Protein AF-0000000067420331 (afdb_homodimer)

Radius of gyration: 32.53 Å; Cα contacts (8 Å, |Δi|>4): 1209; chains: 2; bounding box: 94×81×78 Å

Sequence (820 aa):
MLSNLSTTNNPGLKLPEELQGYHTLVPLEPSGTGVERRKFGNWYSTVYRAIRSSDGLPYVLRRIENFRLTRQSAFAPIEVWSSLRHPGIISVREAFTTRSFDDNSLVVVYAYHPNSQTLFDAHLKPKPPTYQSRYQHGRQQLLLQAQSTVIAERTIWSYIVQIACAVKKVHDLGQAVRMIDVSKVLLTGQNRIRISSCGIVDVLMHDTVQDMLTLQQEDLTMFGRLVFALCCNNVSAATSAHFQKSLELIGRLYSADVKNVALFLISKGGPHRNVDQLLDMIRGKVMQEQEEALNATDRLEHELQSELENARLVRLLCKFGFINERPEFAREPRWAETGDRYIIKLFRDYVFHQMDEQGNPVLNMSHVLTCLNKLDAGTDERIMLVARDEQNCLVVSYKEIKACIDGAFTMLSNLSTTNNPGLKLPEELQGYHTLVPLEPSGTGVERRKFGNWYSTVYRAIRSSDGLPYVLRRIENFRLTRQSAFAPIEVWSSLRHPGIISVREAFTTRSFDDNSLVVVYAYHPNSQTLFDAHLKPKPPTYQSRYQHGRQQLLLQAQSTVIAERTIWSYIVQIACAVKKVHDLGQAVRMIDVSKVLLTGQNRIRISSCGIVDVLMHDTVQDMLTLQQEDLTMFGRLVFALCCNNVSAATSAHFQKSLELIGRLYSADVKNVALFLISKGGPHRNVDQLLDMIRGKVMQEQEEALNATDRLEHELQSELENARLVRLLCKFGFINERPEFAREPRWAETGDRYIIKLFRDYVFHQMDEQGNPVLNMSHVLTCLNKLDAGTDERIMLVARDEQNCLVVSYKEIKACIDGAFT

InterPro domains:
  IPR000719 Protein kinase domain [PS50011] (33-323)
  IPR011009 Protein kinase-like domain superfamily [SSF56112] (43-214)
  IPR030844 PAN2-PAN3 deadenylation complex subunit PAN3 [PTHR12272] (13-409)
  IPR041332 Pan3, C-terminal knob domain [PF18101] (275-409)

Secondary structure (DSSP, 8-state):
----------TTS---SEETTEEEEEESS--STTSPPPEETTEEEEEEEEEETTT--EEEEEEETT-----GGGGHHHHHHHH---TTBPPEEEEEEE-TTSS-EEEEEEE--TT-EEHIIIIISPPP-EEEEEEETTEEEEEEE----PPPHHHHHHHHHHHHHHHHHHHHTT------STTTEEEEETTEEEE-STTHHHHHTTTS---HHHHHHHHHHHHHHHHHHHHHT-TTTTSTTTHHHHHHHHHHHS-HHHHHHHHHHH--SSS---HHHHHHHTHHHHHHHHHHHHHHHHHHHHHHHHHHHHHHHHHHHHHHHHHTT-HHHHT-HHHHHSSHHHHHHHHHHHHH--B-TTS-B---HHHHHHHHHHHHHT---EEEEE-TTSS-EEEEEHHHHHHHHHHHH-/----------TTS---SEETTEEEEEESS--STTPPPPEETTEEEEEEEEEETTT--EEEEEEETT-----GGGGHHHHHHHH---TTBPPEEEEEEE-TTSS-EEEEEEE--TT-EEHIIIIISPPP-EEEEEEETTEEEEEEE----PPPHHHHHHHHHHHHHHHHHHHHTT------STTTEEEEETTEEEE-STTHHHHHTTTS---HHHHHHHHHHHHHHHHHHHHHT-TTTTSTTTHHHHHHHHHHHS-HHHHHHHHHHH--SSS---HHHHHHHTHHHHHHHHHHHHHHHHHHHHHHHHHHHHHHHHHHHHHHHHHTT-HHHHT-HHHHHSSHHHHHHHHHHHHH--B-TTS-B---HHHHHHHHHHHHHT---EEEEE-TTSS-EEEEEHHHHHHHHHHHH-

Organism: Laccaria bicolor (strain S238N-H82 / ATCC MYA-4686) (NCBI:txid486041)

pLDDT: mean 85.84, std 14.76, range [18.69, 98.69]

Foldseek 3Di:
DQPPLPLPPPVPQPAFQDDPQWGSWGWPDDDDDPDDFDDDVPWTKTKTWTAGNVPRDIKIKIKTFQDDQDDPCLCVLLVVQQPDDDQQAFHWPGKDWDCSSVHTMIITITHDQPPKDFLCVVQQPQDDFDFDFDDDPNDGDGDRDRPDSADDVLLLLLLLLSLLVVLQSQVVVLAAFLQQARRQWIDRDDSRIHGHDGSVVSSVCVVPDDDSLVRSLVNLQSSLLRLLCSRQSHSCCCPPVNPVVSLVSCVVRHPVLSSVSSCLSNPDPDDRDDSVVSCVSCVVSNVVSVVVVVVVVVVVVVVVVVCVLVVLLVVVVVLLVVQPPDVVCVPPPVVCCDDLSVLSVLVVCVQQADADPVRDGDGDVVSNSVLSSCLSVLPQDWDWGADPVNPDIDIDGSVSNNVSSVVSSD/DQPPLPLPPPVPQPAFQDDPQWGSWRWPDDDDDPDDFDDDVPWTKTKTWTAGNVPRDIKIKIKTFQDDQDDPCLCVLLVVQQPDDDQQAFHWPGKDWDCSSVHTMIITITHDQPPKDFLCVVQQPDDDFDFDFDDDPNDGDGDGDRPDSADDVLLLLLLLLSLLVVLQSQVVVLAAFLQQARRQWIDRDDSRIHGHDGSVVSSVCVVPDDDSLVRSLVNLQSSLLRLLCSRQSHSCCCPPVNPVVSLVSSVVRHPVLSSVSSCLSNPDPDPRDDSVVSCVSCVVSNVVSVVVVVVVVVVVVVVVVVVVLVVLLVVVVVLLVVQPPDVVCVPPPVVCCDDLSVLSVLVVCVQQADADPVRDGDGDVVSNSVLSSQLSVLPQDWDWGADPVNPDIDIHGSNSNNVSSVVSSD

Solvent-accessible surface area (backbone atoms only — not comparable to full-atom values): 45684 Å² total; per-residue (Å²): 132,78,78,69,76,68,78,64,73,56,86,77,66,85,68,55,70,65,55,94,59,29,30,71,67,39,71,74,52,94,74,58,92,88,52,81,80,47,68,55,86,95,26,44,42,51,49,26,36,26,31,31,67,90,79,66,43,66,29,29,38,40,34,34,50,75,37,78,83,87,55,78,73,35,49,54,51,46,57,56,41,40,68,48,81,51,70,30,41,53,41,34,67,52,72,51,73,44,56,72,78,80,41,42,23,35,36,41,32,29,62,56,66,76,90,50,37,31,42,33,67,74,58,54,48,84,70,76,72,46,67,44,71,43,78,56,96,88,44,74,41,66,44,74,47,76,73,78,68,71,68,57,63,70,54,53,49,44,50,51,47,44,50,51,52,40,49,40,58,37,44,73,71,70,43,56,66,81,37,57,38,43,82,32,26,28,37,61,54,90,79,34,54,28,36,34,76,58,47,53,63,52,40,76,41,53,88,52,90,74,59,60,68,60,44,40,47,46,36,38,32,32,44,16,35,34,50,33,14,55,70,62,53,30,86,60,23,60,37,84,91,31,29,69,63,38,51,52,50,34,57,71,76,41,56,68,68,58,44,50,51,37,50,62,30,56,60,76,86,61,78,85,76,49,64,65,60,53,49,61,73,40,42,72,58,47,52,49,50,31,45,50,30,46,44,48,34,53,52,40,51,53,52,33,58,60,28,50,53,26,46,53,46,34,54,52,51,49,50,47,48,49,60,52,83,38,71,83,51,74,76,42,67,69,57,59,79,51,62,54,57,26,53,50,52,33,46,50,39,63,49,37,60,37,58,46,95,87,67,45,80,44,92,49,64,66,58,32,52,52,51,51,50,39,31,75,68,39,37,78,58,71,46,77,36,60,41,94,82,67,77,48,74,45,79,45,29,29,34,56,50,38,50,29,49,56,56,68,72,99,133,78,80,68,75,68,75,64,73,57,85,76,64,85,66,55,69,64,56,94,60,28,30,70,67,38,72,75,52,94,76,59,92,87,52,81,78,48,67,54,87,95,27,46,42,49,46,26,38,26,30,33,67,90,77,66,44,67,29,29,38,39,33,34,49,74,37,78,82,86,55,78,72,36,50,54,53,46,56,56,40,39,68,48,82,51,68,31,40,52,39,35,67,50,71,51,74,46,56,70,78,80,40,42,24,36,35,42,31,28,61,57,65,76,89,49,37,31,41,32,66,73,57,55,49,85,69,77,72,45,66,44,73,44,79,54,96,88,43,75,42,66,42,72,46,76,73,79,66,74,68,56,65,70,55,51,50,43,49,51,47,44,49,49,52,42,50,40,57,38,45,75,71,69,44,58,66,80,38,56,38,43,81,30,26,27,36,63,53,90,79,35,53,27,36,34,77,59,46,52,63,54,40,76,42,53,88,52,90,73,59,58,67,58,44,39,46,47,36,39,33,33,43,16,36,36,50,32,13,55,70,61,52,31,84,60,24,60,37,84,91,31,30,69,62,39,51,52,49,35,57,71,75,42,54,68,67,57,44,51,52,38,49,63,31,55,59,77,87,61,79,84,76,48,62,65,58,54,49,60,75,40,43,71,58,47,51,50,50,31,44,49,30,45,44,49,33,52,51,39,50,53,52,33,56,57,30,50,52,24,44,54,46,34,53,51,50,48,50,47,48,50,61,52,84,37,69,84,49,74,75,41,65,68,59,57,78,50,63,54,55,28,53,49,53,33,46,50,40,63,50,38,58,36,59,47,97,87,67,43,79,45,91,50,66,68,57,34,51,53,52,50,51,39,30,73,69,40,37,80,58,70,46,77,36,60,40,95,83,67,76,48,73,46,80,45,30,28,35,57,51,38,49,28,49,55,57,67,72,98

Structure (mmCIF, N/CA/C/O backbone):
data_AF-0000000067420331-model_v1
#
loop_
_entity.id
_entity.type
_entity.pdbx_description
1 polymer 'Predicted protein'
#
loop_
_atom_site.group_PDB
_atom_site.id
_atom_site.type_symbol
_atom_site.label_atom_id
_atom_site.label_alt_id
_atom_site.label_comp_id
_atom_site.label_asym_id
_atom_site.label_entity_id
_atom_site.label_seq_id
_atom_site.pdbx_PDB_ins_code
_atom_site.Cartn_x
_atom_site.Cartn_y
_atom_site.Cartn_z
_atom_site.occupancy
_atom_site.B_iso_or_equiv
_atom_site.auth_seq_id
_atom_site.auth_comp_id
_atom_site.auth_asym_id
_atom_site.auth_atom_id
_atom_site.pdbx_PDB_model_num
ATOM 1 N N . MET A 1 1 ? 3.865 22.922 -7.109 1 18.81 1 MET A N 1
ATOM 2 C CA . MET A 1 1 ? 3.83 24.125 -6.266 1 18.81 1 MET A CA 1
ATOM 3 C C . MET A 1 1 ? 3.506 23.75 -4.82 1 18.81 1 MET A C 1
ATOM 5 O O . MET A 1 1 ? 2.391 23.312 -4.52 1 18.81 1 MET A O 1
ATOM 9 N N . LEU A 1 2 ? 4.422 23.219 -4.078 1 23.19 2 LEU A N 1
ATOM 10 C CA . LEU A 1 2 ? 4.41 22.891 -2.656 1 23.19 2 LEU A CA 1
ATOM 11 C C . LEU A 1 2 ? 3.979 24.094 -1.823 1 23.19 2 LEU A C 1
ATOM 13 O O . LEU A 1 2 ? 4.594 25.156 -1.899 1 23.19 2 LEU A O 1
ATOM 17 N N . SER A 1 3 ? 2.686 24.422 -1.788 1 28.72 3 SER A N 1
ATOM 18 C CA . SER A 1 3 ? 2.273 25.484 -0.888 1 28.72 3 SER A CA 1
ATOM 19 C C . SER A 1 3 ? 3.109 25.484 0.387 1 28.72 3 SER A C 1
ATOM 21 O O . SER A 1 3 ? 3.188 24.484 1.087 1 28.72 3 SER A O 1
ATOM 23 N N . ASN A 1 4 ? 4.242 26.078 0.3 1 29.09 4 ASN A N 1
ATOM 24 C CA . ASN A 1 4 ? 5.07 26.516 1.415 1 29.09 4 ASN A CA 1
ATOM 25 C C . ASN A 1 4 ? 4.227 26.969 2.604 1 29.09 4 ASN A C 1
ATOM 27 O O . ASN A 1 4 ? 3.439 27.906 2.492 1 29.09 4 ASN A O 1
ATOM 31 N N . LEU A 1 5 ? 3.771 26.062 3.387 1 34.72 5 LEU A N 1
ATOM 32 C CA . LEU A 1 5 ? 3.232 26.453 4.684 1 34.72 5 LEU A CA 1
ATOM 33 C C . LEU A 1 5 ? 4.047 27.578 5.293 1 34.72 5 LEU A C 1
ATOM 35 O O . LEU A 1 5 ? 5.238 27.422 5.574 1 34.72 5 LEU A O 1
ATOM 39 N N . SER A 1 6 ? 3.953 28.734 4.668 1 33.19 6 SER A N 1
ATOM 40 C CA . SER A 1 6 ? 4.516 29.906 5.324 1 33.19 6 SER A CA 1
ATOM 41 C C . SER A 1 6 ? 4.285 29.859 6.828 1 33.19 6 SER A C 1
ATOM 43 O O . SER A 1 6 ? 3.141 29.781 7.285 1 33.19 6 SER A O 1
ATOM 45 N N . THR A 1 7 ? 5.109 29.234 7.523 1 37.38 7 THR A N 1
ATOM 46 C CA . THR A 1 7 ? 5.207 29.406 8.969 1 37.38 7 THR A CA 1
ATOM 47 C C . THR A 1 7 ? 5.148 30.891 9.336 1 37.38 7 THR A C 1
ATOM 49 O O . THR A 1 7 ? 5.754 31.312 10.32 1 37.38 7 THR A O 1
ATOM 52 N N . THR A 1 8 ? 4.816 31.781 8.375 1 35.03 8 THR A N 1
ATOM 53 C CA . THR A 1 8 ? 4.84 33.156 8.906 1 35.03 8 THR A CA 1
ATOM 54 C C . THR A 1 8 ? 3.85 33.281 10.055 1 35.03 8 THR A C 1
ATOM 56 O O . THR A 1 8 ? 2.678 32.938 9.922 1 35.03 8 THR A O 1
ATOM 59 N N . ASN A 1 9 ? 4.332 33.188 11.305 1 38.22 9 ASN A N 1
ATOM 60 C CA . ASN A 1 9 ? 3.549 33.844 12.344 1 38.22 9 ASN A CA 1
ATOM 61 C C . ASN A 1 9 ? 2.863 35.094 11.82 1 38.22 9 ASN A C 1
ATOM 63 O O . ASN A 1 9 ? 3.529 36.062 11.43 1 38.22 9 ASN A O 1
ATOM 67 N N . ASN A 1 10 ? 1.935 35.031 11.047 1 39.69 10 ASN A N 1
ATOM 68 C CA . ASN A 1 10 ? 1.234 36.281 10.781 1 39.69 10 ASN A CA 1
ATOM 69 C C . ASN A 1 10 ? 1.087 37.125 12.047 1 39.69 10 ASN A C 1
ATOM 71 O O . ASN A 1 10 ? 0.393 36.719 12.984 1 39.69 10 ASN A O 1
ATOM 75 N N . PRO A 1 11 ? 1.977 38 12.375 1 43.22 11 PRO A N 1
ATOM 76 C CA . PRO A 1 11 ? 1.97 38.875 13.555 1 43.22 11 PRO A CA 1
ATOM 77 C C . PRO A 1 11 ? 0.559 39.281 13.992 1 43.22 11 PRO A C 1
ATOM 79 O O . PRO A 1 11 ? 0.354 39.656 15.141 1 43.22 11 PRO A O 1
ATOM 82 N N . GLY A 1 12 ? -0.405 39.344 13.148 1 47.84 12 GLY A N 1
ATOM 83 C CA . GLY A 1 12 ? -1.658 39.969 13.562 1 47.84 12 GLY A CA 1
ATOM 84 C C . GLY A 1 12 ? -2.605 39 14.234 1 47.84 12 GLY A C 1
ATOM 85 O O . GLY A 1 12 ? -3.654 39.406 14.742 1 47.84 12 GLY A O 1
ATOM 86 N N . LEU A 1 13 ? -2.619 37.75 13.812 1 58.31 13 LEU A N 1
ATOM 87 C CA . LEU A 1 13 ? -3.635 36.906 14.445 1 58.31 13 LEU A CA 1
ATOM 88 C C . LEU A 1 13 ? -3.195 36.5 15.836 1 58.31 13 LEU A C 1
ATOM 90 O O . LEU A 1 13 ? -2.102 35.938 16.016 1 58.31 13 LEU A O 1
ATOM 94 N N . LYS A 1 14 ? -3.654 37.188 16.812 1 73.19 14 LYS A N 1
ATOM 95 C CA . LYS A 1 14 ? -3.432 36.844 18.219 1 73.19 14 LYS A CA 1
ATOM 96 C C . LYS A 1 14 ? -3.814 35.406 18.516 1 73.19 14 LYS A C 1
ATOM 98 O O . LYS A 1 14 ? -4.918 35.125 18.984 1 73.19 14 LYS A O 1
ATOM 103 N N . LEU A 1 15 ? -2.99 34.375 18.016 1 85.38 15 LEU A N 1
ATOM 104 C CA . LEU A 1 15 ? -3.246 32.969 18.312 1 85.38 15 LEU A CA 1
ATOM 105 C C . LEU A 1 15 ? -2.648 32.562 19.656 1 85.38 15 LEU A C 1
ATOM 107 O O . LEU A 1 15 ? -1.607 33.094 20.047 1 85.38 15 LEU A O 1
ATOM 111 N N . PRO A 1 16 ? -3.408 31.766 20.391 1 90.56 16 PRO A N 1
ATOM 112 C CA . PRO A 1 16 ? -2.865 31.297 21.656 1 90.56 16 PRO A CA 1
ATOM 113 C C . PRO A 1 16 ? -1.562 30.516 21.5 1 90.56 16 PRO A C 1
ATOM 115 O O . PRO A 1 16 ? -1.396 29.781 20.516 1 90.56 16 PRO A O 1
ATOM 118 N N . GLU A 1 17 ? -0.677 30.688 22.406 1 86.62 17 GLU A N 1
ATOM 119 C CA . GLU A 1 17 ? 0.604 29.984 22.391 1 86.62 17 GLU A CA 1
ATOM 120 C C . GLU A 1 17 ? 0.43 28.5 22.734 1 86.62 17 GLU A C 1
ATOM 122 O O . GLU A 1 17 ? 1.148 27.656 22.203 1 86.62 17 GLU A O 1
ATOM 127 N N . GLU A 1 18 ? -0.521 28.297 23.656 1 89.5 18 GLU A N 1
ATOM 128 C CA . GLU A 1 18 ? -0.827 26.938 24.094 1 89.5 18 GLU A CA 1
ATOM 129 C C . GLU A 1 18 ? -2.334 26.719 24.188 1 89.5 18 GLU A C 1
ATOM 131 O O . GLU A 1 18 ? -3.076 27.609 24.594 1 89.5 18 GLU A O 1
ATOM 136 N N . LEU A 1 19 ? -2.688 25.516 23.75 1 93.69 19 LEU A N 1
ATOM 137 C CA . LEU A 1 19 ? -4.098 25.141 23.719 1 93.69 19 LEU A CA 1
ATOM 138 C C . LEU A 1 19 ? -4.297 23.703 24.172 1 93.69 19 LEU A C 1
ATOM 140 O O . LEU A 1 19 ? -4.363 22.797 23.344 1 93.69 19 LEU A O 1
ATOM 144 N N . GLN A 1 20 ? -4.504 23.469 25.375 1 93.44 20 GLN A N 1
ATOM 145 C CA . GLN A 1 20 ? -4.793 22.156 25.953 1 93.44 20 GLN A CA 1
ATOM 146 C C . GLN A 1 20 ? -3.818 21.109 25.438 1 93.44 20 GLN A C 1
ATOM 148 O O . GLN A 1 20 ? -4.238 20.078 24.906 1 93.44 20 GLN A O 1
ATOM 153 N N . GLY A 1 21 ? -2.574 21.344 25.516 1 93.06 21 GLY A N 1
ATOM 154 C CA . GLY A 1 21 ? -1.546 20.391 25.141 1 93.06 21 GLY A CA 1
ATOM 155 C C . GLY A 1 21 ? -1.044 20.562 23.719 1 93.06 21 GLY A C 1
ATOM 156 O O . GLY A 1 21 ? -0.162 19.828 23.281 1 93.06 21 GLY A O 1
ATOM 157 N N . TYR A 1 22 ? -1.645 21.484 23 1 94.94 22 TYR A N 1
ATOM 158 C CA . TYR A 1 22 ? -1.202 21.781 21.641 1 94.94 22 TYR A CA 1
ATOM 159 C C . TYR A 1 22 ? -0.523 23.141 21.578 1 94.94 22 TYR A C 1
ATOM 161 O O . TYR A 1 22 ? -0.89 24.062 22.312 1 94.94 22 TYR A O 1
ATOM 169 N N . HIS A 1 23 ? 0.487 23.172 20.734 1 91.12 23 HIS A N 1
ATOM 170 C CA . HIS A 1 23 ? 1.201 24.438 20.578 1 91.12 23 HIS A CA 1
ATOM 171 C C . HIS A 1 23 ? 1.605 24.656 19.125 1 91.12 23 HIS A C 1
ATOM 173 O O . HIS A 1 23 ? 1.311 23.828 18.266 1 91.12 23 HIS A O 1
ATOM 179 N N . THR A 1 24 ? 2.119 25.859 18.719 1 89.12 24 THR A N 1
ATOM 180 C CA . THR A 1 24 ? 2.592 26.203 17.375 1 89.12 24 THR A CA 1
ATOM 181 C C . THR A 1 24 ? 1.446 26.156 16.375 1 89.12 24 THR A C 1
ATOM 183 O O . THR A 1 24 ? 1.559 25.516 15.336 1 89.12 24 THR A O 1
ATOM 186 N N . LEU A 1 25 ? 0.408 26.781 16.719 1 92 25 LEU A N 1
ATOM 187 C CA . LEU A 1 25 ? -0.76 26.797 15.852 1 92 25 LEU A CA 1
ATOM 188 C C . LEU A 1 25 ? -0.475 27.594 14.578 1 92 25 LEU A C 1
ATOM 190 O O . LEU A 1 25 ? 0.066 28.703 14.641 1 92 25 LEU A O 1
ATOM 194 N N . VAL A 1 26 ? -0.782 26.984 13.438 1 89.12 26 VAL A N 1
ATOM 195 C CA . VAL A 1 26 ? -0.663 27.641 12.133 1 89.12 26 VAL A CA 1
ATOM 196 C C . VAL A 1 26 ? -1.964 27.469 11.352 1 89.12 26 VAL A C 1
ATOM 198 O O . VAL A 1 26 ? -2.432 26.344 11.148 1 89.12 26 VAL A O 1
ATOM 201 N N . PRO A 1 27 ? -2.549 28.547 10.969 1 90.12 27 PRO A N 1
ATOM 202 C CA . PRO A 1 27 ? -3.771 28.422 10.172 1 90.12 27 PRO A CA 1
ATOM 203 C C . PRO A 1 27 ? -3.539 27.688 8.852 1 90.12 27 PRO A C 1
ATOM 205 O O . PRO A 1 27 ? -2.516 27.891 8.195 1 90.12 27 PRO A O 1
ATOM 208 N N . LEU A 1 28 ? -4.402 26.781 8.477 1 89.31 28 LEU A N 1
ATOM 209 C CA . LEU A 1 28 ? -4.281 26.016 7.238 1 89.31 28 LEU A CA 1
ATOM 210 C C . LEU A 1 28 ? -5.129 26.641 6.133 1 89.31 28 LEU A C 1
ATOM 212 O O . LEU A 1 28 ? -5.008 26.266 4.965 1 89.31 28 LEU A O 1
ATOM 216 N N . GLU A 1 29 ? -5.984 27.484 6.461 1 83.38 29 GLU A N 1
ATOM 217 C CA . GLU A 1 29 ? -6.809 28.219 5.504 1 83.38 29 GLU A CA 1
ATOM 218 C C . GLU A 1 29 ? -6.523 29.719 5.559 1 83.38 29 GLU A C 1
ATOM 220 O O . GLU A 1 29 ? -6.066 30.234 6.582 1 83.38 29 GLU A O 1
ATOM 225 N N . PRO A 1 30 ? -6.582 30.312 4.34 1 74.12 30 PRO A N 1
ATOM 226 C CA . PRO A 1 30 ? -6.352 31.766 4.352 1 74.12 30 PRO A CA 1
ATOM 227 C C . PRO A 1 30 ? -7.215 32.5 5.379 1 74.12 30 PRO A C 1
ATOM 229 O O . PRO A 1 30 ? -8.375 32.125 5.586 1 74.12 30 PRO A O 1
ATOM 232 N N . SER A 1 31 ? -6.449 33.188 6.273 1 66.44 31 SER A N 1
ATOM 233 C CA . SER A 1 31 ? -7.113 34 7.277 1 66.44 31 SER A CA 1
ATOM 234 C C . SER A 1 31 ? -6.684 35.469 7.164 1 66.44 31 SER A C 1
ATOM 236 O O . SER A 1 31 ? -5.629 35.781 6.605 1 66.44 31 SER A O 1
ATOM 238 N N . GLY A 1 32 ? -7.52 36.375 7.363 1 59.78 32 GLY A N 1
ATOM 239 C CA . GLY A 1 32 ? -7.176 37.781 7.34 1 59.78 32 GLY A CA 1
ATOM 240 C C . GLY A 1 32 ? -8.32 38.656 6.891 1 59.78 32 GLY A C 1
ATOM 241 O O . GLY A 1 32 ? -9.438 38.188 6.684 1 59.78 32 GLY A O 1
ATOM 242 N N . THR A 1 33 ? -7.891 39.906 6.789 1 63.44 33 THR A N 1
ATOM 243 C CA . THR A 1 33 ? -8.859 40.906 6.391 1 63.44 33 THR A CA 1
ATOM 244 C C . THR A 1 33 ? -9.266 40.719 4.93 1 63.44 33 THR A C 1
ATOM 246 O O . THR A 1 33 ? -8.406 40.656 4.047 1 63.44 33 THR A O 1
ATOM 249 N N . GLY A 1 34 ? -10.562 40.5 4.629 1 65 34 GLY A N 1
ATOM 250 C CA . GLY A 1 34 ? -11.094 40.406 3.277 1 65 34 GLY A CA 1
ATOM 251 C C . GLY A 1 34 ? -11.438 38.969 2.879 1 65 34 GLY A C 1
ATOM 252 O O . GLY A 1 34 ? -12.086 38.75 1.852 1 65 34 GLY A O 1
ATOM 253 N N . VAL A 1 35 ? -10.867 38.062 3.643 1 72.31 35 VAL A N 1
ATOM 254 C CA . VAL A 1 35 ? -11.164 36.688 3.293 1 72.31 35 VAL A CA 1
ATOM 255 C C . VAL A 1 35 ? -12.492 36.281 3.922 1 72.31 35 VAL A C 1
ATOM 257 O O . VAL A 1 35 ? -12.773 36.594 5.078 1 72.31 35 VAL A O 1
ATOM 260 N N . GLU A 1 36 ? -13.336 35.812 3.064 1 75.75 36 GLU A N 1
ATOM 261 C CA . GLU A 1 36 ? -14.617 35.312 3.564 1 75.75 36 GLU A CA 1
ATOM 262 C C . GLU A 1 36 ? -14.43 34.188 4.562 1 75.75 36 GLU A C 1
ATOM 264 O O . GLU A 1 36 ? -13.727 33.188 4.273 1 75.75 36 GLU A O 1
ATOM 269 N N . ARG A 1 37 ? -14.969 34.406 5.711 1 78.94 37 ARG A N 1
ATOM 270 C CA . ARG A 1 37 ? -14.891 33.406 6.758 1 78.94 37 ARG A CA 1
ATOM 271 C C . ARG A 1 37 ? -15.68 32.156 6.379 1 78.94 37 ARG A C 1
ATOM 273 O O . ARG A 1 37 ? -16.766 32.25 5.805 1 78.94 37 ARG A O 1
ATOM 280 N N . ARG A 1 38 ? -15.164 31.016 6.719 1 82.5 38 ARG A N 1
ATOM 281 C CA . ARG A 1 38 ? -15.812 29.75 6.383 1 82.5 38 ARG A CA 1
ATOM 282 C C . ARG A 1 38 ? -16.828 29.359 7.445 1 82.5 38 ARG A C 1
ATOM 284 O O . ARG A 1 38 ? -16.594 29.547 8.641 1 82.5 38 ARG A O 1
ATOM 291 N N . LYS A 1 39 ? -17.922 28.922 6.91 1 80.81 39 LYS A N 1
ATOM 292 C CA . LYS A 1 39 ? -19 28.531 7.809 1 80.81 39 LYS A CA 1
ATOM 293 C C . LYS A 1 39 ? -19.141 27 7.871 1 80.81 39 LYS A C 1
ATOM 295 O O . LYS A 1 39 ? -18.906 26.312 6.875 1 80.81 39 LYS A O 1
ATOM 300 N N . PHE A 1 40 ? -19.359 26.531 9.031 1 81.69 40 PHE A N 1
ATOM 301 C CA . PHE A 1 40 ? -19.781 25.172 9.32 1 81.69 40 PHE A CA 1
ATOM 302 C C . PHE A 1 40 ? -21.203 25.156 9.883 1 81.69 40 PHE A C 1
ATOM 304 O O . PHE A 1 40 ? -21.406 25.344 11.078 1 81.69 40 PHE A O 1
ATOM 311 N N . GLY A 1 41 ? -22.125 24.969 8.977 1 79.81 41 GLY A N 1
ATOM 312 C CA . GLY A 1 41 ? -23.484 25.203 9.398 1 79.81 41 GLY A CA 1
ATOM 313 C C . GLY A 1 41 ? -23.75 26.641 9.789 1 79.81 41 GLY A C 1
ATOM 314 O O . GLY A 1 41 ? -23.516 27.562 8.992 1 79.81 41 GLY A O 1
ATOM 315 N N . ASN A 1 42 ? -24.078 26.812 11.055 1 83.69 42 ASN A N 1
ATOM 316 C CA . ASN A 1 42 ? -24.391 28.141 11.562 1 83.69 42 ASN A CA 1
ATOM 317 C C . ASN A 1 42 ? -23.203 28.734 12.328 1 83.69 42 ASN A C 1
ATOM 319 O O . ASN A 1 42 ? -23.312 29.797 12.914 1 83.69 42 ASN A O 1
ATOM 323 N N . TRP A 1 43 ? -22.109 28.047 12.242 1 90.94 43 TRP A N 1
ATOM 324 C CA . TRP A 1 43 ? -20.938 28.469 13.008 1 90.94 43 TRP A CA 1
ATOM 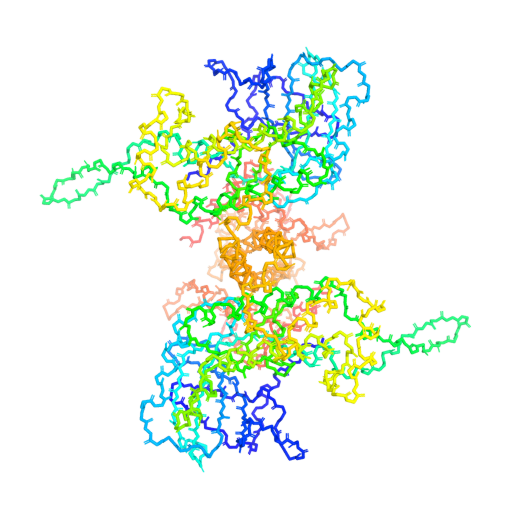325 C C . TRP A 1 43 ? -19.781 28.828 12.078 1 90.94 43 TRP A C 1
ATOM 327 O O . TRP A 1 43 ? -19.672 28.266 10.984 1 90.94 43 TRP A O 1
ATOM 337 N N . TYR A 1 44 ? -19.078 29.734 12.555 1 91.62 44 TYR A N 1
ATOM 338 C CA . TYR A 1 44 ? -17.812 29.953 11.883 1 91.62 44 TYR A CA 1
ATOM 339 C C . TYR A 1 44 ? -16.766 28.938 12.336 1 91.62 44 TYR A C 1
ATOM 341 O O . TYR A 1 44 ? -16.766 28.516 13.492 1 91.62 44 TYR A O 1
ATOM 349 N N . SER A 1 45 ? -16.016 28.562 11.367 1 92.75 45 SER A N 1
ATOM 350 C CA . SER A 1 45 ? -15.031 27.531 11.656 1 92.75 45 SER A CA 1
ATOM 351 C C . SER A 1 45 ? -13.664 27.891 11.078 1 92.75 45 SER A C 1
ATOM 353 O O . SER A 1 45 ? -13.578 28.484 10 1 92.75 45 SER A O 1
ATOM 355 N N . THR A 1 46 ? -12.641 27.594 11.828 1 92.12 46 THR A N 1
ATOM 356 C CA . THR A 1 46 ? -11.266 27.781 11.375 1 92.12 46 THR A CA 1
ATOM 357 C C . THR A 1 46 ? -10.445 26.516 11.625 1 92.12 46 THR A C 1
ATOM 359 O O . THR A 1 46 ? -10.688 25.797 12.602 1 92.12 46 THR A O 1
ATOM 362 N N . VAL A 1 47 ? -9.523 26.25 10.734 1 94.31 47 VAL A N 1
ATOM 363 C CA . VAL A 1 47 ? -8.719 25.031 10.836 1 94.31 47 VAL A CA 1
ATOM 364 C C . VAL A 1 47 ? -7.25 25.406 11.047 1 94.31 47 VAL A C 1
ATOM 366 O O . VAL A 1 47 ? -6.715 26.266 10.344 1 94.31 47 VAL A O 1
ATOM 369 N N . TYR A 1 48 ? -6.578 24.75 12.031 1 94.38 48 TYR A N 1
ATOM 370 C CA . TYR A 1 48 ? -5.176 24.984 12.352 1 94.38 48 TYR A CA 1
ATOM 371 C C . TYR A 1 48 ? -4.375 23.688 12.297 1 94.38 48 TYR A C 1
ATOM 373 O O . TYR A 1 48 ? -4.91 22.609 12.555 1 94.38 48 TYR A O 1
ATOM 381 N N . ARG A 1 49 ? -3.172 23.766 11.875 1 95.62 49 ARG A N 1
ATOM 382 C CA . ARG A 1 49 ? -2.184 22.734 12.203 1 95.62 49 ARG A CA 1
ATOM 383 C C . ARG A 1 49 ? -1.497 23.047 13.523 1 95.62 49 ARG A C 1
ATOM 385 O O . ARG A 1 49 ? -1.169 24.203 13.812 1 95.62 49 ARG A O 1
ATOM 392 N N . ALA A 1 50 ? -1.287 22.094 14.391 1 95.12 50 ALA A N 1
ATOM 393 C CA . ALA A 1 50 ? -0.624 22.266 15.68 1 95.12 50 ALA A CA 1
ATOM 394 C C . ALA A 1 50 ? 0.222 21.047 16.047 1 95.12 50 ALA A C 1
ATOM 396 O O . ALA A 1 50 ? 0.081 19.984 15.43 1 95.12 50 ALA A O 1
ATOM 397 N N . ILE A 1 51 ? 1.138 21.25 16.953 1 91.38 51 ILE A N 1
ATOM 398 C CA . ILE A 1 51 ? 1.994 20.172 17.438 1 91.38 51 ILE A CA 1
ATOM 399 C C . ILE A 1 51 ? 1.533 19.734 18.828 1 91.38 51 ILE A C 1
ATOM 401 O O . ILE A 1 51 ? 1.297 20.578 19.703 1 91.38 51 ILE A O 1
ATOM 405 N N . ARG A 1 52 ? 1.311 18.484 18.984 1 93 52 ARG A N 1
ATOM 406 C CA . ARG A 1 52 ? 0.95 17.984 20.297 1 93 52 ARG A CA 1
ATOM 407 C C . ARG A 1 52 ? 2.182 17.844 21.188 1 93 52 ARG A C 1
ATOM 409 O O . ARG A 1 52 ? 3.186 17.25 20.781 1 93 52 ARG A O 1
ATOM 416 N N . SER A 1 53 ? 2.086 18.266 22.375 1 87.69 53 SER A N 1
ATOM 417 C CA . SER A 1 53 ? 3.223 18.328 23.297 1 87.69 53 SER A CA 1
ATOM 418 C C . SER A 1 53 ? 3.656 16.922 23.719 1 87.69 53 SER A C 1
ATOM 420 O O . SER A 1 53 ? 4.848 16.656 23.875 1 87.69 53 SER A O 1
ATOM 422 N N . SER A 1 54 ? 2.734 16.094 23.812 1 88.38 54 SER A N 1
ATOM 423 C CA . SER A 1 54 ? 3.008 14.773 24.391 1 88.38 54 SER A CA 1
ATOM 424 C C . SER A 1 54 ? 3.848 13.922 23.438 1 88.38 54 SER A C 1
ATOM 426 O O . SER A 1 54 ? 4.715 13.164 23.875 1 88.38 54 SER A O 1
ATOM 428 N N . ASP A 1 55 ? 3.623 14.055 22.109 1 85.31 55 ASP A N 1
ATOM 429 C CA . ASP A 1 55 ? 4.324 13.172 21.188 1 85.31 55 ASP A CA 1
ATOM 430 C C . ASP A 1 55 ? 5.102 13.969 20.141 1 85.31 55 ASP A C 1
ATOM 432 O O . ASP A 1 55 ? 5.859 13.398 19.344 1 85.31 55 ASP A O 1
ATOM 436 N N . GLY A 1 56 ? 4.895 15.227 20.094 1 84.44 56 GLY A N 1
ATOM 437 C CA . GLY A 1 56 ? 5.641 16.094 19.188 1 84.44 56 GLY A CA 1
ATOM 438 C C . GLY A 1 56 ? 5.184 15.977 17.75 1 84.44 56 GLY A C 1
ATOM 439 O O . GLY A 1 56 ? 5.891 16.406 16.844 1 84.44 56 GLY A O 1
ATOM 440 N N . LEU A 1 57 ? 4.035 15.43 17.5 1 85.19 57 LEU A N 1
ATOM 441 C CA . LEU A 1 57 ? 3.539 15.195 16.141 1 85.19 57 LEU A CA 1
ATOM 442 C C . LEU A 1 57 ? 2.518 16.266 15.758 1 85.19 57 LEU A C 1
ATOM 444 O O . LEU A 1 57 ? 1.881 16.859 16.625 1 85.19 57 LEU A O 1
ATOM 448 N N . PRO A 1 58 ? 2.42 16.484 14.461 1 91.62 58 PRO A N 1
ATOM 449 C CA . PRO A 1 58 ? 1.434 17.469 14 1 91.62 58 PRO A CA 1
ATOM 450 C C . PRO A 1 58 ? 0.012 16.906 13.992 1 91.62 58 PRO A C 1
ATOM 452 O O . PRO A 1 58 ? -0.19 15.727 13.688 1 91.62 58 PRO A O 1
ATOM 455 N N . TYR A 1 59 ? -0.955 17.766 14.32 1 96.75 59 TYR A N 1
ATOM 456 C CA . TYR A 1 59 ? -2.383 17.469 14.289 1 96.75 59 TYR A CA 1
ATOM 457 C C . TYR A 1 59 ? -3.166 18.625 13.68 1 96.75 59 TYR A C 1
ATOM 459 O O . TYR A 1 59 ? -2.631 19.719 13.508 1 96.75 59 TYR A O 1
ATOM 467 N N . VAL A 1 60 ? -4.402 18.344 13.281 1 97.81 60 VAL A N 1
ATOM 468 C CA . VAL A 1 60 ? -5.305 19.375 12.773 1 97.81 60 VAL A CA 1
ATOM 469 C C . VAL A 1 60 ? -6.34 19.734 13.836 1 97.81 60 VAL A C 1
ATOM 471 O O . VAL A 1 60 ? -6.98 18.844 14.406 1 97.81 60 VAL A O 1
ATOM 474 N N . LEU A 1 61 ? -6.426 21 14.156 1 97.44 61 LEU A N 1
ATOM 475 C CA . LEU A 1 61 ? -7.438 21.5 15.078 1 97.44 61 LEU A CA 1
ATOM 476 C C . LEU A 1 61 ? -8.516 22.266 14.328 1 97.44 61 LEU A C 1
ATOM 478 O O . LEU A 1 61 ? -8.25 23.328 13.766 1 97.44 61 LEU A O 1
ATOM 482 N N . ARG A 1 62 ? -9.68 21.719 14.328 1 96.69 62 ARG A N 1
ATOM 483 C CA . ARG A 1 62 ? -10.805 22.484 13.789 1 96.69 62 ARG A CA 1
ATOM 484 C C . ARG A 1 62 ? -11.562 23.203 14.906 1 96.69 62 ARG A C 1
ATOM 486 O O . ARG A 1 62 ? -12.086 22.562 15.812 1 96.69 62 ARG A O 1
ATOM 493 N N . ARG A 1 63 ? -11.57 24.422 14.773 1 95.75 63 ARG A N 1
ATOM 494 C CA . ARG A 1 63 ? -12.195 25.281 15.781 1 95.75 63 ARG A CA 1
ATOM 495 C C . ARG A 1 63 ? -13.578 25.734 15.328 1 95.75 63 ARG A C 1
ATOM 497 O O . ARG A 1 63 ? -13.742 26.219 14.203 1 95.75 63 ARG A O 1
ATOM 504 N N . ILE A 1 64 ? -14.562 25.547 16.188 1 95.38 64 ILE A N 1
ATOM 505 C CA . ILE A 1 64 ? -15.898 26.109 16.016 1 95.38 64 ILE A CA 1
ATOM 506 C C . ILE A 1 64 ? -16.078 27.297 16.953 1 95.38 64 ILE A C 1
ATOM 508 O O . ILE A 1 64 ? -16 27.156 18.172 1 95.38 64 ILE A O 1
ATOM 512 N N . GLU A 1 65 ? -16.391 28.422 16.359 1 93.38 65 GLU A N 1
ATOM 513 C CA . GLU A 1 65 ? -16.438 29.672 17.125 1 93.38 65 GLU A CA 1
ATOM 514 C C . GLU A 1 65 ? -17.781 29.828 17.828 1 93.38 65 GLU A C 1
ATOM 516 O O . GLU A 1 65 ? -18.812 29.422 17.312 1 93.38 65 GLU A O 1
ATOM 521 N N . ASN A 1 66 ? -17.688 30.438 19 1 92.12 66 ASN A N 1
ATOM 522 C CA . ASN A 1 66 ? -18.859 30.859 19.766 1 92.12 66 ASN A CA 1
ATOM 523 C C . ASN A 1 66 ? -19.797 29.688 20.031 1 92.12 66 ASN A C 1
ATOM 525 O O . ASN A 1 66 ? -21 29.797 19.781 1 92.12 66 ASN A O 1
ATOM 529 N N . PHE A 1 67 ? -19.172 28.625 20.391 1 92.12 67 PHE A N 1
ATOM 530 C CA . PHE A 1 67 ? -19.938 27.438 20.766 1 92.12 67 PHE A CA 1
ATOM 531 C C . PHE A 1 67 ? -19.875 27.203 22.281 1 92.12 67 PHE A C 1
ATOM 533 O O . PHE A 1 67 ? -18.781 27.125 22.859 1 92.12 67 PHE A O 1
ATOM 540 N N . ARG A 1 68 ? -21.031 27.141 22.828 1 88.69 68 ARG A N 1
ATOM 541 C CA . ARG A 1 68 ? -21.109 26.859 24.266 1 88.69 68 ARG A CA 1
ATOM 542 C C . ARG A 1 68 ? -21.656 25.453 24.516 1 88.69 68 ARG A C 1
ATOM 544 O O . ARG A 1 68 ? -22.766 25.141 24.109 1 88.69 68 ARG A O 1
ATOM 551 N N . LEU A 1 69 ? -20.812 24.734 25.109 1 84.38 69 LEU A N 1
ATOM 552 C CA . LEU A 1 69 ? -21.203 23.359 25.453 1 84.38 69 LEU A CA 1
ATOM 553 C C . LEU A 1 69 ? -22.219 23.359 26.594 1 84.38 69 LEU A C 1
ATOM 555 O O . LEU A 1 69 ? -21.969 23.938 27.641 1 84.38 69 LEU A O 1
ATOM 559 N N . THR A 1 70 ? -23.312 22.797 26.422 1 78.75 70 THR A N 1
ATOM 560 C CA . THR A 1 70 ? -24.344 22.797 27.438 1 78.75 70 THR A CA 1
ATOM 561 C C . THR A 1 70 ? -24.203 21.578 28.359 1 78.75 70 THR A C 1
ATOM 563 O O . THR A 1 70 ? -24.422 21.688 29.562 1 78.75 70 THR A O 1
ATOM 566 N N . ARG A 1 71 ? -23.922 20.406 27.844 1 87.88 71 ARG A N 1
ATOM 567 C CA . ARG A 1 71 ? -23.766 19.156 28.578 1 87.88 71 ARG A CA 1
ATOM 568 C C . ARG A 1 71 ? -22.531 18.406 28.125 1 87.88 71 ARG A C 1
ATOM 570 O O . ARG A 1 71 ? -22.234 18.312 26.938 1 87.88 71 ARG A O 1
ATOM 577 N N . GLN A 1 72 ? -21.859 17.797 29.094 1 87 72 GLN A N 1
ATOM 578 C CA . GLN A 1 72 ? -20.656 17.016 28.812 1 87 72 GLN A CA 1
ATOM 579 C C . GLN A 1 72 ? -20.984 15.805 27.938 1 87 72 GLN A C 1
ATOM 581 O O . GLN A 1 72 ? -20.125 15.312 27.203 1 87 72 GLN A O 1
ATOM 586 N N . SER A 1 73 ? -22.172 15.344 28.078 1 90.5 73 SER A N 1
ATOM 587 C CA . SER A 1 73 ? -22.625 14.195 27.297 1 90.5 73 SER A CA 1
ATOM 588 C C . SER A 1 73 ? -22.547 14.477 25.797 1 90.5 73 SER A C 1
ATOM 590 O O . SER A 1 73 ? -22.562 13.547 25 1 90.5 73 SER A O 1
ATOM 592 N N . ALA A 1 74 ? -22.391 15.734 25.5 1 90.38 74 ALA A N 1
ATOM 593 C CA . ALA A 1 74 ? -22.297 16.141 24.094 1 90.38 74 ALA A CA 1
ATOM 594 C C . ALA A 1 74 ? -21.031 15.617 23.453 1 90.38 74 ALA A C 1
ATOM 596 O O . ALA A 1 74 ? -20.922 15.555 22.219 1 90.38 74 ALA A O 1
ATOM 597 N N . PHE A 1 75 ? -20.062 15.133 24.219 1 92.38 75 PHE A N 1
ATOM 598 C CA . PHE A 1 75 ? -18.812 14.633 23.703 1 92.38 75 PHE A CA 1
ATOM 599 C C . PHE A 1 75 ? -18.859 13.117 23.5 1 92.38 75 PHE A C 1
ATOM 601 O O . PHE A 1 75 ? -17.922 12.523 22.984 1 92.38 75 PHE A O 1
ATOM 608 N N . ALA A 1 76 ? -19.969 12.5 23.828 1 92.19 76 ALA A N 1
ATOM 609 C CA . ALA A 1 76 ? -20.094 11.047 23.719 1 92.19 76 ALA A CA 1
ATOM 610 C C . ALA A 1 76 ? -19.828 10.586 22.297 1 92.19 76 ALA A C 1
ATOM 612 O O . ALA A 1 76 ? -19.109 9.602 22.078 1 92.19 76 ALA A O 1
ATOM 613 N N . PRO A 1 77 ? -20.297 11.32 21.344 1 93.25 77 PRO A N 1
ATOM 614 C CA . PRO A 1 77 ? -20.031 10.898 19.969 1 93.25 77 PRO A CA 1
ATOM 615 C C . PRO A 1 77 ? -18.547 10.906 19.641 1 93.25 77 PRO A C 1
ATOM 617 O O . PRO A 1 77 ? -18.078 10.117 18.812 1 93.25 77 PRO A O 1
ATOM 620 N N . ILE A 1 78 ? -17.797 11.75 20.25 1 95.81 78 ILE A N 1
ATOM 621 C CA . ILE A 1 78 ? -16.375 11.859 19.984 1 95.81 78 ILE A CA 1
ATOM 622 C C . ILE A 1 78 ? -15.664 10.578 20.406 1 95.81 78 ILE A C 1
ATOM 624 O O . ILE A 1 78 ? -14.703 10.148 19.766 1 95.81 78 ILE A O 1
ATOM 628 N N . GLU A 1 79 ? -16.156 9.969 21.406 1 95 79 GLU A N 1
ATOM 629 C CA . GLU A 1 79 ? -15.586 8.711 21.859 1 95 79 GLU A CA 1
ATOM 630 C C . GLU A 1 79 ? -15.766 7.613 20.812 1 95 79 GLU A C 1
ATOM 632 O O . GLU A 1 79 ? -14.844 6.832 20.562 1 95 79 GLU A O 1
ATOM 637 N N . VAL A 1 80 ? -16.891 7.629 20.266 1 95.38 80 VAL A N 1
ATOM 638 C CA . VAL A 1 80 ? -17.188 6.656 19.219 1 95.38 80 VAL A CA 1
ATOM 639 C C . VAL A 1 80 ? -16.266 6.891 18.016 1 95.38 80 VAL A C 1
ATOM 641 O O . VAL A 1 80 ? -15.617 5.961 17.531 1 95.38 80 VAL A O 1
ATOM 644 N N . TRP A 1 81 ? -16.156 8.102 17.578 1 97.31 81 TRP A N 1
ATOM 645 C CA . TRP A 1 81 ? -15.375 8.445 16.406 1 97.31 81 TRP A CA 1
ATOM 646 C C . TRP A 1 81 ? -13.883 8.258 16.672 1 97.31 81 TRP A C 1
ATOM 648 O O . TRP A 1 81 ? -13.125 7.91 15.766 1 97.31 81 TRP A O 1
ATOM 658 N N . SER A 1 82 ? -13.422 8.516 17.906 1 97 82 SER A N 1
ATOM 659 C CA . SER A 1 82 ? -12.008 8.375 18.25 1 97 82 SER A CA 1
ATOM 660 C C . SER A 1 82 ? -11.57 6.914 18.234 1 97 82 SER A C 1
ATOM 662 O O . SER A 1 82 ? -10.391 6.613 18.062 1 97 82 SER A O 1
ATOM 664 N N . SER A 1 83 ? -12.523 6.031 18.375 1 96.12 83 SER A N 1
ATOM 665 C CA . SER A 1 83 ? -12.219 4.605 18.375 1 96.12 83 SER A CA 1
ATOM 666 C C . SER A 1 83 ? -12.336 4.012 16.969 1 96.12 83 SER A C 1
ATOM 668 O O . SER A 1 83 ? -11.859 2.9 16.719 1 96.12 83 SER A O 1
ATOM 670 N N . LEU A 1 84 ? -12.992 4.723 16.141 1 95.69 84 LEU A N 1
ATOM 671 C CA . LEU A 1 84 ? -13.203 4.266 14.773 1 95.69 84 LEU A CA 1
ATOM 672 C C . LEU A 1 84 ? -11.938 4.414 13.945 1 95.69 84 LEU A C 1
ATOM 674 O O . LEU A 1 84 ? -11.352 5.5 13.891 1 95.69 84 LEU A O 1
ATOM 678 N N . ARG A 1 85 ? -11.438 3.287 13.406 1 93.94 85 ARG A N 1
ATOM 679 C CA . ARG A 1 85 ? -10.289 3.309 12.516 1 93.94 85 ARG A CA 1
ATOM 680 C C . ARG A 1 85 ? -10.672 2.828 11.117 1 93.94 85 ARG A C 1
ATOM 682 O O . ARG A 1 85 ? -11.195 1.727 10.953 1 93.94 85 ARG A O 1
ATOM 689 N N . HIS A 1 86 ? -10.445 3.646 10.148 1 96.06 86 HIS A N 1
ATOM 690 C CA . HIS A 1 86 ? -10.703 3.342 8.742 1 96.06 86 HIS A CA 1
ATOM 691 C C . HIS A 1 86 ? -9.828 4.191 7.824 1 96.06 86 HIS A C 1
ATOM 693 O O . HIS A 1 86 ? -9.648 5.387 8.07 1 96.06 86 HIS A O 1
ATOM 699 N N . PRO A 1 87 ? -9.25 3.598 6.789 1 95.69 87 PRO A N 1
ATOM 700 C CA . PRO A 1 87 ? -8.336 4.344 5.922 1 95.69 87 PRO A CA 1
ATOM 701 C C . PRO A 1 87 ? -9.039 5.461 5.148 1 95.69 87 PRO A C 1
ATOM 703 O O . PRO A 1 87 ? -8.375 6.363 4.629 1 95.69 87 PRO A O 1
ATOM 706 N N . GLY A 1 88 ? -10.328 5.422 5.012 1 97.19 88 GLY A N 1
ATOM 707 C CA . GLY A 1 88 ? -11.07 6.43 4.266 1 97.19 88 GLY A CA 1
ATOM 708 C C . GLY A 1 88 ? -11.609 7.539 5.145 1 97.19 88 GLY A C 1
ATOM 709 O O . GLY A 1 88 ? -12.336 8.414 4.668 1 97.19 88 GLY A O 1
ATOM 710 N N . ILE A 1 89 ? -11.32 7.492 6.414 1 98.12 89 ILE A N 1
ATOM 711 C CA . ILE A 1 89 ? -11.797 8.484 7.371 1 98.12 89 ILE A CA 1
ATOM 712 C C . ILE A 1 89 ? -10.625 9.047 8.164 1 98.12 89 ILE A C 1
ATOM 714 O O . ILE A 1 89 ? -9.828 8.289 8.727 1 98.12 89 ILE A O 1
ATOM 718 N N . ILE A 1 90 ? -10.5 10.406 8.141 1 98.12 90 ILE A N 1
ATOM 719 C CA . ILE A 1 90 ? -9.469 11.008 8.977 1 98.12 90 ILE A CA 1
ATOM 720 C C . ILE A 1 90 ? -9.781 10.75 10.453 1 98.12 90 ILE A C 1
ATOM 722 O O . ILE A 1 90 ? -10.891 11.008 10.914 1 98.12 90 ILE A O 1
ATOM 726 N N . SER A 1 91 ? -8.867 10.234 11.156 1 97.5 91 SER A N 1
ATOM 727 C CA . SER A 1 91 ? -9.062 9.805 12.539 1 97.5 91 SER A CA 1
ATOM 728 C C . SER A 1 91 ? -9.352 10.992 13.453 1 97.5 91 SER A C 1
ATOM 730 O O . SER A 1 91 ? -8.633 11.992 13.414 1 97.5 91 SER A O 1
ATOM 732 N N . VAL A 1 92 ? -10.398 10.867 14.211 1 98 92 VAL A N 1
ATOM 733 C CA . VAL A 1 92 ? -10.695 11.812 15.281 1 98 92 VAL A CA 1
ATOM 734 C C . VAL A 1 92 ? -9.891 11.461 16.531 1 98 92 VAL A C 1
ATOM 736 O O . VAL A 1 92 ? -9.891 10.305 16.969 1 98 92 VAL A O 1
ATOM 739 N N . ARG A 1 93 ? -9.227 12.43 17.047 1 97.12 93 ARG A N 1
ATOM 740 C CA . ARG A 1 93 ? -8.367 12.133 18.188 1 97.12 93 ARG A CA 1
ATOM 741 C C . ARG A 1 93 ? -9.047 12.508 19.5 1 97.12 93 ARG A C 1
ATOM 743 O O . ARG A 1 93 ? -9.141 11.695 20.422 1 97.12 93 ARG A O 1
ATOM 750 N N . GLU A 1 94 ? -9.492 13.695 19.609 1 96.94 94 GLU A N 1
ATOM 751 C CA . GLU A 1 94 ? -10.148 14.203 20.797 1 96.94 94 GLU A CA 1
ATOM 752 C C . GLU A 1 94 ? -10.891 15.5 20.516 1 96.94 94 GLU A C 1
ATOM 754 O O . GLU A 1 94 ? -10.82 16.031 19.406 1 96.94 94 GLU A O 1
ATOM 759 N N . ALA A 1 95 ? -11.688 15.953 21.516 1 96.94 95 ALA A N 1
ATOM 760 C CA . ALA A 1 95 ? -12.398 17.234 21.438 1 96.94 95 ALA A CA 1
ATOM 761 C C . ALA A 1 95 ? -12.445 17.906 22.812 1 96.94 95 ALA A C 1
ATOM 763 O O . ALA A 1 95 ? -12.438 17.234 23.844 1 96.94 95 ALA A O 1
ATOM 764 N N . PHE A 1 96 ? -12.414 19.203 22.797 1 96.25 96 PHE A N 1
ATOM 765 C CA . PHE A 1 96 ? -12.508 19.969 24.047 1 96.25 96 PHE A CA 1
ATOM 766 C C . PHE A 1 96 ? -13.031 21.375 23.781 1 96.25 96 PHE A C 1
ATOM 768 O O . PHE A 1 96 ? -13.07 21.828 22.641 1 96.25 96 PHE A O 1
ATOM 775 N N . THR A 1 97 ? -13.508 22.031 24.797 1 95.38 97 THR A N 1
ATOM 776 C CA . THR A 1 97 ? -13.867 23.438 24.734 1 95.38 97 THR A CA 1
ATOM 777 C C . THR A 1 97 ? -12.766 24.312 25.312 1 95.38 97 THR A C 1
ATOM 779 O O . THR A 1 97 ? -11.945 23.828 26.109 1 95.38 97 THR A O 1
ATOM 782 N N . THR A 1 98 ? -12.711 25.547 24.828 1 95 98 THR A N 1
ATOM 783 C CA . THR A 1 98 ? -11.672 26.438 25.328 1 95 98 THR A CA 1
ATOM 784 C C . THR A 1 98 ? -12.102 27.891 25.203 1 95 98 THR A C 1
ATOM 786 O O . THR A 1 98 ? -13 28.219 24.422 1 95 98 THR A O 1
ATOM 789 N N . ARG A 1 99 ? -11.445 28.75 26 1 93.75 99 ARG A N 1
ATOM 790 C CA . ARG A 1 99 ? -11.648 30.188 25.953 1 93.75 99 ARG A CA 1
ATOM 791 C C . ARG A 1 99 ? -10.367 30.906 25.531 1 93.75 99 ARG A C 1
ATOM 793 O O . ARG A 1 99 ? -10.281 32.125 25.625 1 93.75 99 ARG A O 1
ATOM 800 N N . SER A 1 100 ? -9.492 30.125 25.016 1 93.44 100 SER A N 1
ATOM 801 C CA . SER A 1 100 ? -8.164 30.656 24.703 1 93.44 100 SER A CA 1
ATOM 802 C C . SER A 1 100 ? -8.219 31.625 23.531 1 93.44 100 SER A C 1
ATOM 804 O O . SER A 1 100 ? -7.277 32.375 23.312 1 93.44 100 SER A O 1
ATOM 806 N N . PHE A 1 101 ? -9.289 31.609 22.797 1 91.88 101 PHE A N 1
ATOM 807 C CA . PHE A 1 101 ? -9.438 32.469 21.625 1 91.88 101 PHE A CA 1
ATOM 808 C C . PHE A 1 101 ? -10.281 33.719 21.953 1 91.88 101 PHE A C 1
ATOM 810 O O . PHE A 1 101 ? -10.766 34.406 21.062 1 91.88 101 PHE A O 1
ATOM 817 N N . ASP A 1 102 ? -10.531 33.938 23.188 1 90.38 102 ASP A N 1
ATOM 818 C CA . ASP A 1 102 ? -11.297 35.062 23.703 1 90.38 102 ASP A CA 1
ATOM 819 C C . ASP A 1 102 ? -12.781 34.906 23.375 1 90.38 102 ASP A C 1
ATOM 821 O O . ASP A 1 102 ? -13.469 35.906 23.109 1 90.38 102 ASP A O 1
ATOM 825 N N . ASP A 1 103 ? -13.211 33.719 23.141 1 91.88 103 ASP A N 1
ATOM 826 C CA . ASP A 1 103 ? -14.602 33.281 23 1 91.88 103 ASP A CA 1
ATOM 827 C C . ASP A 1 103 ? -14.781 31.828 23.406 1 91.88 103 ASP A C 1
ATOM 829 O O . ASP A 1 103 ? -13.812 31.156 23.781 1 91.88 103 ASP A O 1
ATOM 833 N N . ASN A 1 104 ? -16.047 31.453 23.578 1 93.19 104 ASN A N 1
ATOM 834 C CA . ASN A 1 104 ? -16.281 30.031 23.781 1 93.19 104 ASN A CA 1
ATOM 835 C C . ASN A 1 104 ? -16.156 29.25 22.469 1 93.19 104 ASN A C 1
ATOM 837 O O . ASN A 1 104 ? -16.891 29.484 21.516 1 93.19 104 ASN A O 1
ATOM 841 N N . SER A 1 105 ? -15.172 28.359 22.469 1 95.12 105 SER A N 1
ATOM 842 C CA . SER A 1 105 ? -14.914 27.625 21.234 1 95.12 105 SER A CA 1
ATOM 843 C C . SER A 1 105 ? -14.93 26.125 21.469 1 95.12 105 SER A C 1
ATOM 845 O O . SER A 1 105 ? -14.531 25.656 22.531 1 95.12 105 SER A O 1
ATOM 847 N N . LEU A 1 106 ? -15.453 25.422 20.531 1 96.06 106 LEU A N 1
ATOM 848 C CA . LEU A 1 106 ? -15.25 23.984 20.438 1 96.06 106 LEU A CA 1
ATOM 849 C C . LEU A 1 106 ? -14.078 23.656 19.516 1 96.06 106 LEU A C 1
ATOM 851 O O . LEU A 1 106 ? -13.953 24.234 18.438 1 96.06 106 LEU A O 1
ATOM 855 N N . VAL A 1 107 ? -13.18 22.781 19.984 1 97.25 107 VAL A N 1
ATOM 856 C CA . VAL A 1 107 ? -12.062 22.344 19.172 1 97.25 107 VAL A CA 1
ATOM 857 C C . VAL A 1 107 ? -12.094 20.812 19.031 1 97.25 107 VAL A C 1
ATOM 859 O O . VAL A 1 107 ? -12.148 20.094 20.031 1 97.25 107 VAL A O 1
ATOM 862 N N . VAL A 1 108 ? -12.156 20.359 17.828 1 97.69 108 VAL A N 1
ATOM 863 C CA . VAL A 1 108 ? -12.031 18.938 17.547 1 97.69 108 VAL A CA 1
ATOM 864 C C . VAL A 1 108 ? -10.688 18.672 16.875 1 97.69 108 VAL A C 1
ATOM 866 O O . VAL A 1 108 ? -10.32 19.344 15.914 1 97.69 108 VAL A O 1
ATOM 869 N N . VAL A 1 109 ? -9.984 17.656 17.344 1 98.38 109 VAL A N 1
ATOM 870 C CA . VAL A 1 109 ? -8.617 17.359 16.906 1 98.38 109 VAL A CA 1
ATOM 871 C C . VAL A 1 109 ? -8.625 16.141 15.984 1 98.38 109 VAL A C 1
ATOM 873 O O . VAL A 1 109 ? -9.227 15.117 16.297 1 98.38 109 VAL A O 1
ATOM 876 N N . TYR A 1 110 ? -7.93 16.297 14.828 1 98.25 110 TYR A N 1
ATOM 877 C CA . TYR A 1 110 ? -7.852 15.242 13.82 1 98.25 110 TYR A CA 1
ATOM 878 C C . TYR A 1 110 ? -6.402 14.922 13.477 1 98.25 110 TYR A C 1
ATOM 880 O O . TYR A 1 110 ? -5.504 15.727 13.727 1 98.25 110 TYR A O 1
ATOM 888 N N . ALA A 1 111 ? -6.223 13.711 12.914 1 97.06 111 ALA A N 1
ATOM 889 C CA . ALA A 1 111 ? -4.918 13.367 12.359 1 97.06 111 ALA A CA 1
ATOM 890 C C . ALA A 1 111 ? -4.535 14.312 11.227 1 97.06 111 ALA A C 1
ATOM 892 O O . ALA A 1 111 ? -5.395 14.734 10.445 1 97.06 111 ALA A O 1
ATOM 893 N N . TYR A 1 112 ? -3.213 14.609 11.195 1 95.94 112 TYR A N 1
ATOM 894 C CA . TYR A 1 112 ? -2.699 15.508 10.164 1 95.94 112 TYR A CA 1
ATOM 895 C C . TYR A 1 112 ? -2.207 14.719 8.953 1 95.94 112 TYR A C 1
ATOM 897 O O . TYR A 1 112 ? -1.456 13.758 9.094 1 95.94 112 TYR A O 1
ATOM 905 N N . HIS A 1 113 ? -2.68 15.039 7.785 1 93.12 113 HIS A N 1
ATOM 906 C CA . HIS A 1 113 ? -2.191 14.539 6.508 1 93.12 113 HIS A CA 1
ATOM 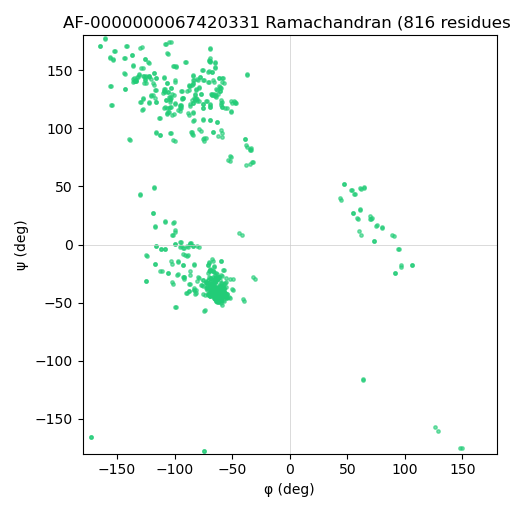907 C C . HIS A 1 113 ? -1.546 15.648 5.688 1 93.12 113 HIS A C 1
ATOM 909 O O . HIS A 1 113 ? -2.244 16.5 5.133 1 93.12 113 HIS A O 1
ATOM 915 N N . PRO A 1 114 ? -0.267 15.609 5.555 1 86.5 114 PRO A N 1
ATOM 916 C CA . PRO A 1 114 ? 0.417 16.719 4.871 1 86.5 114 PRO A CA 1
ATOM 917 C C . PRO A 1 114 ? 0.03 16.828 3.398 1 86.5 114 PRO A C 1
ATOM 919 O O . PRO A 1 114 ? -0.315 15.82 2.77 1 86.5 114 PRO A O 1
ATOM 922 N N . ASN A 1 115 ? 0.097 18 2.83 1 85.62 115 ASN A N 1
ATOM 923 C CA . ASN A 1 115 ? -0.108 18.344 1.425 1 85.62 115 ASN A CA 1
ATOM 924 C C . ASN A 1 115 ? -1.464 17.844 0.922 1 85.62 115 ASN A C 1
ATOM 926 O O . ASN A 1 115 ? -1.601 17.469 -0.242 1 85.62 115 ASN A O 1
ATOM 930 N N . SER A 1 116 ? -2.408 17.719 1.798 1 93.31 116 SER A N 1
ATOM 931 C CA . SER A 1 116 ? -3.758 17.312 1.418 1 93.31 116 SER A CA 1
ATOM 932 C C . SER A 1 116 ? -4.516 18.469 0.763 1 93.31 116 SER A C 1
ATOM 934 O O . SER A 1 116 ? -4.219 19.625 1.013 1 93.31 116 SER A O 1
ATOM 936 N N . GLN A 1 117 ? -5.449 18.141 -0.142 1 94.62 117 GLN A N 1
ATOM 937 C CA . GLN A 1 117 ? -6.355 19.094 -0.782 1 94.62 117 GLN A CA 1
ATOM 938 C C . GLN A 1 117 ? -7.793 18.578 -0.752 1 94.62 117 GLN A C 1
ATOM 940 O O . GLN A 1 117 ? -8.031 17.375 -0.814 1 94.62 117 GLN A O 1
ATOM 945 N N . THR A 1 118 ? -8.695 19.484 -0.596 1 95.69 118 THR A N 1
ATOM 946 C CA . THR A 1 118 ? -10.086 19.078 -0.752 1 95.69 118 THR A CA 1
ATOM 947 C C . THR A 1 118 ? -10.359 18.641 -2.189 1 95.69 118 THR A C 1
ATOM 949 O O . THR A 1 118 ? -9.648 19.047 -3.111 1 95.69 118 THR A O 1
ATOM 952 N N . LEU A 1 119 ? -11.375 17.844 -2.377 1 97.75 119 LEU A N 1
ATOM 953 C CA . LEU A 1 119 ? -11.766 17.453 -3.73 1 97.75 119 LEU A CA 1
ATOM 954 C C . LEU A 1 119 ? -12.195 18.672 -4.535 1 97.75 119 LEU A C 1
ATOM 956 O O . LEU A 1 119 ? -11.984 18.734 -5.75 1 97.75 119 LEU A O 1
ATOM 960 N N . PHE A 1 120 ? -12.711 19.703 -3.861 1 96.12 120 PHE A N 1
ATOM 961 C CA . PHE A 1 120 ? -13.055 20.953 -4.539 1 96.12 120 PHE A CA 1
ATOM 962 C C . PHE A 1 120 ? -11.812 21.594 -5.141 1 96.12 120 PHE A C 1
ATOM 964 O O . PHE A 1 120 ? -11.797 21.938 -6.324 1 96.12 120 PHE A O 1
ATOM 971 N N . ASP A 1 121 ? -10.773 21.719 -4.359 1 92.81 121 ASP A N 1
ATOM 972 C CA . ASP A 1 121 ? -9.539 22.359 -4.797 1 92.81 121 ASP A CA 1
ATOM 973 C C . ASP A 1 121 ? -8.844 21.547 -5.883 1 92.81 121 ASP A C 1
ATOM 975 O O . ASP A 1 121 ? -8.242 22.094 -6.805 1 92.81 121 ASP A O 1
ATOM 979 N N . ALA A 1 122 ? -8.961 20.266 -5.785 1 93.94 122 ALA A N 1
ATOM 980 C CA . ALA A 1 122 ? -8.25 19.359 -6.695 1 93.94 122 ALA A CA 1
ATOM 981 C C . ALA A 1 122 ? -8.938 19.312 -8.062 1 93.94 122 ALA A C 1
ATOM 983 O O . ALA A 1 122 ? -8.266 19.219 -9.094 1 93.94 122 ALA A O 1
ATOM 984 N N . HIS A 1 123 ? -10.297 19.422 -8.039 1 95.06 123 HIS A N 1
ATOM 985 C CA . HIS A 1 123 ? -10.977 19.078 -9.281 1 95.06 123 HIS A CA 1
ATOM 986 C C . HIS A 1 123 ? -11.867 20.203 -9.766 1 95.06 123 HIS A C 1
ATOM 988 O O . HIS A 1 123 ? -12.109 20.344 -10.969 1 95.06 123 HIS A O 1
ATOM 994 N N . LEU A 1 124 ? -12.438 21 -8.859 1 93.62 124 LEU A N 1
ATOM 995 C CA . LEU A 1 124 ? -13.516 21.891 -9.266 1 93.62 124 LEU A CA 1
ATOM 996 C C . LEU A 1 124 ? -13.031 23.328 -9.328 1 93.62 124 LEU A C 1
ATOM 998 O O . LEU A 1 124 ? -13.641 24.172 -10 1 93.62 124 LEU A O 1
ATOM 1002 N N . LYS A 1 125 ? -12 23.562 -8.562 1 89.31 125 LYS A N 1
ATOM 1003 C CA . LYS A 1 125 ? -11.469 24.922 -8.586 1 89.31 125 LYS A CA 1
ATOM 1004 C C . LYS A 1 125 ? -10.953 25.281 -9.977 1 89.31 125 LYS A C 1
ATOM 1006 O O . LYS A 1 125 ? -10.227 24.5 -10.602 1 89.31 125 LYS A O 1
ATOM 1011 N N . PRO A 1 126 ? -11.344 26.359 -10.508 1 81.31 126 PRO A N 1
ATOM 1012 C CA . PRO A 1 126 ? -10.867 26.781 -11.828 1 81.31 126 PRO A CA 1
ATOM 1013 C C . PRO A 1 126 ? -9.352 26.953 -11.875 1 81.31 126 PRO A C 1
ATOM 1015 O O . PRO A 1 126 ? -8.766 27.547 -10.961 1 81.31 126 PRO A O 1
ATOM 1018 N N . LYS A 1 127 ? -8.703 26.234 -12.75 1 72.56 127 LYS A N 1
ATOM 1019 C CA . LYS A 1 127 ? -7.262 26.359 -12.93 1 72.56 127 LYS A CA 1
ATOM 1020 C C . LYS A 1 127 ? -6.926 27.422 -13.969 1 72.56 127 LYS A C 1
ATOM 1022 O O . LYS A 1 127 ? -7.598 27.531 -14.992 1 72.56 127 LYS A O 1
ATOM 1027 N N . PRO A 1 128 ? -5.957 28.25 -13.477 1 69.38 128 PRO A N 1
ATOM 1028 C CA . PRO A 1 128 ? -5.574 29.266 -14.461 1 69.38 128 PRO A CA 1
ATOM 1029 C C . PRO A 1 128 ? -5.027 28.656 -15.75 1 69.38 128 PRO A C 1
ATOM 1031 O O . PRO A 1 128 ? -4.422 27.594 -15.727 1 69.38 128 PRO A O 1
ATOM 1034 N N . PRO A 1 129 ? -5.531 29.219 -16.844 1 64.81 129 PRO A N 1
ATOM 1035 C CA . PRO A 1 129 ? -5.012 28.719 -18.125 1 64.81 129 PRO A CA 1
ATOM 1036 C C . PRO A 1 129 ? -3.484 28.719 -18.188 1 64.81 129 PRO A C 1
ATOM 1038 O O . PRO A 1 129 ? -2.842 29.594 -17.594 1 64.81 129 PRO A O 1
ATOM 1041 N N . THR A 1 130 ? -2.998 27.531 -18.266 1 63.16 130 THR A N 1
ATOM 1042 C CA . THR A 1 130 ? -1.552 27.484 -18.453 1 63.16 130 THR A CA 1
ATOM 1043 C C . THR A 1 130 ? -1.186 27.719 -19.922 1 63.16 130 THR A C 1
ATOM 1045 O O . THR A 1 130 ? -1.936 27.344 -20.828 1 63.16 130 THR A O 1
ATOM 1048 N N . TYR A 1 131 ? -0.343 28.688 -20.094 1 62.59 131 TYR A N 1
ATOM 1049 C CA . TYR A 1 131 ? 0.154 29 -21.438 1 62.59 131 TYR A CA 1
ATOM 1050 C C . TYR A 1 131 ? 1.314 28.078 -21.812 1 62.59 131 TYR A C 1
ATOM 1052 O O . TYR A 1 131 ? 2.199 27.828 -20.984 1 62.59 131 TYR A O 1
ATOM 1060 N N . GLN A 1 132 ? 1.031 27.203 -22.672 1 61.53 132 GLN A N 1
ATOM 1061 C CA . GLN A 1 132 ? 2.166 26.469 -23.219 1 61.53 132 GLN A CA 1
ATOM 1062 C C . GLN A 1 132 ? 2.773 27.203 -24.406 1 61.53 132 GLN A C 1
ATOM 1064 O O . GLN A 1 132 ? 2.049 27.688 -25.281 1 61.53 132 GLN A O 1
ATOM 1069 N N . SER A 1 133 ? 4.051 27.562 -24.266 1 63.34 133 SER A N 1
ATOM 1070 C CA . SER A 1 133 ? 4.777 28.203 -25.359 1 63.34 133 SER A CA 1
ATOM 1071 C C . SER A 1 133 ? 5.145 27.188 -26.438 1 63.34 133 SER A C 1
ATOM 1073 O O . SER A 1 133 ? 5.719 26.141 -26.156 1 63.34 133 SER A O 1
ATOM 1075 N N . ARG A 1 134 ? 4.504 27.25 -27.516 1 58.88 134 ARG A N 1
ATOM 1076 C CA . ARG A 1 134 ? 4.961 26.484 -28.672 1 58.88 134 ARG A CA 1
ATOM 1077 C C . ARG A 1 134 ? 5.727 27.359 -29.656 1 58.88 134 ARG A C 1
ATOM 1079 O O . ARG A 1 134 ? 5.281 28.453 -29.984 1 58.88 134 ARG A O 1
ATOM 1086 N N . TYR A 1 135 ? 6.988 27.031 -29.703 1 62.84 135 TYR A N 1
ATOM 1087 C CA . TYR A 1 135 ? 7.816 27.734 -30.672 1 62.84 135 TYR A CA 1
ATOM 1088 C C . TYR A 1 135 ? 7.543 27.25 -32.094 1 62.84 135 TYR A C 1
ATOM 1090 O O . TYR A 1 135 ? 7.703 26.062 -32.375 1 62.84 135 TYR A O 1
ATOM 1098 N N . GLN A 1 136 ? 6.637 27.875 -32.812 1 60.28 136 GLN A N 1
ATOM 1099 C CA . GLN A 1 136 ? 6.488 27.578 -34.25 1 60.28 136 GLN A CA 1
ATOM 1100 C C . GLN A 1 136 ? 6.98 28.734 -35.094 1 60.28 136 GLN A C 1
ATOM 1102 O O . GLN A 1 136 ? 6.504 29.859 -34.969 1 60.28 136 GLN A O 1
ATOM 1107 N N . HIS A 1 137 ? 7.812 28.516 -36.125 1 66.88 137 HIS A N 1
ATOM 1108 C CA . HIS A 1 137 ? 8.469 29.344 -37.125 1 66.88 137 HIS A CA 1
ATOM 1109 C C . HIS A 1 137 ? 9.055 30.609 -36.5 1 66.88 137 HIS A C 1
ATOM 1111 O O . HIS A 1 137 ? 8.945 31.688 -37.062 1 66.88 137 HIS A O 1
ATOM 1117 N N . GLY A 1 138 ? 9.688 30.688 -35.312 1 60.59 138 GLY A N 1
ATOM 1118 C CA . GLY A 1 138 ? 10.406 31.812 -34.719 1 60.59 138 GLY A CA 1
ATOM 1119 C C . GLY A 1 138 ? 9.547 32.625 -33.75 1 60.59 138 GLY A C 1
ATOM 1120 O O . GLY A 1 138 ? 10.039 33.531 -33.094 1 60.59 138 GLY A O 1
ATOM 1121 N N . ARG A 1 139 ? 8.328 32.5 -33.812 1 66.06 139 ARG A N 1
ATOM 1122 C CA . ARG A 1 139 ? 7.453 33.281 -32.938 1 66.06 139 ARG A CA 1
ATOM 1123 C C . ARG A 1 139 ? 6.859 32.406 -31.844 1 66.06 139 ARG A C 1
ATOM 1125 O O . ARG A 1 139 ? 6.434 31.281 -32.094 1 66.06 139 ARG A O 1
ATOM 1132 N N . GLN A 1 140 ? 7.168 32.719 -30.641 1 64 140 GLN A N 1
ATOM 1133 C CA . GLN A 1 140 ? 6.625 32.062 -29.453 1 64 140 GLN A CA 1
ATOM 1134 C C . GLN A 1 140 ? 5.109 32.25 -29.375 1 64 140 GLN A C 1
ATOM 1136 O O . GLN A 1 140 ? 4.602 33.375 -29.344 1 64 140 GLN A O 1
ATOM 1141 N N . GLN A 1 141 ? 4.414 31.297 -29.906 1 66.38 141 GLN A N 1
ATOM 1142 C CA . GLN A 1 141 ? 2.963 31.375 -29.75 1 66.38 141 GLN A CA 1
ATOM 1143 C C . GLN A 1 141 ? 2.512 30.719 -28.453 1 66.38 141 GLN A C 1
ATOM 1145 O O . GLN A 1 141 ? 2.904 29.594 -28.156 1 66.38 141 GLN A O 1
ATOM 1150 N N . LEU A 1 142 ? 2.057 31.422 -27.547 1 63.22 142 LEU A N 1
ATOM 1151 C CA . LEU A 1 142 ? 1.498 30.953 -26.281 1 63.22 142 LEU A CA 1
ATOM 1152 C C . LEU A 1 142 ? 0.113 30.344 -26.484 1 63.22 142 LEU A C 1
ATOM 1154 O O . LEU A 1 142 ? -0.801 31.031 -26.953 1 63.22 142 LEU A O 1
ATOM 1158 N N . LEU A 1 143 ? -0.002 29.078 -26.75 1 64.56 143 LEU A N 1
ATOM 1159 C CA . LEU A 1 143 ? -1.3 28.422 -26.875 1 64.56 143 LEU A CA 1
ATOM 1160 C C . LEU A 1 143 ? -1.892 28.125 -25.5 1 64.56 143 LEU A C 1
ATOM 1162 O O . LEU A 1 143 ? -1.191 27.641 -24.609 1 64.56 143 LEU A O 1
ATOM 1166 N N . LEU A 1 144 ? -3.039 28.656 -25.391 1 62.81 144 LEU A N 1
ATOM 1167 C CA . LEU A 1 144 ? -3.83 28.422 -24.188 1 62.81 144 LEU A CA 1
ATOM 1168 C C . LEU A 1 144 ? -4.25 26.953 -24.094 1 62.81 144 LEU A C 1
ATOM 1170 O O . LEU A 1 144 ? -4.84 26.422 -25.031 1 62.81 144 LEU A O 1
ATOM 1174 N N . GLN A 1 145 ? -3.619 26.109 -23.406 1 58.25 145 GLN A N 1
ATOM 1175 C CA . GLN A 1 145 ? -4.074 24.734 -23.203 1 58.25 145 GLN A CA 1
ATOM 1176 C C . GLN A 1 145 ? -5.035 24.641 -22.031 1 58.25 145 GLN A C 1
ATOM 1178 O O . GLN A 1 145 ? -4.664 24.953 -20.891 1 58.25 145 GLN A O 1
ATOM 1183 N N . ALA A 1 146 ? -6.391 24.656 -22.422 1 57.25 146 ALA A N 1
ATOM 1184 C CA . ALA A 1 146 ? -7.406 24.453 -21.391 1 57.25 146 ALA A CA 1
ATOM 1185 C C . ALA A 1 146 ? -7.27 23.078 -20.766 1 57.25 146 ALA A C 1
ATOM 1187 O O . ALA A 1 146 ? -7.152 22.062 -21.469 1 57.25 146 ALA A O 1
ATOM 1188 N N . GLN A 1 147 ? -6.773 22.953 -19.578 1 60.59 147 GLN A N 1
ATOM 1189 C CA . GLN A 1 147 ? -6.66 21.688 -18.875 1 60.59 147 GLN A CA 1
ATOM 1190 C C . GLN A 1 147 ? -8.016 20.984 -18.797 1 60.59 147 GLN A C 1
ATOM 1192 O O . GLN A 1 147 ? -9.031 21.625 -18.516 1 60.59 147 GLN A O 1
ATOM 1197 N N . SER A 1 148 ? -8.133 19.828 -19.391 1 67.25 148 SER A N 1
ATOM 1198 C CA . SER A 1 148 ? -9.367 19.047 -19.312 1 67.25 148 SER A CA 1
ATOM 1199 C C . SER A 1 148 ? -9.844 18.938 -17.859 1 67.25 148 SER A C 1
ATOM 1201 O O . SER A 1 148 ? -9.055 18.672 -16.953 1 67.25 148 SER A O 1
ATOM 1203 N N . THR A 1 149 ? -11.078 19.391 -17.688 1 82.25 149 THR A N 1
ATOM 1204 C CA . THR A 1 149 ? -11.727 19.344 -16.375 1 82.25 149 THR A CA 1
ATOM 1205 C C . THR A 1 149 ? -12.367 17.969 -16.141 1 82.25 149 THR A C 1
ATOM 1207 O O . THR A 1 149 ? -12.945 17.719 -15.086 1 82.25 149 THR A O 1
ATOM 1210 N N . VAL A 1 150 ? -12.25 17.109 -17.125 1 92.06 150 VAL A N 1
ATOM 1211 C CA . VAL A 1 150 ? -12.906 15.812 -17.016 1 92.06 150 VAL A CA 1
ATOM 1212 C C . VAL A 1 150 ? -12.039 14.867 -16.188 1 92.06 150 VAL A C 1
ATOM 1214 O O . VA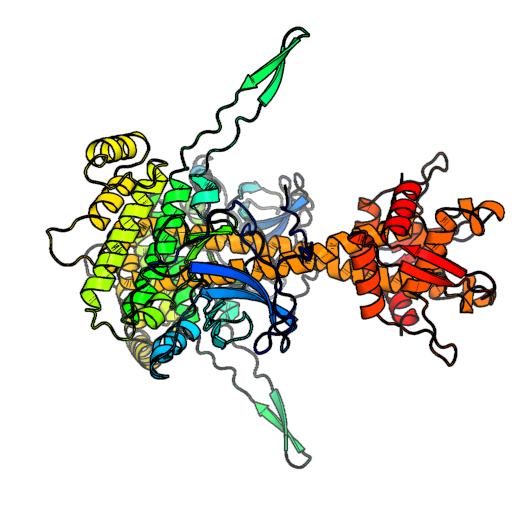L A 1 150 ? -10.852 14.688 -16.484 1 92.06 150 VAL A O 1
ATOM 1217 N N . ILE A 1 151 ? -12.625 14.344 -15.156 1 96.44 151 ILE A N 1
ATOM 1218 C CA . ILE A 1 151 ? -11.938 13.383 -14.312 1 96.44 151 ILE A CA 1
ATOM 1219 C C . ILE A 1 151 ? -12 11.992 -14.945 1 96.44 151 ILE A C 1
ATOM 1221 O O . ILE A 1 151 ? -13.055 11.562 -15.406 1 96.44 151 ILE A O 1
ATOM 1225 N N . ALA A 1 152 ? -10.859 11.281 -15.008 1 96.88 152 ALA A N 1
ATOM 1226 C CA . ALA A 1 152 ? -10.82 9.93 -15.555 1 96.88 152 ALA A CA 1
ATOM 1227 C C . ALA A 1 152 ? -11.781 9.008 -14.812 1 96.88 152 ALA A C 1
ATOM 1229 O O . ALA A 1 152 ? -11.891 9.07 -13.586 1 96.88 152 ALA A O 1
ATOM 1230 N N . GLU A 1 153 ? -12.508 8.125 -15.492 1 97.69 153 GLU A N 1
ATOM 1231 C CA . GLU A 1 153 ? -13.484 7.227 -14.883 1 97.69 153 GLU A CA 1
ATOM 1232 C C . GLU A 1 153 ? -12.836 6.359 -13.805 1 97.69 153 GLU A C 1
ATOM 1234 O O . GLU A 1 153 ? -13.445 6.102 -12.766 1 97.69 153 GLU A O 1
ATOM 1239 N N . ARG A 1 154 ? -11.609 5.918 -14.062 1 96.44 154 ARG A N 1
ATOM 1240 C CA . ARG A 1 154 ? -10.914 5.105 -13.07 1 96.44 154 ARG A CA 1
ATOM 1241 C C . ARG A 1 154 ? -10.789 5.848 -11.742 1 96.44 154 ARG A C 1
ATOM 1243 O O . ARG A 1 154 ? -10.945 5.254 -10.672 1 96.44 154 ARG A O 1
ATOM 1250 N N . THR A 1 155 ? -10.492 7.102 -11.828 1 97.56 155 THR A N 1
ATOM 1251 C CA . THR A 1 155 ? -10.375 7.934 -10.641 1 97.56 155 THR A CA 1
ATOM 1252 C C . THR A 1 155 ? -11.719 8.07 -9.93 1 97.56 155 THR A C 1
ATOM 1254 O O . THR A 1 155 ? -11.797 7.953 -8.711 1 97.56 155 THR A O 1
ATOM 1257 N N . ILE A 1 156 ? -12.773 8.242 -10.68 1 98.44 156 ILE A N 1
ATOM 1258 C CA . ILE A 1 156 ? -14.117 8.352 -10.133 1 98.44 156 ILE A CA 1
ATOM 1259 C C . ILE A 1 156 ? -14.477 7.074 -9.383 1 98.44 156 ILE A C 1
ATOM 1261 O O . ILE A 1 156 ? -14.969 7.133 -8.25 1 98.44 156 ILE A O 1
ATOM 1265 N N . TRP A 1 157 ? -14.172 5.977 -9.984 1 98.25 157 TRP A N 1
ATOM 1266 C CA . TRP A 1 157 ? -14.469 4.695 -9.352 1 98.25 157 TRP A CA 1
ATOM 1267 C C . TRP A 1 157 ? -13.656 4.523 -8.07 1 98.25 157 TRP A C 1
ATOM 1269 O O . TRP A 1 157 ? -14.164 4.012 -7.07 1 98.25 157 TRP A O 1
ATOM 1279 N N . SER A 1 158 ? -12.398 4.918 -8.109 1 97.69 158 SER A N 1
ATOM 1280 C CA . SER A 1 158 ? -11.578 4.855 -6.902 1 97.69 158 SER A CA 1
ATOM 1281 C C . SER A 1 158 ? -12.203 5.648 -5.762 1 97.69 158 SER A C 1
ATOM 1283 O O . SER A 1 158 ? -12.297 5.16 -4.637 1 97.69 158 SER A O 1
ATOM 1285 N N . TYR A 1 159 ? -12.688 6.832 -6.09 1 98.56 159 TYR A N 1
ATOM 1286 C CA . TYR A 1 159 ? -13.336 7.672 -5.09 1 98.56 159 TYR A CA 1
ATOM 1287 C C . TYR A 1 159 ? -14.617 7.027 -4.578 1 98.56 159 TYR A C 1
ATOM 1289 O O . TYR A 1 159 ? -14.844 6.945 -3.369 1 98.56 159 TYR A O 1
ATOM 1297 N N . ILE A 1 160 ? -15.422 6.5 -5.48 1 98.62 160 ILE A N 1
ATOM 1298 C CA . ILE A 1 160 ? -16.719 5.918 -5.129 1 98.62 160 ILE A CA 1
ATOM 1299 C C . ILE A 1 160 ? -16.516 4.73 -4.191 1 98.62 160 ILE A C 1
ATOM 1301 O O . ILE A 1 160 ? -17.172 4.629 -3.154 1 98.62 160 ILE A O 1
ATOM 1305 N N . VAL A 1 161 ? -15.594 3.883 -4.539 1 97.62 161 VAL A N 1
ATOM 1306 C CA . VAL A 1 161 ? -15.367 2.676 -3.752 1 97.62 161 VAL A CA 1
ATOM 1307 C C . VAL A 1 161 ? -14.859 3.053 -2.361 1 97.62 161 VAL A C 1
ATOM 1309 O O . VAL A 1 161 ? -15.328 2.523 -1.354 1 97.62 161 VAL A O 1
ATOM 1312 N N . GLN A 1 162 ? -13.906 3.939 -2.291 1 97.69 162 GLN A N 1
ATOM 1313 C CA . GLN A 1 162 ? -13.344 4.344 -1.009 1 97.69 162 GLN A CA 1
ATOM 1314 C C . GLN A 1 162 ? -14.398 4.977 -0.112 1 97.69 162 GLN A C 1
ATOM 1316 O O . GLN A 1 162 ? -14.492 4.652 1.074 1 97.69 162 GLN A O 1
ATOM 1321 N N . ILE A 1 163 ? -15.219 5.812 -0.669 1 98.56 163 ILE A N 1
ATOM 1322 C CA . ILE A 1 163 ? -16.25 6.48 0.116 1 98.56 163 ILE A CA 1
ATOM 1323 C C . ILE A 1 163 ? -17.312 5.465 0.547 1 98.56 163 ILE A C 1
ATOM 1325 O O . ILE A 1 163 ? -17.75 5.469 1.697 1 98.56 163 ILE A O 1
ATOM 1329 N N . ALA A 1 164 ? -17.719 4.605 -0.374 1 98.06 164 ALA A N 1
ATOM 1330 C CA . ALA A 1 164 ? -18.719 3.584 -0.054 1 98.06 164 ALA A CA 1
ATOM 1331 C C . ALA A 1 164 ? -18.25 2.717 1.113 1 98.06 164 ALA A C 1
ATOM 1333 O O . ALA A 1 164 ? -19.031 2.426 2.025 1 98.06 164 ALA A O 1
ATOM 1334 N N . CYS A 1 165 ? -17.016 2.361 1.067 1 96.75 165 CYS A N 1
ATOM 1335 C CA . CYS A 1 165 ? -16.469 1.532 2.135 1 96.75 165 CYS A CA 1
ATOM 1336 C C . CYS A 1 165 ? -16.438 2.291 3.457 1 96.75 165 CYS A C 1
ATOM 1338 O O . CYS A 1 165 ? -16.734 1.724 4.508 1 96.75 165 CYS A O 1
ATOM 1340 N N . ALA A 1 166 ? -16.062 3.529 3.408 1 97.88 166 ALA A N 1
ATOM 1341 C CA . ALA A 1 166 ? -16.047 4.355 4.613 1 97.88 166 ALA A CA 1
ATOM 1342 C C . ALA A 1 166 ? -17.453 4.508 5.188 1 97.88 166 ALA A C 1
ATOM 1344 O O . ALA A 1 166 ? -17.656 4.367 6.398 1 97.88 166 ALA A O 1
ATOM 1345 N N . VAL A 1 167 ? -18.422 4.75 4.316 1 98.31 167 VAL A N 1
ATOM 1346 C CA . VAL A 1 167 ? -19.812 4.918 4.734 1 98.31 167 VAL A CA 1
ATOM 1347 C C . VAL A 1 167 ? -20.328 3.625 5.363 1 98.31 167 VAL A C 1
ATOM 1349 O O . VAL A 1 167 ? -21 3.652 6.398 1 98.31 167 VAL A O 1
ATOM 1352 N N . LYS A 1 168 ? -20.016 2.553 4.75 1 97.19 168 LYS A N 1
ATOM 1353 C CA . LYS A 1 168 ? -20.453 1.268 5.293 1 97.19 168 LYS A CA 1
ATOM 1354 C C . LYS A 1 168 ? -19.938 1.069 6.715 1 97.19 168 LYS A C 1
ATOM 1356 O O . LYS A 1 168 ? -20.703 0.661 7.602 1 97.19 168 LYS A O 1
ATOM 1361 N N . LYS A 1 169 ? -18.656 1.324 6.906 1 96.5 169 LYS A N 1
ATOM 1362 C CA . LYS A 1 169 ? -18.062 1.164 8.234 1 96.5 169 LYS A CA 1
ATOM 1363 C C . LYS A 1 169 ? -18.828 1.981 9.273 1 96.5 169 LYS A C 1
ATOM 1365 O O . LYS A 1 169 ? -19.156 1.475 10.352 1 96.5 169 LYS A O 1
ATOM 1370 N N . VAL A 1 170 ? -19.125 3.184 8.961 1 97.94 170 VAL A N 1
ATOM 1371 C CA . VAL A 1 170 ? -19.797 4.09 9.891 1 97.94 170 VAL A CA 1
ATOM 1372 C C . VAL A 1 170 ? -21.234 3.633 10.109 1 97.94 170 VAL A C 1
ATOM 1374 O O . VAL A 1 170 ? -21.703 3.59 11.25 1 97.94 170 VAL A O 1
ATOM 1377 N N . HIS A 1 171 ? -21.938 3.238 9.031 1 97.38 171 HIS A N 1
ATOM 1378 C CA . HIS A 1 171 ? -23.312 2.789 9.117 1 97.38 171 HIS A CA 1
ATOM 1379 C C . HIS A 1 171 ? -23.422 1.493 9.914 1 97.38 171 HIS A C 1
ATOM 1381 O O . HIS A 1 171 ? -24.375 1.308 10.68 1 97.38 171 HIS A O 1
ATOM 1387 N N . ASP A 1 172 ? -22.453 0.636 9.758 1 95.5 172 ASP A N 1
ATOM 1388 C CA . ASP A 1 172 ? -22.438 -0.625 10.5 1 95.5 172 ASP A CA 1
ATOM 1389 C C . ASP A 1 172 ? -22.328 -0.381 12 1 95.5 172 ASP A C 1
ATOM 1391 O O . ASP A 1 172 ? -22.781 -1.203 12.805 1 95.5 172 ASP A O 1
ATOM 1395 N N . LEU A 1 173 ? -21.766 0.728 12.375 1 95.44 173 LEU A N 1
ATOM 1396 C CA . LEU A 1 173 ? -21.625 1.094 13.781 1 95.44 173 LEU A CA 1
ATOM 1397 C C . LEU A 1 173 ? -22.891 1.808 14.273 1 95.44 173 LEU A C 1
ATOM 1399 O O . LEU A 1 173 ? -22.938 2.26 15.422 1 95.44 173 LEU A O 1
ATOM 1403 N N . GLY A 1 174 ? -23.812 1.934 13.383 1 95.62 174 GLY A N 1
ATOM 1404 C CA . GLY A 1 174 ? -25.062 2.602 13.742 1 95.62 174 GLY A CA 1
ATOM 1405 C C . GLY A 1 174 ? -24.938 4.113 13.734 1 95.62 174 GLY A C 1
ATOM 1406 O O . GLY A 1 174 ? -25.766 4.805 14.344 1 95.62 174 GLY A O 1
ATOM 1407 N N . GLN A 1 175 ? -23.875 4.656 13.133 1 96.62 175 GLN A N 1
ATOM 1408 C CA . GLN A 1 175 ? -23.656 6.098 13.055 1 96.62 175 GLN A CA 1
ATOM 1409 C C . GLN A 1 175 ? -23.875 6.609 11.633 1 96.62 175 GLN A C 1
ATOM 1411 O O . GLN A 1 175 ? -24.188 5.836 10.734 1 96.62 175 GLN A O 1
ATOM 1416 N N . ALA A 1 176 ? -23.859 7.922 11.477 1 98 176 ALA A N 1
ATOM 1417 C CA . ALA A 1 176 ? -23.922 8.578 10.172 1 98 176 ALA A CA 1
ATOM 1418 C C . ALA A 1 176 ? -22.703 9.477 9.961 1 98 176 ALA A C 1
ATOM 1420 O O . ALA A 1 176 ? -22.203 10.094 10.898 1 98 176 ALA A O 1
ATOM 1421 N N . VAL A 1 177 ? -22.219 9.562 8.688 1 98.19 177 VAL A N 1
ATOM 1422 C CA . VAL A 1 177 ? -21 10.32 8.352 1 98.19 177 VAL A CA 1
ATOM 1423 C C . VAL A 1 177 ? -21.312 11.812 8.398 1 98.19 177 VAL A C 1
ATOM 1425 O O . VAL A 1 177 ? -20.594 12.57 9.07 1 98.19 177 VAL A O 1
ATOM 1428 N N . ARG A 1 178 ? -22.281 12.25 7.629 1 96.81 178 ARG A N 1
ATOM 1429 C CA . ARG A 1 178 ? -22.875 13.578 7.621 1 96.81 178 ARG A CA 1
ATOM 1430 C C . ARG A 1 178 ? -21.938 14.602 7.004 1 96.81 178 ARG A C 1
ATOM 1432 O O . ARG A 1 178 ? -22.219 15.805 7.012 1 96.81 178 ARG A O 1
ATOM 1439 N N . MET A 1 179 ? -20.75 14.203 6.496 1 96.06 179 MET A N 1
ATOM 1440 C CA . MET A 1 179 ? -19.734 15.133 6.016 1 96.06 179 MET A CA 1
ATOM 1441 C C . MET A 1 179 ? -19.25 14.734 4.625 1 96.06 179 MET A C 1
ATOM 1443 O O . MET A 1 179 ? -18.047 14.75 4.355 1 96.06 179 MET A O 1
ATOM 1447 N N . ILE A 1 180 ? -20.156 14.352 3.748 1 97.88 180 ILE A N 1
ATOM 1448 C CA . ILE A 1 180 ? -19.734 13.883 2.432 1 97.88 180 ILE A CA 1
ATOM 1449 C C . ILE A 1 180 ? -19.969 14.969 1.392 1 97.88 180 ILE A C 1
ATOM 1451 O O . ILE A 1 180 ? -21.078 15.102 0.87 1 97.88 180 ILE A O 1
ATOM 1455 N N . ASP A 1 181 ? -18.969 15.75 1.08 1 96.44 181 ASP A N 1
ATOM 1456 C CA . ASP A 1 181 ? -19.031 16.719 -0.009 1 96.44 181 ASP A CA 1
ATOM 1457 C C . ASP A 1 181 ? -17.641 17.125 -0.456 1 96.44 181 ASP A C 1
ATOM 1459 O O . ASP A 1 181 ? -16.641 16.719 0.138 1 96.44 181 ASP A O 1
ATOM 1463 N N . VAL A 1 182 ? -17.531 17.938 -1.438 1 96.81 182 VAL A N 1
ATOM 1464 C CA . VAL A 1 182 ? -16.281 18.234 -2.125 1 96.81 182 VAL A CA 1
ATOM 1465 C C . VAL A 1 182 ? -15.367 19.047 -1.203 1 96.81 182 VAL A C 1
ATOM 1467 O O . VAL A 1 182 ? -14.148 19.062 -1.389 1 96.81 182 VAL A O 1
ATOM 1470 N N . SER A 1 183 ? -15.906 19.719 -0.225 1 94.94 183 SER A N 1
ATOM 1471 C CA . SER A 1 183 ? -15.102 20.562 0.659 1 94.94 183 SER A CA 1
ATOM 1472 C C . SER A 1 183 ? -14.625 19.781 1.882 1 94.94 183 SER A C 1
ATOM 1474 O O . SER A 1 183 ? -13.781 20.25 2.639 1 94.94 183 SER A O 1
ATOM 1476 N N . LYS A 1 184 ? -15.141 18.547 2.064 1 96.75 184 LYS A N 1
ATOM 1477 C CA . LYS A 1 184 ? -14.844 17.797 3.283 1 96.75 184 LYS A CA 1
ATOM 1478 C C . LYS A 1 184 ? -14.078 16.516 2.969 1 96.75 184 LYS A C 1
ATOM 1480 O O . LYS A 1 184 ? -13.5 15.898 3.865 1 96.75 184 LYS A O 1
ATOM 1485 N N . VAL A 1 185 ? -14.094 16.125 1.762 1 98.56 185 VAL A N 1
ATOM 1486 C CA . VAL A 1 185 ? -13.305 14.977 1.361 1 98.56 185 VAL A CA 1
ATOM 1487 C C . VAL A 1 185 ? -11.945 15.43 0.834 1 98.56 185 VAL A C 1
ATOM 1489 O O . VAL A 1 185 ? -11.875 16.266 -0.069 1 98.56 185 VAL A O 1
ATOM 1492 N N . LEU A 1 186 ? -10.883 14.883 1.417 1 98 186 LEU A N 1
ATOM 1493 C CA . LEU A 1 186 ? -9.531 15.32 1.104 1 98 186 LEU A CA 1
ATOM 1494 C C . LEU A 1 186 ? -8.828 14.328 0.187 1 98 186 LEU A C 1
ATOM 1496 O O . LEU A 1 186 ? -8.977 13.109 0.357 1 98 186 LEU A O 1
ATOM 1500 N N . LEU A 1 187 ? -8.188 14.82 -0.789 1 97.44 187 LEU A N 1
ATOM 1501 C CA . LEU A 1 187 ? -7.207 14.07 -1.557 1 97.44 187 LEU A CA 1
ATOM 1502 C C . LEU A 1 187 ? -5.848 14.094 -0.867 1 97.44 187 LEU A C 1
ATOM 1504 O O . LEU A 1 187 ? -5.238 15.156 -0.719 1 97.44 187 LEU A O 1
ATOM 1508 N N . THR A 1 188 ? -5.332 12.945 -0.371 1 94.25 188 THR A N 1
ATOM 1509 C CA . THR A 1 188 ? -4.113 12.891 0.433 1 94.25 188 THR A CA 1
ATOM 1510 C C . THR A 1 188 ? -2.994 12.188 -0.327 1 94.25 188 THR A C 1
ATOM 1512 O O . THR A 1 188 ? -1.872 12.078 0.171 1 94.25 188 THR A O 1
ATOM 1515 N N . GLY A 1 189 ? -3.207 11.68 -1.466 1 88.5 189 GLY A N 1
ATOM 1516 C CA . GLY A 1 189 ? -2.283 10.984 -2.348 1 88.5 189 GLY A CA 1
ATOM 1517 C C . GLY A 1 189 ? -2.875 10.68 -3.709 1 88.5 189 GLY A C 1
ATOM 1518 O O . GLY A 1 189 ? -3.918 11.227 -4.074 1 88.5 189 GLY A O 1
ATOM 1519 N N . GLN A 1 190 ? -2.176 9.773 -4.434 1 88.19 190 GLN A N 1
ATOM 1520 C CA . GLN A 1 190 ? -2.709 9.414 -5.742 1 88.19 190 GLN A CA 1
ATOM 1521 C C . GLN A 1 190 ? -3.996 8.602 -5.609 1 88.19 190 GLN A C 1
ATOM 1523 O O . GLN A 1 190 ? -3.969 7.453 -5.172 1 88.19 190 GLN A O 1
ATOM 1528 N N . ASN A 1 191 ? -5.059 9.211 -5.914 1 91.81 191 ASN A N 1
ATOM 1529 C CA . ASN A 1 191 ? -6.398 8.633 -5.871 1 91.81 191 ASN A CA 1
ATOM 1530 C C . ASN A 1 191 ? -6.754 8.133 -4.473 1 91.81 191 ASN A C 1
ATOM 1532 O O . ASN A 1 191 ? -7.504 7.168 -4.328 1 91.81 191 ASN A O 1
ATOM 1536 N N . ARG A 1 192 ? -6.09 8.688 -3.504 1 95.56 192 ARG A N 1
ATOM 1537 C CA . ARG A 1 192 ? -6.367 8.344 -2.111 1 95.56 192 ARG A CA 1
ATOM 1538 C C . ARG A 1 192 ? -7.168 9.445 -1.428 1 95.56 192 ARG A C 1
ATOM 1540 O O . ARG A 1 192 ? -6.707 10.586 -1.332 1 95.56 192 ARG A O 1
ATOM 1547 N N . ILE A 1 193 ? -8.344 9.086 -0.996 1 97.81 193 ILE A N 1
ATOM 1548 C CA . ILE A 1 193 ? -9.18 10.133 -0.411 1 97.81 193 ILE A CA 1
ATOM 1549 C C . ILE A 1 193 ? -9.555 9.758 1.02 1 97.81 193 ILE A C 1
ATOM 1551 O O . ILE A 1 193 ? -9.531 8.578 1.382 1 97.81 193 ILE A O 1
ATOM 1555 N N . ARG A 1 194 ? -9.875 10.742 1.853 1 98.44 194 ARG A N 1
ATOM 1556 C CA . ARG A 1 194 ? -10.297 10.578 3.24 1 98.44 194 ARG A CA 1
ATOM 1557 C C . ARG A 1 194 ? -11.375 11.594 3.609 1 98.44 194 ARG A C 1
ATOM 1559 O O . ARG A 1 194 ? -11.273 12.773 3.252 1 98.44 194 ARG A O 1
ATOM 1566 N N . ILE A 1 195 ? -12.391 11.117 4.246 1 98.62 195 ILE A N 1
ATOM 1567 C CA . ILE A 1 195 ? -13.438 12.016 4.715 1 98.62 195 ILE A CA 1
ATOM 1568 C C . ILE A 1 195 ? -12.969 12.75 5.969 1 98.62 195 ILE A C 1
ATOM 1570 O O . ILE A 1 195 ? -12.469 12.125 6.91 1 98.62 195 ILE A O 1
ATOM 1574 N N . SER A 1 196 ? -13.102 14.047 5.973 1 97.62 196 SER A N 1
ATOM 1575 C CA . SER A 1 196 ? -12.633 14.867 7.09 1 97.62 196 SER A CA 1
ATOM 1576 C C . SER A 1 196 ? -13.797 15.383 7.922 1 97.62 196 SER A C 1
ATOM 1578 O O . SER A 1 196 ? -14.961 15.234 7.531 1 97.62 196 SER A O 1
ATOM 1580 N N . SER A 1 197 ? -13.508 15.875 9.133 1 96.56 197 SER A N 1
ATOM 1581 C CA . SER A 1 197 ? -14.406 16.641 9.992 1 96.56 197 SER A CA 1
ATOM 1582 C C . SER A 1 197 ? -15.523 15.766 10.547 1 96.56 197 SER A C 1
ATOM 1584 O O . SER A 1 197 ? -16.609 16.266 10.867 1 96.56 197 SER A O 1
ATOM 1586 N N . CYS A 1 198 ? -15.312 14.5 10.586 1 97.38 198 CYS A N 1
ATOM 1587 C CA . CYS A 1 198 ? -16.328 13.617 11.141 1 97.38 198 CYS A CA 1
ATOM 1588 C C . CYS A 1 198 ? -16.5 13.844 12.641 1 97.38 198 CYS A C 1
ATOM 1590 O O . CYS A 1 198 ? -15.547 14.242 13.32 1 97.38 198 CYS A O 1
ATOM 1592 N N . GLY A 1 199 ? -17.672 13.648 13.148 1 95.69 199 GLY A N 1
ATOM 1593 C CA . GLY A 1 199 ? -17.938 13.727 14.57 1 95.69 199 GLY A CA 1
ATOM 1594 C C . GLY A 1 199 ? -18.359 15.109 15.023 1 95.69 199 GLY A C 1
ATOM 1595 O O . GLY A 1 199 ? -19.078 15.25 16.016 1 95.69 199 GLY A O 1
ATOM 1596 N N . ILE A 1 200 ? -18 16.156 14.328 1 95.31 200 ILE A N 1
ATOM 1597 C CA . ILE A 1 200 ? -18.25 17.531 14.742 1 95.31 200 ILE A CA 1
ATOM 1598 C C . ILE A 1 200 ? -19.75 17.797 14.781 1 95.31 200 ILE A C 1
ATOM 1600 O O . ILE A 1 200 ? -20.25 18.359 15.758 1 95.31 200 ILE A O 1
ATOM 1604 N N . VAL A 1 201 ? -20.469 17.391 13.766 1 94.38 201 VAL A N 1
ATOM 1605 C CA . VAL A 1 201 ? -21.906 17.672 13.664 1 94.38 201 VAL A CA 1
ATOM 1606 C C . VAL A 1 201 ? -22.641 16.938 14.789 1 94.38 201 VAL A C 1
ATOM 1608 O O . VAL A 1 201 ? -23.641 17.453 15.305 1 94.38 201 VAL A O 1
ATOM 1611 N N . ASP A 1 202 ? -22.141 15.789 15.172 1 94.62 202 ASP A N 1
ATOM 1612 C CA . ASP A 1 202 ? -22.75 15.047 16.281 1 94.62 202 ASP A CA 1
ATOM 1613 C C . ASP A 1 202 ? -22.688 15.852 17.578 1 94.62 202 ASP A C 1
ATOM 1615 O O . ASP A 1 202 ? -23.625 15.812 18.375 1 94.62 202 ASP A O 1
ATOM 1619 N N . VAL A 1 203 ? -21.609 16.562 17.75 1 94.06 203 VAL A N 1
ATOM 1620 C CA . VAL A 1 203 ? -21.453 17.375 18.953 1 94.06 203 VAL A CA 1
ATOM 1621 C C . VAL A 1 203 ? -22.328 18.625 18.859 1 94.06 203 VAL A C 1
ATOM 1623 O O . VAL A 1 203 ? -23.062 18.953 19.797 1 94.06 203 VAL A O 1
ATOM 1626 N N . LEU A 1 204 ? -22.328 19.203 17.719 1 92.69 204 LEU A N 1
ATOM 1627 C CA . LEU A 1 204 ? -23.062 20.453 17.516 1 92.69 204 LEU A CA 1
ATOM 1628 C C . LEU A 1 204 ? -24.562 20.25 17.609 1 92.69 204 LEU A C 1
ATOM 1630 O O . LEU A 1 204 ? -25.297 21.125 18.078 1 92.69 204 LEU A O 1
ATOM 1634 N N . MET A 1 205 ? -25.016 19.031 17.219 1 91 205 MET A N 1
ATOM 1635 C CA . MET A 1 205 ? -26.453 18.766 17.141 1 91 205 MET A CA 1
ATOM 1636 C C . MET A 1 205 ? -26.891 17.828 18.266 1 91 205 MET A C 1
ATOM 1638 O O . MET A 1 205 ? -27.938 17.188 18.172 1 91 205 MET A O 1
ATOM 1642 N N . HIS A 1 206 ? -26.141 17.734 19.266 1 88 206 HIS A N 1
ATOM 1643 C CA . HIS A 1 206 ? -26.375 16.781 20.344 1 88 206 HIS A CA 1
ATOM 1644 C C . HIS A 1 206 ? -27.766 16.984 20.938 1 88 206 HIS A C 1
ATOM 1646 O O . HIS A 1 206 ? -28.422 16.016 21.328 1 88 206 HIS A O 1
ATOM 1652 N N . ASP A 1 207 ? -28.312 18.234 20.984 1 86.31 207 ASP A N 1
ATOM 1653 C CA . ASP A 1 207 ? -29.562 18.531 21.656 1 86.31 207 ASP A CA 1
ATOM 1654 C C . ASP A 1 207 ? -30.75 18.344 20.719 1 86.31 207 ASP A C 1
ATOM 1656 O O . ASP A 1 207 ? -31.906 18.406 21.141 1 86.31 207 ASP A O 1
ATOM 1660 N N . THR A 1 208 ? -30.422 18.141 19.484 1 87 208 THR A N 1
ATOM 1661 C CA . THR A 1 208 ? -31.484 17.953 18.484 1 87 208 THR A CA 1
ATOM 1662 C C . THR A 1 208 ? -31.766 16.469 18.281 1 87 208 THR A C 1
ATOM 1664 O O . THR A 1 208 ? -30.844 15.688 18.016 1 87 208 THR A O 1
ATOM 1667 N N . VAL A 1 209 ? -32.969 16.062 18.531 1 88.62 209 VAL A N 1
ATOM 1668 C CA . VAL A 1 209 ? -33.344 14.68 18.312 1 88.62 209 VAL A CA 1
ATOM 1669 C C . VAL A 1 209 ? -33.375 14.398 16.812 1 88.62 209 VAL A C 1
ATOM 1671 O O . VAL A 1 209 ? -34.062 15.094 16.047 1 88.62 209 VAL A O 1
ATOM 1674 N N . GLN A 1 210 ? -32.531 13.484 16.422 1 89.75 210 GLN A N 1
ATOM 1675 C CA . GLN A 1 210 ? -32.469 13.117 15.016 1 89.75 210 GLN A CA 1
ATOM 1676 C C . GLN A 1 210 ? -32.625 11.609 14.836 1 89.75 210 GLN A C 1
ATOM 1678 O O . GLN A 1 210 ? -32.156 10.836 15.688 1 89.75 210 GLN A O 1
ATOM 1683 N N . ASP A 1 211 ? -33.281 11.195 13.75 1 94.38 211 ASP A N 1
ATOM 1684 C CA . ASP A 1 211 ? -33.406 9.781 13.391 1 94.38 211 ASP A CA 1
ATOM 1685 C C . ASP A 1 211 ? -32.188 9.289 12.625 1 94.38 211 ASP A C 1
ATOM 1687 O O . ASP A 1 211 ? -31.906 9.773 11.523 1 94.38 211 ASP A O 1
ATOM 1691 N N . MET A 1 212 ? -31.578 8.297 13.18 1 94.38 212 MET A N 1
ATOM 1692 C CA . MET A 1 212 ? -30.312 7.809 12.625 1 94.38 212 MET A CA 1
ATOM 1693 C C . MET A 1 212 ? -30.531 7.234 11.227 1 94.38 212 MET A C 1
ATOM 1695 O O . MET A 1 212 ? -29.688 7.402 10.344 1 94.38 212 MET A O 1
ATOM 1699 N N . LEU A 1 213 ? -31.594 6.555 11.016 1 94.38 213 LEU A N 1
ATOM 1700 C CA . LEU A 1 213 ? -31.875 5.988 9.703 1 94.38 213 LEU A CA 1
ATOM 1701 C C . LEU A 1 213 ? -32 7.09 8.656 1 94.38 213 LEU A C 1
ATOM 1703 O O . LEU A 1 213 ? -31.531 6.953 7.535 1 94.38 213 LEU A O 1
ATOM 1707 N N . THR A 1 214 ? -32.656 8.141 9.055 1 94.69 214 THR A N 1
ATOM 1708 C CA . THR A 1 214 ? -32.812 9.281 8.164 1 94.69 214 THR A CA 1
ATOM 1709 C C . THR A 1 214 ? -31.469 9.914 7.848 1 94.69 214 THR A C 1
ATOM 1711 O O . THR A 1 214 ? -31.188 10.273 6.703 1 94.69 214 THR A O 1
ATOM 1714 N N . LEU A 1 215 ? -30.609 10.023 8.859 1 96.19 215 LEU A N 1
ATOM 1715 C CA . LEU A 1 215 ? -29.281 10.586 8.672 1 96.19 215 LEU A CA 1
ATOM 1716 C C . LEU A 1 215 ? -28.453 9.711 7.742 1 96.19 215 LEU A C 1
ATOM 1718 O O . LEU A 1 215 ? -27.703 10.227 6.91 1 96.19 215 LEU A O 1
ATOM 1722 N N . GLN A 1 216 ? -28.625 8.414 7.875 1 97 216 GLN A N 1
ATOM 1723 C CA . GLN A 1 216 ? -27.891 7.48 7.023 1 97 216 GLN A CA 1
ATOM 1724 C C . GLN A 1 216 ? -28.375 7.559 5.582 1 97 216 GLN A C 1
ATOM 1726 O O . GLN A 1 216 ? -27.578 7.445 4.645 1 97 216 GLN A O 1
ATOM 1731 N N . GLN A 1 217 ? -29.672 7.805 5.426 1 96.69 217 GLN A N 1
ATOM 1732 C CA . GLN A 1 217 ? -30.203 8.031 4.082 1 96.69 217 GLN A CA 1
ATOM 1733 C C . GLN A 1 217 ? -29.641 9.32 3.484 1 96.69 217 GLN A C 1
ATOM 1735 O O . GLN A 1 217 ? -29.312 9.367 2.295 1 96.69 217 GLN A O 1
ATOM 1740 N N . GLU A 1 218 ? -29.5 10.289 4.297 1 96.25 218 GLU A N 1
ATOM 1741 C CA . GLU A 1 218 ? -28.953 11.562 3.848 1 96.25 218 GLU A CA 1
ATOM 1742 C C . GLU A 1 218 ? -27.484 11.414 3.439 1 96.25 218 GLU A C 1
ATOM 1744 O O . GLU A 1 218 ? -27.016 12.07 2.508 1 96.25 218 GLU A O 1
ATOM 1749 N N . ASP A 1 219 ? -26.75 10.523 4.168 1 97.88 219 ASP A N 1
ATOM 1750 C CA . ASP A 1 219 ? -25.375 10.227 3.783 1 97.88 219 ASP A CA 1
ATOM 1751 C C . ASP A 1 219 ? -25.297 9.773 2.33 1 97.88 219 ASP A C 1
ATOM 1753 O O . ASP A 1 219 ? -24.438 10.227 1.576 1 97.88 219 ASP A O 1
ATOM 1757 N N . LEU A 1 220 ? -26.203 8.891 1.951 1 97.94 220 LEU A N 1
ATOM 1758 C CA . LEU A 1 220 ? -26.219 8.359 0.591 1 97.94 220 LEU A CA 1
ATOM 1759 C C . LEU A 1 220 ? -26.562 9.453 -0.412 1 97.94 220 LEU A C 1
ATOM 1761 O O . LEU A 1 220 ? -25.969 9.523 -1.49 1 97.94 220 LEU A O 1
ATOM 1765 N N . THR A 1 221 ? -27.453 10.312 -0.014 1 97.12 221 THR A N 1
ATOM 1766 C CA . THR A 1 221 ? -27.812 11.43 -0.875 1 97.12 221 THR A CA 1
ATOM 1767 C C . THR A 1 221 ? -26.641 12.383 -1.056 1 97.12 221 THR A C 1
ATOM 1769 O O . THR A 1 221 ? -26.359 12.828 -2.17 1 97.12 221 THR A O 1
ATOM 1772 N N . MET A 1 222 ? -25.969 12.703 0.053 1 97.75 222 MET A N 1
ATOM 1773 C CA . MET A 1 222 ? -24.766 13.547 -0.015 1 97.75 222 MET A CA 1
ATOM 1774 C C . MET A 1 222 ? -23.703 12.906 -0.903 1 97.75 222 MET A C 1
ATOM 1776 O O . MET A 1 222 ? -23.047 13.602 -1.686 1 97.75 222 MET A O 1
ATOM 1780 N N . PHE A 1 223 ? -23.578 11.609 -0.775 1 98.44 223 PHE A N 1
ATOM 1781 C CA . PHE A 1 223 ? -22.672 10.836 -1.602 1 98.44 223 PHE A CA 1
ATOM 1782 C C . PHE A 1 223 ? -23.016 10.969 -3.078 1 98.44 223 PHE A C 1
ATOM 1784 O O . PHE A 1 223 ? -22.141 11.227 -3.91 1 98.44 223 PHE A O 1
ATOM 1791 N N . GLY A 1 224 ? -24.234 10.859 -3.391 1 98.25 224 GLY A N 1
ATOM 1792 C CA . GLY A 1 224 ? -24.688 11.047 -4.758 1 98.25 224 GLY A CA 1
ATOM 1793 C C . GLY A 1 224 ? -24.406 12.438 -5.293 1 98.25 224 GLY A C 1
ATOM 1794 O O . GLY A 1 224 ? -23.938 12.594 -6.418 1 98.25 224 GLY A O 1
ATOM 1795 N N . ARG A 1 225 ? -24.734 13.414 -4.5 1 98.06 225 ARG A N 1
ATOM 1796 C CA . ARG A 1 225 ? -24.453 14.797 -4.887 1 98.06 225 ARG A CA 1
ATOM 1797 C C . ARG A 1 225 ? -22.969 14.992 -5.188 1 98.06 225 ARG A C 1
ATOM 1799 O O . ARG A 1 225 ? -22.609 15.711 -6.121 1 98.06 225 ARG A O 1
ATOM 1806 N N . LEU A 1 226 ? -22.141 14.414 -4.379 1 98.62 226 LEU A N 1
ATOM 1807 C CA . LEU A 1 226 ? -20.703 14.484 -4.594 1 98.62 226 LEU A CA 1
ATOM 1808 C C . LEU A 1 226 ? -20.328 13.867 -5.934 1 98.62 226 LEU A C 1
ATOM 1810 O O . LEU A 1 226 ? -19.531 14.445 -6.688 1 98.62 226 LEU A O 1
ATOM 1814 N N . VAL A 1 227 ? -20.859 12.656 -6.234 1 98.69 227 VAL A N 1
ATOM 1815 C CA . VAL A 1 227 ? -20.562 11.984 -7.496 1 98.69 227 VAL A CA 1
ATOM 1816 C C . VAL A 1 227 ? -20.984 12.867 -8.664 1 98.69 227 VAL A C 1
ATOM 1818 O O . VAL A 1 227 ? -20.219 13.055 -9.617 1 98.69 227 VAL A O 1
ATOM 1821 N N . PHE A 1 228 ? -22.188 13.477 -8.555 1 98.38 228 PHE A N 1
ATOM 1822 C CA . PHE A 1 228 ? -22.656 14.398 -9.586 1 98.38 228 PHE A CA 1
ATOM 1823 C C . PHE A 1 228 ? -21.688 15.57 -9.742 1 98.38 228 PHE A C 1
ATOM 1825 O O . PHE A 1 228 ? -21.328 15.938 -10.859 1 98.38 228 PHE A O 1
ATOM 1832 N N . ALA A 1 229 ? -21.297 16.125 -8.68 1 98.19 229 ALA A N 1
ATOM 1833 C CA . ALA A 1 229 ? -20.422 17.297 -8.695 1 98.19 229 ALA A CA 1
ATOM 1834 C C . ALA A 1 229 ? -19.094 16.984 -9.375 1 98.19 229 ALA A C 1
ATOM 1836 O O . ALA A 1 229 ? -18.609 17.766 -10.195 1 98.19 229 ALA A O 1
ATOM 1837 N N . LEU A 1 230 ? -18.531 15.828 -9.062 1 98.19 230 LEU A N 1
ATOM 1838 C CA . LEU A 1 230 ? -17.234 15.438 -9.609 1 98.19 230 LEU A CA 1
ATOM 1839 C C . LEU A 1 230 ? -17.359 15.109 -11.094 1 98.19 230 LEU A C 1
ATOM 1841 O O . LEU A 1 230 ? -16.5 15.516 -11.891 1 98.19 230 LEU A O 1
ATOM 1845 N N . CYS A 1 231 ? -18.406 14.406 -11.469 1 98.06 231 CYS A N 1
ATOM 1846 C CA . CYS A 1 231 ? -18.562 13.977 -12.852 1 98.06 231 CYS A CA 1
ATOM 1847 C C . CYS A 1 231 ? -18.875 15.164 -13.766 1 98.06 231 CYS A C 1
ATOM 1849 O O . CYS A 1 231 ? -18.5 15.156 -14.938 1 98.06 231 CYS A O 1
ATOM 1851 N N . CYS A 1 232 ? -19.484 16.172 -13.227 1 97.12 232 CYS A N 1
ATOM 1852 C CA . CYS A 1 232 ? -19.938 17.281 -14.055 1 97.12 232 CYS A CA 1
ATOM 1853 C C . CYS A 1 232 ? -19.078 18.531 -13.805 1 97.12 232 CYS A C 1
ATOM 1855 O O . CYS A 1 232 ? -19.266 19.562 -14.453 1 97.12 232 CYS A O 1
ATOM 1857 N N . ASN A 1 233 ? -18.188 18.438 -12.891 1 94.75 233 ASN A N 1
ATOM 1858 C CA . ASN A 1 233 ? -17.391 19.578 -12.492 1 94.75 233 ASN A CA 1
ATOM 1859 C C . ASN A 1 233 ? -18.25 20.781 -12.109 1 94.75 233 ASN A C 1
ATOM 1861 O O . ASN A 1 233 ? -18.031 21.891 -12.594 1 94.75 233 ASN A O 1
ATOM 1865 N N . ASN A 1 234 ? -19.25 20.453 -11.297 1 95.25 234 ASN A N 1
ATOM 1866 C CA . ASN A 1 234 ? -20.25 21.422 -10.859 1 95.25 234 ASN A CA 1
ATOM 1867 C C . ASN A 1 234 ? -20.875 21.016 -9.531 1 95.25 234 ASN A C 1
ATOM 1869 O O . ASN A 1 234 ? -21.547 20 -9.445 1 95.25 234 ASN A O 1
ATOM 1873 N N . VAL A 1 235 ? -20.734 21.875 -8.523 1 95.06 235 VAL A N 1
ATOM 1874 C CA . VAL A 1 235 ? -21.203 21.547 -7.176 1 95.06 235 VAL A CA 1
ATOM 1875 C C . VAL A 1 235 ? -22.719 21.438 -7.168 1 95.06 235 VAL A C 1
ATOM 1877 O O . VAL A 1 235 ? -23.297 20.688 -6.367 1 95.06 235 VAL A O 1
ATOM 1880 N N . SER A 1 236 ? -23.406 22.078 -8.109 1 94.94 236 SER A N 1
ATOM 1881 C CA . SER A 1 236 ? -24.859 22.125 -8.141 1 94.94 236 SER A CA 1
ATOM 1882 C C . SER A 1 236 ? -25.422 21.125 -9.148 1 94.94 236 SER A C 1
ATOM 1884 O O . SER A 1 236 ? -26.594 21.203 -9.516 1 94.94 236 SER A O 1
ATOM 1886 N N . ALA A 1 237 ? -24.688 20.188 -9.508 1 95.12 237 ALA A N 1
ATOM 1887 C CA . ALA A 1 237 ? -25.047 19.312 -10.625 1 95.12 237 ALA A CA 1
ATOM 1888 C C . ALA A 1 237 ? -26.266 18.469 -10.289 1 95.12 237 ALA A C 1
ATOM 1890 O O . ALA A 1 237 ? -27.031 18.094 -11.188 1 95.12 237 ALA A O 1
ATOM 1891 N N . ALA A 1 238 ? -26.484 18.172 -9.039 1 93.94 238 ALA A N 1
ATOM 1892 C CA . ALA A 1 238 ? -27.562 17.266 -8.656 1 93.94 238 ALA A CA 1
ATOM 1893 C C . ALA A 1 238 ? -28.844 18.031 -8.344 1 9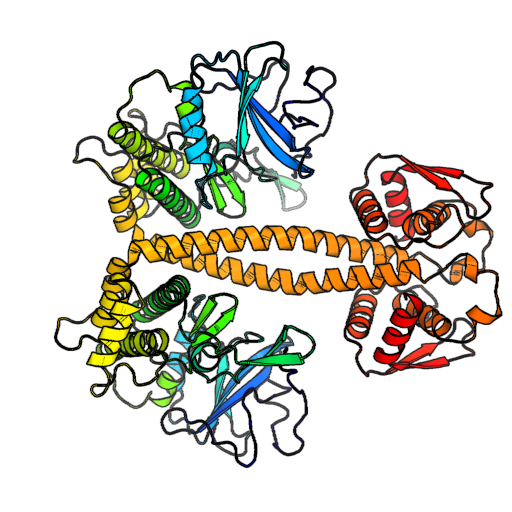3.94 238 ALA A C 1
ATOM 1895 O O . ALA A 1 238 ? -29.891 17.438 -8.055 1 93.94 238 ALA A O 1
ATOM 1896 N N . THR A 1 239 ? -28.781 19.312 -8.391 1 93.88 239 THR A N 1
ATOM 1897 C CA . THR A 1 239 ? -29.969 20.109 -8.102 1 93.88 239 THR A CA 1
ATOM 1898 C C . THR A 1 239 ? -31.016 19.953 -9.211 1 93.88 239 THR A C 1
ATOM 1900 O O . THR A 1 239 ? -30.672 19.562 -10.336 1 93.88 239 THR A O 1
ATOM 1903 N N . SER A 1 240 ? -32.219 20.219 -8.867 1 92.12 240 SER A N 1
ATOM 1904 C CA . SER A 1 240 ? -33.344 20.062 -9.789 1 92.12 240 SER A CA 1
ATOM 1905 C C . SER A 1 240 ? -33.094 20.859 -11.07 1 92.12 240 SER A C 1
ATOM 1907 O O . SER A 1 240 ? -33.438 20.391 -12.164 1 92.12 240 SER A O 1
ATOM 1909 N N . ALA A 1 241 ? -32.5 21.969 -10.992 1 93.31 241 ALA A N 1
ATOM 1910 C CA . ALA A 1 241 ? -32.281 22.875 -12.117 1 93.31 241 ALA A CA 1
ATOM 1911 C C . ALA A 1 241 ? -31.297 22.281 -13.117 1 93.31 241 ALA A C 1
ATOM 1913 O O . ALA A 1 241 ? -31.391 22.531 -14.32 1 93.31 241 ALA A O 1
ATOM 1914 N N . HIS A 1 242 ? -30.422 21.484 -12.617 1 94.62 242 HIS A N 1
ATOM 1915 C CA . HIS A 1 242 ? -29.328 21.016 -13.469 1 94.62 242 HIS A CA 1
ATOM 1916 C C . HIS A 1 242 ? -29.406 19.5 -13.672 1 94.62 242 HIS A C 1
ATOM 1918 O O . HIS A 1 242 ? -28.625 18.938 -14.445 1 94.62 242 HIS A O 1
ATOM 1924 N N . PHE A 1 243 ? -30.344 18.891 -13.078 1 94.81 243 PHE A N 1
ATOM 1925 C CA . PHE A 1 243 ? -30.359 17.438 -12.93 1 94.81 243 PHE A CA 1
ATOM 1926 C C . PHE A 1 243 ? -30.359 16.75 -14.289 1 94.81 243 PHE A C 1
ATOM 1928 O O . PHE A 1 243 ? -29.516 15.883 -14.547 1 94.81 243 PHE A O 1
ATOM 1935 N N . GLN A 1 244 ? -31.25 17.141 -15.172 1 95.56 244 GLN A N 1
ATOM 1936 C CA . GLN A 1 244 ? -31.375 16.484 -16.469 1 95.56 244 GLN A CA 1
ATOM 1937 C C . GLN A 1 244 ? -30.125 16.703 -17.312 1 95.56 244 GLN A C 1
ATOM 1939 O O . GLN A 1 244 ? -29.625 15.773 -17.953 1 95.56 244 GLN A O 1
ATOM 1944 N N . LYS A 1 245 ? -29.688 17.875 -17.312 1 96.88 245 LYS A N 1
ATOM 1945 C CA . LYS A 1 245 ? -28.469 18.188 -18.047 1 96.88 245 LYS A CA 1
ATOM 1946 C C . LYS A 1 245 ? -27.266 17.406 -17.5 1 96.88 245 LYS A C 1
ATOM 1948 O O . LYS A 1 245 ? -26.438 16.906 -18.266 1 96.88 245 LYS A O 1
ATOM 1953 N N . SER A 1 246 ? -27.172 17.359 -16.188 1 97.44 246 SER A N 1
ATOM 1954 C CA . SER A 1 246 ? -26.094 16.641 -15.531 1 97.44 246 SER A CA 1
ATOM 1955 C C . SER A 1 246 ? -26.125 15.156 -15.883 1 97.44 246 SER A C 1
ATOM 1957 O O . SER A 1 246 ? -25.094 14.547 -16.156 1 97.44 246 SER A O 1
ATOM 1959 N N . LEU A 1 247 ? -27.281 14.617 -15.914 1 96.56 247 LEU A N 1
ATOM 1960 C CA . LEU A 1 247 ? -27.438 13.203 -16.219 1 96.56 247 LEU A CA 1
ATOM 1961 C C . LEU A 1 247 ? -27 12.898 -17.641 1 96.56 247 LEU A C 1
ATOM 1963 O O . LEU A 1 247 ? -26.359 11.867 -17.891 1 96.56 247 LEU A O 1
ATOM 1967 N N . GLU A 1 248 ? -27.328 13.75 -18.547 1 97.5 248 GLU A N 1
ATOM 1968 C CA . GLU A 1 248 ? -26.922 13.586 -19.938 1 97.5 248 GLU A CA 1
ATOM 1969 C C . GLU A 1 248 ? -25.406 13.68 -20.078 1 97.5 248 GLU A C 1
ATOM 1971 O O . GLU A 1 248 ? -24.797 12.898 -20.812 1 97.5 248 GLU A O 1
ATOM 1976 N N . LEU A 1 249 ? -24.922 14.609 -19.375 1 97.19 249 LEU A N 1
ATOM 1977 C CA . LEU A 1 249 ? -23.469 14.789 -19.406 1 97.19 249 LEU A CA 1
ATOM 1978 C C . LEU A 1 249 ? -22.75 13.555 -18.875 1 97.19 249 LEU A C 1
ATOM 1980 O O . LEU A 1 249 ? -21.781 13.086 -19.469 1 97.19 249 LEU A O 1
ATOM 1984 N N . ILE A 1 250 ? -23.188 13.008 -17.781 1 98 250 ILE A N 1
ATOM 1985 C CA . ILE A 1 250 ? -22.609 11.805 -17.188 1 98 250 ILE A CA 1
ATOM 1986 C C . ILE A 1 250 ? -22.703 10.648 -18.172 1 98 250 ILE A C 1
ATOM 1988 O O . ILE A 1 250 ? -21.75 9.891 -18.359 1 98 250 ILE A O 1
ATOM 1992 N N . GLY A 1 251 ? -23.812 10.539 -18.828 1 97.69 251 GLY A N 1
ATOM 1993 C CA . GLY A 1 251 ? -24.016 9.477 -19.797 1 97.69 251 GLY A CA 1
ATOM 1994 C C . GLY A 1 251 ? -23.078 9.586 -21 1 97.69 251 GLY A C 1
ATOM 1995 O O . GLY A 1 251 ? -22.734 8.578 -21.609 1 97.69 251 GLY A O 1
ATOM 1996 N N . ARG A 1 252 ? -22.688 10.75 -21.297 1 97.19 252 ARG A N 1
ATOM 1997 C CA . ARG A 1 252 ? -21.812 11 -22.438 1 97.19 252 ARG A CA 1
ATOM 1998 C C . ARG A 1 252 ? -20.359 10.75 -22.062 1 97.19 252 ARG A C 1
ATOM 2000 O O . ARG A 1 252 ? -19.578 10.227 -22.859 1 97.19 252 ARG A O 1
ATOM 2007 N N . LEU A 1 253 ? -20.016 11.141 -20.875 1 96.94 253 LEU A N 1
ATOM 2008 C CA . LEU A 1 253 ? -18.609 11.18 -20.469 1 96.94 253 LEU A CA 1
ATOM 2009 C C . LEU A 1 253 ? -18.188 9.875 -19.812 1 96.94 253 LEU A C 1
ATOM 2011 O O . LEU A 1 253 ? -17.016 9.5 -19.844 1 96.94 253 LEU A O 1
ATOM 2015 N N . TYR A 1 254 ? -19.141 9.219 -19.172 1 98.12 254 TYR A N 1
ATOM 2016 C CA . TYR A 1 254 ? -18.797 8.055 -18.359 1 98.12 254 TYR A CA 1
ATOM 2017 C C . TYR A 1 254 ? -19.672 6.855 -18.734 1 98.12 254 TYR A C 1
ATOM 2019 O O . TYR A 1 254 ? -20.609 6.98 -19.531 1 98.12 254 TYR A O 1
ATOM 2027 N N . SER A 1 255 ? -19.328 5.664 -18.219 1 97.81 255 SER A N 1
ATOM 2028 C CA . SER A 1 255 ? -20.047 4.426 -18.5 1 97.81 255 SER A CA 1
ATOM 2029 C C . SER A 1 255 ? -21.422 4.43 -17.859 1 97.81 255 SER A C 1
ATOM 2031 O O . SER A 1 255 ? -21.703 5.242 -16.984 1 97.81 255 SER A O 1
ATOM 2033 N N . ALA A 1 256 ? -22.25 3.504 -18.203 1 97.75 256 ALA A N 1
ATOM 2034 C CA . ALA A 1 256 ? -23.594 3.32 -17.656 1 97.75 256 ALA A CA 1
ATOM 2035 C C . ALA A 1 256 ? -23.516 2.971 -16.172 1 97.75 256 ALA A C 1
ATOM 2037 O O . ALA A 1 256 ? -24.406 3.348 -15.391 1 97.75 256 ALA A O 1
ATOM 2038 N N . ASP A 1 257 ? -22.453 2.277 -15.805 1 97.56 257 ASP A N 1
ATOM 2039 C CA . ASP A 1 257 ? -22.297 1.89 -14.406 1 97.56 257 ASP A CA 1
ATOM 2040 C C . ASP A 1 257 ? -22.172 3.117 -13.5 1 97.56 257 ASP A C 1
ATOM 2042 O O . ASP A 1 257 ? -22.781 3.166 -12.43 1 97.56 257 ASP A O 1
ATOM 2046 N N . VAL A 1 258 ? -21.422 4.125 -13.938 1 98.25 258 VAL A N 1
ATOM 2047 C CA . VAL A 1 258 ? -21.25 5.348 -13.156 1 98.25 258 VAL A CA 1
ATOM 2048 C C . VAL A 1 258 ? -22.594 6.07 -13.039 1 98.25 258 VAL A C 1
ATOM 2050 O O . VAL A 1 258 ? -22.984 6.504 -11.953 1 98.25 258 VAL A O 1
ATOM 2053 N N . LYS A 1 259 ? -23.234 6.137 -14.148 1 98.06 259 LYS A N 1
ATOM 2054 C CA . LYS A 1 259 ? -24.531 6.793 -14.18 1 98.06 259 LYS A CA 1
ATOM 2055 C C . LYS A 1 259 ? -25.531 6.094 -13.258 1 98.06 259 LYS A C 1
ATOM 2057 O O . LYS A 1 259 ? -26.266 6.75 -12.516 1 98.06 259 LYS A O 1
ATOM 2062 N N . ASN A 1 260 ? -25.578 4.781 -13.266 1 97.44 260 ASN A N 1
ATOM 2063 C CA . ASN A 1 260 ? -26.484 3.996 -12.438 1 97.44 260 ASN A CA 1
ATOM 2064 C C . ASN A 1 260 ? -26.219 4.215 -10.945 1 97.44 260 ASN A C 1
ATOM 2066 O O . ASN A 1 260 ? -27.141 4.316 -10.148 1 97.44 260 ASN A O 1
ATOM 2070 N N . VAL A 1 261 ? -24.953 4.27 -10.617 1 97.88 261 VAL A N 1
ATOM 2071 C CA . VAL A 1 261 ? -24.578 4.496 -9.227 1 97.88 261 VAL A CA 1
ATOM 2072 C C . VAL A 1 261 ? -25.031 5.883 -8.781 1 97.88 261 VAL A C 1
ATOM 2074 O O . VAL A 1 261 ? -25.625 6.039 -7.707 1 97.88 261 VAL A O 1
ATOM 2077 N N . ALA A 1 262 ? -24.781 6.906 -9.617 1 97.75 262 ALA A N 1
ATOM 2078 C CA . ALA A 1 262 ? -25.188 8.273 -9.305 1 97.75 262 ALA A CA 1
ATOM 2079 C C . ALA A 1 262 ? -26.703 8.352 -9.078 1 97.75 262 ALA A C 1
ATOM 2081 O O . ALA A 1 262 ? -27.156 8.953 -8.109 1 97.75 262 ALA A O 1
ATOM 2082 N N . LEU A 1 263 ? -27.438 7.652 -9.906 1 95.94 263 LEU A N 1
ATOM 2083 C CA . LEU A 1 263 ? -28.891 7.656 -9.836 1 95.94 263 LEU A CA 1
ATOM 2084 C C . LEU A 1 263 ? -29.375 6.91 -8.594 1 95.94 263 LEU A C 1
ATOM 2086 O O . LEU A 1 263 ? -30.297 7.367 -7.914 1 95.94 263 LEU A O 1
ATOM 2090 N N . PHE A 1 264 ? -28.812 5.801 -8.305 1 96.62 264 PHE A N 1
ATOM 2091 C CA . PHE A 1 264 ? -29.172 5.023 -7.125 1 96.62 264 PHE A CA 1
ATOM 2092 C C . PHE A 1 264 ? -29.016 5.863 -5.863 1 96.62 264 PHE A C 1
ATOM 2094 O O . PHE A 1 264 ? -29.891 5.848 -4.996 1 96.62 264 PHE A O 1
ATOM 2101 N N . LEU A 1 265 ? -27.906 6.6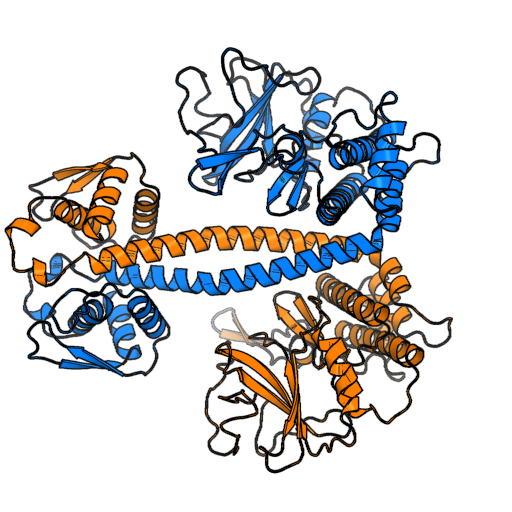05 -5.816 1 97.19 265 LEU A N 1
ATOM 2102 C CA . LEU A 1 265 ? -27.547 7.332 -4.605 1 97.19 265 LEU A CA 1
ATOM 2103 C C . LEU A 1 265 ? -28.484 8.508 -4.371 1 97.19 265 LEU A C 1
ATOM 2105 O O . LEU A 1 265 ? -28.75 8.875 -3.225 1 97.19 265 LEU A O 1
ATOM 2109 N N . ILE A 1 266 ? -29.031 9.117 -5.41 1 94.19 266 ILE A N 1
ATOM 2110 C CA . ILE A 1 266 ? -29.844 10.328 -5.242 1 94.19 266 ILE A CA 1
ATOM 2111 C C . ILE A 1 266 ? -31.328 9.969 -5.281 1 94.19 266 ILE A C 1
ATOM 2113 O O . ILE A 1 266 ? -32.188 10.844 -5.117 1 94.19 266 ILE A O 1
ATOM 2117 N N . SER A 1 267 ? -31.641 8.742 -5.438 1 89.25 267 SER A N 1
ATOM 2118 C CA . SER A 1 267 ? -33.031 8.32 -5.562 1 89.25 267 SER A CA 1
ATOM 2119 C C . SER A 1 267 ? -33.781 8.539 -4.258 1 89.25 267 SER A C 1
ATOM 2121 O O . SER A 1 267 ? -33.25 8.297 -3.174 1 89.25 267 SER A O 1
ATOM 2123 N N . LYS A 1 268 ? -34.938 9.18 -4.125 1 77.38 268 LYS A N 1
ATOM 2124 C CA . LYS A 1 268 ? -35.719 9.461 -2.928 1 77.38 268 LYS A CA 1
ATOM 2125 C C . LYS A 1 268 ? -36.906 8.5 -2.801 1 77.38 268 LYS A C 1
ATOM 2127 O O . LYS A 1 268 ? -37.344 8.188 -1.69 1 77.38 268 LYS A O 1
ATOM 2132 N N . GLY A 1 269 ? -37.562 7.988 -3.811 1 64.75 269 GLY A N 1
ATOM 2133 C CA . GLY A 1 269 ? -38.875 7.402 -3.775 1 64.75 269 GLY A CA 1
ATOM 2134 C C . GLY A 1 269 ? -38.875 5.953 -3.328 1 64.75 269 GLY A C 1
ATOM 2135 O O . GLY A 1 269 ? -39.906 5.438 -2.895 1 64.75 269 GLY A O 1
ATOM 2136 N N . GLY A 1 270 ? -37.906 5.281 -3.328 1 62.97 270 GLY A N 1
ATOM 2137 C CA . GLY A 1 270 ? -38.031 3.846 -3.129 1 62.97 270 GLY A CA 1
ATOM 2138 C C . GLY A 1 270 ? -37.656 3.4 -1.734 1 62.97 270 GLY A C 1
ATOM 2139 O O . GLY A 1 270 ? -37.5 4.227 -0.828 1 62.97 270 GLY A O 1
ATOM 2140 N N . PRO A 1 271 ? -37.875 2.141 -1.502 1 75.25 271 PRO A N 1
ATOM 2141 C CA . PRO A 1 271 ? -37.375 1.558 -0.253 1 75.25 271 PRO A CA 1
ATOM 2142 C C . PRO A 1 271 ? -36 2.127 0.168 1 75.25 271 PRO A C 1
ATOM 2144 O O . PRO A 1 271 ? -35.281 2.656 -0.667 1 75.25 271 PRO A O 1
ATOM 2147 N N . HIS A 1 272 ? -35.844 2.215 1.487 1 84.88 272 HIS A N 1
ATOM 2148 C CA . HIS A 1 272 ? -34.594 2.727 2.041 1 84.88 272 HIS A CA 1
ATOM 2149 C C . HIS A 1 272 ? -33.406 2.084 1.367 1 84.88 272 HIS A C 1
ATOM 2151 O O . HIS A 1 272 ? -33.312 0.856 1.291 1 84.88 272 HIS A O 1
ATOM 2157 N N . ARG A 1 273 ? -32.656 2.947 0.827 1 90.88 273 ARG A N 1
ATOM 2158 C CA . ARG A 1 273 ? -31.375 2.518 0.25 1 90.88 273 ARG A CA 1
ATOM 2159 C C . ARG A 1 273 ? -30.391 2.117 1.34 1 90.88 273 ARG A C 1
ATOM 2161 O O . ARG A 1 273 ? -30.469 2.602 2.471 1 90.88 273 ARG A O 1
ATOM 2168 N N . ASN A 1 274 ? -29.594 1.233 0.999 1 92.44 274 ASN A N 1
ATOM 2169 C CA . ASN A 1 274 ? -28.531 0.817 1.911 1 92.44 274 ASN A CA 1
ATOM 2170 C C . ASN A 1 274 ? -27.203 0.676 1.188 1 92.44 274 ASN A C 1
ATOM 2172 O O . ASN A 1 274 ? -27.156 0.294 0.018 1 92.44 274 ASN A O 1
ATOM 2176 N N . VAL A 1 275 ? -26.203 1.09 1.931 1 95.19 275 VAL A N 1
ATOM 2177 C CA . VAL A 1 275 ? -24.859 1.113 1.349 1 95.19 275 VAL A CA 1
ATOM 2178 C C . VAL A 1 275 ? -24.469 -0.29 0.887 1 95.19 275 VAL A C 1
ATOM 2180 O O . VAL A 1 275 ? -23.703 -0.447 -0.065 1 95.19 275 VAL A O 1
ATOM 2183 N N . ASP A 1 276 ? -25 -1.332 1.473 1 93.38 276 ASP A N 1
ATOM 2184 C CA . ASP A 1 276 ? -24.734 -2.703 1.056 1 93.38 276 ASP A CA 1
ATOM 2185 C C . ASP A 1 276 ? -25.234 -2.963 -0.358 1 93.38 276 ASP A C 1
ATOM 2187 O O . ASP A 1 276 ? -24.609 -3.689 -1.129 1 93.38 276 ASP A O 1
ATOM 2191 N N . GLN A 1 277 ? -26.359 -2.408 -0.635 1 93.62 277 GLN A N 1
ATOM 2192 C CA . GLN A 1 277 ? -26.891 -2.52 -1.988 1 93.62 277 GLN A CA 1
ATOM 2193 C C . GLN A 1 277 ? -25.953 -1.87 -3.004 1 93.62 277 GLN A C 1
ATOM 2195 O O . GLN A 1 277 ? -25.734 -2.416 -4.086 1 93.62 277 GLN A O 1
ATOM 2200 N N . LEU A 1 278 ? -25.438 -0.709 -2.627 1 95.81 278 LEU A N 1
ATOM 2201 C CA . LEU A 1 278 ? -24.469 -0.033 -3.486 1 95.81 278 LEU A CA 1
ATOM 2202 C C . LEU A 1 278 ? -23.25 -0.903 -3.711 1 95.81 278 LEU A C 1
ATOM 2204 O O . LEU A 1 278 ? -22.812 -1.096 -4.848 1 95.81 278 LEU A O 1
ATOM 2208 N N . LEU A 1 279 ? -22.734 -1.438 -2.637 1 94 279 LEU A N 1
ATOM 2209 C CA . LEU A 1 279 ? -21.516 -2.246 -2.701 1 94 279 LEU A CA 1
ATOM 2210 C C . LEU A 1 279 ? -21.75 -3.504 -3.531 1 94 279 LEU A C 1
ATOM 2212 O O . LEU A 1 279 ? -20.828 -3.977 -4.215 1 94 279 LEU A O 1
ATOM 2216 N N . ASP A 1 280 ? -22.953 -3.973 -3.51 1 91.38 280 ASP A N 1
ATOM 2217 C CA . ASP A 1 280 ? -23.312 -5.109 -4.355 1 91.38 280 ASP A CA 1
ATOM 2218 C C . ASP A 1 280 ? -23.297 -4.719 -5.832 1 91.38 280 ASP A C 1
ATOM 2220 O O . ASP A 1 280 ? -22.781 -5.461 -6.668 1 91.38 280 ASP A O 1
ATOM 2224 N N . MET A 1 281 ? -23.766 -3.58 -6.086 1 92.56 281 MET A N 1
ATOM 2225 C CA . MET A 1 281 ? -23.844 -3.066 -7.453 1 92.56 281 MET A CA 1
ATOM 2226 C C . MET A 1 281 ? -22.438 -2.873 -8.039 1 92.56 281 MET A C 1
ATOM 2228 O O . MET A 1 281 ? -22.234 -3.031 -9.242 1 92.56 281 MET A O 1
ATOM 2232 N N . ILE A 1 282 ? -21.5 -2.594 -7.168 1 94.75 282 ILE A N 1
ATOM 2233 C CA . ILE A 1 282 ? -20.188 -2.211 -7.699 1 94.75 282 ILE A CA 1
ATOM 2234 C C . ILE A 1 282 ? -19.141 -3.213 -7.242 1 94.75 282 ILE A C 1
ATOM 2236 O O . ILE A 1 282 ? -17.969 -2.854 -7.066 1 94.75 282 ILE A O 1
ATOM 2240 N N . ARG A 1 283 ? -19.469 -4.402 -6.977 1 89.69 283 ARG A N 1
ATOM 2241 C CA . ARG A 1 283 ? -18.578 -5.438 -6.445 1 89.69 283 ARG A CA 1
ATOM 2242 C C . ARG A 1 283 ? -17.344 -5.602 -7.316 1 89.69 283 ARG A C 1
ATOM 2244 O O . ARG A 1 283 ? -16.234 -5.758 -6.805 1 89.69 283 ARG A O 1
ATOM 2251 N N . GLY A 1 284 ? -17.578 -5.582 -8.648 1 89.25 284 GLY A N 1
ATOM 2252 C CA . GLY A 1 284 ? -16.438 -5.691 -9.562 1 89.25 284 GLY A CA 1
ATOM 2253 C C . GLY A 1 284 ? -15.438 -4.566 -9.398 1 89.25 284 GLY A C 1
ATOM 2254 O O . GLY A 1 284 ? -14.227 -4.797 -9.453 1 89.25 284 GLY A O 1
ATOM 2255 N N . LYS A 1 285 ? -15.914 -3.381 -9.148 1 93.94 285 LYS A N 1
ATOM 2256 C CA . LYS A 1 285 ? -15.039 -2.225 -8.977 1 93.94 285 LYS A CA 1
ATOM 2257 C C . LYS A 1 285 ? -14.297 -2.291 -7.648 1 93.94 285 LYS A C 1
ATOM 2259 O O . LYS A 1 285 ? -13.141 -1.856 -7.555 1 93.94 285 LYS A O 1
ATOM 2264 N N . VAL A 1 286 ? -14.922 -2.844 -6.641 1 93.06 286 VAL A N 1
ATOM 2265 C CA . VAL A 1 286 ? -14.289 -3.02 -5.34 1 93.06 286 VAL A CA 1
ATOM 2266 C C . VAL A 1 286 ? -13.086 -3.953 -5.477 1 93.06 286 VAL A C 1
ATOM 2268 O O . VAL A 1 286 ? -12.016 -3.682 -4.926 1 93.06 286 VAL A O 1
ATOM 2271 N N . MET A 1 287 ? -13.273 -5 -6.195 1 89.62 287 MET A N 1
ATOM 2272 C CA . MET A 1 287 ? -12.195 -5.957 -6.418 1 89.62 287 MET A CA 1
ATOM 2273 C C . MET A 1 287 ? -11.031 -5.309 -7.168 1 89.62 287 MET A C 1
ATOM 2275 O O . MET A 1 287 ? -9.867 -5.543 -6.844 1 89.62 287 MET A O 1
ATOM 2279 N N . GLN A 1 288 ? -11.398 -4.535 -8.125 1 91.56 288 GLN A N 1
ATOM 2280 C CA . GLN A 1 288 ? -10.375 -3.838 -8.891 1 91.56 288 GLN A CA 1
ATOM 2281 C C . GLN A 1 288 ? -9.57 -2.893 -8.008 1 91.56 288 GLN A C 1
ATOM 2283 O O . GLN A 1 288 ? -8.352 -2.795 -8.141 1 91.56 288 GLN A O 1
ATOM 2288 N N . GLU A 1 289 ? -10.297 -2.199 -7.121 1 93.38 289 GLU A N 1
ATOM 2289 C CA . GLU A 1 289 ? -9.617 -1.286 -6.203 1 93.38 289 GLU A CA 1
ATOM 2290 C C . GLU A 1 289 ? -8.703 -2.043 -5.246 1 93.38 289 GLU A C 1
ATOM 2292 O O . GLU A 1 289 ? -7.637 -1.545 -4.879 1 93.38 289 GLU A O 1
ATOM 2297 N N . GLN A 1 290 ? -9.133 -3.166 -4.848 1 90.75 290 GLN A N 1
ATOM 2298 C CA . GLN A 1 290 ? -8.289 -3.998 -3.994 1 90.75 290 GLN A CA 1
ATOM 2299 C C . GLN A 1 290 ? -7.008 -4.406 -4.715 1 90.75 290 GLN A C 1
ATOM 2301 O O . GLN A 1 290 ? -5.922 -4.344 -4.141 1 90.75 290 GLN A O 1
ATOM 2306 N N . GLU A 1 291 ? -7.18 -4.828 -5.945 1 90.69 291 GLU A N 1
ATOM 2307 C CA . GLU A 1 291 ? -6.027 -5.191 -6.762 1 90.69 291 GLU A CA 1
ATOM 2308 C C . GLU A 1 291 ? -5.047 -4.027 -6.887 1 90.69 291 GLU A C 1
ATOM 2310 O O . GLU A 1 291 ? -3.838 -4.207 -6.734 1 90.69 291 GLU A O 1
ATOM 2315 N N . GLU A 1 292 ? -5.609 -2.908 -7.109 1 92 292 GLU A N 1
ATOM 2316 C CA . GLU A 1 292 ? -4.777 -1.718 -7.262 1 92 292 GLU A CA 1
ATOM 2317 C C . GLU A 1 292 ? -4.043 -1.389 -5.965 1 92 292 GLU A C 1
ATOM 2319 O O . GLU A 1 292 ? -2.883 -0.971 -5.988 1 92 292 GLU A O 1
ATOM 2324 N N . ALA A 1 293 ? -4.738 -1.519 -4.895 1 92.06 293 ALA A N 1
ATOM 2325 C CA . ALA A 1 293 ? -4.121 -1.252 -3.598 1 92.06 293 ALA A CA 1
ATOM 2326 C C . ALA A 1 293 ? -2.969 -2.215 -3.33 1 92.06 293 ALA A C 1
ATOM 2328 O O . ALA A 1 293 ? -1.927 -1.813 -2.805 1 92.06 293 ALA A O 1
ATOM 2329 N N . LEU A 1 294 ? -3.131 -3.484 -3.668 1 91.5 294 LEU A N 1
ATOM 2330 C CA . LEU A 1 294 ? -2.07 -4.469 -3.5 1 91.5 294 LEU A CA 1
ATOM 2331 C C . LEU A 1 294 ? -0.882 -4.148 -4.402 1 91.5 294 LEU A C 1
ATOM 2333 O O . LEU A 1 294 ? 0.271 -4.258 -3.979 1 91.5 294 LEU A O 1
ATOM 2337 N N . ASN A 1 295 ? -1.16 -3.754 -5.617 1 91.5 295 ASN A N 1
ATOM 2338 C CA . ASN A 1 295 ? -0.094 -3.334 -6.52 1 91.5 295 ASN A CA 1
ATOM 2339 C C . ASN A 1 295 ? 0.683 -2.148 -5.953 1 91.5 295 ASN A C 1
ATOM 2341 O O . ASN A 1 295 ? 1.91 -2.1 -6.055 1 91.5 295 ASN A O 1
ATOM 2345 N N . ALA A 1 296 ? -0.066 -1.212 -5.406 1 90.25 296 ALA A N 1
ATOM 2346 C CA . ALA A 1 296 ? 0.576 -0.049 -4.797 1 90.25 296 ALA A CA 1
ATOM 2347 C C . ALA A 1 296 ? 1.478 -0.462 -3.639 1 90.25 296 ALA A C 1
ATOM 2349 O O . ALA A 1 296 ? 2.59 0.051 -3.494 1 90.25 296 ALA A O 1
ATOM 2350 N N . THR A 1 297 ? 1.047 -1.371 -2.822 1 88.75 297 THR A N 1
ATOM 2351 C CA . THR A 1 297 ? 1.838 -1.883 -1.708 1 88.75 297 THR A CA 1
ATOM 2352 C C . THR A 1 297 ? 3.129 -2.523 -2.211 1 88.75 297 THR A C 1
ATOM 2354 O O . THR A 1 297 ? 4.203 -2.285 -1.653 1 88.75 297 THR A O 1
ATOM 2357 N N . ASP A 1 298 ? 3.029 -3.287 -3.262 1 88.69 298 ASP A N 1
ATOM 2358 C CA . ASP A 1 298 ? 4.207 -3.926 -3.842 1 88.69 298 ASP A CA 1
ATOM 2359 C C . ASP A 1 298 ? 5.219 -2.885 -4.309 1 88.69 298 ASP A C 1
ATOM 2361 O O . ASP A 1 298 ? 6.414 -3.006 -4.031 1 88.69 298 ASP A O 1
ATOM 2365 N N . ARG A 1 299 ? 4.707 -1.918 -4.977 1 87.75 299 ARG A N 1
ATOM 2366 C CA . ARG A 1 299 ? 5.566 -0.856 -5.488 1 87.75 299 ARG A CA 1
ATOM 2367 C C . ARG A 1 299 ? 6.27 -0.123 -4.352 1 87.75 299 ARG A C 1
ATOM 2369 O O . ARG A 1 299 ? 7.48 0.094 -4.402 1 87.75 299 ARG A O 1
ATOM 2376 N N . LEU A 1 300 ? 5.508 0.242 -3.35 1 86 300 LEU A N 1
ATOM 2377 C CA . LEU A 1 300 ? 6.043 0.99 -2.217 1 86 300 LEU A CA 1
ATOM 2378 C C . LEU A 1 300 ? 7.066 0.158 -1.449 1 86 300 LEU A C 1
ATOM 2380 O O . LEU A 1 300 ? 8.086 0.683 -1.002 1 86 300 LEU A O 1
ATOM 2384 N N . GLU A 1 301 ? 6.742 -1.12 -1.295 1 83.94 301 GLU A N 1
ATOM 2385 C CA . GLU A 1 301 ? 7.691 -2.012 -0.633 1 83.94 301 GLU A CA 1
ATOM 2386 C C . GLU A 1 301 ? 9.008 -2.088 -1.4 1 83.94 301 GLU A C 1
ATOM 2388 O O . GLU A 1 301 ? 10.086 -2.068 -0.799 1 83.94 301 GLU A O 1
ATOM 2393 N N . HIS A 1 302 ? 8.938 -2.164 -2.664 1 80.69 302 HIS A N 1
ATOM 2394 C CA . HIS A 1 302 ? 10.125 -2.197 -3.512 1 80.69 302 HIS A CA 1
ATOM 2395 C C . HIS A 1 302 ? 10.938 -0.917 -3.371 1 80.69 302 HIS A C 1
ATOM 2397 O O . HIS A 1 302 ? 12.156 -0.968 -3.189 1 80.69 302 HIS A O 1
ATOM 2403 N N . GLU A 1 303 ? 10.227 0.192 -3.406 1 80.75 303 GLU A N 1
ATOM 2404 C CA . GLU A 1 303 ? 10.883 1.486 -3.26 1 80.75 303 GLU A CA 1
ATOM 2405 C C . GLU A 1 303 ? 11.539 1.619 -1.888 1 80.75 303 GLU A C 1
ATOM 2407 O O . GLU A 1 303 ? 12.648 2.146 -1.771 1 80.75 303 GLU A O 1
ATOM 2412 N N . LEU A 1 304 ? 10.82 1.153 -0.887 1 80.12 304 LEU A N 1
ATOM 2413 C CA . LEU A 1 304 ? 11.336 1.22 0.478 1 80.12 304 LEU A CA 1
ATOM 2414 C C . LEU A 1 304 ? 12.602 0.381 0.627 1 80.12 304 LEU A C 1
ATOM 2416 O O . LEU A 1 304 ? 13.555 0.807 1.274 1 80.12 304 LEU A O 1
ATOM 2420 N N . GLN A 1 305 ? 12.609 -0.811 0.068 1 73.44 305 GLN A N 1
ATOM 2421 C CA . GLN A 1 305 ? 13.781 -1.674 0.124 1 73.44 305 GLN A CA 1
ATOM 2422 C C . GLN A 1 305 ? 14.992 -0.999 -0.514 1 73.44 305 GLN A C 1
ATOM 2424 O O . GLN A 1 305 ? 16.109 -1.069 0.019 1 73.44 305 GLN A O 1
ATOM 2429 N N . SER A 1 306 ? 14.727 -0.281 -1.557 1 71.25 306 SER A N 1
ATOM 2430 C CA . SER A 1 306 ? 15.781 0.461 -2.232 1 71.25 306 SER A CA 1
ATOM 2431 C C . SER A 1 306 ? 16.297 1.605 -1.366 1 71.25 306 SER A C 1
ATOM 2433 O O . SER A 1 306 ? 17.5 1.852 -1.306 1 71.25 306 SER A O 1
ATOM 2435 N N . GLU A 1 307 ? 15.328 2.186 -0.632 1 73.88 307 GLU A N 1
ATOM 2436 C CA . GLU A 1 307 ? 15.688 3.348 0.177 1 73.88 307 GLU A CA 1
ATOM 2437 C C . GLU A 1 307 ? 16.344 2.928 1.49 1 73.88 307 GLU A C 1
ATOM 2439 O O . GLU A 1 307 ? 17.125 3.68 2.066 1 73.88 307 GLU A O 1
ATOM 2444 N N . LEU A 1 308 ? 15.93 1.791 1.977 1 70.62 308 LEU A N 1
ATOM 2445 C CA . LEU A 1 308 ? 16.547 1.289 3.193 1 70.62 308 LEU A CA 1
ATOM 2446 C C . LEU A 1 308 ? 18.062 1.186 3.025 1 70.62 308 LEU A C 1
ATOM 2448 O O . LEU A 1 308 ? 18.812 1.365 3.986 1 70.62 308 LEU A O 1
ATOM 2452 N N . GLU A 1 309 ? 18.453 0.977 1.799 1 73.81 309 GLU A N 1
ATOM 2453 C CA . GLU A 1 309 ? 19.875 1.005 1.521 1 73.81 309 GLU A CA 1
ATOM 2454 C C . GLU A 1 309 ? 20.484 2.373 1.841 1 73.81 309 GLU A C 1
ATOM 2456 O O . GLU A 1 309 ? 21.625 2.465 2.297 1 73.81 309 GLU A O 1
ATOM 2461 N N . ASN A 1 310 ? 19.609 3.342 1.722 1 76.25 310 ASN A N 1
ATOM 2462 C CA . ASN A 1 310 ? 20.078 4.695 2.006 1 76.25 310 ASN A CA 1
ATOM 2463 C C . ASN A 1 310 ? 20.297 4.914 3.502 1 76.25 310 ASN A C 1
ATOM 2465 O O . ASN A 1 310 ? 21.219 5.621 3.904 1 76.25 310 ASN A O 1
ATOM 2469 N N . ALA A 1 311 ? 19.453 4.352 4.277 1 78.12 311 ALA A N 1
ATOM 2470 C CA . ALA A 1 311 ? 19.625 4.465 5.723 1 78.12 311 ALA A CA 1
ATOM 2471 C C . ALA A 1 311 ? 20.953 3.859 6.168 1 78.12 311 ALA A C 1
ATOM 2473 O O . ALA A 1 311 ? 21.641 4.422 7.023 1 78.12 311 ALA A O 1
ATOM 2474 N N . ARG A 1 312 ? 21.219 2.773 5.625 1 80.88 312 ARG A N 1
ATOM 2475 C CA . ARG A 1 312 ? 22.5 2.135 5.938 1 80.88 312 ARG A CA 1
ATOM 2476 C C . ARG A 1 312 ? 23.672 3.012 5.512 1 80.88 312 ARG A C 1
ATOM 2478 O O . ARG A 1 312 ? 24.641 3.146 6.246 1 80.88 312 ARG A O 1
ATOM 2485 N N . LEU A 1 313 ? 23.469 3.586 4.441 1 84.31 313 LEU A N 1
ATOM 2486 C CA . LEU A 1 313 ? 24.516 4.465 3.932 1 84.31 313 LEU A CA 1
ATOM 2487 C C . LEU A 1 313 ? 24.688 5.691 4.824 1 84.31 313 LEU A C 1
ATOM 2489 O O . LEU A 1 313 ? 25.797 6.148 5.062 1 84.31 313 LEU A O 1
ATOM 2493 N N . VAL A 1 314 ? 23.547 6.18 5.305 1 85.38 314 VAL A N 1
ATOM 2494 C CA . VAL A 1 314 ? 23.609 7.332 6.191 1 85.38 314 VAL A CA 1
ATOM 2495 C C . VAL A 1 314 ? 24.391 6.973 7.457 1 85.38 314 VAL A C 1
ATOM 2497 O O . VAL A 1 314 ? 25.266 7.719 7.891 1 85.38 314 VAL A O 1
ATOM 2500 N N . ARG A 1 315 ? 24.078 5.883 7.996 1 83.75 315 ARG A N 1
ATOM 2501 C CA . ARG A 1 315 ? 24.781 5.445 9.203 1 83.75 315 ARG A CA 1
ATOM 2502 C C . ARG A 1 315 ? 26.281 5.281 8.938 1 83.75 315 ARG A C 1
ATOM 2504 O O . ARG A 1 315 ? 27.109 5.711 9.742 1 83.75 315 ARG A O 1
ATOM 2511 N N . LEU A 1 316 ? 26.531 4.664 7.855 1 86 316 LEU A N 1
ATOM 2512 C CA . LEU A 1 316 ? 27.922 4.445 7.48 1 86 316 LEU A CA 1
ATOM 2513 C C . LEU A 1 316 ? 28.656 5.77 7.297 1 86 316 LEU A C 1
ATOM 2515 O O . LEU A 1 316 ? 29.781 5.945 7.789 1 86 316 LEU A O 1
ATOM 2519 N N . LEU A 1 317 ? 28.031 6.656 6.637 1 88.12 317 LEU A N 1
ATOM 2520 C CA . LEU A 1 317 ? 28.641 7.953 6.359 1 88.12 317 LEU A CA 1
ATOM 2521 C C . LEU A 1 317 ? 28.797 8.766 7.641 1 88.12 317 LEU A C 1
ATOM 2523 O O . LEU A 1 317 ? 29.797 9.484 7.809 1 88.12 317 LEU A O 1
ATOM 2527 N N . CYS A 1 318 ? 27.844 8.688 8.477 1 86.06 318 CYS A N 1
ATOM 2528 C CA . CYS A 1 318 ? 27.969 9.359 9.766 1 86.06 318 CYS A CA 1
ATOM 2529 C C . CYS A 1 318 ? 29.125 8.789 10.578 1 86.06 318 CYS A C 1
ATOM 2531 O O . CYS A 1 318 ? 29.859 9.539 11.227 1 86.06 318 CYS A O 1
ATOM 2533 N N . LYS A 1 319 ? 29.25 7.477 10.539 1 84.94 319 LYS A N 1
ATOM 2534 C CA . LYS A 1 319 ? 30.391 6.859 11.211 1 84.94 319 LYS A CA 1
ATOM 2535 C C . LYS A 1 319 ? 31.703 7.434 10.695 1 84.94 319 LYS A C 1
ATOM 2537 O O . LYS A 1 319 ? 32.594 7.754 11.484 1 84.94 319 LYS A O 1
ATOM 2542 N N . PHE A 1 320 ? 31.766 7.582 9.367 1 83.5 320 PHE A N 1
ATOM 2543 C CA . PHE A 1 320 ? 32.938 8.219 8.781 1 83.5 320 PHE A CA 1
ATOM 2544 C C . PHE A 1 320 ? 33.156 9.617 9.344 1 83.5 320 PHE A C 1
ATOM 2546 O O . PHE A 1 320 ? 34.281 10.008 9.656 1 83.5 320 PHE A O 1
ATOM 2553 N N . GLY A 1 321 ? 32.094 10.32 9.469 1 82 321 GLY A N 1
ATOM 2554 C CA . GLY A 1 321 ? 32.156 11.672 10 1 82 321 GLY A CA 1
ATOM 2555 C C . GLY A 1 321 ? 32.688 11.734 11.422 1 82 321 GLY A C 1
ATOM 2556 O O . GLY A 1 321 ? 33.438 12.625 11.766 1 82 321 GLY A O 1
ATOM 2557 N N . PHE A 1 322 ? 32.344 10.797 12.234 1 82.56 322 PHE A N 1
ATOM 2558 C CA . PHE A 1 322 ? 32.781 10.75 13.625 1 82.56 322 PHE A CA 1
ATOM 2559 C C . PHE A 1 322 ? 34.25 10.367 13.711 1 82.56 322 PHE A C 1
ATOM 2561 O O . PHE A 1 322 ? 34.969 10.828 14.609 1 82.56 322 PHE A O 1
ATOM 2568 N N . ILE A 1 323 ? 34.625 9.578 12.797 1 80.25 323 ILE A N 1
ATOM 2569 C CA . ILE A 1 323 ? 35.969 9 12.891 1 80.25 323 ILE A CA 1
ATOM 2570 C C . ILE A 1 323 ? 37 9.93 12.242 1 80.25 323 ILE A C 1
ATOM 2572 O O . ILE A 1 323 ? 38.062 10.148 12.781 1 80.25 323 ILE A O 1
ATOM 2576 N N . ASN A 1 324 ? 36.562 10.477 11.156 1 77.25 324 ASN A N 1
ATOM 2577 C CA . ASN A 1 324 ? 37.5 11.25 10.367 1 77.25 324 ASN A CA 1
ATOM 2578 C C . ASN A 1 324 ? 37.812 12.602 11.008 1 77.25 324 ASN A C 1
ATOM 2580 O O . ASN A 1 324 ? 36.906 13.227 11.586 1 77.25 324 ASN A O 1
ATOM 2584 N N . GLU A 1 325 ? 38.969 13.039 10.961 1 66.56 325 GLU A N 1
ATOM 2585 C CA . GLU A 1 325 ? 39.469 14.359 11.328 1 66.56 325 GLU A CA 1
ATOM 2586 C C . GLU A 1 325 ? 39.219 14.648 12.812 1 66.56 325 GLU A C 1
ATOM 2588 O O . GLU A 1 325 ? 39 15.797 13.195 1 66.56 325 GLU A O 1
ATOM 2593 N N . ARG A 1 326 ? 39.219 13.609 13.547 1 69.31 326 ARG A N 1
ATOM 2594 C CA . ARG A 1 326 ? 39.094 13.836 14.977 1 69.31 326 ARG A CA 1
ATOM 2595 C C . ARG A 1 326 ? 40.219 14.719 15.5 1 69.31 326 ARG A C 1
ATOM 2597 O O . ARG A 1 326 ? 41.406 14.477 15.18 1 69.31 326 ARG A O 1
ATOM 2604 N N . PRO A 1 327 ? 39.844 15.883 16.047 1 61.38 327 PRO A N 1
ATOM 2605 C CA . PRO A 1 327 ? 40.875 16.812 16.5 1 61.38 327 PRO A CA 1
ATOM 2606 C C . PRO A 1 327 ? 41.906 16.156 17.391 1 61.38 327 PRO A C 1
ATOM 2608 O O . PRO A 1 327 ? 43.094 16.531 17.359 1 61.38 327 PRO A O 1
ATOM 2611 N N . GLU A 1 328 ? 41.5 15.273 18.234 1 59.19 328 GLU A N 1
ATOM 2612 C CA . GLU A 1 328 ? 42.438 14.633 19.141 1 59.19 328 GLU A CA 1
ATOM 2613 C C . GLU A 1 328 ? 43.562 13.93 18.375 1 59.19 328 GLU A C 1
ATOM 2615 O O . GLU A 1 328 ? 44.656 13.766 18.906 1 59.19 328 GLU A O 1
ATOM 2620 N N . PHE A 1 329 ? 43.25 13.641 17.141 1 53.16 329 PHE A N 1
ATOM 2621 C CA . PHE A 1 329 ? 44.188 12.828 16.406 1 53.16 329 PHE A CA 1
ATOM 2622 C C . PHE A 1 329 ? 45.094 13.703 15.547 1 53.16 329 PHE A C 1
ATOM 2624 O O . PHE A 1 329 ? 46.125 13.242 15.031 1 53.16 329 PHE A O 1
ATOM 2631 N N . ALA A 1 330 ? 44.688 14.844 15.172 1 51.44 330 ALA A N 1
ATOM 2632 C CA . ALA A 1 330 ? 45.531 15.758 14.391 1 51.44 330 ALA A CA 1
ATOM 2633 C C . ALA A 1 330 ? 46.906 15.961 15.055 1 51.44 330 ALA A C 1
ATOM 2635 O O . ALA A 1 330 ? 47.906 16.203 14.367 1 51.44 330 ALA A O 1
ATOM 2636 N N . ARG A 1 331 ? 47.062 15.891 16.328 1 47.38 331 ARG A N 1
ATOM 2637 C CA . ARG A 1 331 ? 48.344 16.156 17.016 1 47.38 331 ARG A CA 1
ATOM 2638 C C . ARG A 1 331 ? 49.188 14.891 17.062 1 47.38 331 ARG A C 1
ATOM 2640 O O . ARG A 1 331 ? 50.375 14.953 17.406 1 47.38 331 ARG A O 1
ATOM 2647 N N . GLU A 1 332 ? 48.656 13.703 16.969 1 48.88 332 GLU A N 1
ATOM 2648 C CA . GLU A 1 332 ? 49.531 12.555 17.203 1 48.88 332 GLU A CA 1
ATOM 2649 C C . GLU A 1 332 ? 49.969 11.914 15.891 1 48.88 332 GLU A C 1
ATOM 2651 O O . GLU A 1 332 ? 49.188 11.18 15.273 1 48.88 332 GLU A O 1
ATOM 2656 N N . PRO A 1 333 ? 51.062 12.32 15.289 1 49.12 333 PRO A N 1
ATOM 2657 C CA . PRO A 1 333 ? 51.625 11.812 14.039 1 49.12 333 PRO A CA 1
ATOM 2658 C C . PRO A 1 333 ? 51.531 10.289 13.922 1 49.12 333 PRO A C 1
ATOM 2660 O O . PRO A 1 333 ? 51.469 9.758 12.812 1 49.12 333 PRO A O 1
ATOM 2663 N N . ARG A 1 334 ? 51.906 9.633 14.992 1 45.72 334 ARG A N 1
ATOM 2664 C CA . ARG A 1 334 ? 52.062 8.18 15.031 1 45.72 334 ARG A CA 1
ATOM 2665 C C . ARG A 1 334 ? 50.719 7.496 14.68 1 45.72 334 ARG A C 1
ATOM 2667 O O . ARG A 1 334 ? 50.719 6.363 14.195 1 45.72 334 ARG A O 1
ATOM 2674 N N . TRP A 1 335 ? 49.688 7.855 15.086 1 45.28 335 TRP A N 1
ATOM 2675 C CA . TRP A 1 335 ? 48.406 7.246 14.883 1 45.28 335 TRP A CA 1
ATOM 2676 C C . TRP A 1 335 ? 47.938 7.418 13.445 1 45.28 335 TRP A C 1
ATOM 2678 O O . TRP A 1 335 ? 46.969 6.77 13.008 1 45.28 335 TRP A O 1
ATOM 2688 N N . ALA A 1 336 ? 48.438 8.523 12.648 1 48.47 336 ALA A N 1
ATOM 2689 C CA . ALA A 1 336 ? 48.062 8.906 11.289 1 48.47 336 ALA A CA 1
ATOM 2690 C C . ALA A 1 336 ? 48.531 7.883 10.273 1 48.47 336 ALA A C 1
ATOM 2692 O O . ALA A 1 336 ? 47.906 7.68 9.234 1 48.47 336 ALA A O 1
ATOM 2693 N N . GLU A 1 337 ? 49.781 7.344 10.461 1 52.22 337 GLU A N 1
ATOM 2694 C CA . GLU A 1 337 ? 50.406 6.582 9.375 1 52.22 337 GLU A CA 1
ATOM 2695 C C . GLU A 1 337 ? 50.312 5.082 9.633 1 52.22 337 GLU A C 1
ATOM 2697 O O . GLU A 1 337 ? 50.688 4.273 8.781 1 52.22 337 GLU A O 1
ATOM 2702 N N . THR A 1 338 ? 50 4.617 11 1 53.59 338 THR A N 1
ATOM 2703 C CA . THR A 1 338 ? 50.062 3.191 11.305 1 53.59 338 THR A CA 1
ATOM 2704 C C . THR A 1 338 ? 48.75 2.746 11.984 1 53.59 338 THR A C 1
ATOM 2706 O O . THR A 1 338 ? 48.156 3.52 12.719 1 53.59 338 THR A O 1
ATOM 2709 N N . GLY A 1 339 ? 47.812 1.745 11.32 1 68 339 GLY A N 1
ATOM 2710 C CA . GLY A 1 339 ? 46.75 1.016 12 1 68 339 GLY A CA 1
ATOM 2711 C C . GLY A 1 339 ? 45.406 1.124 11.305 1 68 339 GLY A C 1
ATOM 2712 O O . GLY A 1 339 ? 45.344 1.496 10.125 1 68 339 GLY A O 1
ATOM 2713 N N . ASP A 1 340 ? 44.312 0.834 12.078 1 77.31 340 ASP A N 1
ATOM 2714 C CA . ASP A 1 340 ? 42.938 0.742 11.586 1 77.31 340 ASP A CA 1
ATOM 2715 C C . ASP A 1 340 ? 42.469 2.092 11.062 1 77.31 340 ASP A C 1
ATOM 2717 O O . ASP A 1 340 ? 41.781 2.158 10.039 1 77.31 340 ASP A O 1
ATOM 2721 N N . ARG A 1 341 ? 43.031 3.102 11.523 1 80.44 341 ARG A N 1
ATOM 2722 C CA . ARG A 1 341 ? 42.594 4.434 11.156 1 80.44 341 ARG A CA 1
ATOM 2723 C C . ARG A 1 341 ? 43.156 4.863 9.812 1 80.44 341 ARG A C 1
ATOM 2725 O O . ARG A 1 341 ? 42.531 5.594 9.055 1 80.44 341 ARG A O 1
ATOM 2732 N N . TYR A 1 342 ? 44.438 4.449 9.68 1 83.69 342 TYR A N 1
ATOM 2733 C CA . TYR A 1 342 ? 45.062 4.77 8.414 1 83.69 342 TYR A CA 1
ATOM 2734 C C . TYR A 1 342 ? 44.344 4.145 7.238 1 83.69 342 TYR A C 1
ATOM 2736 O O . TYR A 1 342 ? 44.156 4.777 6.199 1 83.69 342 TYR A O 1
ATOM 2744 N N . ILE A 1 343 ? 43.875 3.014 7.453 1 87.94 343 ILE A N 1
ATOM 2745 C CA . ILE A 1 343 ? 43.125 2.307 6.43 1 87.94 343 ILE A CA 1
ATOM 2746 C C . ILE A 1 343 ? 41.844 3.068 6.129 1 87.94 343 ILE A C 1
ATOM 2748 O O . ILE A 1 343 ? 41.438 3.207 4.969 1 87.94 343 ILE A O 1
ATOM 2752 N N . ILE A 1 344 ? 41.25 3.598 7.168 1 87.94 344 ILE A N 1
ATOM 2753 C CA . ILE A 1 344 ? 40 4.316 7.016 1 87.94 344 ILE A CA 1
ATOM 2754 C C . ILE A 1 344 ? 40.25 5.613 6.238 1 87.94 344 ILE A C 1
ATOM 2756 O O . ILE A 1 344 ? 39.438 5.969 5.359 1 87.94 344 ILE A O 1
ATOM 2760 N N . LYS A 1 345 ? 41.312 6.215 6.512 1 85.44 345 LYS A N 1
ATOM 2761 C CA . LYS A 1 345 ? 41.656 7.457 5.828 1 85.44 345 LYS A CA 1
ATOM 2762 C C . LYS A 1 345 ? 41.906 7.211 4.344 1 85.44 345 LYS A C 1
ATOM 2764 O O . LYS A 1 345 ? 41.438 7.965 3.492 1 85.44 345 LYS A O 1
ATOM 2769 N N . LEU A 1 346 ? 42.656 6.176 4.133 1 87.75 346 LEU A N 1
ATOM 2770 C CA . LEU A 1 346 ? 42.969 5.848 2.742 1 87.75 346 LEU A CA 1
ATOM 2771 C C . LEU A 1 346 ? 41.688 5.484 1.986 1 87.75 346 LEU A C 1
ATOM 2773 O O . LEU A 1 346 ? 41.531 5.84 0.815 1 87.75 346 LEU A O 1
ATOM 2777 N N . PHE A 1 347 ? 40.875 4.789 2.576 1 91.69 347 PHE A N 1
ATOM 2778 C CA . PHE A 1 347 ? 39.625 4.391 1.953 1 91.69 347 PHE A CA 1
ATOM 2779 C C . PHE A 1 347 ? 38.75 5.609 1.649 1 91.69 347 PHE A C 1
ATOM 2781 O O . PHE A 1 347 ? 38.125 5.691 0.584 1 91.69 347 PHE A O 1
ATOM 2788 N N . ARG A 1 348 ? 38.656 6.469 2.648 1 88.5 348 ARG A N 1
ATOM 2789 C CA . ARG A 1 348 ? 37.906 7.699 2.416 1 88.5 348 ARG A CA 1
ATOM 2790 C C . ARG A 1 348 ? 38.406 8.422 1.175 1 88.5 348 ARG A C 1
ATOM 2792 O O . ARG A 1 348 ? 37.625 8.898 0.357 1 88.5 348 ARG A O 1
ATOM 2799 N N . ASP A 1 349 ? 39.688 8.539 1.032 1 86.56 349 ASP A N 1
ATOM 2800 C CA . ASP A 1 349 ? 40.281 9.18 -0.133 1 86.56 349 ASP A CA 1
ATOM 2801 C C . ASP A 1 349 ? 39.938 8.422 -1.415 1 86.56 349 ASP A C 1
ATOM 2803 O O . ASP A 1 349 ? 39.656 9.039 -2.449 1 86.56 349 ASP A O 1
ATOM 2807 N N . TYR A 1 350 ? 40.062 7.141 -1.257 1 89 350 TYR A N 1
ATOM 2808 C CA . TYR A 1 350 ? 39.75 6.27 -2.377 1 89 350 TYR A CA 1
ATOM 2809 C C . TYR A 1 350 ? 38.312 6.496 -2.834 1 89 350 TYR A C 1
ATOM 2811 O O . TYR A 1 350 ? 38 6.48 -4.031 1 89 350 TYR A O 1
ATOM 2819 N N . VAL A 1 351 ? 37.438 6.723 -1.897 1 90.88 351 VAL A N 1
ATOM 2820 C CA . VAL A 1 351 ? 36 6.824 -2.168 1 90.88 351 VAL A CA 1
ATOM 2821 C C . VAL A 1 351 ? 35.656 8.219 -2.682 1 90.88 351 VAL A C 1
ATOM 2823 O O . VAL A 1 351 ? 34.969 8.367 -3.693 1 90.88 351 VAL A O 1
ATOM 2826 N N . PHE A 1 352 ? 36.219 9.266 -2.125 1 89.06 352 PHE A N 1
ATOM 2827 C CA . PHE A 1 352 ? 35.688 10.602 -2.365 1 89.06 352 PHE A CA 1
ATOM 2828 C C . PHE A 1 352 ? 36.688 11.43 -3.182 1 89.06 352 PHE A C 1
ATOM 2830 O O . PHE A 1 352 ? 36.312 12.445 -3.779 1 89.06 352 PHE A O 1
ATOM 2837 N N . HIS A 1 353 ? 37.906 11.086 -3.16 1 85.38 353 HIS A N 1
ATOM 2838 C CA . HIS A 1 353 ? 38.906 11.969 -3.75 1 85.38 353 HIS A CA 1
ATOM 2839 C C . HIS A 1 353 ? 39.625 11.289 -4.914 1 85.38 353 HIS A C 1
ATOM 2841 O O . HIS A 1 353 ? 40.844 11.32 -4.992 1 85.38 353 HIS A O 1
ATOM 2847 N N . GLN A 1 354 ? 38.875 10.773 -5.707 1 81.44 354 GLN A N 1
ATOM 2848 C CA . GLN A 1 354 ? 39.438 10.219 -6.945 1 81.44 354 GLN A CA 1
ATOM 2849 C C . GLN A 1 354 ? 39.906 11.328 -7.875 1 81.44 354 GLN A C 1
ATOM 2851 O O . GLN A 1 354 ? 39.344 12.422 -7.898 1 81.44 354 GLN A O 1
ATOM 2856 N N . MET A 1 355 ? 41 11.109 -8.492 1 79.75 355 MET A N 1
ATOM 2857 C CA . MET A 1 355 ? 41.562 12.07 -9.445 1 79.75 355 MET A CA 1
ATOM 2858 C C . MET A 1 355 ? 41.656 11.469 -10.836 1 79.75 355 MET A C 1
ATOM 2860 O O . MET A 1 355 ? 41.844 10.266 -10.992 1 79.75 355 MET A O 1
ATOM 2864 N N . ASP A 1 356 ? 41.281 12.289 -11.812 1 78.94 356 ASP A N 1
ATOM 2865 C CA . ASP A 1 356 ? 41.5 11.82 -13.18 1 78.94 356 ASP A CA 1
ATOM 2866 C C . ASP A 1 356 ? 42.969 11.875 -13.578 1 78.94 356 ASP A C 1
ATOM 2868 O O . ASP A 1 356 ? 43.812 12.203 -12.758 1 78.94 356 ASP A O 1
ATOM 2872 N N . GLU A 1 357 ? 43.219 11.508 -14.828 1 77 357 GLU A N 1
ATOM 2873 C CA . GLU A 1 357 ? 44.594 11.438 -15.344 1 77 357 GLU A CA 1
ATOM 2874 C C . GLU A 1 357 ? 45.25 12.805 -15.32 1 77 357 GLU A C 1
ATOM 2876 O O . GLU A 1 357 ? 46.469 12.906 -15.219 1 77 357 GLU A O 1
ATOM 2881 N N . GLN A 1 358 ? 44.5 13.867 -15.438 1 77.81 358 GLN A N 1
ATOM 2882 C CA . GLN A 1 358 ? 45.031 15.234 -15.484 1 77.81 358 GLN A CA 1
ATOM 2883 C C . GLN A 1 358 ? 45.156 15.82 -14.086 1 77.81 358 GLN A C 1
ATOM 2885 O O . GLN A 1 358 ? 45.594 16.953 -13.922 1 77.81 358 GLN A O 1
ATOM 2890 N N . GLY A 1 359 ? 44.75 15.07 -13 1 74.25 359 GLY A N 1
ATOM 2891 C CA . GLY A 1 359 ? 44.875 15.508 -11.625 1 74.25 359 GLY A CA 1
ATOM 2892 C C . GLY A 1 359 ? 43.656 16.266 -11.133 1 74.25 359 GLY A C 1
ATOM 2893 O O . GLY A 1 359 ? 43.719 16.906 -10.078 1 74.25 359 GLY A O 1
ATOM 2894 N N . ASN A 1 360 ? 42.625 16.266 -11.984 1 77.19 360 ASN A N 1
ATOM 2895 C CA . ASN A 1 360 ? 41.406 16.938 -11.562 1 77.19 360 ASN A CA 1
ATOM 2896 C C . ASN A 1 360 ? 40.531 16.047 -10.695 1 77.19 360 ASN A C 1
ATOM 2898 O O . ASN A 1 360 ? 40.469 14.836 -10.93 1 77.19 360 ASN A O 1
ATOM 2902 N N . PRO A 1 361 ? 39.906 16.688 -9.641 1 77.69 361 PRO A N 1
ATOM 2903 C CA . PRO A 1 361 ? 39.031 15.891 -8.812 1 77.69 361 PRO A CA 1
ATOM 2904 C C . PRO A 1 361 ? 37.812 15.367 -9.586 1 77.69 361 PRO A C 1
ATOM 2906 O O . PRO A 1 361 ? 37.281 16.062 -10.453 1 77.69 361 PRO A O 1
ATOM 2909 N N . VAL A 1 362 ? 37.469 14.117 -9.453 1 76.94 362 VAL A N 1
ATOM 2910 C CA . VAL A 1 362 ? 36.344 13.477 -10.117 1 76.94 362 VAL A CA 1
ATOM 2911 C C . VAL A 1 362 ? 35.219 13.266 -9.117 1 76.94 362 VAL A C 1
ATOM 2913 O O . VAL A 1 362 ? 35.406 12.656 -8.062 1 76.94 362 VAL A O 1
ATOM 2916 N N . LEU A 1 363 ? 34.094 13.969 -9.336 1 79.31 363 LEU A N 1
ATOM 2917 C CA . LEU A 1 363 ? 32.906 13.719 -8.539 1 79.31 363 LEU A CA 1
ATOM 2918 C C . LEU A 1 363 ? 32.094 12.562 -9.117 1 79.31 363 LEU A C 1
ATOM 2920 O O . LEU A 1 363 ? 31.375 12.734 -10.102 1 79.31 363 LEU A O 1
ATOM 2924 N N . ASN A 1 364 ? 32.312 11.367 -8.609 1 80.75 364 ASN A N 1
ATOM 2925 C CA . ASN A 1 364 ? 31.656 10.164 -9.109 1 80.75 364 ASN A CA 1
ATOM 2926 C C . ASN A 1 364 ? 30.766 9.539 -8.039 1 80.75 364 ASN A C 1
ATOM 2928 O O . ASN A 1 364 ? 31.219 8.711 -7.25 1 80.75 364 ASN A O 1
ATOM 2932 N N . MET A 1 365 ? 29.516 9.836 -8.062 1 81.31 365 MET A N 1
ATOM 2933 C CA . MET A 1 365 ? 28.578 9.344 -7.059 1 81.31 365 MET A CA 1
ATOM 2934 C C . MET A 1 365 ? 28.391 7.836 -7.184 1 81.31 365 MET A C 1
ATOM 2936 O O . MET A 1 365 ? 28.219 7.145 -6.184 1 81.31 365 MET A O 1
ATOM 2940 N N . SER A 1 366 ? 28.453 7.402 -8.43 1 80.62 366 SER A N 1
ATOM 2941 C CA . SER A 1 366 ? 28.281 5.965 -8.641 1 80.62 366 SER A CA 1
ATOM 2942 C C . SER A 1 366 ? 29.391 5.18 -7.941 1 80.62 366 SER A C 1
ATOM 2944 O O . SER A 1 366 ? 29.125 4.145 -7.324 1 80.62 366 SER A O 1
ATOM 2946 N N . HIS A 1 367 ? 30.578 5.754 -8.117 1 85.69 367 HIS A N 1
ATOM 2947 C CA . HIS A 1 367 ? 31.719 5.137 -7.445 1 85.69 367 HIS A CA 1
ATOM 2948 C C . HIS A 1 367 ? 31.531 5.148 -5.93 1 85.69 367 HIS A C 1
ATOM 2950 O O . HIS A 1 367 ? 31.75 4.129 -5.27 1 85.69 367 HIS A O 1
ATOM 2956 N N . VAL A 1 368 ? 31.125 6.238 -5.43 1 88.25 368 VAL A N 1
ATOM 2957 C CA . VAL A 1 368 ? 30.953 6.406 -3.992 1 88.25 368 VAL A CA 1
ATOM 2958 C C . VAL A 1 368 ? 29.906 5.41 -3.477 1 88.25 368 VAL A C 1
ATOM 2960 O O . VAL A 1 368 ? 30.172 4.668 -2.527 1 88.25 368 VAL A O 1
ATOM 2963 N N . LEU A 1 369 ? 28.766 5.309 -4.133 1 83.81 369 LEU A N 1
ATOM 2964 C CA . LEU A 1 369 ? 27.672 4.461 -3.68 1 83.81 369 LEU A CA 1
ATOM 2965 C C . LEU A 1 369 ? 28.047 2.988 -3.775 1 83.81 369 LEU A C 1
ATOM 2967 O O . LEU A 1 369 ? 27.734 2.201 -2.879 1 83.81 369 LEU A O 1
ATOM 2971 N N . THR A 1 370 ? 28.703 2.643 -4.828 1 84.06 370 THR A N 1
ATOM 2972 C CA . THR A 1 370 ? 29.156 1.267 -5.008 1 84.06 370 THR A CA 1
ATOM 2973 C C . THR A 1 370 ? 30.094 0.857 -3.889 1 84.06 370 THR A C 1
ATOM 2975 O O . THR A 1 370 ? 29.938 -0.209 -3.289 1 84.06 370 THR A O 1
ATOM 2978 N N . CYS A 1 371 ? 31.078 1.738 -3.611 1 89.25 371 CYS A N 1
ATOM 2979 C CA . CYS A 1 371 ? 32.062 1.458 -2.58 1 89.25 371 CYS A CA 1
ATOM 2980 C C . CYS A 1 371 ? 31.406 1.355 -1.207 1 89.25 371 CYS A C 1
ATOM 2982 O O . CYS A 1 371 ? 31.719 0.446 -0.435 1 89.25 371 CYS A O 1
ATOM 2984 N N . LEU A 1 372 ? 30.516 2.26 -0.959 1 89.12 372 LEU A N 1
ATOM 2985 C CA . LEU A 1 372 ? 29.859 2.275 0.347 1 89.12 372 LEU A CA 1
ATOM 2986 C C . LEU A 1 372 ? 28.969 1.05 0.527 1 89.12 372 LEU A C 1
ATOM 2988 O O . LEU A 1 372 ? 28.906 0.486 1.621 1 89.12 372 LEU A O 1
ATOM 2992 N N . ASN A 1 373 ? 28.312 0.648 -0.515 1 85.19 373 ASN A N 1
ATOM 2993 C CA . ASN A 1 373 ? 27.484 -0.541 -0.445 1 85.19 373 ASN A CA 1
ATOM 2994 C C . ASN A 1 373 ? 28.297 -1.799 -0.188 1 85.19 373 ASN A C 1
ATOM 2996 O O . ASN A 1 373 ? 27.906 -2.654 0.604 1 85.19 373 ASN A O 1
ATOM 3000 N N . LYS A 1 374 ? 29.422 -1.886 -0.89 1 87 374 LYS A N 1
ATOM 3001 C CA . LYS A 1 374 ? 30.312 -3.021 -0.688 1 87 374 LYS A CA 1
ATOM 3002 C C . LYS A 1 374 ? 30.875 -3.035 0.731 1 87 374 LYS A C 1
ATOM 3004 O O . LYS A 1 374 ? 31.031 -4.098 1.334 1 87 374 LYS A O 1
ATOM 3009 N N . LEU A 1 375 ? 31.188 -1.872 1.185 1 89.75 375 LEU A N 1
ATOM 3010 C CA . LEU A 1 375 ? 31.672 -1.739 2.551 1 89.75 375 LEU A CA 1
ATOM 3011 C C . LEU A 1 375 ? 30.625 -2.178 3.559 1 89.75 375 LEU A C 1
ATOM 3013 O O . LEU A 1 375 ? 30.922 -2.928 4.492 1 89.75 375 LEU A O 1
ATOM 3017 N N . ASP A 1 376 ? 29.438 -1.729 3.387 1 87 376 ASP A N 1
ATOM 3018 C CA . ASP A 1 376 ? 28.344 -2.076 4.293 1 87 376 ASP A CA 1
ATOM 3019 C C . ASP A 1 376 ? 28.094 -3.584 4.301 1 87 376 ASP A C 1
ATOM 3021 O O . ASP A 1 376 ? 27.828 -4.168 5.355 1 87 376 ASP A O 1
ATOM 3025 N N . ALA A 1 377 ? 28.125 -4.156 3.127 1 81.62 377 ALA A N 1
ATOM 3026 C CA . ALA A 1 377 ? 27.922 -5.594 2.975 1 81.62 377 ALA A CA 1
ATOM 3027 C C . ALA A 1 377 ? 29.125 -6.383 3.508 1 81.62 377 ALA A C 1
ATOM 3029 O O . ALA A 1 377 ? 29 -7.566 3.822 1 81.62 377 ALA A O 1
ATOM 3030 N N . GLY A 1 378 ? 30.266 -5.727 3.672 1 87.56 378 GLY A N 1
ATOM 3031 C CA . GLY A 1 378 ? 31.484 -6.41 4.078 1 87.56 378 GLY A CA 1
ATOM 3032 C C . GLY A 1 378 ? 31.938 -7.465 3.088 1 87.56 378 GLY A C 1
ATOM 3033 O O . GLY A 1 378 ? 32.219 -8.609 3.467 1 87.56 378 GLY A O 1
ATOM 3034 N N . THR A 1 379 ? 31.984 -7.121 1.801 1 85.31 379 THR A N 1
ATOM 3035 C CA . THR A 1 379 ? 32.344 -8.07 0.75 1 85.31 379 THR A CA 1
ATOM 3036 C C . THR A 1 379 ? 33.812 -8.445 0.842 1 85.31 379 THR A C 1
ATOM 3038 O O . THR A 1 379 ? 34.625 -7.68 1.37 1 85.31 379 THR A O 1
ATOM 3041 N N . ASP A 1 380 ? 34.219 -9.578 0.293 1 89.75 380 ASP A N 1
ATOM 3042 C CA . ASP A 1 380 ? 35.625 -10.055 0.324 1 89.75 380 ASP A CA 1
ATOM 3043 C C . ASP A 1 380 ? 36.406 -9.477 -0.832 1 89.75 380 ASP A C 1
ATOM 3045 O O . ASP A 1 380 ? 37.625 -9.719 -0.937 1 89.75 380 ASP A O 1
ATOM 3049 N N . GLU A 1 381 ? 35.844 -8.695 -1.612 1 88.56 381 GLU A N 1
ATOM 3050 C CA . GLU A 1 381 ? 36.531 -8.047 -2.711 1 88.56 381 GLU A CA 1
ATOM 3051 C C . GLU A 1 381 ? 37.688 -7.172 -2.193 1 88.56 381 GLU A C 1
ATOM 3053 O O . GLU A 1 381 ? 37.531 -6.445 -1.21 1 88.56 381 GLU A O 1
ATOM 3058 N N . ARG A 1 382 ? 38.844 -7.363 -2.854 1 91.31 382 ARG A N 1
ATOM 3059 C CA . ARG A 1 382 ? 40.031 -6.621 -2.414 1 91.31 382 ARG A CA 1
ATOM 3060 C C . ARG A 1 382 ? 40.281 -5.395 -3.289 1 91.31 382 ARG A C 1
ATOM 3062 O O . ARG A 1 382 ? 40 -5.43 -4.496 1 91.31 382 ARG A O 1
ATOM 3069 N N . ILE A 1 383 ? 40.688 -4.27 -2.627 1 92.31 383 ILE A N 1
ATOM 3070 C CA . ILE A 1 383 ? 41 -3.041 -3.35 1 92.31 383 ILE A CA 1
ATOM 3071 C C . ILE A 1 383 ? 42.406 -2.537 -2.936 1 92.31 383 ILE A C 1
ATOM 3073 O O . ILE A 1 383 ? 42.875 -2.85 -1.844 1 92.31 383 ILE A O 1
ATOM 3077 N N . MET A 1 384 ? 42.969 -1.881 -3.84 1 91.94 384 MET A N 1
ATOM 3078 C CA . MET A 1 384 ? 44.25 -1.27 -3.57 1 91.94 384 MET A CA 1
ATOM 3079 C C . MET A 1 384 ? 44.094 0.183 -3.137 1 91.94 384 MET A C 1
ATOM 3081 O O . MET A 1 384 ? 43.562 1.001 -3.881 1 91.94 384 MET A O 1
ATOM 3085 N N . LEU A 1 385 ? 44.5 0.508 -1.948 1 91.06 385 LEU A N 1
ATOM 3086 C CA . LEU A 1 385 ? 44.469 1.869 -1.422 1 91.06 385 LEU A CA 1
ATOM 3087 C C . LEU A 1 385 ? 45.844 2.52 -1.521 1 91.06 385 LEU A C 1
ATOM 3089 O O . LEU A 1 385 ? 46.844 1.966 -1.036 1 91.06 385 LEU A O 1
ATOM 3093 N N . VAL A 1 386 ? 45.844 3.615 -2.238 1 86.88 386 VAL A N 1
ATOM 3094 C CA . VAL A 1 386 ? 47.125 4.289 -2.473 1 86.88 386 VAL A CA 1
ATOM 3095 C C . VAL A 1 386 ? 47.156 5.586 -1.664 1 86.88 386 VAL A C 1
ATOM 3097 O O . VAL A 1 386 ? 46.219 6.367 -1.671 1 86.88 386 VAL A O 1
ATOM 3100 N N . ALA A 1 387 ? 48.281 5.738 -0.958 1 81.81 387 ALA A N 1
ATOM 3101 C CA . ALA A 1 387 ? 48.469 6.961 -0.182 1 81.81 387 ALA A CA 1
ATOM 3102 C C . ALA A 1 387 ? 48.688 8.164 -1.098 1 81.81 387 ALA A C 1
ATOM 3104 O O . ALA A 1 387 ? 49.031 8.008 -2.271 1 81.81 387 ALA A O 1
ATOM 3105 N N . ARG A 1 388 ? 48.406 9.391 -0.496 1 76.31 388 ARG A N 1
ATOM 3106 C CA . ARG A 1 388 ? 48.5 10.625 -1.258 1 76.31 388 ARG A CA 1
ATOM 3107 C C . ARG A 1 388 ? 49.938 10.836 -1.801 1 76.31 388 ARG A C 1
ATOM 3109 O O . ARG A 1 388 ? 50.094 11.391 -2.885 1 76.31 388 ARG A O 1
ATOM 3116 N N . ASP A 1 389 ? 50.875 10.344 -0.966 1 73.44 389 ASP A N 1
ATOM 3117 C CA . ASP A 1 389 ? 52.25 10.508 -1.374 1 73.44 389 ASP A CA 1
ATOM 3118 C C . ASP A 1 389 ? 52.656 9.453 -2.4 1 73.44 389 ASP A C 1
ATOM 3120 O O . ASP A 1 389 ? 53.781 9.469 -2.904 1 73.44 389 ASP A O 1
ATOM 3124 N N . GLU A 1 390 ? 51.812 8.539 -2.777 1 72.38 390 GLU A N 1
ATOM 3125 C CA . GLU A 1 390 ? 51.938 7.492 -3.783 1 72.38 390 GLU A CA 1
ATOM 3126 C C . GLU A 1 390 ? 53.094 6.551 -3.438 1 72.38 390 GLU A C 1
ATOM 3128 O O . GLU A 1 390 ? 53.562 5.781 -4.289 1 72.38 390 GLU A O 1
ATOM 3133 N N . GLN A 1 391 ? 53.562 6.684 -2.309 1 75.56 391 GLN A N 1
ATOM 3134 C CA . GLN A 1 391 ? 54.719 5.855 -1.935 1 75.56 391 GLN A CA 1
ATOM 3135 C C . GLN A 1 391 ? 54.25 4.57 -1.246 1 75.56 391 GLN A C 1
ATOM 3137 O O . GLN A 1 391 ? 54.969 3.561 -1.281 1 75.56 391 GLN A O 1
ATOM 3142 N N . ASN A 1 392 ? 53.125 4.656 -0.616 1 78.44 392 ASN A N 1
ATOM 3143 C CA . ASN A 1 392 ? 52.625 3.504 0.123 1 78.44 392 ASN A CA 1
ATOM 3144 C C . ASN A 1 392 ? 51.281 3.037 -0.421 1 78.44 392 ASN A C 1
ATOM 3146 O O . ASN A 1 392 ? 50.438 3.855 -0.82 1 78.44 392 ASN A O 1
ATOM 3150 N N . CYS A 1 393 ? 51.219 1.729 -0.706 1 86.5 393 CYS A N 1
ATOM 3151 C CA . CYS A 1 393 ? 49.938 1.172 -1.124 1 86.5 393 CYS A CA 1
ATOM 3152 C C . CYS A 1 393 ? 49.562 -0.02 -0.256 1 86.5 393 CYS A C 1
ATOM 3154 O O . CYS A 1 393 ? 50.438 -0.729 0.255 1 86.5 393 CYS A O 1
ATOM 3156 N N . LEU A 1 394 ? 48.281 -0.112 0.105 1 88.69 394 LEU A N 1
ATOM 3157 C CA . LEU A 1 394 ? 47.75 -1.211 0.902 1 88.69 394 LEU A CA 1
ATOM 3158 C C . LEU A 1 394 ? 46.656 -1.938 0.152 1 88.69 394 LEU A C 1
ATOM 3160 O O . LEU A 1 394 ? 45.812 -1.301 -0.475 1 88.69 394 LEU A O 1
ATOM 3164 N N . VAL A 1 395 ? 46.812 -3.283 0.089 1 92.69 395 VAL A N 1
ATOM 3165 C CA . VAL A 1 395 ? 45.719 -4.086 -0.471 1 92.69 395 VAL A CA 1
ATOM 3166 C C . VAL A 1 395 ? 44.844 -4.641 0.656 1 92.69 395 VAL A C 1
ATOM 3168 O O . VAL A 1 395 ? 45.344 -5.379 1.517 1 92.69 395 VAL A O 1
ATOM 3171 N N . VAL A 1 396 ? 43.594 -4.215 0.702 1 92.75 396 VAL A N 1
ATOM 3172 C CA . VAL A 1 396 ? 42.719 -4.613 1.777 1 92.75 396 VAL A CA 1
ATOM 3173 C C . VAL A 1 396 ? 41.344 -4.996 1.197 1 92.75 396 VAL A C 1
ATOM 3175 O O . VAL A 1 396 ? 41 -4.574 0.093 1 92.75 396 VAL A O 1
ATOM 3178 N N . SER A 1 397 ? 40.625 -5.863 1.916 1 93.5 397 SER A N 1
ATOM 3179 C CA . SER A 1 397 ? 39.281 -6.191 1.52 1 93.5 397 SER A CA 1
ATOM 3180 C C . SER A 1 397 ? 38.25 -5.242 2.166 1 93.5 397 SER A C 1
ATOM 3182 O O . SER A 1 397 ? 38.562 -4.598 3.17 1 93.5 397 SER A O 1
ATOM 3184 N N . TYR A 1 398 ? 37.062 -5.109 1.573 1 93.31 398 TYR A N 1
ATOM 3185 C CA . TYR A 1 398 ? 36.031 -4.289 2.174 1 93.31 398 TYR A CA 1
ATOM 3186 C C . TYR A 1 398 ? 35.656 -4.801 3.564 1 93.31 398 TYR A C 1
ATOM 3188 O O . TYR A 1 398 ? 35.344 -4.012 4.453 1 93.31 398 TYR A O 1
ATOM 3196 N N . LYS A 1 399 ? 35.688 -6.141 3.719 1 93.25 399 LYS A N 1
ATOM 3197 C CA . LYS A 1 399 ? 35.438 -6.754 5.02 1 93.25 399 LYS A CA 1
ATOM 3198 C C . LYS A 1 399 ? 36.438 -6.246 6.066 1 93.25 399 LYS A C 1
ATOM 3200 O O . LYS A 1 399 ? 36.031 -5.953 7.199 1 93.25 399 LYS A O 1
ATOM 3205 N N . GLU A 1 400 ? 37.656 -6.148 5.703 1 91.88 400 GLU A N 1
ATOM 3206 C CA . GLU A 1 400 ? 38.688 -5.648 6.598 1 91.88 400 GLU A CA 1
ATOM 3207 C C . GLU A 1 400 ? 38.469 -4.176 6.93 1 91.88 400 GLU A C 1
ATOM 3209 O O . GLU A 1 400 ? 38.656 -3.756 8.07 1 91.88 400 GLU A O 1
ATOM 3214 N N . ILE A 1 401 ? 38.125 -3.441 5.961 1 91.94 401 ILE A N 1
ATOM 3215 C CA . ILE A 1 401 ? 37.875 -2.02 6.16 1 91.94 401 ILE A CA 1
ATOM 3216 C C . ILE A 1 401 ? 36.719 -1.83 7.125 1 91.94 401 ILE A C 1
ATOM 3218 O O . ILE A 1 401 ? 36.75 -0.973 8.008 1 91.94 401 ILE A O 1
ATOM 3222 N N . LYS A 1 402 ? 35.688 -2.598 6.891 1 91.75 402 LYS A N 1
ATOM 3223 C CA . LYS A 1 402 ? 34.531 -2.539 7.766 1 91.75 402 LYS A CA 1
ATOM 3224 C C . LYS A 1 402 ? 34.906 -2.838 9.211 1 91.75 402 LYS A C 1
ATOM 3226 O O . LYS A 1 402 ? 34.438 -2.174 10.141 1 91.75 402 LYS A O 1
ATOM 3231 N N . ALA A 1 403 ? 35.688 -3.826 9.344 1 91 403 ALA A N 1
ATOM 3232 C CA . ALA A 1 403 ? 36.188 -4.18 10.68 1 91 403 ALA A CA 1
ATOM 3233 C C . ALA A 1 403 ? 36.938 -3.021 11.312 1 91 403 ALA A C 1
ATOM 3235 O O . ALA A 1 403 ? 36.812 -2.77 12.516 1 91 403 ALA A O 1
ATOM 3236 N N . CYS A 1 404 ? 37.75 -2.387 10.562 1 88.81 404 CYS A N 1
ATOM 3237 C CA . CYS A 1 404 ? 38.5 -1.236 11.047 1 88.81 404 CYS A CA 1
ATOM 3238 C C . CYS A 1 404 ? 37.562 -0.123 11.508 1 88.81 404 CYS A C 1
ATOM 3240 O O . CYS A 1 404 ? 37.812 0.496 12.547 1 88.81 404 CYS A O 1
ATOM 3242 N N . ILE A 1 405 ? 36.531 0.112 10.781 1 87.62 405 ILE A N 1
ATOM 3243 C CA . ILE A 1 405 ? 35.594 1.177 11.078 1 87.62 405 ILE A CA 1
ATOM 3244 C C . ILE A 1 405 ? 34.812 0.832 12.352 1 87.62 405 ILE A C 1
ATOM 3246 O O . ILE A 1 405 ? 34.656 1.679 13.234 1 87.62 405 ILE A O 1
ATOM 3250 N N . ASP A 1 406 ? 34.406 -0.42 12.398 1 85.75 406 ASP A N 1
ATOM 3251 C CA . ASP A 1 406 ? 33.656 -0.865 13.57 1 85.75 406 ASP A CA 1
ATOM 3252 C C . ASP A 1 406 ? 34.531 -0.784 14.828 1 85.75 406 ASP A C 1
ATOM 3254 O O . ASP A 1 406 ? 34.062 -0.43 15.906 1 85.75 406 ASP A O 1
ATOM 3258 N N . GLY A 1 407 ? 35.75 -1.138 14.609 1 80.94 407 GLY A N 1
ATOM 3259 C CA . GLY A 1 407 ? 36.688 -1.044 15.719 1 80.94 407 GLY A CA 1
ATOM 3260 C C . GLY A 1 407 ? 36.938 0.383 16.156 1 80.94 407 GLY A C 1
ATOM 3261 O O . GLY A 1 407 ? 37.062 0.653 17.359 1 80.94 407 GLY A O 1
ATOM 3262 N N . ALA A 1 408 ? 36.969 1.297 15.242 1 78.25 408 ALA A N 1
ATOM 3263 C CA . ALA A 1 408 ? 37.25 2.697 15.539 1 78.25 408 ALA A CA 1
ATOM 3264 C C . ALA A 1 408 ? 36.062 3.385 16.172 1 78.25 408 ALA A C 1
ATOM 3266 O O . ALA A 1 408 ? 36.188 4.375 16.891 1 78.25 408 ALA A O 1
ATOM 3267 N N . PHE A 1 409 ? 34.875 2.936 15.812 1 74.81 409 PHE A N 1
ATOM 3268 C CA . PHE A 1 409 ? 33.656 3.559 16.297 1 74.81 409 PHE A CA 1
ATOM 3269 C C . PHE A 1 409 ? 33.344 3.098 17.719 1 74.81 409 PHE A C 1
ATOM 3271 O O . PHE A 1 409 ? 32.656 3.805 18.469 1 74.81 409 PHE A O 1
ATOM 3278 N N . THR A 1 410 ? 33.719 1.934 18.125 1 65.44 410 THR A N 1
ATOM 3279 C CA . THR A 1 410 ? 33.531 1.441 19.484 1 65.44 410 THR A CA 1
ATOM 3280 C C . THR A 1 410 ? 34.562 2.049 20.422 1 65.44 410 THR A C 1
ATOM 3282 O O . THR A 1 410 ? 35.75 2.16 20.062 1 65.44 410 THR A O 1
ATOM 3285 N N . MET B 1 1 ? 16.625 -15.617 10.203 1 18.69 1 MET B N 1
ATOM 3286 C CA . MET B 1 1 ? 17.562 -16.5 9.516 1 18.69 1 MET B CA 1
ATOM 3287 C C . MET B 1 1 ? 17.469 -16.328 8.008 1 18.69 1 MET B C 1
ATOM 3289 O O . MET B 1 1 ? 16.453 -16.703 7.398 1 18.69 1 MET B O 1
ATOM 3293 N N . LEU B 1 2 ? 17.969 -15.297 7.43 1 22.83 2 LEU B N 1
ATOM 3294 C CA . LEU B 1 2 ? 18.141 -14.969 6.016 1 22.83 2 LEU B CA 1
ATOM 3295 C C . LEU B 1 2 ? 18.828 -16.109 5.273 1 22.83 2 LEU B C 1
ATOM 3297 O O . LEU B 1 2 ? 19.938 -16.5 5.633 1 22.83 2 LEU B O 1
ATOM 3301 N N . SER B 1 3 ? 18.125 -17.203 4.988 1 28.45 3 SER B N 1
ATOM 3302 C CA . SER B 1 3 ? 18.766 -18.219 4.145 1 28.45 3 SER B CA 1
ATOM 3303 C C . SER B 1 3 ? 19.688 -17.562 3.117 1 28.45 3 SER B C 1
ATOM 3305 O O . SER B 1 3 ? 19.25 -16.703 2.344 1 28.45 3 SER B O 1
ATOM 3307 N N . ASN B 1 4 ? 20.859 -17.266 3.543 1 29.11 4 ASN B N 1
ATOM 3308 C CA . ASN B 1 4 ? 22.016 -16.969 2.703 1 29.11 4 ASN B CA 1
ATOM 3309 C C . ASN B 1 4 ? 22 -17.797 1.416 1 29.11 4 ASN B C 1
ATOM 3311 O O . ASN B 1 4 ? 22.016 -19.016 1.457 1 29.11 4 ASN B O 1
ATOM 3315 N N . LEU B 1 5 ? 21.25 -17.375 0.447 1 34.59 5 LEU B N 1
ATOM 3316 C CA . LEU B 1 5 ? 21.469 -17.922 -0.885 1 34.59 5 LEU B CA 1
ATOM 3317 C C . LEU B 1 5 ? 22.953 -18.203 -1.131 1 34.59 5 LEU B C 1
ATOM 3319 O O . LEU B 1 5 ? 23.766 -17.266 -1.115 1 34.59 5 LEU B O 1
ATOM 3323 N N . SER B 1 6 ? 23.453 -19.188 -0.437 1 33.03 6 SER B N 1
ATOM 3324 C CA . SER B 1 6 ? 24.781 -19.641 -0.796 1 33.03 6 SER B CA 1
ATOM 3325 C C . SER B 1 6 ? 25 -19.594 -2.305 1 33.03 6 SER B C 1
ATOM 3327 O O . SER B 1 6 ? 24.266 -20.203 -3.07 1 33.03 6 SER B O 1
ATOM 3329 N N . THR B 1 7 ? 25.359 -18.484 -2.791 1 37.91 7 THR B N 1
ATOM 3330 C CA . THR B 1 7 ? 25.969 -18.406 -4.117 1 37.91 7 THR B CA 1
ATOM 3331 C C . THR B 1 7 ? 26.969 -19.531 -4.328 1 37.91 7 THR B C 1
ATOM 3333 O O . THR B 1 7 ? 27.953 -19.359 -5.059 1 37.91 7 THR B O 1
ATOM 3336 N N . THR B 1 8 ? 27.047 -20.5 -3.4 1 35 8 THR B N 1
ATOM 3337 C CA . THR B 1 8 ? 28.094 -21.469 -3.752 1 35 8 THR B CA 1
ATOM 3338 C C . THR B 1 8 ? 27.812 -22.094 -5.113 1 35 8 THR B C 1
ATOM 3340 O O . THR B 1 8 ? 26.719 -22.594 -5.355 1 35 8 THR B O 1
ATOM 3343 N N . ASN B 1 9 ? 28.438 -21.547 -6.184 1 38.25 9 ASN B N 1
ATOM 3344 C CA . ASN B 1 9 ? 28.609 -22.438 -7.332 1 38.25 9 ASN B CA 1
ATOM 3345 C C . ASN B 1 9 ? 28.781 -23.891 -6.902 1 38.25 9 ASN B C 1
ATOM 3347 O O . ASN B 1 9 ? 29.766 -24.219 -6.23 1 38.25 9 ASN B O 1
ATOM 3351 N N . ASN B 1 10 ? 27.859 -24.531 -6.438 1 39.28 10 ASN B N 1
ATOM 3352 C CA . ASN B 1 10 ? 28.125 -25.953 -6.266 1 39.28 10 ASN B CA 1
ATOM 3353 C C . ASN B 1 10 ? 28.938 -26.516 -7.426 1 39.28 10 ASN B C 1
ATOM 3355 O O . ASN B 1 10 ? 28.453 -26.562 -8.562 1 39.28 10 ASN B O 1
ATOM 3359 N N . PRO B 1 11 ? 30.219 -26.547 -7.406 1 43.19 11 PRO B N 1
ATOM 3360 C CA . PRO B 1 11 ? 31.125 -27.062 -8.438 1 43.19 11 PRO B CA 1
ATOM 3361 C C . PRO B 1 11 ? 30.5 -28.219 -9.234 1 43.19 11 PRO B C 1
ATOM 3363 O O . PRO B 1 11 ? 30.922 -28.5 -10.359 1 43.19 11 PRO B O 1
ATOM 3366 N N . GLY B 1 12 ? 29.641 -29.016 -8.711 1 47.88 12 GLY B N 1
ATOM 3367 C CA . GLY B 1 12 ? 29.281 -30.25 -9.398 1 47.88 12 GLY B CA 1
ATOM 3368 C C . GLY B 1 12 ? 28.156 -30.062 -10.414 1 47.88 12 GLY B C 1
ATOM 3369 O O . GLY B 1 12 ? 27.828 -30.984 -11.164 1 47.88 12 GLY B O 1
ATOM 3370 N N . LEU B 1 13 ? 27.219 -29.172 -10.141 1 58.62 13 LEU B N 1
ATOM 3371 C CA . LEU B 1 13 ? 26.141 -29.156 -11.125 1 58.62 13 LEU B CA 1
ATOM 3372 C C . LEU B 1 13 ? 26.562 -28.391 -12.375 1 58.62 13 LEU B C 1
ATOM 3374 O O . LEU B 1 13 ? 27 -27.234 -12.289 1 58.62 13 LEU B O 1
ATOM 3378 N N . LYS B 1 14 ? 26.938 -29.078 -13.352 1 73.06 14 LYS B N 1
ATOM 3379 C CA . LYS B 1 14 ? 27.281 -28.516 -14.656 1 73.06 14 LYS B CA 1
ATOM 3380 C C . LYS B 1 14 ? 26.141 -27.656 -15.195 1 73.06 14 LYS B C 1
ATOM 3382 O O . LYS B 1 14 ? 25.328 -28.125 -15.992 1 73.06 14 LYS B O 1
ATOM 3387 N N . LEU B 1 15 ? 25.906 -26.391 -14.594 1 86 15 LEU B N 1
ATOM 3388 C CA . LEU B 1 15 ? 24.891 -25.484 -15.094 1 86 15 LEU B CA 1
ATOM 3389 C C . LEU B 1 15 ? 25.422 -24.641 -16.25 1 86 15 LEU B C 1
ATOM 3391 O O . LEU B 1 15 ? 26.609 -24.312 -16.281 1 86 15 LEU B O 1
ATOM 3395 N N . PRO B 1 16 ? 24.578 -24.484 -17.25 1 90.94 16 PRO B N 1
ATOM 3396 C CA . PRO B 1 16 ? 25.016 -23.625 -18.359 1 90.94 16 PRO B CA 1
ATOM 3397 C C . PRO B 1 16 ? 25.375 -22.203 -17.922 1 90.94 16 PRO B C 1
ATOM 3399 O O . PRO B 1 16 ? 24.734 -21.672 -17.016 1 90.94 16 PRO B O 1
ATOM 3402 N N . GLU B 1 17 ? 26.344 -21.656 -18.516 1 87.31 17 GLU B N 1
ATOM 3403 C CA . GLU B 1 17 ? 26.781 -20.297 -18.219 1 87.31 17 GLU B CA 1
ATOM 3404 C C . GLU B 1 17 ? 25.781 -19.266 -18.75 1 87.31 17 GLU B C 1
ATOM 3406 O O . GLU B 1 17 ? 25.578 -18.219 -18.141 1 87.31 17 GLU B O 1
ATOM 3411 N N . GLU B 1 18 ? 25.266 -19.641 -19.938 1 89.94 18 GLU B N 1
ATOM 3412 C CA . GLU B 1 18 ? 24.281 -18.781 -20.578 1 89.94 18 GLU B CA 1
ATOM 3413 C C . GLU B 1 18 ? 23.109 -19.594 -21.125 1 89.94 18 GLU B C 1
ATOM 3415 O O . GLU B 1 18 ? 23.297 -20.703 -21.625 1 89.94 18 GLU B O 1
ATOM 3420 N N . LEU B 1 19 ? 21.938 -18.984 -20.938 1 93.94 19 LEU B N 1
ATOM 3421 C CA . LEU B 1 19 ? 20.703 -19.641 -21.344 1 93.94 19 LEU B CA 1
ATOM 3422 C C . LEU B 1 19 ? 19.75 -18.656 -22 1 93.94 19 LEU B C 1
ATOM 3424 O O . LEU B 1 19 ? 18.875 -18.109 -21.328 1 93.94 19 LEU B O 1
ATOM 3428 N N . GLN B 1 20 ? 19.797 -18.484 -23.234 1 93.62 20 GLN B N 1
ATOM 3429 C CA . GLN B 1 20 ? 18.891 -17.625 -24 1 93.62 20 GLN B CA 1
ATOM 3430 C C . GLN B 1 20 ? 18.734 -16.266 -23.344 1 93.62 20 GLN B C 1
ATOM 3432 O O . GLN B 1 20 ? 17.609 -15.82 -23.078 1 93.62 20 GLN B O 1
ATOM 3437 N N . GLY B 1 21 ? 19.781 -15.609 -23.047 1 93.44 21 GLY B N 1
ATOM 3438 C CA . GLY B 1 21 ? 19.766 -14.258 -22.5 1 93.44 21 GLY B CA 1
ATOM 3439 C C . GLY B 1 21 ? 19.828 -14.219 -20.984 1 93.44 21 GLY B C 1
ATOM 3440 O O . GLY B 1 21 ? 19.844 -13.141 -20.391 1 93.44 21 GLY B O 1
ATOM 3441 N N . TYR B 1 22 ? 19.812 -15.375 -20.359 1 95.5 22 TYR B N 1
ATOM 3442 C CA . TYR B 1 22 ? 19.922 -15.453 -18.906 1 95.5 22 TYR B CA 1
ATOM 3443 C C . TYR B 1 22 ? 21.281 -16.031 -18.5 1 95.5 22 TYR B C 1
ATOM 3445 O O . TYR B 1 22 ? 21.828 -16.875 -19.203 1 95.5 22 TYR B O 1
ATOM 3453 N N . HIS B 1 23 ? 21.766 -15.469 -17.422 1 92.06 23 HIS B N 1
ATOM 3454 C CA . HIS B 1 23 ? 23.047 -15.961 -16.922 1 92.06 23 HIS B CA 1
ATOM 3455 C C . HIS B 1 23 ? 23.062 -16.016 -15.406 1 92.06 23 HIS B C 1
ATOM 3457 O O . HIS B 1 23 ? 22.078 -15.68 -14.758 1 92.06 23 HIS B O 1
ATOM 3463 N N . THR B 1 24 ? 24.109 -16.625 -14.75 1 90.38 24 THR B N 1
ATOM 3464 C CA . THR B 1 24 ? 24.281 -16.719 -13.312 1 90.38 24 THR B CA 1
ATOM 3465 C C . THR B 1 24 ? 23.172 -17.547 -12.68 1 90.38 24 THR B C 1
ATOM 3467 O O . THR B 1 24 ? 22.531 -17.094 -11.719 1 90.38 24 THR B O 1
ATOM 3470 N N . LEU B 1 25 ? 22.938 -18.656 -13.227 1 92.62 25 LEU B N 1
ATOM 3471 C CA . LEU B 1 25 ? 21.891 -19.547 -12.719 1 92.62 25 LEU B CA 1
ATOM 3472 C C . LEU B 1 25 ? 22.266 -20.094 -11.344 1 92.62 25 LEU B C 1
ATOM 3474 O O . LEU B 1 25 ? 23.375 -20.547 -11.133 1 92.62 25 LEU B O 1
ATOM 3478 N N . VAL B 1 26 ? 21.312 -19.953 -10.414 1 89.94 26 VAL B N 1
ATOM 3479 C CA . VAL B 1 26 ? 21.453 -20.5 -9.07 1 89.94 26 VAL B CA 1
ATOM 3480 C C . VAL B 1 26 ? 20.219 -21.312 -8.711 1 89.94 26 VAL B C 1
ATOM 3482 O O . VAL B 1 26 ? 19.094 -20.812 -8.766 1 89.94 26 VAL B O 1
ATOM 3485 N N . PRO B 1 27 ? 20.422 -22.562 -8.375 1 90.5 27 PRO B N 1
ATOM 3486 C CA . PRO B 1 27 ? 19.266 -23.344 -7.973 1 90.5 27 PRO B CA 1
ATOM 3487 C C . PRO B 1 27 ? 18.578 -22.781 -6.73 1 90.5 27 PRO B C 1
ATOM 3489 O O . PRO B 1 27 ? 19.25 -22.344 -5.793 1 90.5 27 PRO B O 1
ATOM 3492 N N . LEU B 1 28 ? 17.266 -22.719 -6.715 1 89.62 28 LEU B N 1
ATOM 3493 C CA . LEU B 1 28 ? 16.5 -22.203 -5.582 1 89.62 28 LEU B CA 1
ATOM 3494 C C . LEU B 1 28 ? 16.016 -23.359 -4.699 1 89.62 28 LEU B C 1
ATOM 3496 O O . LEU B 1 28 ? 15.523 -23.125 -3.59 1 89.62 28 LEU B O 1
ATOM 3500 N N . GLU B 1 29 ? 16.062 -24.5 -5.152 1 83.31 29 GLU B N 1
ATOM 3501 C CA . GLU B 1 29 ? 15.695 -25.688 -4.391 1 83.31 29 GLU B CA 1
ATOM 3502 C C . GLU B 1 29 ? 16.891 -26.609 -4.195 1 83.31 29 GLU B C 1
ATOM 3504 O O . GLU B 1 29 ? 17.844 -26.578 -4.98 1 83.31 29 GLU B O 1
ATOM 3509 N N . PRO B 1 30 ? 16.891 -27.219 -2.984 1 74.12 30 PRO B N 1
ATOM 3510 C CA . PRO B 1 30 ? 18.016 -28.141 -2.768 1 74.12 30 PRO B CA 1
ATOM 3511 C C . PRO B 1 30 ? 18.188 -29.141 -3.908 1 74.12 30 PRO B C 1
ATOM 3513 O O . PRO B 1 30 ? 17.188 -29.609 -4.477 1 74.12 30 PRO B O 1
ATOM 3516 N N . SER B 1 31 ? 19.438 -29.078 -4.43 1 66.44 31 SER B N 1
ATOM 3517 C CA . SER B 1 31 ? 19.797 -30.031 -5.477 1 66.44 31 SER B CA 1
ATOM 3518 C C . SER B 1 31 ? 21.031 -30.859 -5.078 1 66.44 31 SER B C 1
ATOM 3520 O O . SER B 1 31 ? 21.797 -30.453 -4.203 1 66.44 31 SER B O 1
ATOM 3522 N N . GLY B 1 32 ? 21.078 -32.031 -5.438 1 60 32 GLY B N 1
ATOM 3523 C CA . GLY B 1 32 ? 22.234 -32.844 -5.156 1 60 32 GLY B CA 1
ATOM 3524 C C . GLY B 1 32 ? 21.891 -34.312 -4.941 1 60 32 GLY B C 1
ATOM 3525 O O . GLY B 1 32 ? 20.734 -34.719 -5.113 1 60 32 GLY B O 1
ATOM 3526 N N . THR B 1 33 ? 22.969 -34.969 -4.582 1 63.78 33 THR B N 1
ATOM 3527 C CA . THR B 1 33 ? 22.844 -36.406 -4.355 1 63.78 33 THR B CA 1
ATOM 3528 C C . THR B 1 33 ? 22.016 -36.688 -3.102 1 63.78 33 THR B C 1
ATOM 3530 O O . THR B 1 33 ? 22.312 -36.156 -2.029 1 63.78 33 THR B O 1
ATOM 3533 N N . GLY B 1 34 ? 20.891 -37.406 -3.225 1 65.5 34 GLY B N 1
ATOM 3534 C CA . GLY B 1 34 ? 20.062 -37.812 -2.1 1 65.5 34 GLY B CA 1
ATOM 3535 C C . GLY B 1 34 ? 18.781 -37.031 -1.984 1 65.5 34 GLY B C 1
ATOM 3536 O O . GLY B 1 34 ? 17.891 -37.375 -1.208 1 65.5 34 GLY B O 1
ATOM 3537 N N . VAL B 1 35 ? 18.797 -35.906 -2.66 1 71.81 35 VAL B N 1
ATOM 3538 C CA . VAL B 1 35 ? 17.594 -35.094 -2.572 1 71.81 35 VAL B CA 1
ATOM 3539 C C . VAL B 1 35 ? 16.562 -35.562 -3.594 1 71.81 35 VAL B C 1
ATOM 3541 O O . VAL B 1 35 ? 16.922 -35.875 -4.734 1 71.81 35 VAL B O 1
ATOM 3544 N N . GLU B 1 36 ? 15.414 -35.875 -3.104 1 74.5 36 GLU B N 1
ATOM 3545 C CA . GLU B 1 36 ? 14.336 -36.312 -3.996 1 74.5 36 GLU B CA 1
ATOM 3546 C C . GLU B 1 36 ? 14.008 -35.219 -5.016 1 74.5 36 GLU B C 1
ATOM 3548 O O . GLU B 1 36 ? 13.758 -34.062 -4.648 1 74.5 36 GLU B O 1
ATOM 3553 N N . ARG B 1 37 ? 14.094 -35.625 -6.238 1 78.62 37 ARG B N 1
ATOM 3554 C CA . ARG B 1 37 ? 13.773 -34.719 -7.328 1 78.62 37 ARG B CA 1
ATOM 3555 C C . ARG B 1 37 ? 12.297 -34.344 -7.324 1 78.62 37 ARG B C 1
ATOM 3557 O O . ARG B 1 37 ? 11.438 -35.188 -7.066 1 78.62 37 ARG B O 1
ATOM 3564 N N . ARG B 1 38 ? 12.023 -33.125 -7.59 1 82.75 38 ARG B N 1
ATOM 3565 C CA . ARG B 1 38 ? 10.648 -32.656 -7.59 1 82.75 38 ARG B CA 1
ATOM 3566 C C . ARG B 1 38 ? 9.969 -32.906 -8.93 1 82.75 38 ARG B C 1
ATOM 3568 O O . ARG B 1 38 ? 10.594 -32.75 -9.984 1 82.75 38 ARG B O 1
ATOM 3575 N N . LYS B 1 39 ? 8.773 -33.344 -8.789 1 80.69 39 LYS B N 1
ATOM 3576 C CA . LYS B 1 39 ? 8.016 -33.688 -10 1 80.69 39 LYS B CA 1
ATOM 3577 C C . LYS B 1 39 ? 6.93 -32.625 -10.266 1 80.69 39 LYS B C 1
ATOM 3579 O O . LYS B 1 39 ? 6.359 -32.062 -9.328 1 80.69 39 LYS B O 1
ATOM 3584 N N . PHE B 1 40 ? 6.816 -32.312 -11.484 1 81.56 40 PHE B N 1
ATOM 3585 C CA . PHE B 1 40 ? 5.703 -31.547 -12.031 1 81.56 40 PHE B CA 1
ATOM 3586 C C . PHE B 1 40 ? 4.859 -32.406 -12.961 1 81.56 40 PHE B C 1
ATOM 3588 O O . PHE B 1 40 ? 5.188 -32.562 -14.141 1 81.56 40 PHE B O 1
ATOM 3595 N N . GLY B 1 41 ? 3.824 -32.969 -12.383 1 79.88 41 GLY B N 1
ATOM 3596 C CA . GLY B 1 41 ? 3.143 -34 -13.141 1 79.88 41 GLY B CA 1
ATOM 3597 C C . GLY B 1 41 ? 4.02 -35.219 -13.422 1 79.88 41 GLY B C 1
ATOM 3598 O O . GLY B 1 41 ? 4.566 -35.812 -12.492 1 79.88 41 GLY B O 1
ATOM 3599 N N . ASN B 1 42 ? 4.266 -35.406 -14.711 1 83.56 42 ASN B N 1
ATOM 3600 C CA . ASN B 1 42 ? 5.078 -36.562 -15.133 1 83.56 42 ASN B CA 1
ATOM 3601 C C . ASN B 1 42 ? 6.504 -36.125 -15.461 1 83.56 42 ASN B C 1
ATOM 3603 O O . ASN B 1 42 ? 7.305 -36.938 -15.938 1 83.56 42 ASN B O 1
ATOM 3607 N N . TRP B 1 43 ? 6.789 -34.906 -15.164 1 90.75 43 TRP B N 1
ATOM 3608 C CA . TRP B 1 43 ? 8.094 -34.375 -15.516 1 90.75 43 TRP B CA 1
ATOM 3609 C C . TRP B 1 43 ? 8.875 -33.969 -14.266 1 90.75 43 TRP B C 1
ATOM 3611 O O . TRP B 1 43 ? 8.281 -33.594 -13.25 1 90.75 43 TRP B O 1
ATOM 3621 N N . TYR B 1 44 ? 10.094 -34.125 -14.406 1 91.5 44 TYR B N 1
ATOM 3622 C CA . TYR B 1 44 ? 10.938 -33.531 -13.383 1 91.5 44 TYR B CA 1
ATOM 3623 C C . TYR B 1 44 ? 11.125 -32.031 -13.625 1 91.5 44 TYR B C 1
ATOM 3625 O O . TYR B 1 44 ? 11.18 -31.578 -14.773 1 91.5 44 TYR B O 1
ATOM 3633 N N . SER B 1 45 ? 11.125 -31.375 -12.539 1 92.69 45 SER B N 1
ATOM 3634 C CA . SER B 1 45 ? 11.219 -29.922 -12.648 1 92.69 45 SER B CA 1
ATOM 3635 C C . SER B 1 45 ? 12.25 -29.359 -11.672 1 92.69 45 SER B C 1
ATOM 3637 O O . SER B 1 45 ? 12.398 -29.859 -10.562 1 92.69 45 SER B O 1
ATOM 3639 N N . THR B 1 46 ? 12.984 -28.375 -12.141 1 92.06 46 THR B N 1
ATOM 3640 C CA . THR B 1 46 ? 13.938 -27.656 -11.305 1 92.06 46 THR B CA 1
ATOM 3641 C C . THR B 1 46 ? 13.742 -26.141 -11.453 1 92.06 46 THR B C 1
ATOM 3643 O O . THR B 1 46 ? 13.383 -25.672 -12.531 1 92.06 46 THR B O 1
ATOM 3646 N N . VAL B 1 47 ? 13.977 -25.438 -10.367 1 94.38 47 VAL B N 1
ATOM 3647 C CA . VAL B 1 47 ? 13.766 -24 -10.367 1 94.38 47 VAL B CA 1
ATOM 3648 C C . VAL B 1 47 ? 15.094 -23.281 -10.117 1 94.38 47 VAL B C 1
ATOM 3650 O O . VAL B 1 47 ? 15.836 -23.641 -9.203 1 94.38 47 VAL B O 1
ATOM 3653 N N . TYR B 1 48 ? 15.398 -22.234 -10.938 1 94.5 48 TYR B N 1
ATOM 3654 C CA . TYR B 1 48 ? 16.625 -21.469 -10.828 1 94.5 48 TYR B CA 1
ATOM 3655 C C . TYR B 1 48 ? 16.328 -19.969 -10.688 1 94.5 48 TYR B C 1
ATOM 3657 O O . TYR B 1 48 ? 15.312 -19.5 -11.211 1 94.5 48 TYR B O 1
ATOM 3665 N N . ARG B 1 49 ? 17.094 -19.281 -9.938 1 95.88 49 ARG B N 1
ATOM 3666 C CA . ARG B 1 49 ? 17.203 -17.844 -10.078 1 95.88 49 ARG B CA 1
ATOM 3667 C C . ARG B 1 49 ? 18.266 -17.469 -11.117 1 95.88 49 ARG B C 1
ATOM 3669 O O . ARG B 1 49 ? 19.328 -18.078 -11.164 1 95.88 49 ARG B O 1
ATOM 3676 N N . ALA B 1 50 ? 18.016 -16.531 -11.992 1 95.56 50 ALA B N 1
ATOM 3677 C CA . ALA B 1 50 ? 18.953 -16.094 -13.016 1 95.56 50 ALA B CA 1
ATOM 3678 C C . ALA B 1 50 ? 18.859 -14.586 -13.25 1 95.56 50 ALA B C 1
ATOM 3680 O O . ALA B 1 50 ? 17.891 -13.953 -12.82 1 95.56 50 ALA B O 1
ATOM 3681 N N . ILE B 1 51 ? 19.875 -14.031 -13.836 1 92.19 51 ILE B N 1
ATOM 3682 C CA . ILE B 1 51 ? 19.906 -12.609 -14.18 1 92.19 51 ILE B CA 1
ATOM 3683 C C . ILE B 1 51 ? 19.703 -12.445 -15.68 1 92.19 51 ILE B C 1
ATOM 3685 O O . ILE B 1 51 ? 20.328 -13.133 -16.484 1 92.19 51 ILE B O 1
ATOM 3689 N N . ARG B 1 52 ? 18.766 -11.641 -16.047 1 93.38 52 ARG B N 1
ATOM 3690 C CA . ARG B 1 52 ? 18.547 -11.359 -17.469 1 93.38 52 ARG B CA 1
ATOM 3691 C C . ARG B 1 52 ? 19.562 -10.344 -17.984 1 93.38 52 ARG B C 1
ATOM 3693 O O . ARG B 1 52 ? 19.766 -9.297 -17.359 1 93.38 52 ARG B O 1
ATOM 3700 N N . SER B 1 53 ? 20.109 -10.602 -19.078 1 88.31 53 SER B N 1
ATOM 3701 C CA . SER B 1 53 ? 21.203 -9.797 -19.625 1 88.31 53 SER B CA 1
ATOM 3702 C C . SER B 1 53 ? 20.703 -8.422 -20.047 1 88.31 53 SER B C 1
ATOM 3704 O O . SER B 1 53 ? 21.406 -7.422 -19.906 1 88.31 53 SER B O 1
ATOM 3706 N N . SER B 1 54 ? 19.547 -8.398 -20.516 1 89.06 54 SER B N 1
ATOM 3707 C CA . SER B 1 54 ? 19.031 -7.176 -21.125 1 89.06 54 SER B CA 1
ATOM 3708 C C . SER B 1 54 ? 18.797 -6.09 -20.078 1 89.06 54 SER B C 1
ATOM 3710 O O . SER B 1 54 ? 19.031 -4.91 -20.328 1 89.06 54 SER B O 1
ATOM 3712 N N . ASP B 1 55 ? 18.344 -6.477 -18.844 1 85.69 55 ASP B N 1
ATOM 3713 C CA . ASP B 1 55 ? 17.984 -5.457 -17.859 1 85.69 55 ASP B CA 1
ATOM 3714 C C . ASP B 1 55 ? 18.766 -5.656 -16.562 1 85.69 55 ASP B C 1
ATOM 3716 O O . ASP B 1 55 ? 18.703 -4.816 -15.664 1 85.69 55 ASP B O 1
ATOM 3720 N N . GLY B 1 56 ? 19.438 -6.746 -16.453 1 85.19 56 GLY B N 1
ATOM 3721 C CA . GLY B 1 56 ? 20.266 -6.996 -15.281 1 85.19 56 GLY B CA 1
ATOM 3722 C C . GLY B 1 56 ? 19.453 -7.367 -14.047 1 85.19 56 GLY B C 1
ATOM 3723 O O . GLY B 1 56 ? 19.969 -7.332 -12.93 1 85.19 56 GLY B O 1
ATOM 3724 N N . LEU B 1 57 ? 18.219 -7.727 -14.195 1 85.06 57 LEU B N 1
ATOM 3725 C CA . LEU B 1 57 ? 17.344 -8.031 -13.07 1 85.06 57 LEU B CA 1
ATOM 3726 C C . LEU B 1 57 ? 17.219 -9.539 -12.867 1 85.06 57 LEU B C 1
ATOM 3728 O O . LEU B 1 57 ? 17.422 -10.312 -13.805 1 85.06 57 LEU B O 1
ATOM 3732 N N . PRO B 1 58 ? 16.938 -9.914 -11.641 1 91.94 58 PRO B N 1
ATOM 3733 C CA . PRO B 1 58 ? 16.766 -11.344 -11.367 1 91.94 58 PRO B CA 1
ATOM 3734 C C . PRO B 1 58 ? 15.398 -11.867 -11.82 1 91.94 58 PRO B C 1
ATOM 3736 O O . PRO B 1 58 ? 14.398 -11.148 -11.727 1 91.94 58 PRO B O 1
ATOM 3739 N N . TYR B 1 59 ? 15.383 -13.102 -12.312 1 96.88 59 TYR B N 1
ATOM 3740 C CA . TYR B 1 59 ? 14.18 -13.82 -12.711 1 96.88 59 TYR B CA 1
ATOM 3741 C C . TYR B 1 59 ? 14.219 -15.266 -12.227 1 96.88 59 TYR B C 1
ATOM 3743 O O . TYR B 1 59 ? 15.266 -15.75 -11.789 1 96.88 59 TYR B O 1
ATOM 3751 N N . VAL B 1 60 ? 13.07 -15.914 -12.211 1 97.88 60 VAL B N 1
ATOM 3752 C CA . VAL B 1 60 ? 12.977 -17.328 -11.875 1 97.88 60 VAL B CA 1
ATOM 3753 C C . VAL B 1 60 ? 12.781 -18.156 -13.141 1 97.88 60 VAL B C 1
ATOM 3755 O O . VAL B 1 60 ? 11.914 -17.859 -13.961 1 97.88 60 VAL B O 1
ATOM 3758 N N . LEU B 1 61 ? 13.641 -19.125 -13.328 1 97.5 61 LEU B N 1
ATOM 3759 C CA . LEU B 1 61 ? 13.531 -20.062 -14.438 1 97.5 61 LEU B CA 1
ATOM 3760 C C . LEU B 1 61 ? 13.07 -21.438 -13.945 1 97.5 61 LEU B C 1
ATOM 3762 O O . LEU B 1 61 ? 13.797 -22.109 -13.219 1 97.5 61 LEU B O 1
ATOM 3766 N N . ARG B 1 62 ? 11.891 -21.781 -14.336 1 96.69 62 ARG B N 1
ATOM 3767 C CA . ARG B 1 62 ? 11.461 -23.156 -14.055 1 96.69 62 ARG B CA 1
ATOM 3768 C C . ARG B 1 62 ? 11.711 -24.062 -15.25 1 96.69 62 ARG B C 1
ATOM 3770 O O . ARG B 1 62 ? 11.18 -23.828 -16.344 1 96.69 62 ARG B O 1
ATOM 3777 N N . ARG B 1 63 ? 12.469 -25 -14.984 1 95.75 63 ARG B N 1
ATOM 3778 C CA . ARG B 1 63 ? 12.875 -25.922 -16.031 1 95.75 63 ARG B CA 1
ATOM 3779 C C . ARG B 1 63 ? 12.086 -27.234 -15.938 1 95.75 63 ARG B C 1
ATOM 3781 O O . ARG B 1 63 ? 11.977 -27.828 -14.859 1 95.75 63 ARG B O 1
ATOM 3788 N N . ILE B 1 64 ? 11.516 -27.641 -17.062 1 95.38 64 ILE B N 1
ATOM 3789 C CA . ILE B 1 64 ? 10.906 -28.969 -17.203 1 95.38 64 ILE B CA 1
ATOM 3790 C C . ILE B 1 64 ? 11.836 -29.859 -18.016 1 95.38 64 ILE B C 1
ATOM 3792 O O . ILE B 1 64 ? 12.125 -29.578 -19.188 1 95.38 64 ILE B O 1
ATOM 3796 N N . GLU B 1 65 ? 12.18 -30.969 -17.422 1 93.31 65 GLU B N 1
ATOM 3797 C CA . GLU B 1 65 ? 13.188 -31.844 -18.016 1 93.31 65 GLU B CA 1
ATOM 3798 C C . GLU B 1 65 ? 12.562 -32.781 -19.062 1 93.31 65 GLU B C 1
ATOM 3800 O O . GLU B 1 65 ? 11.422 -33.219 -18.906 1 93.31 65 GLU B O 1
ATOM 3805 N N . ASN B 1 66 ? 13.344 -33.031 -20.078 1 92.12 66 ASN B N 1
ATOM 3806 C CA . ASN B 1 66 ? 13.031 -34.031 -21.094 1 92.12 66 ASN B CA 1
ATOM 3807 C C . ASN B 1 66 ? 11.672 -33.75 -21.75 1 92.12 66 ASN B C 1
ATOM 3809 O O . ASN B 1 66 ? 10.836 -34.656 -21.844 1 92.12 66 ASN B O 1
ATOM 3813 N N . PHE B 1 67 ? 11.508 -32.5 -22.031 1 91.94 67 PHE B N 1
ATOM 3814 C CA . PHE B 1 67 ? 10.305 -32.094 -22.734 1 91.94 67 PHE B CA 1
ATOM 3815 C C . PHE B 1 67 ? 10.625 -31.719 -24.172 1 91.94 67 PHE B C 1
ATOM 3817 O O . PHE B 1 67 ? 11.492 -30.875 -24.422 1 91.94 67 PHE B O 1
ATOM 3824 N N . ARG B 1 68 ? 9.93 -32.375 -25.031 1 88.5 68 ARG B N 1
ATOM 3825 C CA . ARG B 1 68 ? 10.094 -32.062 -26.453 1 88.5 68 ARG B CA 1
ATOM 3826 C C . ARG B 1 68 ? 8.867 -31.344 -27 1 88.5 68 ARG B C 1
ATOM 3828 O O . ARG B 1 68 ? 7.758 -31.875 -26.953 1 88.5 68 ARG B O 1
ATOM 3835 N N . LEU B 1 69 ? 9.156 -30.188 -27.422 1 84.06 69 LEU B N 1
ATOM 3836 C CA . LEU B 1 69 ? 8.078 -29.391 -28 1 84.06 69 LEU B CA 1
ATOM 3837 C C . LEU B 1 69 ? 7.688 -29.922 -29.375 1 84.06 69 LEU B C 1
ATOM 3839 O O . LEU B 1 69 ? 8.539 -30.078 -30.25 1 84.06 69 LEU B O 1
ATOM 3843 N N . THR B 1 70 ? 6.512 -30.25 -29.562 1 78.56 70 THR B N 1
ATOM 3844 C CA . THR B 1 70 ? 6.066 -30.812 -30.828 1 78.56 70 THR B CA 1
ATOM 3845 C C . THR B 1 70 ? 5.625 -29.719 -31.797 1 78.56 70 THR B C 1
ATOM 3847 O O . THR B 1 70 ? 5.852 -29.828 -33 1 78.56 70 THR B O 1
ATOM 3850 N N . ARG B 1 71 ? 4.906 -28.688 -31.375 1 87.5 71 ARG B N 1
ATOM 3851 C CA . ARG B 1 71 ? 4.383 -27.578 -32.156 1 87.5 71 ARG B CA 1
ATOM 3852 C C . ARG B 1 71 ? 4.629 -26.25 -31.469 1 87.5 71 ARG B C 1
ATOM 3854 O O . ARG B 1 71 ? 4.438 -26.125 -30.266 1 87.5 71 ARG B O 1
ATOM 3861 N N . GLN B 1 72 ? 4.965 -25.266 -32.25 1 86.94 72 GLN B N 1
ATOM 3862 C CA . GLN B 1 72 ? 5.211 -23.922 -31.734 1 86.94 72 GLN B CA 1
ATOM 3863 C C . GLN B 1 72 ? 3.943 -23.328 -31.141 1 86.94 72 GLN B C 1
ATOM 3865 O O . GLN B 1 72 ? 4.016 -22.484 -30.25 1 86.94 72 GLN B O 1
ATOM 3870 N N . SER B 1 73 ? 2.844 -23.75 -31.656 1 90.25 73 SER B N 1
ATOM 3871 C CA . SER B 1 73 ? 1.555 -23.281 -31.172 1 90.25 73 SER B CA 1
ATOM 3872 C C . SER B 1 73 ? 1.365 -23.609 -29.688 1 90.25 73 SER B C 1
ATOM 3874 O O . SER B 1 73 ? 0.517 -23 -29.016 1 90.25 73 SER B O 1
ATOM 3876 N N . ALA B 1 74 ? 2.225 -24.469 -29.219 1 90.25 74 ALA B N 1
ATOM 3877 C CA . ALA B 1 74 ? 2.154 -24.859 -27.812 1 90.25 74 ALA B CA 1
ATOM 3878 C C . ALA B 1 74 ? 2.52 -23.703 -26.891 1 90.25 74 ALA B C 1
ATOM 3880 O O . ALA B 1 74 ? 2.207 -23.719 -25.703 1 90.25 74 ALA B O 1
ATOM 3881 N N . PHE B 1 75 ? 3.078 -22.625 -27.406 1 92.31 75 PHE B N 1
ATOM 3882 C CA . PHE B 1 75 ? 3.486 -21.469 -26.609 1 92.31 75 PHE B CA 1
ATOM 3883 C C . PHE B 1 75 ? 2.398 -20.406 -26.594 1 92.31 75 PHE B C 1
ATOM 3885 O O . PHE B 1 75 ? 2.52 -19.406 -25.891 1 92.31 75 PHE B O 1
ATOM 3892 N N . ALA B 1 76 ? 1.33 -20.641 -27.297 1 92.12 76 ALA B N 1
ATOM 3893 C CA . ALA B 1 76 ? 0.253 -19.656 -27.375 1 92.12 76 ALA B CA 1
ATOM 3894 C C . ALA B 1 76 ? -0.269 -19.297 -26 1 92.12 76 ALA B C 1
ATOM 3896 O O . ALA B 1 76 ? -0.475 -18.109 -25.688 1 92.12 76 ALA B O 1
ATOM 3897 N N . PRO B 1 77 ? -0.39 -20.25 -25.156 1 93.12 77 PRO B N 1
ATOM 3898 C CA . PRO B 1 77 ? -0.863 -19.906 -23.812 1 93.12 77 PRO B CA 1
ATOM 3899 C C . PRO B 1 77 ? 0.089 -18.969 -23.062 1 93.12 77 PRO B C 1
ATOM 3901 O O . PRO B 1 77 ? -0.348 -18.172 -22.234 1 93.12 77 PRO B O 1
ATOM 3904 N N . ILE B 1 78 ? 1.33 -19.047 -23.359 1 95.69 78 ILE B N 1
ATOM 3905 C CA . ILE B 1 78 ? 2.326 -18.219 -22.688 1 95.69 78 ILE B CA 1
ATOM 3906 C C . ILE B 1 78 ? 2.102 -16.75 -23.031 1 95.69 78 ILE B C 1
ATOM 3908 O O . ILE B 1 78 ? 2.309 -15.867 -22.203 1 95.69 78 ILE B O 1
ATOM 3912 N N . GLU B 1 79 ? 1.632 -16.516 -24.188 1 94.94 79 GLU B N 1
ATOM 3913 C CA . GLU B 1 79 ? 1.338 -15.141 -24.594 1 94.94 79 GLU B CA 1
ATOM 3914 C C . GLU B 1 79 ? 0.196 -14.555 -23.766 1 94.94 79 GLU B C 1
ATOM 3916 O O . GLU B 1 79 ? 0.257 -13.398 -23.359 1 94.94 79 GLU B O 1
ATOM 3921 N N . VAL B 1 80 ? -0.742 -15.375 -23.562 1 95.44 80 VAL B N 1
ATOM 3922 C CA . VAL B 1 80 ? -1.882 -14.953 -22.75 1 95.44 80 VAL B CA 1
ATOM 3923 C C . VAL B 1 80 ? -1.425 -14.656 -21.328 1 95.44 80 VAL B C 1
ATOM 3925 O O . VAL B 1 80 ? -1.714 -13.586 -20.781 1 95.44 80 VAL B O 1
ATOM 3928 N N . TRP B 1 81 ? -0.676 -15.539 -20.75 1 97.31 81 TRP B N 1
ATOM 3929 C CA . TRP B 1 81 ? -0.23 -15.406 -19.375 1 97.31 81 TRP B CA 1
ATOM 3930 C C . TRP B 1 81 ? 0.762 -14.258 -19.219 1 97.31 81 TRP B C 1
ATOM 3932 O O . TRP B 1 81 ? 0.807 -13.594 -18.188 1 97.31 81 TRP B O 1
ATOM 3942 N N . SER B 1 82 ? 1.606 -14 -20.25 1 97 82 SER B N 1
ATOM 3943 C CA . SER B 1 82 ? 2.598 -12.93 -20.188 1 97 82 SER B CA 1
ATOM 3944 C C . SER B 1 82 ? 1.934 -11.562 -20.219 1 97 82 SER B C 1
ATOM 3946 O O . SER B 1 82 ? 2.51 -10.578 -19.75 1 97 82 SER B O 1
ATOM 3948 N N . SER B 1 83 ? 0.729 -11.516 -20.703 1 96.12 83 SER B N 1
ATOM 3949 C CA . SER B 1 83 ? 0.005 -10.25 -20.781 1 96.12 83 SER B CA 1
ATOM 3950 C C . SER B 1 83 ? -0.857 -10.031 -19.547 1 96.12 83 SER B C 1
ATOM 3952 O O . SER B 1 83 ? -1.324 -8.914 -19.297 1 96.12 83 SER B O 1
ATOM 3954 N N . LEU B 1 84 ? -1.08 -11.086 -18.859 1 95.69 84 LEU B N 1
ATOM 3955 C CA . LEU B 1 84 ? -1.914 -11.039 -17.656 1 95.69 84 LEU B CA 1
ATOM 3956 C C . LEU B 1 84 ? -1.158 -10.398 -16.5 1 95.69 84 LEU B C 1
ATOM 3958 O O . LEU B 1 84 ? -0.053 -10.836 -16.156 1 95.69 84 LEU B O 1
ATOM 3962 N N . ARG B 1 85 ? -1.713 -9.289 -15.969 1 93.94 85 ARG B N 1
ATOM 3963 C CA . ARG B 1 85 ? -1.145 -8.641 -14.797 1 93.94 85 ARG B CA 1
ATOM 3964 C C . ARG B 1 85 ? -2.119 -8.688 -13.625 1 93.94 85 ARG B C 1
ATOM 3966 O O . ARG B 1 85 ? -3.258 -8.227 -13.734 1 93.94 85 ARG B O 1
ATOM 3973 N N . HIS B 1 86 ? -1.691 -9.258 -12.547 1 96.12 86 HIS B N 1
ATOM 3974 C CA . HIS B 1 86 ? -2.469 -9.352 -11.312 1 96.12 86 HIS B CA 1
ATOM 3975 C C . HIS B 1 86 ? -1.561 -9.508 -10.102 1 96.12 86 HIS B C 1
ATOM 3977 O O . HIS B 1 86 ? -0.577 -10.25 -10.148 1 96.12 86 HIS B O 1
ATOM 3983 N N . PRO B 1 87 ? -1.844 -8.797 -9.016 1 95.69 87 PRO B N 1
ATOM 3984 C CA . PRO B 1 87 ? -0.957 -8.852 -7.848 1 95.69 87 PRO B CA 1
ATOM 3985 C C . PRO B 1 87 ? -0.935 -10.227 -7.18 1 95.69 87 PRO B C 1
ATOM 3987 O O . PRO B 1 87 ? -0.03 -10.516 -6.395 1 95.69 87 PRO B O 1
ATOM 3990 N N . GLY B 1 88 ? -1.9 -11.062 -7.426 1 97.19 88 GLY B N 1
ATOM 3991 C CA . GLY B 1 88 ? -1.967 -12.375 -6.812 1 97.19 88 GLY B CA 1
ATOM 3992 C C . GLY B 1 88 ? -1.369 -13.469 -7.676 1 97.19 88 GLY B C 1
ATOM 3993 O O . GLY B 1 88 ? -1.435 -14.648 -7.328 1 97.19 88 GLY B O 1
ATOM 3994 N N . ILE B 1 89 ? -0.838 -13.109 -8.812 1 98.12 89 ILE B N 1
ATOM 3995 C CA . ILE B 1 89 ? -0.25 -14.062 -9.742 1 98.12 89 ILE B CA 1
ATOM 3996 C C . ILE B 1 89 ? 1.166 -13.625 -10.109 1 98.12 89 ILE B C 1
ATOM 3998 O O . ILE B 1 89 ? 1.385 -12.477 -10.5 1 98.12 89 ILE B O 1
ATOM 4002 N N . ILE B 1 90 ? 2.135 -14.555 -9.914 1 98.19 90 ILE B N 1
ATOM 4003 C CA . ILE B 1 90 ? 3.486 -14.227 -10.352 1 98.19 90 ILE B CA 1
ATOM 4004 C C . ILE B 1 90 ? 3.516 -14.078 -11.867 1 98.19 90 ILE B C 1
ATOM 4006 O O . ILE B 1 90 ? 3.033 -14.945 -12.594 1 98.19 90 ILE B O 1
ATOM 4010 N N . SER B 1 91 ? 4.023 -13.016 -12.336 1 97.56 91 SER B N 1
ATOM 4011 C CA . SER B 1 91 ? 3.998 -12.672 -13.75 1 97.56 91 SER B CA 1
ATOM 4012 C C . SER B 1 91 ? 4.836 -13.641 -14.578 1 97.56 91 SER B C 1
ATOM 4014 O O . SER B 1 91 ? 5.984 -13.93 -14.227 1 97.56 91 SER B O 1
ATOM 4016 N N . VAL B 1 92 ? 4.234 -14.156 -15.609 1 97.94 92 VAL B N 1
ATOM 4017 C CA . VAL B 1 92 ? 4.953 -14.945 -16.609 1 97.94 92 VAL B CA 1
ATOM 4018 C C . VAL B 1 92 ? 5.637 -14.008 -17.609 1 97.94 92 VAL B C 1
ATOM 4020 O O . VAL B 1 92 ? 5.004 -13.102 -18.141 1 97.94 92 VAL B O 1
ATOM 4023 N N . ARG B 1 93 ? 6.879 -14.25 -17.797 1 97.12 93 ARG B N 1
ATOM 4024 C CA . ARG B 1 93 ? 7.605 -13.344 -18.688 1 97.12 93 ARG B CA 1
ATOM 4025 C C . ARG B 1 93 ? 7.746 -13.93 -20.078 1 97.12 93 ARG B C 1
ATOM 4027 O O . ARG B 1 93 ? 7.395 -13.289 -21.078 1 97.12 93 ARG B O 1
ATOM 4034 N N . GLU B 1 94 ? 8.25 -15.094 -20.188 1 96.94 94 GLU B N 1
ATOM 4035 C CA . GLU B 1 94 ? 8.461 -15.773 -21.453 1 96.94 94 GLU B CA 1
ATOM 4036 C C . GLU B 1 94 ? 8.719 -17.266 -21.25 1 96.94 94 GLU B C 1
ATOM 4038 O O . GLU B 1 94 ? 8.789 -17.734 -20.109 1 96.94 94 GLU B O 1
ATOM 4043 N N . ALA B 1 95 ? 8.734 -18.016 -22.375 1 96.88 95 ALA B N 1
ATOM 4044 C CA . ALA B 1 95 ? 9.047 -19.438 -22.375 1 96.88 95 ALA B CA 1
ATOM 4045 C C . ALA B 1 95 ? 9.852 -19.828 -23.609 1 96.88 95 ALA B C 1
ATOM 4047 O O . ALA B 1 95 ? 9.711 -19.203 -24.672 1 96.88 95 ALA B O 1
ATOM 4048 N N . PHE B 1 96 ? 10.727 -20.781 -23.453 1 96.25 96 PHE B N 1
ATOM 4049 C CA . PHE B 1 96 ? 11.516 -21.266 -24.578 1 96.25 96 PHE B CA 1
ATOM 4050 C C . PHE B 1 96 ? 12 -22.688 -24.328 1 96.25 96 PHE B C 1
ATOM 4052 O O . PHE B 1 96 ? 11.945 -23.172 -23.188 1 96.25 96 PHE B O 1
ATOM 4059 N N . THR B 1 97 ? 12.375 -23.391 -25.359 1 95.38 97 THR B N 1
ATOM 4060 C CA . THR B 1 97 ? 13.031 -24.688 -25.234 1 95.38 97 THR B CA 1
ATOM 4061 C C . THR B 1 97 ? 14.547 -24.547 -25.391 1 95.38 97 THR B C 1
ATOM 4063 O O . THR B 1 97 ? 15.023 -23.562 -25.969 1 95.38 97 THR B O 1
ATOM 4066 N N . THR B 1 98 ? 15.242 -25.469 -24.781 1 95 98 THR B N 1
ATOM 4067 C CA . THR B 1 98 ? 16.703 -25.391 -24.859 1 95 98 THR B CA 1
ATOM 4068 C C . THR B 1 98 ? 17.312 -26.781 -24.703 1 95 98 THR B C 1
ATOM 4070 O O . THR B 1 98 ? 16.688 -27.703 -24.188 1 95 98 THR B O 1
ATOM 4073 N N . ARG B 1 99 ? 18.562 -26.906 -25.188 1 93.75 99 ARG B N 1
ATOM 4074 C CA . ARG B 1 99 ? 19.344 -28.125 -25.031 1 93.75 99 ARG B CA 1
ATOM 4075 C C . ARG B 1 99 ? 20.594 -27.859 -24.203 1 93.75 99 ARG B C 1
ATOM 4077 O O . ARG B 1 99 ? 21.484 -28.719 -24.125 1 93.75 99 ARG B O 1
ATOM 4084 N N . SER B 1 100 ? 20.547 -26.75 -23.547 1 93.5 100 SER B N 1
ATOM 4085 C CA . SER B 1 100 ? 21.734 -26.312 -22.828 1 93.5 100 SER B CA 1
ATOM 4086 C C . SER B 1 100 ? 22.016 -27.188 -21.609 1 93.5 100 SER B C 1
ATOM 4088 O O . SER B 1 100 ? 23.109 -27.172 -21.047 1 93.5 100 SER B O 1
ATOM 4090 N N . PHE B 1 101 ? 21.047 -27.969 -21.203 1 92.06 101 PHE B N 1
ATOM 4091 C CA . PHE B 1 101 ? 21.188 -28.844 -20.047 1 92.06 101 PHE B CA 1
ATOM 4092 C C . PHE B 1 101 ? 21.5 -30.266 -20.469 1 92.06 101 PHE B C 1
ATOM 4094 O O . PHE B 1 101 ? 21.375 -31.203 -19.672 1 92.06 101 PHE B O 1
ATOM 4101 N N . ASP B 1 102 ? 21.844 -30.484 -21.688 1 90.56 102 ASP B N 1
ATOM 4102 C CA . ASP B 1 102 ? 22.188 -31.781 -22.281 1 90.56 102 ASP B CA 1
ATOM 4103 C C . ASP B 1 102 ? 20.953 -32.688 -22.391 1 90.56 102 ASP B C 1
ATOM 4105 O O . ASP B 1 102 ? 21.047 -33.906 -22.219 1 90.56 102 ASP B O 1
ATOM 4109 N N . ASP B 1 103 ? 19.797 -32.094 -22.438 1 91.94 103 ASP B N 1
ATOM 4110 C CA . ASP B 1 103 ? 18.5 -32.688 -22.75 1 91.94 103 ASP B CA 1
ATOM 4111 C C . ASP B 1 103 ? 17.531 -31.672 -23.344 1 91.94 103 ASP B C 1
ATOM 4113 O O . ASP B 1 103 ? 17.875 -30.5 -23.484 1 91.94 103 ASP B O 1
ATOM 4117 N N . ASN B 1 104 ? 16.453 -32.219 -23.891 1 93.25 104 ASN B N 1
ATOM 4118 C CA . ASN B 1 104 ? 15.406 -31.297 -24.312 1 93.25 104 ASN B CA 1
ATOM 4119 C C . ASN B 1 104 ? 14.625 -30.766 -23.109 1 93.25 104 ASN B C 1
ATOM 4121 O O . ASN B 1 104 ? 14 -31.531 -22.375 1 93.25 104 ASN B O 1
ATOM 4125 N N . SER B 1 105 ? 14.711 -29.453 -22.922 1 95.12 105 SER B N 1
ATOM 4126 C CA . SER B 1 105 ? 14.07 -28.859 -21.75 1 95.12 105 SER B CA 1
ATOM 4127 C C . SER B 1 105 ? 13.133 -27.734 -22.141 1 95.12 105 SER B C 1
ATOM 4129 O O . SER B 1 105 ? 13.398 -27 -23.094 1 95.12 105 SER B O 1
ATOM 4131 N N . LEU B 1 106 ? 12.047 -27.672 -21.469 1 96.12 106 LEU B N 1
ATOM 4132 C CA . LEU B 1 106 ? 11.211 -26.469 -21.484 1 96.12 106 LEU B CA 1
ATOM 4133 C C . LEU B 1 106 ? 11.562 -25.562 -20.312 1 96.12 106 LEU B C 1
ATOM 4135 O O . LEU B 1 106 ? 11.719 -26.016 -19.188 1 96.12 106 LEU B O 1
ATOM 4139 N N . VAL B 1 107 ? 11.75 -24.25 -20.609 1 97.25 107 VAL B N 1
ATOM 4140 C CA . VAL B 1 10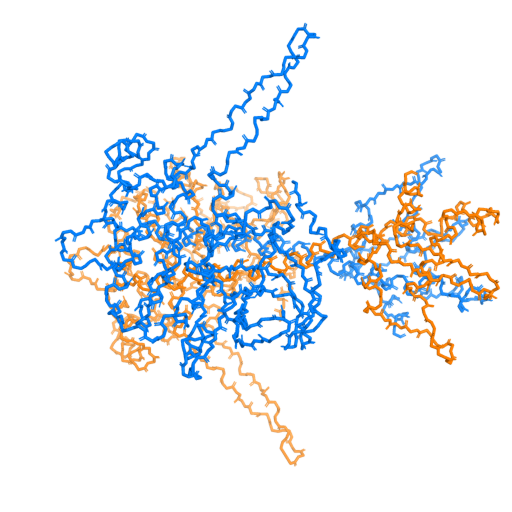7 ? 12.008 -23.281 -19.547 1 97.25 107 VAL B CA 1
ATOM 4141 C C . VAL B 1 107 ? 10.945 -22.188 -19.594 1 97.25 107 VAL B C 1
ATOM 4143 O O . VAL B 1 107 ? 10.719 -21.562 -20.641 1 97.25 107 VAL B O 1
ATOM 4146 N N . VAL B 1 108 ? 10.266 -22.016 -18.531 1 97.69 108 VAL B N 1
ATOM 4147 C CA . VAL B 1 108 ? 9.336 -20.906 -18.391 1 97.69 108 VAL B CA 1
ATOM 4148 C C . VAL B 1 108 ? 9.906 -19.891 -17.391 1 97.69 108 VAL B C 1
ATOM 4150 O O . VAL B 1 108 ? 10.336 -20.266 -16.297 1 97.69 108 VAL B O 1
ATOM 4153 N N . VAL B 1 109 ? 9.859 -18.609 -17.75 1 98.38 109 VAL B N 1
ATOM 4154 C CA . VAL B 1 109 ? 10.5 -17.547 -16.984 1 98.38 109 VAL B CA 1
ATOM 4155 C C . VAL B 1 109 ? 9.438 -16.75 -16.234 1 98.38 109 VAL B C 1
ATOM 4157 O O . VAL B 1 109 ? 8.43 -16.344 -16.812 1 98.38 109 VAL B O 1
ATOM 4160 N N . TYR B 1 110 ? 9.695 -16.531 -14.914 1 98.25 110 TYR B N 1
ATOM 4161 C CA . TYR B 1 110 ? 8.773 -15.805 -14.047 1 98.25 110 TYR B CA 1
ATOM 4162 C C . TYR B 1 110 ? 9.477 -14.648 -13.344 1 98.25 110 TYR B C 1
ATOM 4164 O O . TYR B 1 110 ? 10.711 -14.633 -13.242 1 98.25 110 TYR B O 1
ATOM 4172 N N . ALA B 1 111 ? 8.648 -13.688 -12.891 1 97.12 111 ALA B N 1
ATOM 4173 C CA . ALA B 1 111 ? 9.18 -12.633 -12.039 1 97.12 111 ALA B CA 1
ATOM 41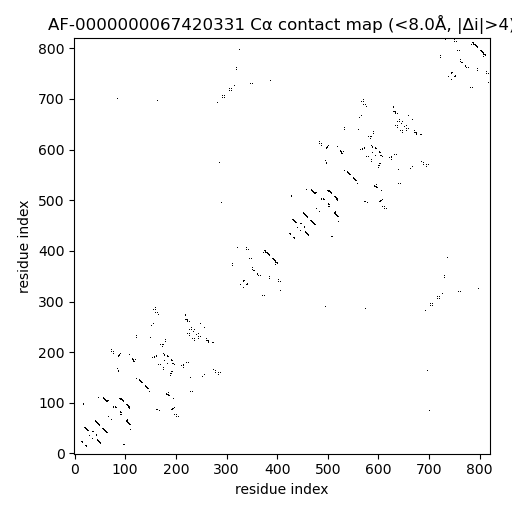74 C C . ALA B 1 111 ? 9.742 -13.203 -10.742 1 97.12 111 ALA B C 1
ATOM 4176 O O . ALA B 1 111 ? 9.195 -14.164 -10.188 1 97.12 111 ALA B O 1
ATOM 4177 N N . TYR B 1 112 ? 10.852 -12.578 -10.305 1 96 112 TYR B N 1
ATOM 4178 C CA . TYR B 1 112 ? 11.516 -13.023 -9.078 1 96 112 TYR B CA 1
ATOM 4179 C C . TYR B 1 112 ? 11.008 -12.25 -7.871 1 96 112 TYR B C 1
ATOM 4181 O O . TYR B 1 112 ? 10.938 -11.016 -7.898 1 96 112 TYR B O 1
ATOM 4189 N N . HIS B 1 113 ? 10.562 -12.914 -6.855 1 93.31 113 HIS B N 1
ATOM 4190 C CA . HIS B 1 113 ? 10.211 -12.359 -5.555 1 93.31 113 HIS B CA 1
ATOM 4191 C C . HIS B 1 113 ? 11.156 -12.859 -4.469 1 93.31 113 HIS B C 1
ATOM 4193 O O . HIS B 1 113 ? 11.07 -14.008 -4.047 1 93.31 113 HIS B O 1
ATOM 4199 N N . PRO B 1 114 ? 11.992 -12 -3.984 1 86.81 114 PRO B N 1
ATOM 4200 C CA . PRO B 1 114 ? 13 -12.445 -3.02 1 86.81 114 PRO B CA 1
ATOM 4201 C C . PRO B 1 114 ? 12.391 -12.945 -1.714 1 86.81 114 PRO B C 1
ATOM 4203 O O . PRO B 1 114 ? 11.312 -12.484 -1.319 1 86.81 114 PRO B O 1
ATOM 4206 N N . ASN B 1 115 ? 13.047 -13.844 -1.031 1 86.38 115 ASN B N 1
ATOM 4207 C CA . ASN B 1 115 ? 12.734 -14.391 0.286 1 86.38 115 ASN B CA 1
ATOM 4208 C C . ASN B 1 115 ? 11.32 -14.969 0.329 1 86.38 115 ASN B C 1
ATOM 4210 O O . ASN B 1 115 ? 10.648 -14.898 1.359 1 86.38 115 ASN B O 1
ATOM 4214 N N . SER B 1 116 ? 10.82 -15.391 -0.783 1 93.44 116 SER B N 1
ATOM 4215 C CA . SER B 1 116 ? 9.508 -16.016 -0.844 1 93.44 116 SER B CA 1
ATOM 4216 C C . SER B 1 116 ? 9.547 -17.438 -0.307 1 93.44 116 SER B C 1
ATOM 4218 O O . SER B 1 116 ? 10.586 -18.094 -0.341 1 93.44 116 SER B O 1
ATOM 4220 N N . GLN B 1 117 ? 8.422 -17.906 0.264 1 94.75 117 GLN B N 1
ATOM 4221 C CA . GLN B 1 117 ? 8.227 -19.281 0.722 1 94.75 117 GLN B CA 1
ATOM 4222 C C . GLN B 1 117 ? 6.898 -19.844 0.232 1 94.75 117 GLN B C 1
ATOM 4224 O O . GLN B 1 117 ? 5.922 -19.094 0.092 1 94.75 117 GLN B O 1
ATOM 4229 N N . THR B 1 118 ? 6.91 -21.094 -0.069 1 95.69 118 THR B N 1
ATOM 4230 C CA . THR B 1 118 ? 5.617 -21.719 -0.356 1 95.69 118 THR B CA 1
ATOM 4231 C C . THR B 1 118 ? 4.734 -21.734 0.889 1 95.69 118 THR B C 1
ATOM 4233 O O . THR B 1 118 ? 5.238 -21.656 2.012 1 95.69 118 THR B O 1
ATOM 4236 N N . LEU B 1 119 ? 3.436 -21.812 0.696 1 97.69 119 LEU B N 1
ATOM 4237 C CA . LEU B 1 119 ? 2.533 -21.938 1.838 1 97.69 119 LEU B CA 1
ATOM 4238 C C . LEU B 1 119 ? 2.812 -23.219 2.617 1 97.69 119 LEU B C 1
ATOM 4240 O O . LEU B 1 119 ? 2.646 -23.25 3.84 1 97.69 119 LEU B O 1
ATOM 4244 N N . PHE B 1 120 ? 3.318 -24.234 1.935 1 96.12 120 PHE B N 1
ATOM 4245 C CA . PHE B 1 120 ? 3.703 -25.469 2.619 1 96.12 120 PHE B CA 1
ATOM 4246 C C . PHE B 1 120 ? 4.828 -25.203 3.611 1 96.12 120 PHE B C 1
ATOM 4248 O O . PHE B 1 120 ? 4.734 -25.578 4.781 1 96.12 120 PHE B O 1
ATOM 4255 N N . ASP B 1 121 ? 5.859 -24.531 3.176 1 92.81 121 ASP B N 1
ATOM 4256 C CA . ASP B 1 121 ? 7.02 -24.25 4.012 1 92.81 121 ASP B CA 1
ATOM 4257 C C . ASP B 1 121 ? 6.656 -23.297 5.152 1 92.81 121 ASP B C 1
ATOM 4259 O O . ASP B 1 121 ? 7.188 -23.422 6.258 1 92.81 121 ASP B O 1
ATOM 4263 N N . ALA B 1 122 ? 5.77 -22.406 4.879 1 94 122 ALA B N 1
ATOM 4264 C CA . ALA B 1 122 ? 5.422 -21.375 5.848 1 94 122 ALA B CA 1
ATOM 4265 C C . ALA B 1 122 ? 4.531 -21.938 6.953 1 94 122 ALA B C 1
ATOM 4267 O O . ALA B 1 122 ? 4.648 -21.531 8.117 1 94 122 ALA B O 1
ATOM 4268 N N . HIS B 1 123 ? 3.648 -22.906 6.562 1 95.12 123 HIS B N 1
ATOM 4269 C CA . HIS B 1 123 ? 2.594 -23.219 7.523 1 95.12 123 HIS B CA 1
ATOM 4270 C C . HIS B 1 123 ? 2.578 -24.703 7.855 1 95.12 123 HIS B C 1
ATOM 4272 O O . HIS B 1 123 ? 2.156 -25.094 8.945 1 95.12 123 HIS B O 1
ATOM 4278 N N . LEU B 1 124 ? 2.953 -25.578 6.914 1 93.69 124 LEU B N 1
ATOM 4279 C CA . LEU B 1 124 ? 2.67 -27 7.09 1 93.69 124 LEU B CA 1
ATOM 4280 C C . LEU B 1 124 ? 3.941 -27.766 7.441 1 93.69 124 LEU B C 1
ATOM 4282 O O . LEU B 1 124 ? 3.873 -28.859 8.008 1 93.69 124 LEU B O 1
ATOM 4286 N N . LYS B 1 125 ? 5.031 -27.172 7.035 1 89.12 125 LYS B N 1
ATOM 4287 C CA . LYS B 1 125 ? 6.289 -27.844 7.359 1 89.12 125 LYS B CA 1
ATOM 4288 C C . LYS B 1 125 ? 6.504 -27.906 8.867 1 89.12 125 LYS B C 1
ATOM 4290 O O . LYS B 1 125 ? 6.324 -26.922 9.57 1 89.12 125 LYS B O 1
ATOM 4295 N N . PRO B 1 126 ? 6.773 -29.047 9.367 1 81.44 126 PRO B N 1
ATOM 4296 C CA . PRO B 1 126 ? 7.02 -29.172 10.805 1 81.44 126 PRO B CA 1
ATOM 4297 C C . PRO B 1 126 ? 8.188 -28.328 11.289 1 81.44 126 PRO B C 1
ATOM 4299 O O . PRO B 1 126 ? 9.234 -28.266 10.633 1 81.44 126 PRO B O 1
ATOM 4302 N N . LYS B 1 127 ? 7.918 -27.438 12.195 1 72.25 127 LYS B N 1
ATOM 4303 C CA . LYS B 1 127 ? 8.961 -26.609 12.781 1 72.25 127 LYS B CA 1
ATOM 4304 C C . LYS B 1 127 ? 9.609 -27.297 13.984 1 72.25 127 LYS B C 1
ATOM 4306 O O . LYS B 1 127 ? 8.922 -27.922 14.781 1 72.25 127 LYS B O 1
ATOM 4311 N N . PRO B 1 128 ? 10.969 -27.219 13.906 1 70.25 128 PRO B N 1
ATOM 4312 C CA . PRO B 1 128 ? 11.633 -27.828 15.055 1 70.25 128 PRO B CA 1
ATOM 4313 C C . PRO B 1 128 ? 11.258 -27.156 16.375 1 70.25 128 PRO B C 1
ATOM 4315 O O . PRO B 1 128 ? 10.984 -25.953 16.406 1 70.25 128 PRO B O 1
ATOM 4318 N N . PRO B 1 129 ? 10.977 -28 17.344 1 65.31 129 PRO B N 1
ATOM 4319 C CA . PRO B 1 129 ? 10.656 -27.438 18.656 1 65.31 129 PRO B CA 1
ATOM 4320 C C . PRO B 1 129 ? 11.703 -26.438 19.141 1 65.31 129 PRO B C 1
ATOM 4322 O O . PRO B 1 129 ? 12.898 -26.609 18.859 1 65.31 129 PRO B O 1
ATOM 4325 N N . THR B 1 130 ? 11.242 -25.25 19.234 1 63.19 130 THR B N 1
ATOM 4326 C CA . THR B 1 130 ? 12.172 -24.281 19.812 1 63.19 130 THR B CA 1
ATOM 4327 C C . THR B 1 130 ? 12.164 -24.375 21.328 1 63.19 130 THR B C 1
ATOM 4329 O O . THR B 1 130 ? 11.133 -24.672 21.938 1 63.19 130 THR B O 1
ATOM 4332 N N . TYR B 1 131 ? 13.336 -24.547 21.875 1 62.91 131 TYR B N 1
ATOM 4333 C CA . TYR B 1 131 ? 13.508 -24.594 23.312 1 62.91 131 TYR B CA 1
ATOM 4334 C C . TYR B 1 131 ? 13.617 -23.203 23.906 1 62.91 131 TYR B C 1
ATOM 4336 O O . TYR B 1 131 ? 14.305 -22.344 23.344 1 62.91 131 TYR B O 1
ATOM 4344 N N . GLN B 1 132 ? 12.617 -22.828 24.531 1 61.5 132 GLN B N 1
ATOM 4345 C CA . GLN B 1 132 ? 12.781 -21.594 25.281 1 61.5 132 GLN B CA 1
ATOM 4346 C C . GLN B 1 132 ? 13.352 -21.875 26.672 1 61.5 132 GLN B C 1
ATOM 4348 O O . GLN B 1 132 ? 12.898 -22.781 27.359 1 61.5 132 GLN B O 1
ATOM 4353 N N . SER B 1 133 ? 14.516 -21.281 26.969 1 63.94 133 SER B N 1
ATOM 4354 C CA . SER B 1 133 ? 15.141 -21.391 28.281 1 63.94 133 SER B CA 1
ATOM 4355 C C . SER B 1 133 ? 14.438 -20.516 29.297 1 63.94 133 SER B C 1
ATOM 4357 O O . SER B 1 133 ? 14.242 -19.312 29.062 1 63.94 133 SER B O 1
ATOM 4359 N N . ARG B 1 134 ? 13.742 -21.094 30.172 1 59.41 134 ARG B N 1
ATOM 4360 C CA . ARG B 1 134 ? 13.234 -20.344 31.312 1 59.41 134 ARG B CA 1
ATOM 4361 C C . ARG B 1 134 ? 14.07 -20.625 32.562 1 59.41 134 ARG B C 1
ATOM 4363 O O . ARG B 1 134 ? 14.383 -21.766 32.875 1 59.41 134 ARG B O 1
ATOM 4370 N N . TYR B 1 135 ? 14.773 -19.547 32.938 1 65 135 TYR B N 1
ATOM 4371 C CA . TYR B 1 135 ? 15.547 -19.641 34.188 1 65 135 TYR B CA 1
ATOM 4372 C C . TYR B 1 135 ? 14.633 -19.609 35.406 1 65 135 TYR B C 1
ATOM 4374 O O . TYR B 1 135 ? 13.93 -18.625 35.625 1 65 135 TYR B O 1
ATOM 4382 N N . GLN B 1 136 ? 14.195 -20.766 35.906 1 60.72 136 GLN B N 1
ATOM 4383 C CA . GLN B 1 136 ? 13.508 -20.797 37.188 1 60.72 136 GLN B CA 1
ATOM 4384 C C . GLN B 1 136 ? 14.383 -21.438 38.25 1 60.72 136 GLN B C 1
ATOM 4386 O O . GLN B 1 136 ? 14.836 -22.578 38.094 1 60.72 136 GLN B O 1
ATOM 4391 N N . HIS B 1 137 ? 14.539 -20.812 39.469 1 66.94 137 HIS B N 1
ATOM 4392 C CA . HIS B 1 137 ? 15.266 -21.125 40.688 1 66.94 137 HIS B CA 1
ATOM 4393 C C . HIS B 1 137 ? 16.672 -21.609 40.406 1 66.94 137 HIS B C 1
ATOM 4395 O O . HIS B 1 137 ? 17.156 -22.562 41 1 66.94 137 HIS B O 1
ATOM 4401 N N . GLY B 1 138 ? 17.516 -21.141 39.438 1 58.34 138 GLY B N 1
ATOM 4402 C CA . GLY B 1 138 ? 18.922 -21.453 39.188 1 58.34 138 GLY B CA 1
ATOM 4403 C C . GLY B 1 138 ? 19.094 -22.516 38.125 1 58.34 138 GLY B C 1
ATOM 4404 O O . GLY B 1 138 ? 20.219 -22.828 37.75 1 58.34 138 GLY B O 1
ATOM 4405 N N . ARG B 1 139 ? 18.125 -23.25 37.844 1 65 139 ARG B N 1
ATOM 4406 C CA . ARG B 1 139 ? 18.266 -24.297 36.844 1 65 139 ARG B CA 1
ATOM 4407 C C . ARG B 1 139 ? 17.578 -23.891 35.531 1 65 139 ARG B C 1
ATOM 4409 O O . ARG B 1 139 ? 16.469 -23.359 35.531 1 65 139 ARG B O 1
ATOM 4416 N N . GLN B 1 140 ? 18.328 -23.781 34.531 1 61.62 140 GLN B N 1
ATOM 4417 C CA . GLN B 1 140 ? 17.859 -23.531 33.156 1 61.62 140 GLN B CA 1
ATOM 4418 C C . GLN B 1 140 ? 16.922 -24.625 32.688 1 61.62 140 GLN B C 1
ATOM 4420 O O . GLN B 1 140 ? 17.297 -25.797 32.625 1 61.62 140 GLN B O 1
ATOM 4425 N N . GLN B 1 141 ? 15.656 -24.422 32.875 1 65.5 141 GLN B N 1
ATOM 4426 C CA . GLN B 1 141 ? 14.742 -25.422 32.312 1 65.5 141 GLN B CA 1
ATOM 4427 C C . GLN B 1 141 ? 14.359 -25.078 30.875 1 65.5 141 GLN B C 1
ATOM 4429 O O . GLN B 1 141 ? 13.977 -23.953 30.594 1 65.5 141 GLN B O 1
ATOM 4434 N N . LEU B 1 142 ? 14.75 -25.812 29.953 1 62.56 142 LEU B N 1
ATOM 4435 C CA . LEU B 1 142 ? 14.414 -25.688 28.531 1 62.56 142 LEU B CA 1
ATOM 4436 C C . LEU B 1 142 ? 12.984 -26.172 28.266 1 62.56 142 LEU B C 1
ATOM 4438 O O . LEU B 1 142 ? 12.656 -27.328 28.547 1 62.56 142 LEU B O 1
ATOM 4442 N N . LEU B 1 143 ? 12.016 -25.328 28.328 1 65.06 143 LEU B N 1
ATOM 4443 C CA . LEU B 1 143 ? 10.641 -25.703 28.016 1 65.06 143 LEU B CA 1
ATOM 4444 C C . LEU B 1 143 ? 10.414 -25.719 26.516 1 65.06 143 LEU B C 1
ATOM 4446 O O . LEU B 1 143 ? 10.836 -24.797 25.797 1 65.06 143 LEU B O 1
ATOM 4450 N N . LEU B 1 144 ? 9.992 -26.844 26.141 1 62.47 144 LEU B N 1
ATOM 4451 C CA . LEU B 1 144 ? 9.617 -27.062 24.75 1 62.47 144 LEU B CA 1
ATOM 4452 C C . LEU B 1 144 ? 8.391 -26.234 24.375 1 62.47 144 LEU B C 1
ATOM 4454 O O . LEU B 1 144 ? 7.363 -26.297 25.047 1 62.47 144 LEU B O 1
ATOM 4458 N N . GLN B 1 145 ? 8.453 -25.125 23.797 1 58.47 145 GLN B N 1
ATOM 4459 C CA . GLN B 1 145 ? 7.293 -24.375 23.312 1 58.47 145 GLN B CA 1
ATOM 4460 C C . GLN B 1 145 ? 6.879 -24.828 21.922 1 58.47 145 GLN B C 1
ATOM 4462 O O . GLN B 1 145 ? 7.652 -24.703 20.969 1 58.47 145 GLN B O 1
ATOM 4467 N N . ALA B 1 146 ? 5.836 -25.75 21.953 1 57.66 146 ALA B N 1
ATOM 4468 C CA . ALA B 1 146 ? 5.266 -26.156 20.672 1 57.66 146 ALA B CA 1
ATOM 4469 C C . ALA B 1 146 ? 4.633 -24.984 19.953 1 57.66 146 ALA B C 1
ATOM 4471 O O . ALA B 1 146 ? 3.877 -24.203 20.547 1 57.66 146 ALA B O 1
ATOM 4472 N N . GLN B 1 147 ? 5.23 -24.453 18.938 1 59.91 147 GLN B N 1
ATOM 4473 C CA . GLN B 1 147 ? 4.664 -23.359 18.172 1 59.91 147 GLN B CA 1
ATOM 4474 C C . GLN B 1 147 ? 3.281 -23.719 17.625 1 59.91 147 GLN B C 1
ATOM 4476 O O . GLN B 1 147 ? 3.066 -24.828 17.156 1 59.91 147 GLN B O 1
ATOM 4481 N N . SER B 1 148 ? 2.246 -23 18.047 1 67.25 148 SER B N 1
ATOM 4482 C CA . SER B 1 148 ? 0.897 -23.219 17.531 1 67.25 148 SER B CA 1
ATOM 4483 C C . SER B 1 148 ? 0.889 -23.297 16 1 67.25 148 SER B C 1
ATOM 4485 O O . SER B 1 148 ? 1.512 -22.469 15.336 1 67.25 148 SER B O 1
ATOM 4487 N N . THR B 1 149 ? 0.371 -24.438 15.531 1 82.06 149 THR B N 1
ATOM 4488 C CA . THR B 1 149 ? 0.25 -24.688 14.094 1 82.06 149 THR B CA 1
ATOM 4489 C C . THR B 1 149 ? -1.029 -24.062 13.547 1 82.06 149 THR B C 1
ATOM 4491 O O . THR B 1 149 ? -1.302 -24.141 12.352 1 82.06 149 THR B O 1
ATOM 4494 N N . VAL B 1 150 ? -1.792 -23.438 14.438 1 92 150 VAL B N 1
ATOM 4495 C CA . VAL B 1 150 ? -3.07 -22.891 13.992 1 92 150 VAL B CA 1
ATOM 4496 C C . VAL B 1 150 ? -2.852 -21.516 13.344 1 92 150 VAL B C 1
ATOM 4498 O O . VAL B 1 150 ? -2.227 -20.641 13.938 1 92 150 VAL B O 1
ATOM 4501 N N . ILE B 1 151 ? -3.322 -21.406 12.148 1 96.38 151 ILE B N 1
ATOM 4502 C CA . ILE B 1 151 ? -3.23 -20.141 11.43 1 96.38 151 ILE B CA 1
ATOM 4503 C C . ILE B 1 151 ? -4.359 -19.219 11.867 1 96.38 151 ILE B C 1
ATOM 4505 O O . ILE B 1 151 ? -5.516 -19.641 11.961 1 96.38 151 ILE B O 1
ATOM 4509 N N . ALA B 1 152 ? -4.055 -17.938 12.156 1 96.88 152 ALA B N 1
ATOM 4510 C CA . ALA B 1 152 ? -5.07 -16.969 12.547 1 96.88 152 ALA B CA 1
ATOM 4511 C C . ALA B 1 152 ? -6.137 -16.828 11.461 1 96.88 152 ALA B C 1
ATOM 4513 O O . ALA B 1 152 ? -5.824 -16.812 10.273 1 96.88 152 ALA B O 1
ATOM 4514 N N . GLU B 1 153 ? -7.418 -16.719 11.82 1 97.69 153 GLU B N 1
ATOM 4515 C CA . GLU B 1 153 ? -8.516 -16.625 10.867 1 97.69 153 GLU B CA 1
ATOM 4516 C C . GLU B 1 153 ? -8.336 -15.438 9.922 1 97.69 153 GLU B C 1
ATOM 4518 O O . GLU B 1 153 ? -8.641 -15.531 8.727 1 97.69 153 GLU B O 1
ATOM 4523 N N . ARG B 1 154 ? -7.824 -14.328 10.453 1 96.44 154 ARG B N 1
ATOM 4524 C CA . ARG B 1 154 ? -7.59 -13.156 9.617 1 96.44 154 ARG B CA 1
ATOM 4525 C C . ARG B 1 154 ? -6.645 -13.484 8.469 1 96.44 154 ARG B C 1
ATOM 4527 O O . ARG B 1 154 ? -6.844 -13.031 7.34 1 96.44 154 ARG B O 1
ATOM 4534 N N . THR B 1 155 ? -5.637 -14.234 8.773 1 97.56 155 THR B N 1
ATOM 4535 C CA . THR B 1 155 ? -4.672 -14.648 7.758 1 97.56 155 THR B CA 1
ATOM 4536 C C . THR B 1 155 ? -5.328 -15.562 6.727 1 97.56 155 THR B C 1
ATOM 4538 O O . THR B 1 155 ? -5.125 -15.391 5.523 1 97.56 155 THR B O 1
ATOM 4541 N N . ILE B 1 156 ? -6.164 -16.453 7.16 1 98.44 156 ILE B N 1
ATOM 4542 C CA . ILE B 1 156 ? -6.879 -17.359 6.273 1 98.44 156 ILE B CA 1
ATOM 4543 C C . ILE B 1 156 ? -7.758 -16.562 5.312 1 98.44 156 ILE B C 1
ATOM 4545 O O . ILE B 1 156 ? -7.75 -16.812 4.102 1 98.44 156 ILE B O 1
ATOM 4549 N N . TRP B 1 157 ? -8.445 -15.609 5.859 1 98.25 157 TRP B N 1
ATOM 4550 C CA . TRP B 1 157 ? -9.312 -14.789 5.031 1 98.25 157 TRP B CA 1
ATOM 4551 C C . TRP B 1 157 ? -8.5 -13.984 4.02 1 98.25 157 TRP B C 1
ATOM 4553 O O . TRP B 1 157 ? -8.906 -13.836 2.865 1 98.25 157 TRP B O 1
ATOM 4563 N N . SER B 1 158 ? -7.367 -13.461 4.449 1 97.69 158 SER B N 1
ATOM 4564 C CA . SER B 1 158 ? -6.492 -12.742 3.525 1 97.69 158 SER B CA 1
ATOM 4565 C C . SER B 1 158 ? -6.094 -13.625 2.348 1 97.69 158 SER B C 1
ATOM 4567 O O . SER B 1 158 ? -6.168 -13.195 1.192 1 97.69 158 SER B O 1
ATOM 4569 N N . TYR B 1 159 ? -5.75 -14.859 2.65 1 98.56 159 TYR B N 1
ATOM 4570 C CA . TYR B 1 159 ? -5.371 -15.805 1.604 1 98.56 159 TYR B CA 1
ATOM 4571 C C . TYR B 1 159 ? -6.551 -16.109 0.688 1 98.56 159 TYR B C 1
ATOM 4573 O O . TYR B 1 159 ? -6.422 -16.062 -0.537 1 98.56 159 TYR B O 1
ATOM 4581 N N . ILE B 1 160 ? -7.707 -16.344 1.264 1 98.62 160 ILE B N 1
ATOM 4582 C CA . ILE B 1 160 ? -8.898 -16.719 0.506 1 98.62 160 ILE B CA 1
ATOM 4583 C C . ILE B 1 160 ? -9.273 -15.594 -0.461 1 98.62 160 ILE B C 1
ATOM 4585 O O . ILE B 1 160 ? -9.508 -15.844 -1.646 1 98.62 160 ILE B O 1
ATOM 4589 N N . VAL B 1 161 ? -9.281 -14.398 0.03 1 97.62 161 VAL B N 1
ATOM 4590 C CA . VAL B 1 161 ? -9.695 -13.258 -0.789 1 97.62 161 VAL B CA 1
ATOM 4591 C C . VAL B 1 161 ? -8.703 -13.055 -1.93 1 97.62 161 VAL B C 1
ATOM 4593 O O . VAL B 1 161 ? -9.102 -12.867 -3.082 1 97.62 161 VAL B O 1
ATOM 4596 N N . GLN B 1 162 ? -7.434 -13.094 -1.632 1 97.69 162 GLN B N 1
ATOM 4597 C CA . GLN B 1 162 ? -6.414 -12.875 -2.652 1 97.69 162 GLN B CA 1
ATOM 4598 C C . GLN B 1 162 ? -6.484 -13.953 -3.734 1 97.69 162 GLN B C 1
ATOM 4600 O O . GLN B 1 162 ? -6.43 -13.641 -4.926 1 97.69 162 GLN B O 1
ATOM 4605 N N . ILE B 1 163 ? -6.66 -15.172 -3.34 1 98.56 163 ILE B N 1
ATOM 4606 C CA . ILE B 1 163 ? -6.727 -16.266 -4.305 1 98.56 163 ILE B CA 1
ATOM 4607 C C . ILE B 1 163 ? -8.008 -16.156 -5.121 1 98.56 163 ILE B C 1
ATOM 4609 O O . ILE B 1 163 ? -7.992 -16.328 -6.344 1 98.56 163 ILE B O 1
ATOM 4613 N N . ALA B 1 164 ? -9.125 -15.891 -4.453 1 98.06 164 ALA B N 1
ATOM 4614 C CA . ALA B 1 164 ? -10.398 -15.742 -5.152 1 98.06 164 ALA B CA 1
ATOM 4615 C C . ALA B 1 164 ? -10.32 -14.672 -6.23 1 98.06 164 ALA B C 1
ATOM 4617 O O . ALA B 1 164 ? -10.797 -14.867 -7.348 1 98.06 164 ALA B O 1
ATOM 4618 N N . CYS B 1 165 ? -9.695 -13.586 -5.871 1 96.75 165 CYS B N 1
ATOM 4619 C CA . CYS B 1 165 ? -9.555 -12.492 -6.828 1 96.75 165 CYS B CA 1
ATOM 4620 C C . CYS B 1 165 ? -8.672 -12.906 -7.996 1 96.75 165 CYS B C 1
ATOM 4622 O O . CYS B 1 165 ? -8.953 -12.562 -9.148 1 96.75 165 CYS B O 1
ATOM 4624 N N . ALA B 1 166 ? -7.602 -13.586 -7.707 1 97.88 166 ALA B N 1
ATOM 4625 C CA . ALA B 1 166 ? -6.711 -14.062 -8.758 1 97.88 166 ALA B CA 1
ATOM 4626 C C . ALA B 1 166 ? -7.434 -15.039 -9.688 1 97.88 166 ALA B C 1
ATOM 4628 O O . ALA B 1 166 ? -7.324 -14.93 -10.914 1 97.88 166 ALA B O 1
ATOM 4629 N N . VAL B 1 167 ? -8.195 -15.953 -9.102 1 98.31 167 VAL B N 1
ATOM 4630 C CA . VAL B 1 167 ? -8.945 -16.938 -9.875 1 98.31 167 VAL B CA 1
ATOM 4631 C C . VAL B 1 167 ? -9.969 -16.25 -10.758 1 98.31 167 VAL B C 1
ATOM 4633 O O . VAL B 1 167 ? -10.133 -16.594 -11.93 1 98.31 167 VAL B O 1
ATOM 4636 N N . LYS B 1 168 ? -10.641 -15.312 -10.211 1 97.19 168 LYS B N 1
ATOM 4637 C CA . LYS B 1 168 ? -11.633 -14.578 -10.984 1 97.19 168 LYS B CA 1
ATOM 4638 C C . LYS B 1 168 ? -11 -13.945 -12.219 1 97.19 168 LYS B C 1
ATOM 4640 O O . LYS B 1 168 ? -11.547 -14.039 -13.32 1 97.19 168 LYS B O 1
ATOM 4645 N N . LYS B 1 169 ? -9.883 -13.273 -12.023 1 96.5 169 LYS B N 1
ATOM 4646 C CA . LYS B 1 169 ? -9.203 -12.617 -13.133 1 96.5 169 LYS B CA 1
ATOM 4647 C C . LYS B 1 169 ? -8.906 -13.617 -14.25 1 96.5 169 LYS B C 1
ATOM 4649 O O . LYS B 1 169 ? -9.164 -13.336 -15.422 1 96.5 169 LYS B O 1
ATOM 4654 N N . VAL B 1 170 ? -8.414 -14.742 -13.906 1 98 170 VAL B N 1
ATOM 4655 C CA . VAL B 1 170 ? -8.023 -15.758 -14.883 1 98 170 VAL B CA 1
ATOM 4656 C C . VAL B 1 170 ? -9.266 -16.344 -15.547 1 98 170 VAL B C 1
ATOM 4658 O O . VAL B 1 170 ? -9.305 -16.5 -16.766 1 98 170 VAL B O 1
ATOM 4661 N N . HIS B 1 171 ? -10.32 -16.625 -14.75 1 97.38 171 HIS B N 1
ATOM 4662 C CA . HIS B 1 171 ? -11.562 -17.203 -15.273 1 97.38 171 HIS B CA 1
ATOM 4663 C C . HIS B 1 171 ? -12.266 -16.219 -16.203 1 97.38 171 HIS B C 1
ATOM 4665 O O . HIS B 1 171 ? -12.836 -16.625 -17.219 1 97.38 171 HIS B O 1
ATOM 4671 N N . ASP B 1 172 ? -12.18 -14.938 -15.883 1 95.5 172 ASP B N 1
ATOM 4672 C CA . ASP B 1 172 ? -12.797 -13.914 -16.719 1 95.5 172 ASP B CA 1
ATOM 4673 C C . ASP B 1 172 ? -12.141 -13.867 -18.094 1 95.5 172 ASP B C 1
ATOM 4675 O O . ASP B 1 172 ? -12.766 -13.461 -19.078 1 95.5 172 ASP B O 1
ATOM 4679 N N . LEU B 1 173 ? -10.906 -14.281 -18.156 1 95.38 173 LEU B N 1
ATOM 4680 C CA . LEU B 1 173 ? -10.18 -14.32 -19.422 1 95.38 173 LEU B CA 1
ATOM 4681 C C . LEU B 1 173 ? -10.438 -15.625 -20.172 1 95.38 173 LEU B C 1
ATOM 4683 O O . LEU B 1 173 ? -9.852 -15.867 -21.219 1 95.38 173 LEU B O 1
ATOM 4687 N N . GLY B 1 174 ? -11.258 -16.438 -19.562 1 95.62 174 GLY B N 1
ATOM 4688 C CA . GLY B 1 174 ? -11.586 -17.719 -20.188 1 95.62 174 GLY B CA 1
ATOM 4689 C C . GLY B 1 174 ? -10.508 -18.766 -19.969 1 95.62 174 GLY B C 1
ATOM 4690 O O . GLY B 1 174 ? -10.453 -19.75 -20.719 1 95.62 174 GLY B O 1
ATOM 4691 N N . GLN B 1 175 ? -9.586 -18.516 -19.047 1 96.62 175 GLN B N 1
ATOM 4692 C CA . GLN B 1 175 ? -8.508 -19.453 -18.75 1 96.62 175 GLN B CA 1
ATOM 4693 C C . GLN B 1 175 ? -8.719 -20.141 -17.406 1 96.62 175 GLN B C 1
ATOM 4695 O O . GLN B 1 175 ? -9.703 -19.859 -16.719 1 96.62 175 GLN B O 1
ATOM 4700 N N . ALA B 1 176 ? -7.895 -21.125 -17.094 1 98 176 ALA B N 1
ATOM 4701 C CA . ALA B 1 176 ? -7.871 -21.797 -15.805 1 98 176 ALA B CA 1
ATOM 4702 C C . ALA B 1 176 ? -6.492 -21.688 -15.156 1 98 176 ALA B C 1
ATOM 4704 O O . ALA B 1 176 ? -5.473 -21.719 -15.844 1 98 176 ALA B O 1
ATOM 4705 N N . VAL B 1 177 ? -6.453 -21.562 -13.797 1 98.19 177 VAL B N 1
ATOM 4706 C CA . VAL B 1 177 ? -5.211 -21.359 -13.062 1 98.19 177 VAL B CA 1
ATOM 4707 C C . VAL B 1 177 ? -4.422 -22.672 -13.023 1 98.19 177 VAL B C 1
ATOM 4709 O O . VAL B 1 177 ? -3.24 -22.703 -13.383 1 98.19 177 VAL B O 1
ATOM 4712 N N . ARG B 1 178 ? -5.027 -23.719 -12.516 1 96.88 178 ARG B N 1
ATOM 4713 C CA . ARG B 1 178 ? -4.574 -25.109 -12.531 1 96.88 178 ARG B CA 1
ATOM 4714 C C . ARG B 1 178 ? -3.416 -25.328 -11.562 1 96.88 178 ARG B C 1
ATOM 4716 O O . ARG B 1 178 ? -2.828 -26.406 -11.516 1 96.88 178 ARG B O 1
ATOM 4723 N N . MET B 1 179 ? -3.012 -24.297 -10.797 1 96 179 MET B N 1
ATOM 4724 C CA . MET B 1 179 ? -1.823 -24.375 -9.945 1 96 179 MET B CA 1
ATOM 4725 C C . MET B 1 179 ? -2.137 -23.906 -8.531 1 96 179 MET B C 1
ATOM 4727 O O . MET B 1 179 ? -1.371 -23.141 -7.938 1 96 179 MET B O 1
ATOM 4731 N N . ILE B 1 180 ? -3.264 -24.312 -7.984 1 97.88 180 ILE B N 1
ATOM 4732 C CA . ILE B 1 180 ? -3.646 -23.828 -6.66 1 97.88 180 ILE B CA 1
ATOM 4733 C C . ILE B 1 180 ? -3.396 -24.922 -5.621 1 97.88 180 ILE B C 1
ATOM 4735 O O . ILE B 1 180 ? -4.23 -25.812 -5.426 1 97.88 180 ILE B O 1
ATOM 4739 N N . ASP B 1 181 ? -2.275 -24.875 -4.961 1 96.44 181 ASP B N 1
ATOM 4740 C CA . ASP B 1 181 ? -1.99 -25.766 -3.834 1 96.44 181 ASP B CA 1
ATOM 4741 C C . ASP B 1 181 ? -0.864 -25.203 -2.969 1 96.44 181 ASP B C 1
ATOM 4743 O O . ASP B 1 181 ? -0.269 -24.172 -3.305 1 96.44 181 ASP B O 1
ATOM 4747 N N . VAL B 1 182 ? -0.536 -25.828 -1.911 1 96.81 182 VAL B N 1
ATOM 4748 C CA . VAL B 1 182 ? 0.344 -25.312 -0.872 1 96.81 182 VAL B CA 1
ATOM 4749 C C . VAL B 1 182 ? 1.772 -25.219 -1.404 1 96.81 182 VAL B C 1
ATOM 4751 O O . VAL B 1 182 ? 2.582 -24.438 -0.887 1 96.81 182 VAL B O 1
ATOM 4754 N N . SER B 1 183 ? 2.105 -25.953 -2.416 1 94.88 183 SER B N 1
ATOM 4755 C CA . SER B 1 183 ? 3.469 -25.953 -2.941 1 94.88 183 SER B CA 1
ATOM 4756 C C . SER B 1 183 ? 3.631 -24.938 -4.059 1 94.88 183 SER B C 1
ATOM 4758 O O . SER B 1 183 ? 4.75 -24.656 -4.492 1 94.88 183 SER B O 1
ATOM 4760 N N . LYS B 1 184 ? 2.521 -24.328 -4.512 1 96.69 184 LYS B N 1
ATOM 4761 C CA . LYS B 1 184 ? 2.586 -23.453 -5.672 1 96.69 184 LYS B CA 1
ATOM 4762 C C . LYS B 1 184 ? 2.201 -22.016 -5.297 1 96.69 184 LYS B C 1
ATOM 4764 O O . LYS B 1 184 ? 2.453 -21.078 -6.055 1 96.69 184 LYS B O 1
ATOM 4769 N N . VAL B 1 185 ? 1.591 -21.875 -4.195 1 98.56 185 VAL B N 1
ATOM 4770 C CA . VAL B 1 185 ? 1.271 -20.531 -3.719 1 98.56 185 VAL B CA 1
ATOM 4771 C C . VAL B 1 185 ? 2.373 -20.047 -2.787 1 98.56 185 VAL B C 1
ATOM 4773 O O . VAL B 1 185 ? 2.721 -20.719 -1.813 1 98.56 185 VAL B O 1
ATOM 4776 N N . LEU B 1 186 ? 2.918 -18.875 -3.113 1 98 186 LEU B N 1
ATOM 4777 C CA . LEU B 1 186 ? 4.066 -18.344 -2.387 1 98 186 LEU B CA 1
ATOM 4778 C C . LEU B 1 186 ? 3.637 -17.234 -1.423 1 98 186 LEU B C 1
ATOM 4780 O O . LEU B 1 186 ? 2.783 -16.406 -1.756 1 98 186 LEU B O 1
ATOM 4784 N N . LEU B 1 187 ? 4.141 -17.297 -0.259 1 97.5 187 LEU B N 1
ATOM 4785 C CA . LEU B 1 187 ? 4.117 -16.172 0.669 1 97.5 187 LEU B CA 1
ATOM 4786 C C . LEU B 1 187 ? 5.277 -15.219 0.399 1 97.5 187 LEU B C 1
ATOM 4788 O O . LEU B 1 187 ? 6.441 -15.594 0.547 1 97.5 187 LEU B O 1
ATOM 4792 N N . THR B 1 188 ? 5.035 -13.969 -0.057 1 94.31 188 THR B N 1
ATOM 4793 C CA . THR B 1 188 ? 6.078 -13.039 -0.485 1 94.31 188 THR B CA 1
ATOM 4794 C C . THR B 1 188 ? 6.188 -11.867 0.478 1 94.31 188 THR B C 1
ATOM 4796 O O . THR B 1 188 ? 7.047 -10.992 0.311 1 94.31 188 THR B O 1
ATOM 4799 N N . GLY B 1 189 ? 5.383 -11.75 1.447 1 88.81 189 GLY B N 1
ATOM 4800 C CA . GLY B 1 189 ? 5.324 -10.719 2.473 1 88.81 189 GLY B CA 1
ATOM 4801 C C . GLY B 1 189 ? 4.324 -11.031 3.57 1 88.81 189 GLY B C 1
ATOM 4802 O O . GLY B 1 189 ? 3.848 -12.156 3.684 1 88.81 189 GLY B O 1
ATOM 4803 N N . GLN B 1 190 ? 4.023 -9.977 4.359 1 88.62 190 GLN B N 1
ATOM 4804 C CA . GLN B 1 190 ? 3.045 -10.195 5.418 1 88.62 190 GLN B CA 1
ATOM 4805 C C . GLN B 1 190 ? 1.651 -10.422 4.836 1 88.62 190 GLN B C 1
ATOM 4807 O O . GLN B 1 190 ? 1.044 -9.492 4.293 1 88.62 190 GLN B O 1
ATOM 4812 N N . ASN B 1 191 ? 1.205 -11.602 4.895 1 91.75 191 ASN B N 1
ATOM 4813 C CA . ASN B 1 191 ? -0.104 -12.039 4.418 1 91.75 191 ASN B CA 1
ATOM 4814 C C . ASN B 1 191 ? -0.286 -11.758 2.932 1 91.75 191 ASN B C 1
ATOM 4816 O O . ASN B 1 191 ? -1.405 -11.516 2.473 1 91.75 191 ASN B O 1
ATOM 4820 N N . ARG B 1 192 ? 0.82 -11.625 2.254 1 95.62 192 ARG B N 1
ATOM 4821 C CA . ARG B 1 192 ? 0.795 -11.406 0.812 1 95.62 192 ARG B CA 1
ATOM 4822 C C . ARG B 1 192 ? 1.151 -12.68 0.056 1 95.62 192 ARG B C 1
ATOM 4824 O O . ARG B 1 192 ? 2.248 -13.219 0.219 1 95.62 192 ARG B O 1
ATOM 4831 N N . ILE B 1 193 ? 0.215 -13.141 -0.736 1 97.81 193 ILE B N 1
ATOM 4832 C CA . ILE B 1 193 ? 0.488 -14.398 -1.414 1 97.81 193 ILE B CA 1
ATOM 4833 C C . ILE B 1 193 ? 0.374 -14.211 -2.926 1 97.81 193 ILE B C 1
ATOM 4835 O O . ILE B 1 193 ? -0.279 -13.273 -3.391 1 97.81 193 ILE B O 1
ATOM 4839 N N . ARG B 1 194 ? 1.025 -15.07 -3.693 1 98.44 194 ARG B N 1
ATOM 4840 C CA . ARG B 1 194 ? 1.015 -15.078 -5.152 1 98.44 194 ARG B CA 1
ATOM 4841 C C . ARG B 1 194 ? 1.035 -16.5 -5.691 1 98.44 194 ARG B C 1
ATOM 4843 O O . ARG B 1 194 ? 1.775 -17.359 -5.191 1 98.44 194 ARG B O 1
ATOM 4850 N N . ILE B 1 195 ? 0.188 -16.75 -6.641 1 98.62 195 ILE B N 1
ATOM 4851 C CA . ILE B 1 195 ? 0.178 -18.062 -7.281 1 98.62 195 ILE B CA 1
ATOM 4852 C C . ILE B 1 195 ? 1.339 -18.172 -8.266 1 98.62 195 ILE B C 1
ATOM 4854 O O . ILE B 1 195 ? 1.535 -17.281 -9.102 1 98.62 195 ILE B O 1
ATOM 4858 N N . SER B 1 196 ? 2.109 -19.219 -8.164 1 97.62 196 SER B N 1
ATOM 4859 C CA . SER B 1 196 ? 3.285 -19.406 -9.008 1 97.62 196 SER B CA 1
ATOM 4860 C C . SER B 1 196 ? 3.041 -20.469 -10.078 1 97.62 196 SER B C 1
ATOM 4862 O O . SER B 1 196 ? 2.021 -21.156 -10.047 1 97.62 196 SER B O 1
ATOM 4864 N N . SER B 1 197 ? 3.908 -20.5 -11.102 1 96.5 197 SER B N 1
ATOM 4865 C CA . SER B 1 197 ? 4.027 -21.578 -12.094 1 96.5 197 SER B CA 1
ATOM 4866 C C . SER B 1 197 ? 2.824 -21.594 -13.031 1 96.5 197 SER B C 1
ATOM 4868 O O . SER B 1 197 ? 2.48 -22.641 -13.586 1 96.5 197 SER B O 1
ATOM 4870 N N . CYS B 1 198 ? 2.152 -20.516 -13.148 1 97.38 198 CYS B N 1
ATOM 4871 C CA . CYS B 1 198 ? 1.017 -20.453 -14.062 1 97.38 198 CYS B CA 1
ATOM 4872 C C . CYS B 1 198 ? 1.474 -20.562 -15.508 1 97.38 198 CYS B C 1
ATOM 4874 O O . CYS B 1 198 ? 2.592 -20.172 -15.844 1 97.38 198 CYS B O 1
ATOM 4876 N N . GLY B 1 199 ? 0.662 -21.141 -16.344 1 95.69 199 GLY B N 1
ATOM 4877 C CA . GLY B 1 199 ? 0.935 -21.219 -17.766 1 95.69 199 GLY B CA 1
ATOM 4878 C C . GLY B 1 199 ? 1.675 -22.484 -18.172 1 95.69 199 GLY B C 1
ATOM 4879 O O . GLY B 1 199 ? 1.541 -22.953 -19.297 1 95.69 199 GLY B O 1
ATOM 4880 N N . ILE B 1 200 ? 2.416 -23.109 -17.281 1 95.25 200 ILE B N 1
ATOM 4881 C CA . ILE B 1 200 ? 3.271 -24.25 -17.594 1 95.25 200 ILE B CA 1
ATOM 4882 C C . ILE B 1 200 ? 2.412 -25.438 -18.031 1 95.25 200 ILE B C 1
ATOM 4884 O O . ILE B 1 200 ? 2.703 -26.094 -19.031 1 95.25 200 ILE B O 1
ATOM 4888 N N . VAL B 1 201 ? 1.347 -25.719 -17.297 1 94.31 201 VAL B N 1
ATOM 4889 C CA . VAL B 1 201 ? 0.501 -26.875 -17.578 1 94.31 201 VAL B CA 1
ATOM 4890 C C . VAL B 1 201 ? -0.177 -26.703 -18.938 1 94.31 201 VAL B C 1
ATOM 4892 O O . VAL B 1 201 ? -0.393 -27.688 -19.656 1 94.31 201 VAL B O 1
ATOM 4895 N N . ASP B 1 202 ? -0.476 -25.469 -19.297 1 94.56 202 ASP B N 1
ATOM 4896 C CA . ASP B 1 202 ? -1.078 -25.203 -20.594 1 94.56 202 ASP B CA 1
ATOM 4897 C C . ASP B 1 202 ? -0.142 -25.609 -21.734 1 94.56 202 ASP B C 1
ATOM 4899 O O . ASP B 1 202 ? -0.592 -26.109 -22.766 1 94.56 202 ASP B O 1
ATOM 4903 N N . VAL B 1 203 ? 1.127 -25.406 -21.516 1 94.06 203 VAL B N 1
ATOM 4904 C CA . VAL B 1 203 ? 2.117 -25.781 -22.516 1 94.06 203 VAL B CA 1
ATOM 4905 C C . VAL B 1 203 ? 2.285 -27.297 -22.547 1 94.06 203 VAL B C 1
ATOM 4907 O O . VAL B 1 203 ? 2.268 -27.922 -23.609 1 94.06 203 VAL B O 1
ATOM 4910 N N . LEU B 1 204 ? 2.354 -27.875 -21.406 1 92.56 204 LEU B N 1
ATOM 4911 C CA . LEU B 1 204 ? 2.615 -29.297 -21.281 1 92.56 204 LEU B CA 1
ATOM 4912 C C . LEU B 1 204 ? 1.447 -30.125 -21.812 1 92.56 204 LEU B C 1
ATOM 4914 O O . LEU B 1 204 ? 1.646 -31.203 -22.359 1 92.56 204 LEU B O 1
ATOM 4918 N N . MET B 1 205 ? 0.225 -29.562 -21.703 1 90.88 205 MET B N 1
ATOM 4919 C CA . MET B 1 205 ? -0.976 -30.312 -22.062 1 90.88 205 MET B CA 1
ATOM 4920 C C . MET B 1 205 ? -1.577 -29.781 -23.359 1 90.88 205 MET B C 1
ATOM 4922 O O . MET B 1 205 ? -2.76 -30 -23.641 1 90.88 205 MET B O 1
ATOM 4926 N N . HIS B 1 206 ? -0.834 -29.094 -24.109 1 87.81 206 HIS B N 1
ATOM 4927 C CA . HIS B 1 206 ? -1.327 -28.438 -25.312 1 87.81 206 HIS B CA 1
ATOM 4928 C C . HIS B 1 206 ? -1.996 -29.438 -26.25 1 87.81 206 HIS B C 1
ATOM 4930 O O . HIS B 1 206 ? -2.986 -29.094 -26.906 1 87.81 206 HIS B O 1
ATOM 4936 N N . ASP B 1 207 ? -1.55 -30.719 -26.297 1 86.19 207 ASP B N 1
ATOM 4937 C CA . ASP B 1 207 ? -2.039 -31.703 -27.266 1 86.19 207 ASP B CA 1
ATOM 4938 C C . ASP B 1 207 ? -3.256 -32.438 -26.719 1 86.19 207 ASP B C 1
ATOM 4940 O O . ASP B 1 207 ? -3.9 -33.188 -27.453 1 86.19 207 ASP B O 1
ATOM 4944 N N . THR B 1 208 ? -3.512 -32.219 -25.484 1 86.94 208 THR B N 1
ATOM 4945 C CA . THR B 1 208 ? -4.648 -32.875 -24.859 1 86.94 208 THR B CA 1
ATOM 4946 C C . THR B 1 208 ? -5.887 -31.984 -24.891 1 86.94 208 THR B C 1
ATOM 4948 O O . THR B 1 208 ? -5.836 -30.812 -24.484 1 86.94 208 THR B O 1
ATOM 4951 N N . VAL B 1 209 ? -6.91 -32.438 -25.516 1 88.69 209 VAL B N 1
ATOM 4952 C CA . VAL B 1 209 ? -8.156 -31.672 -25.562 1 88.69 209 VAL B CA 1
ATOM 4953 C C . VAL B 1 209 ? -8.789 -31.656 -24.172 1 88.69 209 VAL B C 1
ATOM 4955 O O . VAL B 1 209 ? -9.016 -32.688 -23.562 1 88.69 209 VAL B O 1
ATOM 4958 N N . GLN B 1 210 ? -8.906 -30.469 -23.656 1 89.88 210 GLN B N 1
ATOM 4959 C CA . GLN B 1 210 ? -9.5 -30.297 -22.344 1 89.88 210 GLN B CA 1
ATOM 4960 C C . GLN B 1 210 ? -10.633 -29.266 -22.375 1 89.88 210 GLN B C 1
ATOM 4962 O O . GLN B 1 210 ? -10.594 -28.312 -23.156 1 89.88 210 GLN B O 1
ATOM 4967 N N . ASP B 1 211 ? -11.68 -29.531 -21.547 1 94.44 211 ASP B N 1
ATOM 4968 C CA . ASP B 1 211 ? -12.805 -28.609 -21.406 1 94.44 211 ASP B CA 1
ATOM 4969 C C . ASP B 1 211 ? -12.492 -27.516 -20.391 1 94.44 211 ASP B C 1
ATOM 4971 O O . ASP B 1 211 ? -12.281 -27.797 -19.203 1 94.44 211 ASP B O 1
ATOM 4975 N N . MET B 1 212 ? -12.562 -26.312 -20.844 1 94.44 212 MET B N 1
ATOM 4976 C CA . MET B 1 212 ? -12.164 -25.172 -20.016 1 94.44 212 MET B CA 1
ATOM 4977 C C . MET B 1 212 ? -13.078 -25.031 -18.812 1 94.44 212 MET B C 1
ATOM 4979 O O . MET B 1 212 ? -12.625 -24.703 -17.719 1 94.44 212 MET B O 1
ATOM 4983 N N . LEU B 1 213 ? -14.328 -25.234 -18.984 1 94.38 213 LEU B N 1
ATOM 4984 C CA . LEU B 1 213 ? -15.266 -25.141 -17.859 1 94.38 213 LEU B CA 1
ATOM 4985 C C . LEU B 1 213 ? -14.938 -26.172 -16.781 1 94.38 213 LEU B C 1
ATOM 4987 O O . LEU B 1 213 ? -15 -25.859 -15.594 1 94.38 213 LEU B O 1
ATOM 4991 N N . THR B 1 214 ? -14.586 -27.344 -17.25 1 94.62 214 THR B N 1
ATOM 4992 C CA . THR B 1 214 ? -14.195 -28.391 -16.312 1 94.62 214 THR B CA 1
ATOM 4993 C C . THR B 1 214 ? -12.93 -28 -15.562 1 94.62 214 THR B C 1
ATOM 4995 O O . THR B 1 214 ? -12.82 -28.219 -14.352 1 94.62 214 THR B O 1
ATOM 4998 N N . LEU B 1 215 ? -11.977 -27.422 -16.266 1 96.19 215 LEU B N 1
ATOM 4999 C CA . LEU B 1 215 ? -10.727 -26.984 -15.656 1 96.19 215 LEU B CA 1
ATOM 5000 C C . LEU B 1 215 ? -10.977 -25.875 -14.633 1 96.19 215 LEU B C 1
ATOM 5002 O O . LEU B 1 215 ? -10.352 -25.859 -13.57 1 96.19 215 LEU B O 1
ATOM 5006 N N . GLN B 1 216 ? -11.906 -25.016 -14.961 1 97 216 GLN B N 1
ATOM 5007 C CA . GLN B 1 216 ? -12.242 -23.922 -14.039 1 97 216 GLN B CA 1
ATOM 5008 C C . GLN B 1 216 ? -12.945 -24.453 -12.797 1 97 216 GLN B C 1
ATOM 5010 O O . GLN B 1 216 ? -12.727 -23.953 -11.688 1 97 216 GLN B O 1
ATOM 5015 N N . GLN B 1 217 ? -13.75 -25.516 -12.984 1 96.69 217 GLN B N 1
ATOM 5016 C CA . GLN B 1 217 ? -14.344 -26.172 -11.828 1 96.69 217 GLN B CA 1
ATOM 5017 C C . GLN B 1 217 ? -13.281 -26.828 -10.961 1 96.69 217 GLN B C 1
ATOM 5019 O O . GLN B 1 217 ? -13.359 -26.766 -9.727 1 96.69 217 GLN B O 1
ATOM 5024 N N . GLU B 1 218 ? -12.32 -27.375 -11.594 1 96.19 218 GLU B N 1
ATOM 5025 C CA . GLU B 1 218 ? -11.219 -28.016 -10.867 1 96.19 218 GLU B CA 1
ATOM 5026 C C . GLU B 1 218 ? -10.414 -26.969 -10.086 1 96.19 218 GLU B C 1
ATOM 5028 O O . GLU B 1 218 ? -9.914 -27.266 -9 1 96.19 218 GLU B O 1
ATOM 5033 N N . ASP B 1 219 ? -10.289 -25.75 -10.664 1 97.94 219 ASP B N 1
ATOM 5034 C CA . ASP B 1 219 ? -9.625 -24.672 -9.945 1 97.94 219 ASP B CA 1
ATOM 5035 C C . ASP B 1 219 ? -10.281 -24.438 -8.586 1 97.94 219 ASP B C 1
ATOM 5037 O O . ASP B 1 219 ? -9.586 -24.281 -7.574 1 97.94 219 ASP B O 1
ATOM 5041 N N . LEU B 1 220 ? -11.602 -24.406 -8.578 1 97.88 220 LEU B N 1
ATOM 5042 C CA . LEU B 1 220 ? -12.336 -24.172 -7.34 1 97.88 220 LEU B CA 1
ATOM 5043 C C . LEU B 1 220 ? -12.141 -25.328 -6.359 1 97.88 220 LEU B C 1
ATOM 5045 O O . LEU B 1 220 ? -11.977 -25.094 -5.156 1 97.88 220 LEU B O 1
ATOM 5049 N N . THR B 1 221 ? -12.086 -26.516 -6.891 1 97.12 221 THR B N 1
ATOM 5050 C CA . THR B 1 221 ? -11.844 -27.688 -6.055 1 97.12 221 THR B CA 1
ATOM 5051 C C . THR B 1 221 ? -10.445 -27.641 -5.445 1 97.12 221 THR B C 1
ATOM 5053 O O . THR B 1 221 ? -10.273 -27.906 -4.254 1 97.12 221 THR B O 1
ATOM 5056 N N . MET B 1 222 ? -9.453 -27.312 -6.281 1 97.75 222 MET B N 1
ATOM 5057 C CA . MET B 1 222 ? -8.086 -27.156 -5.785 1 97.75 222 MET B CA 1
ATOM 5058 C C . MET B 1 222 ? -8.016 -26.078 -4.711 1 97.75 222 MET B C 1
ATOM 5060 O O . MET B 1 222 ? -7.324 -26.25 -3.703 1 97.75 222 MET B O 1
ATOM 5064 N N . PHE B 1 223 ? -8.742 -25.031 -4.941 1 98.44 223 PHE B N 1
ATOM 5065 C CA . PHE B 1 223 ? -8.844 -23.938 -3.979 1 98.44 223 PHE B CA 1
ATOM 5066 C C . PHE B 1 223 ? -9.414 -24.422 -2.656 1 98.44 223 PHE B C 1
ATOM 5068 O O . PHE B 1 223 ? -8.875 -24.141 -1.59 1 98.44 223 PHE B O 1
ATOM 5075 N N . GLY B 1 224 ? -10.43 -25.156 -2.707 1 98.25 224 GLY B N 1
ATOM 5076 C CA . GLY B 1 224 ? -11.008 -25.75 -1.512 1 98.25 224 GLY B CA 1
ATOM 5077 C C . GLY B 1 224 ? -10.047 -26.672 -0.77 1 98.25 224 GLY B C 1
ATOM 5078 O O . GLY B 1 224 ? -9.93 -26.578 0.454 1 98.25 224 GLY B O 1
ATOM 5079 N N . ARG B 1 225 ? -9.406 -27.531 -1.505 1 98.06 225 ARG B N 1
ATOM 5080 C CA . ARG B 1 225 ? -8.414 -28.406 -0.908 1 98.06 225 ARG B CA 1
ATOM 5081 C C . ARG B 1 225 ? -7.328 -27.609 -0.184 1 98.06 225 ARG B C 1
ATOM 5083 O O . ARG B 1 225 ? -6.871 -28.016 0.889 1 98.06 225 ARG B O 1
ATOM 5090 N N . LEU B 1 226 ? -6.918 -26.547 -0.792 1 98.62 226 LEU B N 1
ATOM 5091 C CA . LEU B 1 226 ? -5.922 -25.672 -0.175 1 98.62 226 LEU B CA 1
ATOM 5092 C C . LEU B 1 226 ? -6.438 -25.109 1.144 1 98.62 226 LEU B C 1
ATOM 5094 O O . LEU B 1 226 ? -5.719 -25.109 2.145 1 98.62 226 LEU B O 1
ATOM 5098 N N . VAL B 1 227 ? -7.695 -24.594 1.152 1 98.69 227 VAL B N 1
ATOM 5099 C CA . VAL B 1 227 ? -8.289 -24.031 2.363 1 98.69 227 VAL B CA 1
ATOM 5100 C C . VAL B 1 227 ? -8.32 -25.094 3.459 1 98.69 227 VAL B C 1
ATOM 5102 O O . VAL B 1 227 ? -7.93 -24.844 4.598 1 98.69 227 VAL B O 1
ATOM 5105 N N . PHE B 1 228 ? -8.727 -26.344 3.078 1 98.38 228 PHE B N 1
ATOM 5106 C CA . PHE B 1 228 ? -8.734 -27.438 4.031 1 98.38 228 PHE B CA 1
ATOM 5107 C C . PHE B 1 228 ? -7.336 -27.703 4.578 1 98.38 228 PHE B C 1
ATOM 5109 O O . PHE B 1 228 ? -7.156 -27.844 5.789 1 98.38 228 PHE B O 1
ATOM 5116 N N . ALA B 1 229 ? -6.391 -27.734 3.734 1 98.19 229 ALA B N 1
ATOM 5117 C CA . ALA B 1 229 ? -5.016 -28.047 4.129 1 98.19 229 ALA B CA 1
ATOM 5118 C C . ALA B 1 229 ? -4.492 -27 5.117 1 98.19 229 ALA B C 1
ATOM 5120 O O . ALA B 1 229 ? -3.865 -27.359 6.121 1 98.19 229 ALA B O 1
ATOM 5121 N N . LEU B 1 230 ? -4.758 -25.75 4.844 1 98.19 230 LEU B N 1
ATOM 5122 C CA . LEU B 1 230 ? -4.266 -24.656 5.688 1 98.19 230 LEU B CA 1
ATOM 5123 C C . LEU B 1 230 ? -4.977 -24.656 7.039 1 98.19 230 LEU B C 1
ATOM 5125 O O . LEU B 1 230 ? -4.34 -24.484 8.078 1 98.19 230 LEU B O 1
ATOM 5129 N N . CYS B 1 231 ? -6.289 -24.859 7.027 1 98.12 231 CYS B N 1
ATOM 5130 C CA . CYS B 1 231 ? -7.078 -24.797 8.25 1 98.12 231 CYS B CA 1
ATOM 5131 C C . CYS B 1 231 ? -6.766 -25.969 9.164 1 98.12 231 CYS B C 1
ATOM 5133 O O . CYS B 1 231 ? -6.844 -25.859 10.391 1 98.12 231 CYS B O 1
ATOM 5135 N N . CYS B 1 232 ? -6.379 -27.078 8.578 1 97.06 232 CYS B N 1
ATOM 5136 C CA . CYS B 1 232 ? -6.191 -28.297 9.367 1 97.06 232 CYS B CA 1
ATOM 5137 C C . CYS B 1 232 ? -4.715 -28.641 9.5 1 97.06 232 CYS B C 1
ATOM 5139 O O . CYS B 1 232 ? -4.355 -29.609 10.18 1 97.06 232 CYS B O 1
ATOM 5141 N N . ASN B 1 233 ? -3.896 -27.891 8.867 1 94.69 233 ASN B N 1
ATOM 5142 C CA . ASN B 1 233 ? -2.465 -28.172 8.844 1 94.69 233 ASN B CA 1
ATOM 5143 C C . ASN B 1 233 ? -2.18 -29.594 8.367 1 94.69 233 ASN B C 1
ATOM 5145 O O . ASN B 1 233 ? -1.428 -30.328 9.016 1 94.69 233 ASN B O 1
ATOM 5149 N N . ASN B 1 234 ? -2.857 -29.906 7.277 1 95.12 234 ASN B N 1
ATOM 5150 C CA . ASN B 1 234 ? -2.797 -31.25 6.684 1 95.12 234 ASN B CA 1
ATOM 5151 C C . ASN B 1 234 ? -3.127 -31.203 5.195 1 95.12 234 ASN B C 1
ATOM 5153 O O . ASN B 1 234 ? -4.246 -30.875 4.809 1 95.12 234 ASN B O 1
ATOM 5157 N N . VAL B 1 235 ? -2.186 -31.641 4.359 1 94.94 235 VAL B N 1
ATOM 5158 C CA . VAL B 1 235 ? -2.344 -31.562 2.91 1 94.94 235 VAL B CA 1
ATOM 5159 C C . VAL B 1 235 ? -3.48 -32.5 2.463 1 94.94 235 VAL B C 1
ATOM 5161 O O . VAL B 1 235 ? -4.145 -32.219 1.459 1 94.94 235 VAL B O 1
ATOM 5164 N N . SER B 1 236 ? -3.807 -33.5 3.25 1 94.75 236 SER B N 1
ATOM 5165 C CA . SER B 1 236 ? -4.812 -34.5 2.873 1 94.75 236 SER B CA 1
ATOM 5166 C C . SER B 1 236 ? -6.145 -34.219 3.564 1 94.75 236 SER B C 1
ATOM 5168 O O . SER B 1 236 ? -7.016 -35.094 3.604 1 94.75 236 SER B O 1
ATOM 5170 N N . ALA B 1 237 ? -6.336 -33.094 4.02 1 95 237 ALA B N 1
ATOM 5171 C CA . ALA B 1 237 ? -7.469 -32.781 4.887 1 95 237 ALA B CA 1
ATOM 5172 C C . ALA B 1 237 ? -8.789 -32.938 4.133 1 95 237 ALA B C 1
ATOM 5174 O O . ALA B 1 237 ? -9.82 -33.25 4.73 1 95 237 ALA B O 1
ATOM 5175 N N . ALA B 1 238 ? -8.797 -32.719 2.85 1 93.81 238 ALA B N 1
ATOM 5176 C CA . ALA B 1 238 ? -10.039 -32.719 2.08 1 93.81 238 ALA B CA 1
ATOM 5177 C C . ALA B 1 238 ? -10.336 -34.094 1.508 1 93.81 238 ALA B C 1
ATOM 5179 O O . ALA B 1 238 ? -11.383 -34.281 0.883 1 93.81 238 ALA B O 1
ATOM 5180 N N . THR B 1 239 ? -9.469 -35 1.709 1 93.81 239 THR B N 1
ATOM 5181 C CA . THR B 1 239 ? -9.695 -36.344 1.188 1 93.81 239 THR B CA 1
ATOM 5182 C C . THR B 1 239 ? -10.828 -37.031 1.942 1 93.81 239 THR B C 1
ATOM 5184 O O . THR B 1 239 ? -11.172 -36.656 3.061 1 93.81 239 THR B O 1
ATOM 5187 N N . SER B 1 240 ? -11.398 -38 1.308 1 92.06 240 SER B N 1
ATOM 5188 C CA . SER B 1 240 ? -12.547 -38.688 1.861 1 92.06 240 SER B CA 1
ATOM 5189 C C . SER B 1 240 ? -12.227 -39.281 3.232 1 92.06 240 SER B C 1
ATOM 5191 O O . SER B 1 240 ? -13.07 -39.281 4.133 1 92.06 240 SER B O 1
ATOM 5193 N N . ALA B 1 241 ? -11.031 -39.719 3.436 1 93.12 241 ALA B N 1
ATOM 5194 C CA . ALA B 1 241 ? -10.617 -40.375 4.672 1 93.12 241 ALA B CA 1
ATOM 5195 C C . ALA B 1 241 ? -10.594 -39.406 5.836 1 93.12 241 ALA B C 1
ATOM 5197 O O . ALA B 1 241 ? -10.844 -39.781 6.984 1 93.12 241 ALA B O 1
ATOM 5198 N N . HIS B 1 242 ? -10.359 -38.156 5.516 1 94.5 242 HIS B N 1
ATOM 5199 C CA . HIS B 1 242 ? -10.156 -37.188 6.586 1 94.5 242 HIS B CA 1
ATOM 5200 C C . HIS B 1 242 ? -11.258 -36.125 6.594 1 94.5 242 HIS B C 1
ATOM 5202 O O . HIS B 1 242 ? -11.305 -35.281 7.492 1 94.5 242 HIS B O 1
ATOM 5208 N N . PHE B 1 243 ? -12.125 -36.219 5.715 1 94.88 243 PHE B N 1
ATOM 5209 C CA . PHE B 1 243 ? -13.055 -35.125 5.406 1 94.88 243 PHE B CA 1
ATOM 5210 C C . PHE B 1 243 ? -13.875 -34.75 6.629 1 94.88 243 PHE B C 1
ATOM 5212 O O . PHE B 1 243 ? -13.93 -33.562 7.02 1 94.88 243 PHE B O 1
ATOM 5219 N N . GLN B 1 244 ? -14.508 -35.719 7.258 1 95.62 244 GLN B N 1
ATOM 5220 C CA . GLN B 1 244 ? -15.391 -35.469 8.391 1 95.62 244 GLN B CA 1
ATOM 5221 C C . GLN B 1 244 ? -14.617 -34.906 9.57 1 95.62 244 GLN B C 1
ATOM 5223 O O . GLN B 1 244 ? -15.062 -33.938 10.219 1 95.62 244 GLN B O 1
ATOM 5228 N N . LYS B 1 245 ? -13.547 -35.469 9.812 1 96.88 245 LYS B N 1
ATOM 5229 C CA . LYS B 1 245 ? -12.695 -35 10.898 1 96.88 245 LYS B CA 1
ATOM 5230 C C . LYS B 1 245 ? -12.219 -33.562 10.625 1 96.88 245 LYS B C 1
ATOM 5232 O O . LYS B 1 245 ? -12.18 -32.75 11.531 1 96.88 245 LYS B O 1
ATOM 5237 N N . SER B 1 246 ? -11.805 -33.344 9.398 1 97.44 246 SER B N 1
ATOM 5238 C CA . SER B 1 246 ? -11.336 -32.031 9 1 97.44 246 SER B CA 1
ATOM 5239 C C . SER B 1 246 ? -12.438 -30.969 9.156 1 97.44 246 SER B C 1
ATOM 5241 O O . SER B 1 246 ? -12.188 -29.875 9.648 1 97.44 246 SER B O 1
ATOM 5243 N N . LEU B 1 247 ? -13.602 -31.328 8.805 1 96.62 247 LEU B N 1
ATOM 5244 C CA . LEU B 1 247 ? -14.734 -30.406 8.898 1 96.62 247 LEU B CA 1
ATOM 5245 C C . LEU B 1 247 ? -15.023 -30.031 10.344 1 96.62 247 LEU B C 1
ATOM 5247 O O . LEU B 1 247 ? -15.328 -28.875 10.648 1 96.62 247 LEU B O 1
ATOM 5251 N N . GLU B 1 248 ? -14.953 -31 11.188 1 97.44 248 GLU B N 1
ATOM 5252 C CA . GLU B 1 248 ? -15.164 -30.75 12.617 1 97.44 248 GLU B CA 1
ATOM 5253 C C . GLU B 1 248 ? -14.078 -29.844 13.18 1 97.44 248 GLU B C 1
ATOM 5255 O O . GLU B 1 248 ? -14.375 -28.938 13.969 1 97.44 248 GLU B O 1
ATOM 5260 N N . LEU B 1 249 ? -12.938 -30.141 12.75 1 97.19 249 LEU B N 1
ATOM 5261 C CA . LEU B 1 249 ? -11.82 -29.328 13.211 1 97.19 249 LEU B CA 1
ATOM 5262 C C . LEU B 1 249 ? -11.977 -27.875 12.766 1 97.19 249 LEU B C 1
ATOM 5264 O O . LEU B 1 249 ? -11.773 -26.953 13.555 1 97.19 249 LEU B O 1
ATOM 5268 N N . ILE B 1 250 ? -12.328 -27.641 11.547 1 98 250 ILE B N 1
ATOM 5269 C CA . ILE B 1 250 ? -12.539 -26.297 11.016 1 98 250 ILE B CA 1
ATOM 5270 C C . ILE B 1 250 ? -13.648 -25.594 11.805 1 98 250 ILE B C 1
ATOM 5272 O O . ILE B 1 250 ? -13.523 -24.422 12.156 1 98 250 ILE B O 1
ATOM 5276 N N . GLY B 1 251 ? -14.68 -26.312 12.109 1 97.69 251 GLY B N 1
ATOM 5277 C CA . GLY B 1 251 ? -15.789 -25.766 12.867 1 97.69 251 GLY B CA 1
ATOM 5278 C C . GLY B 1 251 ? -15.406 -25.359 14.273 1 97.69 251 GLY B C 1
ATOM 5279 O O . GLY B 1 251 ? -15.992 -24.438 14.844 1 97.69 251 GLY B O 1
ATOM 5280 N N . ARG B 1 252 ? -14.453 -26 14.789 1 97.19 252 ARG B N 1
ATOM 5281 C CA . ARG B 1 252 ? -13.992 -25.719 16.141 1 97.19 252 ARG B CA 1
ATOM 5282 C C . ARG B 1 252 ? -13.023 -24.531 16.156 1 97.19 252 ARG B C 1
ATOM 5284 O O . ARG B 1 252 ? -13.055 -23.719 17.078 1 97.19 252 ARG B O 1
ATOM 5291 N N . LEU B 1 253 ? -12.203 -24.484 15.172 1 96.94 253 LEU B N 1
ATOM 5292 C CA . LEU B 1 253 ? -11.078 -23.547 15.195 1 96.94 253 LEU B CA 1
ATOM 5293 C C . LEU B 1 253 ? -11.461 -22.234 14.531 1 96.94 253 LEU B C 1
ATOM 5295 O O . LEU B 1 253 ? -10.891 -21.188 14.859 1 96.94 253 LEU B O 1
ATOM 5299 N N . TYR B 1 254 ? -12.383 -22.281 13.594 1 98.12 254 TYR B N 1
ATOM 5300 C CA . TYR B 1 254 ? -12.68 -21.109 12.789 1 98.12 254 TYR B CA 1
ATOM 5301 C C . TYR B 1 254 ? -14.18 -20.828 12.758 1 98.12 254 TYR B C 1
ATOM 5303 O O . TYR B 1 254 ? -14.977 -21.625 13.273 1 98.12 254 TYR B O 1
ATOM 5311 N N . SER B 1 255 ? -14.57 -19.656 12.234 1 97.81 255 SER B N 1
ATOM 5312 C CA . SER B 1 255 ? -15.969 -19.234 12.164 1 97.81 255 SER B CA 1
ATOM 5313 C C . SER B 1 255 ? -16.75 -20.078 11.172 1 97.81 255 SER B C 1
ATOM 5315 O O . SER B 1 255 ? -16.172 -20.766 10.344 1 97.81 255 SER B O 1
ATOM 5317 N N . ALA B 1 256 ? -18.031 -19.969 11.172 1 97.75 256 ALA B N 1
ATOM 5318 C CA . ALA B 1 256 ? -18.922 -20.656 10.242 1 97.75 256 ALA B CA 1
ATOM 5319 C C . ALA B 1 256 ? -18.688 -20.188 8.812 1 97.75 256 ALA B C 1
ATOM 5321 O O . ALA B 1 256 ? -18.844 -20.969 7.863 1 97.75 256 ALA B O 1
ATOM 5322 N N . ASP B 1 257 ? -18.297 -18.922 8.68 1 97.56 257 ASP B N 1
ATOM 5323 C CA . ASP B 1 257 ? -18.047 -18.391 7.348 1 97.56 257 ASP B CA 1
ATOM 5324 C C . ASP B 1 257 ? -16.906 -19.125 6.652 1 97.56 257 ASP B C 1
ATOM 5326 O O . ASP B 1 257 ? -17 -19.438 5.469 1 97.56 257 ASP B O 1
ATOM 5330 N N . VAL B 1 258 ? -15.836 -19.422 7.395 1 98.25 258 VAL B N 1
ATOM 5331 C CA . VAL B 1 258 ? -14.703 -20.141 6.832 1 98.25 258 VAL B CA 1
ATOM 5332 C C . VAL B 1 258 ? -15.133 -21.547 6.422 1 98.25 258 VAL B C 1
ATOM 5334 O O . VAL B 1 258 ? -14.812 -22.016 5.324 1 98.25 258 VAL B O 1
ATOM 5337 N N . LYS B 1 259 ? -15.852 -22.141 7.305 1 98.06 259 LYS B N 1
ATOM 5338 C CA . LYS B 1 259 ? -16.328 -23.5 7.043 1 98.06 259 LYS B CA 1
ATOM 5339 C C . LYS B 1 259 ? -17.234 -23.531 5.805 1 98.06 259 LYS B C 1
ATOM 5341 O O . LYS B 1 259 ? -17.109 -24.422 4.965 1 98.06 259 LYS B O 1
ATOM 5346 N N . ASN B 1 260 ? -18.141 -22.594 5.668 1 97.44 260 ASN B N 1
ATOM 5347 C CA . ASN B 1 260 ? -19.047 -22.5 4.531 1 97.44 260 ASN B CA 1
ATOM 5348 C C . ASN B 1 260 ? -18.297 -22.328 3.217 1 97.44 260 ASN B C 1
ATOM 5350 O O . ASN B 1 260 ? -18.656 -22.922 2.205 1 97.44 260 ASN B O 1
ATOM 5354 N N . VAL B 1 261 ? -17.281 -21.5 3.258 1 97.88 261 VAL B N 1
ATOM 5355 C CA . VAL B 1 261 ? -16.484 -21.266 2.064 1 97.88 261 VAL B CA 1
ATOM 5356 C C . VAL B 1 261 ? -15.766 -22.562 1.666 1 97.88 261 VAL B C 1
ATOM 5358 O O . VAL B 1 261 ? -15.773 -22.953 0.495 1 97.88 261 VAL B O 1
ATOM 5361 N N . ALA B 1 262 ? -15.148 -23.234 2.637 1 97.81 262 ALA B N 1
ATOM 5362 C CA . ALA B 1 262 ? -14.461 -24.5 2.379 1 97.81 262 ALA B CA 1
ATOM 5363 C C . ALA B 1 262 ? -15.398 -25.516 1.751 1 97.81 262 ALA B C 1
ATOM 5365 O O . ALA B 1 262 ? -15.047 -26.172 0.76 1 97.81 262 ALA B O 1
ATOM 5366 N N . LEU B 1 263 ? -16.609 -25.578 2.25 1 96 263 LEU B N 1
ATOM 5367 C CA . LEU B 1 263 ? -17.594 -26.531 1.772 1 96 263 LEU B CA 1
ATOM 5368 C C . LEU B 1 263 ? -18.078 -26.172 0.374 1 96 263 LEU B C 1
ATOM 5370 O O . LEU B 1 263 ? -18.234 -27.031 -0.487 1 96 263 LEU B O 1
ATOM 5374 N N . PHE B 1 264 ? -18.328 -24.922 0.139 1 96.69 264 PHE B N 1
ATOM 5375 C CA . PHE B 1 264 ? -18.766 -24.453 -1.174 1 96.69 264 PHE B CA 1
ATOM 5376 C C . PHE B 1 264 ? -17.75 -24.844 -2.246 1 96.69 264 PHE B C 1
ATOM 5378 O O . PHE B 1 264 ? -18.125 -25.328 -3.316 1 96.69 264 PHE B O 1
ATOM 5385 N N . LEU B 1 265 ? -16.469 -24.672 -1.895 1 97.19 265 LEU B N 1
ATOM 5386 C CA . LEU B 1 265 ? -15.398 -24.844 -2.867 1 97.19 265 LEU B CA 1
ATOM 5387 C C . LEU B 1 265 ? -15.219 -26.312 -3.227 1 97.19 265 LEU B C 1
ATOM 5389 O O . LEU B 1 265 ? -14.844 -26.641 -4.355 1 97.19 265 LEU B O 1
ATOM 5393 N N . ILE B 1 266 ? -15.492 -27.234 -2.322 1 94.12 266 ILE B N 1
ATOM 5394 C CA . ILE B 1 266 ? -15.211 -28.641 -2.572 1 94.12 266 ILE B CA 1
ATOM 5395 C C . ILE B 1 266 ? -16.484 -29.359 -2.992 1 94.12 266 ILE B C 1
ATOM 5397 O O . ILE B 1 266 ? -16.469 -30.562 -3.289 1 94.12 266 ILE B O 1
ATOM 5401 N N . SER B 1 267 ? -17.562 -28.672 -3.072 1 89.06 267 SER B N 1
ATOM 5402 C CA . SER B 1 267 ? -18.844 -29.297 -3.391 1 89.06 267 SER B CA 1
ATOM 5403 C C . SER B 1 267 ? -18.875 -29.812 -4.824 1 89.06 267 SER B C 1
ATOM 5405 O O . SER B 1 267 ? -18.344 -29.156 -5.734 1 89.06 267 SER B O 1
ATOM 5407 N N . LYS B 1 268 ? -19.219 -31.016 -5.207 1 77.44 268 LYS B N 1
ATOM 5408 C CA . LYS B 1 268 ? -19.234 -31.625 -6.539 1 77.44 268 LYS B CA 1
ATOM 5409 C C . LYS B 1 268 ? -20.656 -31.656 -7.102 1 77.44 268 LYS B C 1
ATOM 5411 O O . LYS B 1 268 ? -20.859 -31.562 -8.32 1 77.44 268 LYS B O 1
ATOM 5416 N N . GLY B 1 269 ? -21.75 -31.828 -6.387 1 64.56 269 GLY B N 1
ATOM 5417 C CA . GLY B 1 269 ? -23.047 -32.25 -6.867 1 64.56 269 GLY B CA 1
ATOM 5418 C C . GLY B 1 269 ? -23.891 -31.141 -7.445 1 64.56 269 GLY B C 1
ATOM 5419 O O . GLY B 1 269 ? -24.828 -31.375 -8.203 1 64.56 269 GLY B O 1
ATOM 5420 N N . GLY B 1 270 ? -23.641 -29.984 -7.238 1 63 270 GLY B N 1
ATOM 5421 C CA . GLY B 1 270 ? -24.625 -28.984 -7.617 1 63 270 GLY B CA 1
ATOM 5422 C C . GLY B 1 270 ? -24.25 -28.219 -8.875 1 63 270 GLY B C 1
ATOM 5423 O O . GLY B 1 270 ? -23.359 -28.641 -9.617 1 63 270 GLY B O 1
ATOM 5424 N N . PRO B 1 271 ? -25.172 -27.391 -9.297 1 75.38 271 PRO B N 1
ATOM 5425 C CA . PRO B 1 271 ? -24.844 -26.5 -10.406 1 75.38 271 PRO B CA 1
ATOM 5426 C C . PRO B 1 271 ? -23.406 -25.984 -10.359 1 75.38 271 PRO B C 1
ATOM 5428 O O . PRO B 1 271 ? -22.781 -25.984 -9.297 1 75.38 271 PRO B O 1
ATOM 5431 N N . HIS B 1 272 ? -22.875 -25.797 -11.555 1 84.81 272 HIS B N 1
ATOM 5432 C CA . HIS B 1 272 ? -21.5 -25.312 -11.672 1 84.81 272 HIS B CA 1
ATOM 5433 C C . HIS B 1 272 ? -21.266 -24.109 -10.766 1 84.81 272 HIS B C 1
ATOM 5435 O O . HIS B 1 272 ? -22.031 -23.141 -10.805 1 84.81 272 HIS B O 1
ATOM 5441 N N . ARG B 1 273 ? -20.328 -24.344 -9.945 1 91.06 273 ARG B N 1
ATOM 5442 C CA . ARG B 1 273 ? -19.891 -23.266 -9.086 1 91.06 273 ARG B CA 1
ATOM 5443 C C . ARG B 1 273 ? -19.141 -22.203 -9.898 1 91.06 273 ARG B C 1
ATOM 5445 O O . ARG B 1 273 ? -18.562 -22.5 -10.945 1 91.06 273 ARG B O 1
ATOM 5452 N N . ASN B 1 274 ? -19.266 -21.031 -9.453 1 92.5 274 ASN B N 1
ATOM 5453 C CA . ASN B 1 274 ? -18.531 -19.938 -10.078 1 92.5 274 ASN B CA 1
ATOM 5454 C C . ASN B 1 274 ? -17.891 -19.031 -9.031 1 92.5 274 ASN B C 1
ATOM 5456 O O . ASN B 1 274 ? -18.438 -18.844 -7.941 1 92.5 274 ASN B O 1
ATOM 5460 N N . VAL B 1 275 ? -16.719 -18.594 -9.406 1 95.25 275 VAL B N 1
ATOM 5461 C CA . VAL B 1 275 ? -15.93 -17.797 -8.477 1 95.25 275 VAL B CA 1
ATOM 5462 C C . VAL B 1 275 ? -16.703 -16.547 -8.086 1 95.25 275 VAL B C 1
ATOM 5464 O O . VAL B 1 275 ? -16.547 -16.016 -6.98 1 95.25 275 VAL B O 1
ATOM 5467 N N . ASP B 1 276 ? -17.609 -16.047 -8.906 1 93.38 276 ASP B N 1
ATOM 5468 C CA . ASP B 1 276 ? -18.438 -14.891 -8.578 1 93.38 276 ASP B CA 1
ATOM 5469 C C . ASP B 1 276 ? -19.359 -15.188 -7.402 1 93.38 276 ASP B C 1
ATOM 5471 O O . ASP B 1 276 ? -19.609 -14.312 -6.566 1 93.38 276 ASP B O 1
ATOM 5475 N N . GLN B 1 277 ? -19.859 -16.375 -7.387 1 93.62 277 GLN B N 1
ATOM 5476 C CA . GLN B 1 277 ? -20.672 -16.781 -6.258 1 93.62 277 GLN B CA 1
ATOM 5477 C C . GLN B 1 277 ? -19.875 -16.766 -4.957 1 93.62 277 GLN B C 1
ATOM 5479 O O . GLN B 1 277 ? -20.375 -16.328 -3.922 1 93.62 277 GLN B O 1
ATOM 5484 N N . LEU B 1 278 ? -18.656 -17.25 -5.051 1 95.88 278 LEU B N 1
ATOM 5485 C CA . LEU B 1 278 ? -17.766 -17.203 -3.887 1 95.88 278 LEU B CA 1
ATOM 5486 C C . LEU B 1 278 ? -17.547 -15.773 -3.426 1 95.88 278 LEU B C 1
ATOM 5488 O O . LEU B 1 278 ? -17.688 -15.469 -2.238 1 95.88 278 LEU B O 1
ATOM 5492 N N . LEU B 1 279 ? -17.234 -14.914 -4.359 1 94 279 LEU B N 1
ATOM 5493 C CA . LEU B 1 279 ? -16.938 -13.523 -4.047 1 94 279 LEU B CA 1
ATOM 5494 C C . LEU B 1 279 ? -18.156 -12.828 -3.457 1 94 279 LEU B C 1
ATOM 5496 O O . LEU B 1 279 ? -18.031 -11.945 -2.602 1 94 279 LEU B O 1
ATOM 5500 N N . ASP B 1 280 ? -19.312 -13.273 -3.859 1 91.31 280 ASP B N 1
ATOM 5501 C CA . ASP B 1 280 ? -20.547 -12.75 -3.277 1 91.31 280 ASP B CA 1
ATOM 5502 C C . ASP B 1 280 ? -20.688 -13.188 -1.821 1 91.31 280 ASP B C 1
ATOM 5504 O O . ASP B 1 280 ? -21.047 -12.383 -0.958 1 91.31 280 ASP B O 1
ATOM 5508 N N . MET B 1 281 ? -20.344 -14.375 -1.598 1 92.56 281 MET B N 1
ATOM 5509 C CA . MET B 1 281 ? -20.438 -14.953 -0.26 1 92.56 281 MET B CA 1
ATOM 5510 C C . MET B 1 281 ? -19.5 -14.242 0.709 1 92.56 281 MET B C 1
ATOM 5512 O O . MET B 1 281 ? -19.797 -14.117 1.897 1 92.56 281 MET B O 1
ATOM 5516 N N . ILE B 1 282 ? -18.406 -13.727 0.174 1 94.75 282 ILE B N 1
ATOM 5517 C CA . ILE B 1 282 ? -17.391 -13.219 1.087 1 94.75 282 ILE B CA 1
ATOM 5518 C C . ILE B 1 282 ? -17.188 -11.727 0.839 1 94.75 282 ILE B C 1
ATOM 5520 O O . ILE B 1 282 ? -16.078 -11.203 1.032 1 94.75 282 ILE B O 1
ATOM 5524 N N . ARG B 1 283 ? -18.125 -11.023 0.373 1 89.31 283 ARG B N 1
ATOM 5525 C CA . ARG B 1 283 ? -18.031 -9.617 -0 1 89.31 283 ARG B CA 1
ATOM 5526 C C . ARG B 1 283 ? -17.516 -8.773 1.159 1 89.31 283 ARG B C 1
ATOM 5528 O O . ARG B 1 283 ? -16.703 -7.879 0.962 1 89.31 283 ARG B O 1
ATOM 5535 N N . GLY B 1 284 ? -18.047 -9.078 2.359 1 89.19 284 GLY B N 1
ATOM 5536 C CA . GLY B 1 284 ? -17.578 -8.344 3.529 1 89.19 284 GLY B CA 1
ATOM 5537 C C . GLY B 1 284 ? -16.094 -8.508 3.779 1 89.19 284 GLY B C 1
ATOM 5538 O O . GLY B 1 284 ? -15.406 -7.551 4.152 1 89.19 284 GLY B O 1
ATOM 5539 N N . LYS B 1 285 ? -15.57 -9.688 3.545 1 93.94 285 LYS B N 1
ATOM 5540 C CA . LYS B 1 285 ? -14.148 -9.961 3.754 1 93.94 285 LYS B CA 1
ATOM 5541 C C . LYS B 1 285 ? -13.297 -9.273 2.688 1 93.94 285 LYS B C 1
ATOM 5543 O O . LYS B 1 285 ? -12.18 -8.836 2.965 1 93.94 285 LYS B O 1
ATOM 5548 N N . VAL B 1 286 ? -13.828 -9.164 1.49 1 93.06 286 VAL B N 1
ATOM 5549 C CA . VAL B 1 286 ? -13.125 -8.477 0.41 1 93.06 286 VAL B CA 1
ATOM 5550 C C . VAL B 1 286 ? -12.938 -7.004 0.773 1 93.06 286 VAL B C 1
ATOM 5552 O O . VAL B 1 286 ? -11.852 -6.445 0.581 1 93.06 286 VAL B O 1
ATOM 5555 N N . MET B 1 287 ? -13.953 -6.422 1.294 1 89.56 287 MET B N 1
ATOM 5556 C CA . MET B 1 287 ? -13.891 -5.02 1.705 1 89.56 287 MET B CA 1
ATOM 5557 C C . MET B 1 287 ? -12.859 -4.828 2.816 1 89.56 287 MET B C 1
ATOM 5559 O O . MET B 1 287 ? -12.109 -3.855 2.809 1 89.56 287 MET B O 1
ATOM 5563 N N . GLN B 1 288 ? -12.883 -5.75 3.707 1 91.5 288 GLN B N 1
ATOM 5564 C CA . GLN B 1 288 ? -11.922 -5.68 4.805 1 91.5 288 GLN B CA 1
ATOM 5565 C C . GLN B 1 288 ? -10.484 -5.766 4.289 1 91.5 288 GLN B C 1
ATOM 5567 O O . GLN B 1 288 ? -9.609 -5.047 4.77 1 91.5 288 GLN B O 1
ATOM 5572 N N . GLU B 1 289 ? -10.289 -6.664 3.318 1 93.38 289 GLU B N 1
ATOM 5573 C CA . GLU B 1 289 ? -8.961 -6.805 2.73 1 93.38 289 GLU B CA 1
ATOM 5574 C C . GLU B 1 289 ? -8.547 -5.531 1.996 1 93.38 289 GLU B C 1
ATOM 5576 O O . GLU B 1 289 ? -7.367 -5.168 1.996 1 93.38 289 GLU B O 1
ATOM 5581 N N . GLN B 1 290 ? -9.469 -4.934 1.37 1 90.69 290 GLN B N 1
ATOM 5582 C CA . GLN B 1 290 ? -9.188 -3.666 0.703 1 90.69 290 GLN B CA 1
ATOM 5583 C C . GLN B 1 290 ? -8.758 -2.6 1.706 1 90.69 290 GLN B C 1
ATOM 5585 O O . GLN B 1 290 ? -7.797 -1.867 1.468 1 90.69 290 GLN B O 1
ATOM 5590 N N . GLU B 1 291 ? -9.5 -2.523 2.781 1 90.62 291 GLU B N 1
ATOM 5591 C CA . GLU B 1 291 ? -9.164 -1.583 3.844 1 90.62 291 GLU B CA 1
ATOM 5592 C C . GLU B 1 291 ? -7.75 -1.826 4.367 1 90.62 291 GLU B C 1
ATOM 5594 O O . GLU B 1 291 ? -6.98 -0.882 4.547 1 90.62 291 GLU B O 1
ATOM 5599 N N . GLU B 1 292 ? -7.473 -3.051 4.551 1 92 292 GLU B N 1
ATOM 5600 C CA . GLU B 1 292 ? -6.152 -3.41 5.059 1 92 292 GLU B CA 1
ATOM 5601 C C . GLU B 1 292 ? -5.055 -3.033 4.066 1 92 292 GLU B C 1
ATOM 5603 O O . GLU B 1 292 ? -3.979 -2.586 4.461 1 92 292 GLU B O 1
ATOM 5608 N N . ALA B 1 293 ? -5.324 -3.279 2.838 1 92.12 293 ALA B N 1
ATOM 5609 C CA . ALA B 1 293 ? -4.355 -2.934 1.803 1 92.12 293 ALA B CA 1
ATOM 5610 C C . ALA B 1 293 ? -4.105 -1.429 1.768 1 92.12 293 ALA B C 1
ATOM 5612 O O . ALA B 1 293 ? -2.965 -0.986 1.601 1 92.12 293 ALA B O 1
ATOM 5613 N N . LEU B 1 294 ? -5.148 -0.623 1.899 1 91.75 294 LEU B N 1
ATOM 5614 C CA . LEU B 1 294 ? -5.004 0.829 1.931 1 91.75 294 LEU B CA 1
ATOM 5615 C C . LEU B 1 294 ? -4.215 1.27 3.158 1 91.75 294 LEU B C 1
ATOM 5617 O O . LEU B 1 294 ? -3.357 2.152 3.066 1 91.75 294 LEU B O 1
ATOM 5621 N N . ASN B 1 295 ? -4.48 0.658 4.277 1 91.62 295 ASN B N 1
ATOM 5622 C CA . ASN B 1 295 ? -3.711 0.946 5.48 1 91.62 295 ASN B CA 1
ATOM 5623 C C . ASN B 1 295 ? -2.23 0.631 5.289 1 91.62 295 ASN B C 1
ATOM 5625 O O . ASN B 1 295 ? -1.366 1.391 5.73 1 91.62 295 ASN B O 1
ATOM 5629 N N . ALA B 1 296 ? -1.988 -0.503 4.66 1 90.56 296 ALA B N 1
ATOM 5630 C CA . ALA B 1 296 ? -0.605 -0.885 4.387 1 90.56 296 ALA B CA 1
ATOM 5631 C C . ALA B 1 296 ? 0.079 0.142 3.488 1 90.56 296 ALA B C 1
ATOM 5633 O O . ALA B 1 296 ? 1.235 0.503 3.719 1 90.56 296 ALA B O 1
ATOM 5634 N N . THR B 1 297 ? -0.59 0.625 2.496 1 88.94 297 THR B N 1
ATOM 5635 C CA . THR B 1 297 ? -0.06 1.646 1.6 1 88.94 297 THR B CA 1
ATOM 5636 C C . THR B 1 297 ? 0.287 2.916 2.371 1 88.94 297 THR B C 1
ATOM 5638 O O . THR B 1 297 ? 1.352 3.502 2.166 1 88.94 297 THR B O 1
ATOM 5641 N N . ASP B 1 298 ? -0.583 3.303 3.256 1 88.88 298 ASP B N 1
ATOM 5642 C CA . ASP B 1 298 ? -0.336 4.488 4.07 1 88.88 298 ASP B CA 1
ATOM 5643 C C . ASP B 1 298 ? 0.929 4.324 4.91 1 88.88 298 ASP B C 1
ATOM 5645 O O . ASP B 1 298 ? 1.765 5.23 4.965 1 88.88 298 ASP B O 1
ATOM 5649 N N . ARG B 1 299 ? 1.026 3.199 5.5 1 88.31 299 ARG B N 1
ATOM 5650 C CA . ARG B 1 299 ? 2.184 2.91 6.34 1 88.31 299 ARG B CA 1
ATOM 5651 C C . ARG B 1 299 ? 3.473 2.945 5.527 1 88.31 299 ARG B C 1
ATOM 5653 O O . ARG B 1 299 ? 4.453 3.57 5.934 1 88.31 299 ARG B O 1
ATOM 5660 N N . LEU B 1 300 ? 3.449 2.295 4.406 1 86.31 300 LEU B N 1
ATOM 5661 C CA . LEU B 1 300 ? 4.625 2.207 3.549 1 86.31 300 LEU B CA 1
ATOM 5662 C C . LEU B 1 300 ? 5.008 3.58 3.012 1 86.31 300 LEU B C 1
ATOM 5664 O O . LEU B 1 300 ? 6.195 3.906 2.916 1 86.31 300 LEU B O 1
ATOM 5668 N N . GLU B 1 301 ? 3.988 4.336 2.643 1 84.06 301 GLU B N 1
ATOM 5669 C CA . GLU B 1 301 ? 4.254 5.695 2.18 1 84.06 301 GLU B CA 1
ATOM 5670 C C . GLU B 1 301 ? 4.922 6.527 3.27 1 84.06 301 GLU B C 1
ATOM 5672 O O . GLU B 1 301 ? 5.855 7.285 2.996 1 84.06 301 GLU B O 1
ATOM 5677 N N . HIS B 1 302 ? 4.453 6.402 4.441 1 81.25 302 HIS B N 1
ATOM 5678 C CA . HIS B 1 302 ? 5.035 7.109 5.574 1 81.25 302 HIS B CA 1
ATOM 5679 C C . HIS B 1 302 ? 6.488 6.699 5.797 1 81.25 302 HIS B C 1
ATOM 5681 O O . HIS B 1 302 ? 7.363 7.551 5.957 1 81.25 302 HIS B O 1
ATOM 5687 N N . GLU B 1 303 ? 6.715 5.406 5.73 1 80.94 303 GLU B N 1
ATOM 5688 C CA . GLU B 1 303 ? 8.062 4.887 5.902 1 80.94 303 GLU B CA 1
ATOM 5689 C C . GLU B 1 303 ? 8.992 5.363 4.785 1 80.94 303 GLU B C 1
ATOM 5691 O O . GLU B 1 303 ? 10.148 5.707 5.035 1 80.94 303 GLU B O 1
ATOM 5696 N N . LEU B 1 304 ? 8.469 5.352 3.598 1 79.5 304 LEU B N 1
ATOM 5697 C CA . LEU B 1 304 ? 9.242 5.785 2.441 1 79.5 304 LEU B CA 1
ATOM 5698 C C . LEU B 1 304 ? 9.617 7.258 2.559 1 79.5 304 LEU B C 1
ATOM 5700 O O . LEU B 1 304 ? 10.742 7.641 2.236 1 79.5 304 LEU B O 1
ATOM 5704 N N . GLN B 1 305 ? 8.672 8.086 2.969 1 73.81 305 GLN B N 1
ATOM 5705 C CA . GLN B 1 305 ? 8.953 9.5 3.158 1 73.81 305 GLN B CA 1
ATOM 5706 C C . GLN B 1 305 ? 10.086 9.711 4.16 1 73.81 305 GLN B C 1
ATOM 5708 O O . GLN B 1 305 ? 10.969 10.539 3.938 1 73.81 305 GLN B O 1
ATOM 5713 N N . SER B 1 306 ? 10.078 8.898 5.168 1 72.38 306 SER B N 1
ATOM 5714 C CA . SER B 1 306 ? 11.141 8.953 6.16 1 72.38 306 SER B CA 1
ATOM 5715 C C . SER B 1 306 ? 12.484 8.547 5.559 1 72.38 306 SER B C 1
ATOM 5717 O O . SER B 1 306 ? 13.508 9.18 5.82 1 72.38 306 SER B O 1
ATOM 5719 N N . GLU B 1 307 ? 12.391 7.551 4.688 1 73.56 307 GLU B N 1
ATOM 5720 C CA . GLU B 1 307 ? 13.617 7.039 4.082 1 73.56 307 GLU B CA 1
ATOM 5721 C C . GLU B 1 307 ? 14.141 7.996 3.012 1 73.56 307 GLU B C 1
ATOM 5723 O O . GLU B 1 307 ? 15.352 8.086 2.797 1 73.56 307 GLU B O 1
ATOM 5728 N N . LEU B 1 308 ? 13.266 8.594 2.334 1 69.44 308 LEU B N 1
ATOM 5729 C CA . LEU B 1 308 ? 13.68 9.594 1.358 1 69.44 308 LEU B CA 1
ATOM 5730 C C . LEU B 1 308 ? 14.469 10.719 2.029 1 69.44 308 LEU B C 1
ATOM 5732 O O . LEU B 1 308 ? 15.414 11.258 1.442 1 69.44 308 LEU B O 1
ATOM 5736 N N . GLU B 1 309 ? 14.094 10.984 3.225 1 73.38 309 GLU B N 1
ATOM 5737 C CA . GLU B 1 309 ? 14.898 11.922 4 1 73.38 309 GLU B CA 1
ATOM 5738 C C . GLU B 1 309 ? 16.328 11.406 4.172 1 73.38 309 GLU B C 1
ATOM 5740 O O . GLU B 1 309 ? 17.281 12.18 4.125 1 73.38 309 GLU B O 1
ATOM 5745 N N . ASN B 1 310 ? 16.375 10.117 4.199 1 76.25 310 ASN B N 1
ATOM 5746 C CA . ASN B 1 310 ? 17.688 9.5 4.309 1 76.25 310 ASN B CA 1
ATOM 5747 C C . ASN B 1 310 ? 18.5 9.672 3.023 1 76.25 310 ASN B C 1
ATOM 5749 O O . ASN B 1 310 ? 19.719 9.859 3.07 1 76.25 310 ASN B O 1
ATOM 5753 N N . ALA B 1 311 ? 17.859 9.562 1.921 1 78.12 311 ALA B N 1
ATOM 5754 C CA . ALA B 1 311 ? 18.531 9.773 0.646 1 78.12 311 ALA B CA 1
ATOM 5755 C C . ALA B 1 311 ? 19.125 11.18 0.559 1 78.12 311 ALA B C 1
ATOM 5757 O O . ALA B 1 311 ? 20.234 11.359 0.074 1 78.12 311 ALA B O 1
ATOM 5758 N N . ARG B 1 312 ? 18.359 12.086 0.983 1 80.81 312 ARG B N 1
ATOM 5759 C CA . ARG B 1 312 ? 18.844 13.461 1.01 1 80.81 312 ARG B CA 1
ATOM 5760 C C . ARG B 1 312 ? 20.062 13.594 1.927 1 80.81 312 ARG B C 1
ATOM 5762 O O . ARG B 1 312 ? 21.031 14.266 1.585 1 80.81 312 ARG B O 1
ATOM 5769 N N . LEU B 1 313 ? 19.969 12.914 2.949 1 83.94 313 LEU B N 1
ATOM 5770 C CA . LEU B 1 313 ? 21.062 12.945 3.898 1 83.94 313 LEU B CA 1
ATOM 5771 C C . LEU B 1 313 ? 22.312 12.297 3.301 1 83.94 313 LEU B C 1
ATOM 5773 O O . LEU B 1 313 ? 23.438 12.781 3.518 1 83.94 313 LEU B O 1
ATOM 5777 N N . VAL B 1 314 ? 22.062 11.25 2.562 1 84.88 314 VAL B N 1
ATOM 5778 C CA . VAL B 1 314 ? 23.188 10.586 1.922 1 84.88 314 VAL B CA 1
ATOM 5779 C C . VAL B 1 314 ? 23.859 11.539 0.941 1 84.88 314 VAL B C 1
ATOM 5781 O O . VAL B 1 314 ? 25.094 11.664 0.935 1 84.88 314 VAL B O 1
ATOM 5784 N N . ARG B 1 315 ? 23.109 12.172 0.17 1 83.75 315 ARG B N 1
ATOM 5785 C CA . ARG B 1 315 ? 23.672 13.125 -0.788 1 83.75 315 ARG B CA 1
ATOM 5786 C C . ARG B 1 315 ? 24.438 14.234 -0.075 1 83.75 315 ARG B C 1
ATOM 5788 O O . ARG B 1 315 ? 25.531 14.602 -0.491 1 83.75 315 ARG B O 1
ATOM 5795 N N . LEU B 1 316 ? 23.812 14.719 0.95 1 85.75 316 LEU B N 1
ATOM 5796 C CA . LEU B 1 316 ? 24.438 15.789 1.724 1 85.75 316 LEU B CA 1
ATOM 5797 C C . LEU B 1 316 ? 25.766 15.312 2.328 1 85.75 316 LEU B C 1
ATOM 5799 O O . LEU B 1 316 ? 26.766 16.016 2.26 1 85.75 316 LEU B O 1
ATOM 5803 N N . LEU B 1 317 ? 25.734 14.18 2.863 1 87.81 317 LEU B N 1
ATOM 5804 C CA . LEU B 1 317 ? 26.922 13.625 3.504 1 87.81 317 LEU B CA 1
ATOM 5805 C C . LEU B 1 317 ? 28 13.328 2.475 1 87.81 317 LEU B C 1
ATOM 5807 O O . LEU B 1 317 ? 29.188 13.516 2.75 1 87.81 317 LEU B O 1
ATOM 5811 N N . CYS B 1 318 ? 27.609 12.844 1.374 1 85.56 318 CYS B N 1
ATOM 5812 C CA . CYS B 1 318 ? 28.578 12.625 0.308 1 85.56 318 CYS B CA 1
ATOM 5813 C C . CYS B 1 318 ? 29.219 13.938 -0.141 1 85.56 318 CYS B C 1
ATOM 5815 O O . CYS B 1 318 ? 30.422 13.992 -0.403 1 85.56 318 CYS B O 1
ATOM 5817 N N . LYS B 1 319 ? 28.375 14.953 -0.253 1 84.62 319 LYS B N 1
ATOM 5818 C CA . LYS B 1 319 ? 28.922 16.266 -0.59 1 84.62 319 LYS B CA 1
ATOM 5819 C C . LYS B 1 319 ? 30 16.688 0.404 1 84.62 319 LYS B C 1
ATOM 5821 O O . LYS B 1 319 ? 31.062 17.172 0.009 1 84.62 319 LYS B O 1
ATOM 5826 N N . PHE B 1 320 ? 29.703 16.453 1.69 1 83.38 320 PHE B N 1
ATOM 5827 C CA . PHE B 1 320 ? 30.703 16.719 2.719 1 83.38 320 PHE B CA 1
ATOM 5828 C C . PHE B 1 320 ? 31.984 15.938 2.447 1 83.38 320 PHE B C 1
ATOM 5830 O O . PHE B 1 320 ? 33.094 16.469 2.588 1 83.38 320 PHE B O 1
ATOM 5837 N N . GLY B 1 321 ? 31.797 14.727 2.08 1 81.62 321 GLY B N 1
ATOM 5838 C CA . GLY B 1 321 ? 32.938 13.875 1.791 1 81.62 321 GLY B CA 1
ATOM 5839 C C . GLY B 1 321 ? 33.781 14.391 0.644 1 81.62 321 GLY B C 1
ATOM 5840 O O . GLY B 1 321 ? 35.031 14.328 0.699 1 81.62 321 GLY B O 1
ATOM 5841 N N . PHE B 1 322 ? 33.188 14.922 -0.365 1 81.94 322 PHE B N 1
ATOM 5842 C CA . PHE B 1 322 ? 33.906 15.445 -1.521 1 81.94 322 PHE B CA 1
ATOM 5843 C C . PHE B 1 322 ? 34.625 16.75 -1.169 1 81.94 322 PHE B C 1
ATOM 5845 O O . PHE B 1 322 ? 35.719 17.031 -1.711 1 81.94 322 PHE B O 1
ATOM 5852 N N . ILE B 1 323 ? 34.031 17.469 -0.291 1 79.94 323 ILE B N 1
ATOM 5853 C CA . ILE B 1 323 ? 34.531 18.812 -0.018 1 79.94 323 ILE B CA 1
ATOM 5854 C C . ILE B 1 323 ? 35.625 18.75 1.055 1 79.94 323 ILE B C 1
ATOM 5856 O O . ILE B 1 323 ? 36.656 19.422 0.94 1 79.94 323 ILE B O 1
ATOM 5860 N N . ASN B 1 324 ? 35.344 17.906 1.997 1 77.31 324 ASN B N 1
ATOM 5861 C CA . ASN B 1 324 ? 36.25 17.906 3.156 1 77.31 324 ASN B CA 1
ATOM 5862 C C . ASN B 1 324 ? 37.562 17.234 2.842 1 77.31 324 ASN B C 1
ATOM 5864 O O . ASN B 1 324 ? 37.625 16.25 2.098 1 77.31 324 ASN B O 1
ATOM 5868 N N . GLU B 1 325 ? 38.656 17.734 3.332 1 66.69 325 GLU B N 1
ATOM 5869 C CA . GLU B 1 325 ? 40 17.188 3.326 1 66.69 325 GLU B CA 1
ATOM 5870 C C . GLU B 1 325 ? 40.5 17 1.9 1 66.69 325 GLU B C 1
ATOM 5872 O O . GLU B 1 325 ? 41.25 16.062 1.62 1 66.69 325 GLU B O 1
ATOM 5877 N N . ARG B 1 326 ? 40.031 17.844 1.059 1 69.25 326 ARG B N 1
ATOM 5878 C CA . ARG B 1 326 ? 40.562 17.781 -0.293 1 69.25 326 ARG B CA 1
ATOM 5879 C C . ARG B 1 326 ? 42.094 17.984 -0.282 1 69.25 326 ARG B C 1
ATOM 5881 O O . ARG B 1 326 ? 42.562 18.922 0.362 1 69.25 326 ARG B O 1
ATOM 5888 N N . PRO B 1 327 ? 42.781 16.938 -0.76 1 61.97 327 PRO B N 1
ATOM 5889 C CA . PRO B 1 327 ? 44.219 17.016 -0.721 1 61.97 327 PRO B CA 1
ATOM 5890 C C . PRO B 1 327 ? 44.781 18.328 -1.292 1 61.97 327 PRO B C 1
ATOM 5892 O O . PRO B 1 327 ? 45.781 18.828 -0.823 1 61.97 327 PRO B O 1
ATOM 5895 N N . GLU B 1 328 ? 44.188 18.781 -2.344 1 58.12 328 GLU B N 1
ATOM 5896 C CA . GLU B 1 328 ? 44.656 20.016 -2.979 1 58.12 328 GLU B CA 1
ATOM 5897 C C . GLU B 1 328 ? 44.656 21.172 -1.995 1 58.12 328 GLU B C 1
ATOM 5899 O O . GLU B 1 328 ? 45.438 22.109 -2.137 1 58.12 328 GLU B O 1
ATOM 5904 N N . PHE B 1 329 ? 43.875 21.016 -0.977 1 53.72 329 PHE B N 1
ATOM 5905 C CA . PHE B 1 329 ? 43.688 22.156 -0.079 1 53.72 329 PHE B CA 1
ATOM 5906 C C . PHE B 1 329 ? 44.594 22.031 1.131 1 53.72 329 PHE B C 1
ATOM 5908 O O . PHE B 1 329 ? 44.781 22.984 1.882 1 53.72 329 PHE B O 1
ATOM 5915 N N . ALA B 1 330 ? 44.969 20.844 1.497 1 52.81 330 ALA B N 1
ATOM 5916 C CA . ALA B 1 330 ? 45.906 20.672 2.617 1 52.81 330 ALA B CA 1
ATOM 5917 C C . ALA B 1 330 ? 47.125 21.578 2.475 1 52.81 330 ALA B C 1
ATOM 5919 O O . ALA B 1 330 ? 47.688 22.016 3.475 1 52.81 330 ALA B O 1
ATOM 5920 N N . ARG B 1 331 ? 47.562 21.922 1.307 1 48.59 331 ARG B N 1
ATOM 5921 C CA . ARG B 1 331 ? 48.781 22.688 1.122 1 48.59 331 ARG B CA 1
ATOM 5922 C C . ARG B 1 331 ? 48.5 24.188 1.203 1 48.59 331 ARG B C 1
ATOM 5924 O O . ARG B 1 331 ? 49.438 25 1.282 1 48.59 331 ARG B O 1
ATOM 5931 N N . GLU B 1 332 ? 47.312 24.609 0.906 1 48.22 332 GLU B N 1
ATOM 5932 C CA . GLU B 1 332 ? 47.156 26.062 0.852 1 48.22 332 GLU B CA 1
ATOM 5933 C C . GLU B 1 332 ? 46.531 26.594 2.131 1 48.22 332 GLU B C 1
ATOM 5935 O O . GLU B 1 332 ? 45.312 26.469 2.332 1 48.22 332 GLU B O 1
ATOM 5940 N N . PRO B 1 333 ? 47.281 26.922 3.111 1 48.25 333 PRO B N 1
ATOM 5941 C CA . PRO B 1 333 ? 46.906 27.484 4.406 1 48.25 333 PRO B CA 1
ATOM 5942 C C . PRO B 1 333 ? 45.781 28.516 4.289 1 48.25 333 PRO B C 1
ATOM 5944 O O . PRO B 1 333 ? 44.938 28.625 5.188 1 48.25 333 PRO B O 1
ATOM 5947 N N . ARG B 1 334 ? 45.938 29.438 3.379 1 46.56 334 ARG B N 1
ATOM 5948 C CA . ARG B 1 334 ? 45.062 30.594 3.203 1 46.56 334 ARG B CA 1
ATOM 5949 C C . ARG B 1 334 ? 43.625 30.156 2.963 1 46.56 334 ARG B C 1
ATOM 5951 O O . ARG B 1 334 ? 42.688 30.875 3.307 1 46.56 334 ARG B O 1
ATOM 5958 N N . TRP B 1 335 ? 43.375 29.297 2.236 1 45.72 335 TRP B N 1
ATOM 5959 C CA . TRP B 1 335 ? 42.031 28.828 1.885 1 45.72 335 TRP B CA 1
ATOM 5960 C C . TRP B 1 335 ? 41.375 28.141 3.074 1 45.72 335 TRP B C 1
ATOM 5962 O O . TRP B 1 335 ? 40.156 28.016 3.123 1 45.72 335 TRP B O 1
ATOM 5972 N N . ALA B 1 336 ? 42.219 27.594 4.105 1 48.97 336 ALA B N 1
ATOM 5973 C CA . ALA B 1 336 ? 41.781 26.812 5.254 1 48.97 336 ALA B CA 1
ATOM 5974 C C . ALA B 1 336 ? 41.062 27.703 6.27 1 48.97 336 ALA B C 1
ATOM 5976 O O . ALA B 1 336 ? 40.125 27.266 6.949 1 48.97 336 ALA B O 1
ATOM 5977 N N . GLU B 1 337 ? 41.594 29.016 6.484 1 51.41 337 GLU B N 1
ATOM 5978 C CA . GLU B 1 337 ? 41.125 29.812 7.609 1 51.41 337 GLU B CA 1
ATOM 5979 C C . GLU B 1 337 ? 40.156 30.891 7.148 1 51.41 337 GLU B C 1
ATOM 5981 O O . GLU B 1 337 ? 39.594 31.625 7.969 1 51.41 337 GLU B O 1
ATOM 5986 N N . THR B 1 338 ? 40.062 31.203 5.703 1 53.31 338 THR B N 1
ATOM 5987 C CA . THR B 1 338 ? 39.25 32.312 5.238 1 53.31 338 THR B CA 1
ATOM 5988 C C . THR B 1 338 ? 38.281 31.844 4.141 1 53.31 338 THR B C 1
ATOM 5990 O O . THR B 1 338 ? 38.625 30.938 3.369 1 53.31 338 THR B O 1
ATOM 5993 N N . GLY B 1 339 ? 36.781 31.891 4.309 1 68.12 339 GLY B N 1
ATOM 5994 C CA . GLY B 1 339 ? 35.781 31.812 3.242 1 68.12 339 GLY B CA 1
ATOM 5995 C C . GLY B 1 339 ? 34.75 30.719 3.469 1 68.12 339 GLY B C 1
ATOM 5996 O O . GLY B 1 339 ? 34.562 30.25 4.598 1 68.12 339 GLY B O 1
ATOM 5997 N N . ASP B 1 340 ? 34.094 30.234 2.359 1 77.44 340 ASP B N 1
ATOM 5998 C CA . ASP B 1 340 ? 32.969 29.297 2.348 1 77.44 340 ASP B CA 1
ATOM 5999 C C . ASP B 1 340 ? 33.406 27.922 2.859 1 77.44 340 ASP B C 1
ATOM 6001 O O . ASP B 1 340 ? 32.656 27.266 3.59 1 77.44 340 ASP B O 1
ATOM 6005 N N . ARG B 1 341 ? 34.625 27.656 2.777 1 80.38 341 ARG B N 1
ATOM 6006 C CA . ARG B 1 341 ? 35.125 26.328 3.156 1 80.38 341 ARG B CA 1
ATOM 6007 C C . ARG B 1 341 ? 35.344 26.25 4.66 1 80.38 341 ARG B C 1
ATOM 6009 O O . ARG B 1 341 ? 35.156 25.172 5.258 1 80.38 341 ARG B O 1
ATOM 6016 N N . TYR B 1 342 ? 35.812 27.391 5.141 1 83.62 342 TYR B N 1
ATOM 6017 C CA . TYR B 1 342 ? 36.031 27.422 6.586 1 83.62 342 TY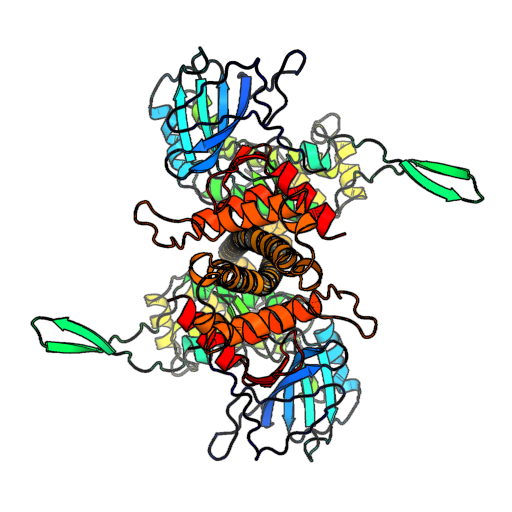R B CA 1
ATOM 6018 C C . TYR B 1 342 ? 34.75 27.203 7.34 1 83.62 342 TYR B C 1
ATOM 6020 O O . TYR B 1 342 ? 34.719 26.484 8.336 1 83.62 342 TYR B O 1
ATOM 6028 N N . ILE B 1 343 ? 33.75 27.734 6.832 1 87.88 343 ILE B N 1
ATOM 6029 C CA . ILE B 1 343 ? 32.438 27.578 7.434 1 87.88 343 ILE B CA 1
ATOM 6030 C C . ILE B 1 343 ? 32.031 26.109 7.387 1 87.88 343 ILE B C 1
ATOM 6032 O O . ILE B 1 343 ? 31.469 25.578 8.359 1 87.88 343 ILE B O 1
ATOM 6036 N N . ILE B 1 344 ? 32.344 25.484 6.32 1 87.88 344 ILE B N 1
ATOM 6037 C CA . ILE B 1 344 ? 31.984 24.078 6.141 1 87.88 344 ILE B CA 1
ATOM 6038 C C . ILE B 1 344 ? 32.75 23.219 7.125 1 87.88 344 ILE B C 1
ATOM 6040 O O . ILE B 1 344 ? 32.188 22.297 7.734 1 87.88 344 ILE B O 1
ATOM 6044 N N . LYS B 1 345 ? 33.969 23.531 7.297 1 85.19 345 LYS B N 1
ATOM 6045 C CA . LYS B 1 345 ? 34.812 22.797 8.227 1 85.19 345 LYS B CA 1
ATOM 6046 C C . LYS B 1 345 ? 34.312 22.953 9.664 1 85.19 345 LYS B C 1
ATOM 6048 O O . LYS B 1 345 ? 34.219 21.969 10.406 1 85.19 345 LYS B O 1
ATOM 6053 N N . LEU B 1 346 ? 34 24.172 9.953 1 87.69 346 LEU B N 1
ATOM 6054 C CA . LEU B 1 346 ? 33.531 24.422 11.297 1 87.69 346 LEU B CA 1
ATOM 6055 C C . LEU B 1 346 ? 32.188 23.719 11.531 1 87.69 346 LEU B C 1
ATOM 6057 O O . LEU B 1 346 ? 31.938 23.188 12.617 1 87.69 346 LEU B O 1
ATOM 6061 N N . PHE B 1 347 ? 31.391 23.734 10.617 1 91.69 347 PHE B N 1
ATOM 6062 C CA . PHE B 1 347 ? 30.094 23.078 10.719 1 91.69 347 PHE B CA 1
ATOM 6063 C C . PHE B 1 347 ? 30.266 21.578 10.891 1 91.69 347 PHE B C 1
ATOM 6065 O O . PHE B 1 347 ? 29.562 20.953 11.688 1 91.69 347 PHE B O 1
ATOM 6072 N N . ARG B 1 348 ? 31.109 21.016 10.047 1 88.38 348 ARG B N 1
ATOM 6073 C CA . ARG B 1 348 ? 31.391 19.594 10.188 1 88.38 348 ARG B CA 1
ATOM 6074 C C . ARG B 1 348 ? 31.797 19.25 11.617 1 88.38 348 ARG B C 1
ATOM 6076 O O . ARG B 1 348 ? 31.344 18.266 12.188 1 88.38 348 ARG B O 1
ATOM 6083 N N . ASP B 1 349 ? 32.656 20.016 12.188 1 86.38 349 ASP B N 1
ATOM 6084 C CA . ASP B 1 349 ? 33.094 19.812 13.562 1 86.38 349 ASP B CA 1
ATOM 6085 C C . ASP B 1 349 ? 31.922 19.938 14.539 1 86.38 349 ASP B C 1
ATOM 6087 O O . ASP B 1 349 ? 31.812 19.172 15.492 1 86.38 349 ASP B O 1
ATOM 6091 N N . TYR B 1 350 ? 31.188 20.969 14.25 1 88.94 350 TYR B N 1
ATOM 6092 C CA . TYR B 1 350 ? 30 21.219 15.062 1 88.94 350 TYR B CA 1
ATOM 6093 C C . TYR B 1 350 ? 29.062 20.016 15.047 1 88.94 350 TYR B C 1
ATOM 6095 O O . TYR B 1 350 ? 28.469 19.672 16.062 1 88.94 350 TYR B O 1
ATOM 6103 N N . VAL B 1 351 ? 28.969 19.375 13.93 1 90.75 351 VAL B N 1
ATOM 6104 C CA . VAL B 1 351 ? 28.016 18.297 13.727 1 90.75 351 VAL B CA 1
ATOM 6105 C C . VAL B 1 351 ? 28.594 17 14.289 1 90.75 351 VAL B C 1
ATOM 6107 O O . VAL B 1 351 ? 27.906 16.281 15.023 1 90.75 351 VAL B O 1
ATOM 6110 N N . PHE B 1 352 ? 29.828 16.703 14.086 1 88.94 352 PHE B N 1
ATOM 6111 C CA . PHE B 1 352 ? 30.328 15.352 14.32 1 88.94 352 PHE B CA 1
ATOM 6112 C C . PHE B 1 352 ? 31.266 15.32 15.531 1 88.94 352 PHE B C 1
ATOM 6114 O O . PHE B 1 352 ? 31.5 14.25 16.094 1 88.94 352 PHE B O 1
ATOM 6121 N N . HIS B 1 353 ? 31.812 16.406 15.859 1 85.25 353 HIS B N 1
ATOM 6122 C CA . HIS B 1 353 ? 32.875 16.375 16.859 1 85.25 353 HIS B CA 1
ATOM 6123 C C . HIS B 1 353 ? 32.469 17.188 18.094 1 85.25 353 HIS B C 1
ATOM 6125 O O . HIS B 1 353 ? 33.281 18 18.578 1 85.25 353 HIS B O 1
ATOM 6131 N N . GLN B 1 354 ? 31.391 16.938 18.531 1 81.44 354 GLN B N 1
ATOM 6132 C CA . GLN B 1 354 ? 30.953 17.547 19.797 1 81.44 354 GLN B CA 1
ATOM 6133 C C . GLN B 1 354 ? 31.719 16.969 20.984 1 81.44 354 GLN B C 1
ATOM 6135 O O . GLN B 1 354 ? 32.094 15.789 20.969 1 81.44 354 GLN B O 1
ATOM 6140 N N . MET B 1 355 ? 32.062 17.781 21.875 1 79.31 355 MET B N 1
ATOM 6141 C CA . MET B 1 355 ? 32.75 17.328 23.078 1 79.31 355 MET B CA 1
ATOM 6142 C C . MET B 1 355 ? 31.953 17.641 24.328 1 79.31 355 MET B C 1
ATOM 6144 O O . MET B 1 355 ? 31.219 18.625 24.375 1 79.31 355 MET B O 1
ATOM 6148 N N . ASP B 1 356 ? 31.953 16.672 25.234 1 78.69 356 ASP B N 1
ATOM 6149 C CA . ASP B 1 356 ? 31.297 16.953 26.516 1 78.69 356 ASP B CA 1
ATOM 6150 C C . ASP B 1 356 ? 32.156 17.875 27.375 1 78.69 356 ASP B C 1
ATOM 6152 O O . ASP B 1 356 ? 33.219 18.328 26.938 1 78.69 356 ASP B O 1
ATOM 6156 N N . GLU B 1 357 ? 31.656 18.141 28.594 1 76.81 357 GLU B N 1
ATOM 6157 C CA . GLU B 1 357 ? 32.312 19.062 29.516 1 76.81 357 GLU B CA 1
ATOM 6158 C C . GLU B 1 357 ? 33.719 18.547 29.906 1 76.81 357 GLU B C 1
ATOM 6160 O O . GLU B 1 357 ? 34.594 19.328 30.219 1 76.81 357 GLU B O 1
ATOM 6165 N N . GLN B 1 358 ? 33.906 17.234 29.906 1 77.5 358 GLN B N 1
ATOM 6166 C CA . GLN B 1 358 ? 35.156 16.609 30.312 1 77.5 358 GLN B CA 1
ATOM 6167 C C . GLN B 1 358 ? 36.125 16.484 29.125 1 77.5 358 GLN B C 1
ATOM 6169 O O . GLN B 1 358 ? 37.219 15.984 29.281 1 77.5 358 GLN B O 1
ATOM 6174 N N . GLY B 1 359 ? 35.688 16.906 27.891 1 74.12 359 GLY B N 1
ATOM 6175 C CA . GLY B 1 359 ? 36.531 16.859 26.703 1 74.12 359 GLY B CA 1
ATOM 6176 C C . GLY B 1 359 ? 36.438 15.547 25.953 1 74.12 359 GLY B C 1
ATOM 6177 O O . GLY B 1 359 ? 37.25 15.258 25.078 1 74.12 359 GLY B O 1
ATOM 6178 N N . ASN B 1 360 ? 35.469 14.711 26.391 1 76.88 360 ASN B N 1
ATOM 6179 C CA . ASN B 1 360 ? 35.281 13.453 25.688 1 76.88 360 ASN B CA 1
ATOM 6180 C C . ASN B 1 360 ? 34.406 13.617 24.469 1 76.88 360 ASN B C 1
ATOM 6182 O O . ASN B 1 360 ? 33.438 14.391 24.5 1 76.88 360 ASN B O 1
ATOM 6186 N N . PRO B 1 361 ? 34.781 12.875 23.375 1 77.69 361 PRO B N 1
ATOM 6187 C CA . PRO B 1 361 ? 33.938 12.938 22.188 1 77.69 361 PRO B CA 1
ATOM 6188 C C . PRO B 1 361 ? 32.531 12.383 22.438 1 77.69 361 PRO B C 1
ATOM 6190 O O . PRO B 1 361 ? 32.375 11.398 23.156 1 77.69 361 PRO B O 1
ATOM 6193 N N . VAL B 1 362 ? 31.516 13.047 22.031 1 76.81 362 VAL B N 1
ATOM 6194 C CA . VAL B 1 362 ? 30.125 12.641 22.188 1 76.81 362 VAL B CA 1
ATOM 6195 C C . VAL B 1 362 ? 29.578 12.156 20.844 1 76.81 362 VAL B C 1
ATOM 6197 O O . VAL B 1 362 ? 29.641 12.867 19.844 1 76.81 362 VAL B O 1
ATOM 6200 N N . LEU B 1 363 ? 29.266 10.859 20.781 1 79.19 363 LEU B N 1
ATOM 6201 C CA . LEU B 1 363 ? 28.578 10.32 19.609 1 79.19 363 LEU B CA 1
ATOM 6202 C C . LEU B 1 363 ? 27.062 10.523 19.719 1 79.19 363 LEU B C 1
ATOM 6204 O O . LEU B 1 363 ? 26.391 9.789 20.438 1 79.19 363 LEU B O 1
ATOM 6208 N N . ASN B 1 364 ? 26.562 11.586 19.156 1 80.5 364 ASN B N 1
ATOM 6209 C CA . ASN B 1 364 ? 25.141 11.93 19.219 1 80.5 364 ASN B CA 1
ATOM 6210 C C . ASN B 1 364 ? 24.5 11.914 17.844 1 80.5 364 ASN B C 1
ATOM 6212 O O . ASN B 1 364 ? 24.5 12.93 17.141 1 80.5 364 ASN B O 1
ATOM 6216 N N . MET B 1 365 ? 23.875 10.836 17.5 1 81.12 365 MET B N 1
ATOM 6217 C CA . MET B 1 365 ? 23.266 10.688 16.188 1 81.12 365 MET B CA 1
ATOM 6218 C C . MET B 1 365 ? 22.078 11.625 16.031 1 81.12 365 MET B C 1
ATOM 6220 O O . MET B 1 365 ? 21.812 12.133 14.938 1 81.12 365 MET B O 1
ATOM 6224 N N . SER B 1 366 ? 21.406 11.812 17.141 1 79.81 366 SER B N 1
ATOM 6225 C CA . SER B 1 366 ? 20.25 12.703 17.078 1 79.81 366 SER B CA 1
ATOM 6226 C C . SER B 1 366 ? 20.672 14.117 16.688 1 79.81 366 SER B C 1
ATOM 6228 O O . SER B 1 366 ? 20 14.766 15.883 1 79.81 366 SER B O 1
ATOM 6230 N N . HIS B 1 367 ? 21.766 14.5 17.312 1 85 367 HIS B N 1
ATOM 6231 C CA . HIS B 1 367 ? 22.312 15.812 16.984 1 85 367 HIS B CA 1
ATOM 6232 C C . HIS B 1 367 ? 22.719 15.891 15.508 1 85 367 HIS B C 1
ATOM 6234 O O . HIS B 1 367 ? 22.375 16.859 14.82 1 85 367 HIS B O 1
ATOM 6240 N N . VAL B 1 368 ? 23.344 14.906 15.062 1 88.06 368 VAL B N 1
ATOM 6241 C CA . VAL B 1 368 ? 23.828 14.859 13.688 1 88.06 368 VAL B CA 1
ATOM 6242 C C . VAL B 1 368 ? 22.641 14.938 12.727 1 88.06 368 VAL B C 1
ATOM 6244 O O . VAL B 1 368 ? 22.625 15.781 11.82 1 88.06 368 VAL B O 1
ATOM 6247 N N . LEU B 1 369 ? 21.625 14.141 12.93 1 83.69 369 LEU B N 1
ATOM 6248 C CA . LEU B 1 369 ? 20.484 14.062 12.023 1 83.69 369 LEU B CA 1
ATOM 6249 C C . LEU B 1 369 ? 19.703 15.367 12.031 1 83.69 369 LEU B C 1
ATOM 6251 O O . LEU B 1 369 ? 19.266 15.836 10.977 1 83.69 369 LEU B O 1
ATOM 6255 N N . THR B 1 370 ? 19.531 15.914 13.18 1 83.38 370 THR B N 1
ATOM 6256 C CA . THR B 1 370 ? 18.828 17.188 13.305 1 83.38 370 THR B CA 1
ATOM 6257 C C . THR B 1 370 ? 19.531 18.281 12.516 1 83.38 370 THR B C 1
ATOM 6259 O O . THR B 1 370 ? 18.906 19.016 11.75 1 83.38 370 THR B O 1
ATOM 6262 N N . CYS B 1 371 ? 20.859 18.359 12.688 1 88.62 371 CYS B N 1
ATOM 6263 C CA . CYS B 1 371 ? 21.656 19.375 12.023 1 88.62 371 CYS B CA 1
ATOM 6264 C C . CYS B 1 371 ? 21.625 19.188 10.508 1 88.62 371 CYS B C 1
ATOM 6266 O O . CYS B 1 371 ? 21.453 20.156 9.766 1 88.62 371 CYS B O 1
ATOM 6268 N N . LEU B 1 372 ? 21.734 17.969 10.109 1 88.94 372 LEU B N 1
ATOM 6269 C CA . LEU B 1 372 ? 21.766 17.688 8.68 1 88.94 372 LEU B CA 1
ATOM 6270 C C . LEU B 1 372 ? 20.422 17.984 8.039 1 88.94 372 LEU B C 1
ATOM 6272 O O . LEU B 1 372 ? 20.344 18.484 6.914 1 88.94 372 LEU B O 1
ATOM 6276 N N . ASN B 1 373 ? 19.375 17.656 8.734 1 84.81 373 ASN B N 1
ATOM 6277 C CA . ASN B 1 373 ? 18.031 17.938 8.219 1 84.81 373 ASN B CA 1
ATOM 6278 C C . ASN B 1 373 ? 17.797 19.438 8.078 1 84.81 373 ASN B C 1
ATOM 6280 O O . ASN B 1 373 ? 17.219 19.891 7.082 1 84.81 373 ASN B O 1
ATOM 6284 N N . LYS B 1 374 ? 18.219 20.188 9.094 1 86.25 374 LYS B N 1
ATOM 6285 C CA . LYS B 1 374 ? 18.094 21.641 9.047 1 86.25 374 LYS B CA 1
ATOM 6286 C C . LYS B 1 374 ? 18.922 22.234 7.906 1 86.25 374 LYS B C 1
ATOM 6288 O O . LYS B 1 374 ? 18.5 23.172 7.242 1 86.25 374 LYS B O 1
ATOM 6293 N N . LEU B 1 375 ? 20.062 21.672 7.73 1 89.38 375 LEU B N 1
ATOM 6294 C CA . LEU B 1 375 ? 20.938 22.094 6.641 1 89.38 375 LEU B CA 1
ATOM 6295 C C . LEU B 1 375 ? 20.281 21.828 5.289 1 89.38 375 LEU B C 1
ATOM 6297 O O . LEU B 1 375 ? 20.281 22.688 4.414 1 89.38 375 LEU B O 1
ATOM 6301 N N . ASP B 1 376 ? 19.781 20.641 5.133 1 86.94 376 ASP B N 1
ATOM 6302 C CA . ASP B 1 376 ? 19.141 20.266 3.879 1 86.94 376 ASP B CA 1
ATOM 6303 C C . ASP B 1 376 ? 17.953 21.172 3.57 1 86.94 376 ASP B C 1
ATOM 6305 O O . ASP B 1 376 ? 17.734 21.562 2.418 1 86.94 376 ASP B O 1
ATOM 6309 N N . ALA B 1 377 ? 17.188 21.453 4.59 1 80.88 377 ALA B N 1
ATOM 6310 C CA . ALA B 1 377 ? 16.031 22.328 4.457 1 80.88 377 ALA B CA 1
ATOM 6311 C C . ALA B 1 377 ? 16.438 23.781 4.246 1 80.88 377 ALA B C 1
ATOM 6313 O O . ALA B 1 377 ? 15.656 24.594 3.744 1 80.88 377 ALA B O 1
ATOM 6314 N N . GLY B 1 378 ? 17.703 24.141 4.562 1 87.06 378 GLY B N 1
ATOM 6315 C CA . GLY B 1 378 ? 18.156 25.516 4.496 1 87.06 378 GLY B CA 1
ATOM 6316 C C . GLY B 1 378 ? 17.391 26.453 5.418 1 87.06 378 GLY B C 1
ATOM 6317 O O . GLY B 1 378 ? 16.906 27.5 4.992 1 87.06 378 GLY B O 1
ATOM 6318 N N . THR B 1 379 ? 17.234 26.062 6.699 1 83.94 379 THR B N 1
ATOM 6319 C CA . THR B 1 379 ? 16.469 26.844 7.664 1 83.94 379 THR B CA 1
ATOM 6320 C C . THR B 1 379 ? 17.203 28.141 8.023 1 83.94 379 THR B C 1
ATOM 6322 O O . THR B 1 379 ? 18.422 28.219 7.906 1 83.94 379 THR B O 1
ATOM 6325 N N . ASP B 1 380 ? 16.5 29.156 8.516 1 88.5 380 ASP B N 1
ATOM 6326 C CA . ASP B 1 380 ? 17.078 30.453 8.883 1 88.5 380 ASP B CA 1
ATOM 6327 C C . ASP B 1 380 ? 17.609 30.438 10.312 1 88.5 380 ASP B C 1
ATOM 6329 O O . ASP B 1 380 ? 18.172 31.422 10.781 1 88.5 380 ASP B O 1
ATOM 6333 N N . GLU B 1 381 ? 17.5 29.359 10.953 1 87.19 381 GLU B N 1
ATOM 6334 C CA . GLU B 1 381 ? 18.031 29.219 12.305 1 87.19 381 GLU B CA 1
ATOM 6335 C C . GLU B 1 381 ? 19.547 29.453 12.328 1 87.19 381 GLU B C 1
ATOM 6337 O O . GLU B 1 381 ? 20.266 28.953 11.461 1 87.19 381 GLU B O 1
ATOM 6342 N N . ARG B 1 382 ? 19.938 30.297 13.312 1 90.31 382 ARG B N 1
ATOM 6343 C CA . ARG B 1 382 ? 21.359 30.625 13.398 1 90.31 382 ARG B CA 1
ATOM 6344 C C . ARG B 1 382 ? 22.047 29.797 14.461 1 90.31 382 ARG B C 1
ATOM 6346 O O . ARG B 1 382 ? 21.453 29.484 15.5 1 90.31 382 ARG B O 1
ATOM 6353 N N . ILE B 1 383 ? 23.312 29.375 14.125 1 91.69 383 ILE B N 1
ATOM 6354 C CA . ILE B 1 383 ? 24.109 28.609 15.078 1 91.69 383 ILE B CA 1
ATOM 6355 C C . ILE B 1 383 ? 25.484 29.25 15.219 1 91.69 383 ILE B C 1
ATOM 6357 O O . ILE B 1 383 ? 25.953 29.953 14.32 1 91.69 383 ILE B O 1
ATOM 6361 N N . MET B 1 384 ? 26.016 29.062 16.344 1 91.56 384 MET B N 1
ATOM 6362 C CA . MET B 1 384 ? 27.359 29.547 16.609 1 91.56 384 MET B CA 1
ATOM 6363 C C . MET B 1 384 ? 28.406 28.453 16.359 1 91.56 384 MET B C 1
ATOM 6365 O O . MET B 1 384 ? 28.359 27.406 16.984 1 91.56 384 MET B O 1
ATOM 6369 N N . LEU B 1 385 ? 29.266 28.672 15.438 1 90.81 385 LEU B N 1
ATOM 6370 C CA . LEU B 1 385 ? 30.359 27.75 15.125 1 90.81 385 LEU B CA 1
ATOM 6371 C C . LEU B 1 385 ? 31.656 28.219 15.766 1 90.81 385 LEU B C 1
ATOM 6373 O O . LEU B 1 385 ? 32.094 29.344 15.547 1 90.81 385 LEU B O 1
ATOM 6377 N N . VAL B 1 386 ? 32.188 27.328 16.594 1 86.88 386 VAL B N 1
ATOM 6378 C CA . VAL B 1 386 ? 33.375 27.688 17.328 1 86.88 386 VAL B CA 1
ATOM 6379 C C . VAL B 1 386 ? 34.562 26.891 16.781 1 86.88 386 VAL B C 1
ATOM 6381 O O . VAL B 1 386 ? 34.5 25.688 16.594 1 86.88 386 VAL B O 1
ATOM 6384 N N . ALA B 1 387 ? 35.594 27.641 16.516 1 81.56 387 ALA B N 1
ATOM 6385 C CA . ALA B 1 387 ? 36.812 27 16.016 1 81.56 387 ALA B CA 1
ATOM 6386 C C . ALA B 1 387 ? 37.469 26.156 17.109 1 81.56 387 ALA B C 1
ATOM 6388 O O . ALA B 1 387 ? 37.188 26.359 18.297 1 81.56 387 ALA B O 1
ATOM 6389 N N . ARG B 1 388 ? 38.344 25.203 16.656 1 76.38 388 ARG B N 1
ATOM 6390 C CA . ARG B 1 388 ? 39 24.281 17.562 1 76.38 388 ARG B CA 1
ATOM 6391 C C . ARG B 1 388 ? 39.875 25.031 18.578 1 76.38 388 ARG B C 1
ATOM 6393 O O . ARG B 1 388 ? 40 24.594 19.719 1 76.38 388 ARG B O 1
ATOM 6400 N N . ASP B 1 389 ? 40.438 26.125 18.031 1 73.19 389 ASP B N 1
ATOM 6401 C CA . ASP B 1 389 ? 41.312 26.906 18.891 1 73.19 389 ASP B CA 1
ATOM 6402 C C . ASP B 1 389 ? 40.5 27.797 19.844 1 73.19 389 ASP B C 1
ATOM 6404 O O . ASP B 1 389 ? 41.062 28.484 20.688 1 73.19 389 ASP B O 1
ATOM 6408 N N . GLU B 1 390 ? 39.188 27.812 19.781 1 72.5 390 GLU B N 1
ATOM 6409 C CA . GLU B 1 390 ? 38.25 28.516 20.625 1 72.5 390 GLU B CA 1
ATOM 6410 C C . GLU B 1 390 ? 38.438 30.031 20.547 1 72.5 390 GLU B C 1
ATOM 6412 O O . GLU B 1 390 ? 37.938 30.781 21.391 1 72.5 390 GLU B O 1
ATOM 6417 N N . GLN B 1 391 ? 39.25 30.422 19.656 1 75.06 391 GLN B N 1
ATOM 6418 C CA . GLN B 1 391 ? 39.531 31.844 19.562 1 75.06 391 GLN B CA 1
ATOM 6419 C C . GLN B 1 391 ? 38.594 32.531 18.578 1 75.06 391 GLN B C 1
ATOM 6421 O O . GLN B 1 391 ? 38.312 33.75 18.703 1 75.06 391 GLN B O 1
ATOM 6426 N N . ASN B 1 392 ? 38.156 31.797 17.641 1 78.25 392 ASN B N 1
ATOM 6427 C CA . ASN B 1 392 ? 37.281 32.344 16.609 1 78.25 392 ASN B CA 1
ATOM 6428 C C . ASN B 1 392 ? 35.906 31.703 16.609 1 78.25 392 ASN B C 1
ATOM 6430 O O . ASN B 1 392 ? 35.781 30.5 16.844 1 78.25 392 ASN B O 1
ATOM 6434 N N . CYS B 1 393 ? 34.875 32.562 16.688 1 86.12 393 CYS B N 1
ATOM 6435 C CA . CYS B 1 393 ? 33.5 32.031 16.578 1 86.12 393 CYS B CA 1
ATOM 6436 C C . CYS B 1 393 ? 32.75 32.75 15.469 1 86.12 393 CYS B C 1
ATOM 6438 O O . CYS B 1 393 ? 32.969 33.906 15.188 1 86.12 393 CYS B O 1
ATOM 6440 N N . LEU B 1 394 ? 31.984 32 14.688 1 88.56 394 LEU B N 1
ATOM 6441 C CA . LEU B 1 394 ? 31.156 32.531 13.609 1 88.56 394 LEU B CA 1
ATOM 6442 C C . LEU B 1 394 ? 29.688 32.188 13.836 1 88.56 394 LEU B C 1
ATOM 6444 O O . LEU B 1 394 ? 29.359 31.047 14.227 1 88.56 394 LEU B O 1
ATOM 6448 N N . VAL B 1 395 ? 28.859 33.219 13.773 1 92.5 395 VAL B N 1
ATOM 6449 C CA . VAL B 1 395 ? 27.422 33 13.82 1 92.5 395 VAL B CA 1
ATOM 6450 C C . VAL B 1 395 ? 26.859 32.938 12.398 1 92.5 395 VAL B C 1
ATOM 6452 O O . VAL B 1 395 ? 26.953 33.906 11.656 1 92.5 395 VAL B O 1
ATOM 6455 N N . VAL B 1 396 ? 26.344 31.797 12 1 92.5 396 VAL B N 1
ATOM 6456 C CA . VAL B 1 396 ? 25.844 31.609 10.641 1 92.5 396 VAL B CA 1
ATOM 6457 C C . VAL B 1 396 ? 24.5 30.875 10.68 1 92.5 396 VAL B C 1
ATOM 6459 O O . VAL B 1 396 ? 24.203 30.172 11.648 1 92.5 396 VAL B O 1
ATOM 6462 N N . SER B 1 397 ? 23.703 31.094 9.641 1 92.88 397 SER B N 1
ATOM 6463 C CA . SER B 1 397 ? 22.469 30.344 9.508 1 92.88 397 SER B CA 1
ATOM 6464 C C . SER B 1 397 ? 22.672 29.062 8.703 1 92.88 397 SER B C 1
ATOM 6466 O O . SER B 1 397 ? 23.656 28.938 7.965 1 92.88 397 SER B O 1
ATOM 6468 N N . TYR B 1 398 ? 21.797 28.062 8.891 1 92.62 398 TYR B N 1
ATOM 6469 C CA . TYR B 1 398 ? 21.875 26.844 8.094 1 92.62 398 TYR B CA 1
ATOM 6470 C C . TYR B 1 398 ? 21.766 27.156 6.605 1 92.62 398 TYR B C 1
ATOM 6472 O O . TYR B 1 398 ? 22.391 26.484 5.777 1 92.62 398 TYR B O 1
ATOM 6480 N N . LYS B 1 399 ? 20.938 28.172 6.281 1 92.56 399 LYS B N 1
ATOM 6481 C CA . LYS B 1 399 ? 20.797 28.609 4.898 1 92.56 399 LYS B CA 1
ATOM 6482 C C . LYS B 1 399 ? 22.141 29.062 4.324 1 92.56 399 LYS B C 1
ATOM 6484 O O . LYS B 1 399 ? 22.469 28.734 3.18 1 92.56 399 LYS B O 1
ATOM 6489 N N . GLU B 1 400 ? 22.875 29.797 5.09 1 91.5 400 GLU B N 1
ATOM 6490 C CA . GLU B 1 400 ? 24.188 30.266 4.672 1 91.5 400 GLU B CA 1
ATOM 6491 C C . GLU B 1 400 ? 25.156 29.109 4.5 1 91.5 400 GLU B C 1
ATOM 6493 O O . GLU B 1 400 ? 25.953 29.094 3.551 1 91.5 400 GLU B O 1
ATOM 6498 N N . ILE B 1 401 ? 25.094 28.219 5.387 1 91.56 401 ILE B N 1
ATOM 6499 C CA . ILE B 1 401 ? 25.984 27.047 5.316 1 91.56 401 ILE B CA 1
ATOM 6500 C C . ILE B 1 401 ? 25.672 26.25 4.055 1 91.56 401 ILE B C 1
ATOM 6502 O O . ILE B 1 401 ? 26.578 25.781 3.367 1 91.56 401 ILE B O 1
ATOM 6506 N N . LYS B 1 402 ? 24.422 26.047 3.824 1 91.31 402 LYS B N 1
ATOM 6507 C CA . LYS B 1 402 ? 24 25.328 2.625 1 91.31 402 LYS B CA 1
ATOM 6508 C C . LYS B 1 402 ? 24.531 26 1.365 1 91.31 402 LYS B C 1
ATOM 6510 O O . LYS B 1 402 ? 24.984 25.328 0.44 1 91.31 402 LYS B O 1
ATOM 6515 N N . ALA B 1 403 ? 24.422 27.281 1.365 1 90.56 403 ALA B N 1
ATOM 6516 C CA . ALA B 1 403 ? 24.938 28.047 0.231 1 90.56 403 ALA B CA 1
ATOM 6517 C C . ALA B 1 403 ? 26.438 27.828 0.064 1 90.56 403 ALA B C 1
ATOM 6519 O O . ALA B 1 403 ? 26.938 27.719 -1.061 1 90.56 403 ALA B O 1
ATOM 6520 N N . CYS B 1 404 ? 27.156 27.828 1.117 1 88.56 404 CYS B N 1
ATOM 6521 C CA . CYS B 1 404 ? 28.594 27.578 1.085 1 88.56 404 CYS B CA 1
ATOM 6522 C C . CYS B 1 404 ? 28.891 26.203 0.506 1 88.56 404 CYS B C 1
ATOM 6524 O O . CYS B 1 404 ? 29.812 26.062 -0.298 1 88.56 404 CYS B O 1
ATOM 6526 N N . ILE B 1 405 ? 28.125 25.25 0.878 1 87.25 405 ILE B N 1
ATOM 6527 C CA . ILE B 1 405 ? 28.344 23.875 0.431 1 87.25 405 ILE B CA 1
ATOM 6528 C C . ILE B 1 405 ? 28.031 23.766 -1.061 1 87.25 405 ILE B C 1
ATOM 6530 O O . ILE B 1 405 ? 28.797 23.172 -1.816 1 87.25 405 ILE B O 1
ATOM 6534 N N . ASP B 1 406 ? 26.938 24.375 -1.415 1 85.56 406 ASP B N 1
ATOM 6535 C CA . ASP B 1 406 ? 26.562 24.344 -2.822 1 85.56 406 ASP B CA 1
ATOM 6536 C C . ASP B 1 406 ? 27.594 25.047 -3.691 1 85.56 406 ASP B C 1
ATOM 6538 O O . ASP B 1 406 ? 27.875 24.609 -4.809 1 85.56 406 ASP B O 1
ATOM 6542 N N . GLY B 1 407 ? 28.062 26.109 -3.137 1 80.88 407 GLY B N 1
ATOM 6543 C CA . GLY B 1 407 ? 29.109 26.828 -3.842 1 80.88 407 GLY B CA 1
ATOM 6544 C C . GLY B 1 407 ? 30.391 26.047 -3.965 1 80.88 407 GLY B C 1
ATOM 6545 O O . GLY B 1 407 ? 31.062 26.094 -4.996 1 80.88 407 GLY B O 1
ATOM 6546 N N . ALA B 1 408 ? 30.734 25.297 -2.971 1 77.88 408 ALA B N 1
ATOM 6547 C CA . ALA B 1 408 ? 31.969 24.531 -2.945 1 77.88 408 ALA B CA 1
ATOM 6548 C C . ALA B 1 408 ? 31.875 23.297 -3.832 1 77.88 408 ALA B C 1
ATOM 6550 O O . ALA B 1 408 ? 32.875 22.781 -4.305 1 77.88 408 ALA B O 1
ATOM 6551 N N . PHE B 1 409 ? 30.672 22.766 -3.945 1 74.06 409 PHE B N 1
ATOM 6552 C CA . PHE B 1 409 ? 30.469 21.547 -4.711 1 74.06 409 PHE B CA 1
ATOM 6553 C C . PHE B 1 409 ? 30.422 21.844 -6.207 1 74.06 409 PHE B C 1
ATOM 6555 O O . PHE B 1 409 ? 30.719 20.969 -7.027 1 74.06 409 PHE B O 1
ATOM 6562 N N . THR B 1 410 ? 30.016 23 -6.637 1 64.5 410 THR B N 1
ATOM 6563 C CA . THR B 1 410 ? 30.031 23.422 -8.039 1 64.5 410 THR B CA 1
ATOM 6564 C C . THR B 1 410 ? 31.422 23.828 -8.469 1 64.5 410 THR B C 1
ATOM 6566 O O . THR B 1 410 ? 32.156 24.438 -7.691 1 64.5 410 THR B O 1
#

Nearest PDB structures (foldseek):
  4cyi-assembly2_D  TM=9.024E-01  e=4.954E-33  Thermochaetoides thermophila
  4xr7-assembly2_L  TM=8.031E-01  e=9.532E-25  Saccharomyces cerevisiae
  4xr7-assembly3_F  TM=8.014E-01  e=1.414E-24  Saccharomyces cerevisiae
  4xr7-assembly1_H  TM=7.567E-01  e=9.073E-25  Saccharomyces cerevisiae
  4xr7-assembly1_I  TM=7.942E-01  e=3.981E-24  Saccharomyces cerevisiae